Protein AF-A0A1E4T5T9-F1 (afdb_monomer_lite)

Secondary structure (DSSP, 8-state):
--TT-EEETT--S---B-HHHHHHH-B-TTS-BEEESSPPPPPTTHHHHHTT--HHHHHHHHHHHHS-TTTS-HHHHHHHHHHHHTT-SSTTSS-EEE-TTSTTEEEEE---STTSBTHHHHHHHHHHHHHHHHHHHHTT--TTSPPP-EEEEEE-SSHHHHHHHHHHTT-TTEEEEEEEETT-S-HHHHHHHHT---TTEEEEEESS-HHHHHHHHHHHHH-HHHHHHH-EE---TT-HHHHHHHHHHHHHHHHHHHHHH--SS-EEEEEEE-SSSHHHHHHHHHHHHT--EEEEEEEE-S--HHHHHHHHSEEE--PPPP-S-GGG--SS-TTHHHHHHHHHHHTTTTT-HHHHHHHHHHHHHHHHHTSEEE--HHHHHHHHHHEEEEE--HHHHHHHHHHHHHHSTT-PPPPHHHHHHHHHHHHHHHHTTT-TTEEEEEEE-B-GGGGHHHHHHHHTTSTT--IIIIIS-HHHHHHTTSPP--EEE-S--HHHHHHHHHHHHHHHHHHHHHHHHHHHHHHHHHHHHHHHHHHHHHHHHHHHHHHTT---S--------PPPP---TTSPPPPHHHHHH-HHHHHHHHHHHHHHHHHHHHHHHHHHHHHHHHHHHH-S-----GGG-EEEEEEEEEE-SS-TTS-TTSPPEEEEEEEEEETT--S-TT-TTSPPGGGGEEEEEEEEEETT--TTS---EEETTS---SSEEE----TTS-HHHHHHH--SEEEEEEES-S--GGGS-TT----GGGGEEEEEEEEEE--SS--EEE--HHHHHHHSSSEE-HHHHHHHHHHHHHHTT-EEEEE----PPP----------PPPPPEEEEEE--HHHHHHH--SEE-HHHHHHHIIIIIEEEPPPEEEEEEEETT----S-SEEEEEEE-HHHHT--SHHHHHHHHHHHHHH-SHHHHHHHHHHHHHHHHHHHHHHHHHHHHHHHHHHH-HHHHHHHHTT--HHHHHHHSTTS----TTS---HHHHTTSGGGS-HHHHHHHHHHHTTT--

pLDDT: mean 73.6, std 22.29, range [24.92, 98.88]

Sequence (1022 aa):
MSSKVYRSTRSSTEQSVSFEDAIITGLAKDGGLFIPSVIPKLPSNFLEEWKDFTFEELAFNILSLYIDSKEIPSDDLKDLIKRSYSTFRSKDVTPLVKIDSKDNLYLLELFHGPTYAFKDVALQFVGNLFEYFLTRKNANKSENDERDIITVVGATSGDTGSAAIYGLRNKKDVSVFILYPTGKVSPLQEDQMTTVLDDNIHTLSVKGYFDDCQDLVKQVFNDSKFNDKYHIGAINSINWARILAQITYYFHAYFQLLKTTKEDDFKVKFVVPSGNFGDILAGFYAKEMGLPIDELVIATNENNILNRFLNTGKYDKVAVKETYSPAMDICISSNFERFLWYMIKRTDGSNDDLKTGSILNNLMKELSSEGSFEVSKETLKLAQSIMDSSMITNEQTVETIKSTYKNTSNNYILDPHSAVGILTSLQKIEKDNNDSSIKYISLSTAHPAKFSEVVNQALGEFEGYSFESQVLPEELKKLSSLPKKIKLIETVDLKVLEDVIVEELEKEEKQRKLQRSAMSQSSQQLHAQNQHQQQAQQQQQQHQQQQQQQQQQQQQQQPLQPTSINLKPTDITISKSLEALFPEKIELFNKLKAKERELDLMINKKMIDLQDYQQVLNNGLIESNEKDDEILRIYIYNTSENQPWQENNGPPSWTLRIEGRLLNEQEPLTSIERKKFSSFLSSLSVELKPKDGNYEKELEILSINGGSNSKIIEWHDNFETNEIERHKQQFDGLDVKRGGSSILLSDLPKGEIVNSNEREISCDIVIQPKMYPIKLQILKEPLIELVGCNEITQPDCIHKIFNYIKINNLFEISNIQEKQQQGQTQGQQQQGQQQQQQIVLIKSDELLFRIFEIQSLTLSQIMEIVSTKLLKPIEPIKLNYSINTLKNTTLGDVIIDLKVNSKLIDLNYKPFEEKIKSINELLNDKSIVELNKLNDNLRLNLQLLNYSKLKYEFYNNFSENPIKFMSKILNKNEEFLKILSSDSVAFDKDGFIDEEIIRRSEFYSDEFLSEHIGTLFNSGRI

Radius of gyration: 38.4 Å; chains: 1; bounding box: 90×103×103 Å

Structure (mmCIF, N/CA/C/O backbone):
data_AF-A0A1E4T5T9-F1
#
_entry.id   AF-A0A1E4T5T9-F1
#
loop_
_atom_site.group_PDB
_atom_site.id
_atom_site.type_symbol
_atom_site.label_atom_id
_atom_site.label_alt_id
_atom_site.label_comp_id
_atom_site.label_asym_id
_atom_site.label_entity_id
_atom_site.label_seq_id
_atom_site.pdbx_PDB_ins_code
_atom_site.Cartn_x
_atom_site.Cartn_y
_atom_site.Cartn_z
_atom_site.occupancy
_atom_site.B_iso_or_equiv
_atom_site.auth_seq_id
_atom_site.auth_comp_id
_atom_site.auth_asym_id
_atom_site.auth_atom_id
_atom_site.pdbx_PDB_model_num
ATOM 1 N N . MET A 1 1 ? -9.991 27.319 -20.723 1.00 61.06 1 MET A N 1
ATOM 2 C CA . MET A 1 1 ? -9.017 26.225 -20.515 1.00 61.06 1 MET A CA 1
ATOM 3 C C . MET A 1 1 ? -9.788 24.932 -20.285 1.00 61.06 1 MET A C 1
ATOM 5 O O . MET A 1 1 ? -10.878 25.000 -19.732 1.00 61.06 1 MET A O 1
ATOM 9 N N . SER A 1 2 ? -9.280 23.796 -20.767 1.00 85.31 2 SER A N 1
ATOM 10 C CA . SER A 1 2 ? -9.926 22.480 -20.617 1.00 85.31 2 SER A CA 1
ATOM 11 C C . SER A 1 2 ? -9.569 21.846 -19.263 1.00 85.31 2 SER A C 1
ATOM 13 O O . SER A 1 2 ? -8.483 22.101 -18.744 1.00 85.31 2 SER A O 1
ATOM 15 N N . SER A 1 3 ? -10.447 21.008 -18.698 1.00 90.06 3 SER A N 1
ATOM 16 C CA . SER A 1 3 ? -10.138 20.161 -17.527 1.00 90.06 3 SER A CA 1
ATOM 17 C C . SER A 1 3 ? -9.227 18.976 -17.860 1.00 90.06 3 SER A C 1
ATOM 19 O O . SER A 1 3 ? -8.744 18.293 -16.962 1.00 90.06 3 SER A O 1
ATOM 21 N N . LYS A 1 4 ? -8.990 18.747 -19.155 1.00 93.88 4 LYS A N 1
ATOM 22 C CA . LYS A 1 4 ? -8.249 17.607 -19.709 1.00 93.88 4 LYS A CA 1
ATOM 23 C C . LYS A 1 4 ? -6.813 17.954 -20.112 1.00 93.88 4 LYS A C 1
ATOM 25 O O . LYS A 1 4 ? -6.158 17.179 -20.791 1.00 93.88 4 LYS A O 1
ATOM 30 N N . VAL A 1 5 ? -6.344 19.144 -19.730 1.00 94.88 5 VAL A N 1
ATOM 31 C CA . VAL A 1 5 ? -4.963 19.599 -19.937 1.00 94.88 5 VAL A CA 1
ATOM 32 C C . VAL A 1 5 ? -4.354 20.034 -18.614 1.00 94.88 5 VAL A C 1
ATOM 34 O O . VAL A 1 5 ? -5.021 20.644 -17.769 1.00 94.88 5 VAL A O 1
ATOM 37 N N . TYR A 1 6 ? -3.070 19.748 -18.448 1.00 95.88 6 TYR A N 1
ATOM 38 C CA . TYR A 1 6 ? -2.388 19.806 -17.162 1.00 95.88 6 TYR A CA 1
ATOM 39 C C . TYR A 1 6 ? -1.272 20.836 -17.166 1.00 95.88 6 TYR A C 1
ATOM 41 O O . TYR A 1 6 ? -0.606 21.032 -18.177 1.00 95.88 6 TYR A O 1
ATOM 49 N N . ARG A 1 7 ? -1.037 21.476 -16.022 1.00 94.81 7 ARG A N 1
ATOM 50 C CA . ARG A 1 7 ? 0.093 22.390 -15.821 1.00 94.81 7 ARG A CA 1
ATOM 51 C C . ARG A 1 7 ? 0.822 22.103 -14.521 1.00 94.81 7 ARG A C 1
ATOM 53 O O . ARG A 1 7 ? 0.243 21.527 -13.603 1.00 94.81 7 ARG A O 1
ATOM 60 N N . SER A 1 8 ? 2.077 22.532 -14.448 1.00 95.69 8 SER A N 1
ATOM 61 C CA . SER A 1 8 ? 2.843 22.525 -13.201 1.00 95.69 8 SER A CA 1
ATOM 62 C C . SER A 1 8 ? 2.331 23.598 -12.240 1.00 95.69 8 SER A C 1
ATOM 64 O O . SER A 1 8 ? 2.056 24.727 -12.654 1.00 95.69 8 SER A O 1
ATOM 66 N N . THR A 1 9 ? 2.275 23.269 -10.951 1.00 96.38 9 THR A N 1
ATOM 67 C CA . THR A 1 9 ? 2.020 24.204 -9.847 1.00 96.38 9 THR A CA 1
ATOM 68 C C . THR A 1 9 ? 3.069 25.312 -9.734 1.00 96.38 9 THR A C 1
ATOM 70 O O . THR A 1 9 ? 2.778 26.344 -9.142 1.00 96.38 9 THR A O 1
ATOM 73 N N . ARG A 1 10 ? 4.271 25.145 -10.301 1.00 95.00 10 ARG A N 1
ATOM 74 C CA . ARG A 1 10 ? 5.371 26.130 -10.219 1.00 95.00 10 ARG A CA 1
ATOM 75 C C . ARG A 1 10 ? 5.627 26.880 -11.526 1.00 95.00 10 ARG A C 1
ATOM 77 O O . ARG A 1 10 ? 6.472 27.776 -11.559 1.00 95.00 10 ARG A O 1
ATOM 84 N N . SER A 1 11 ? 4.887 26.549 -12.586 1.00 93.31 11 SER A N 1
ATOM 85 C CA . SER A 1 11 ? 5.095 27.150 -13.902 1.00 93.31 11 SER A CA 1
ATOM 86 C C . SER A 1 11 ? 4.563 28.576 -13.942 1.00 93.31 11 SER A C 1
ATOM 88 O O . SER A 1 11 ? 3.399 28.834 -13.641 1.00 93.31 11 SER A O 1
ATOM 90 N N . SER A 1 12 ? 5.404 29.493 -14.409 1.00 88.81 12 SER A N 1
ATOM 91 C CA . SER A 1 12 ? 5.028 30.854 -14.797 1.00 88.81 12 SER A CA 1
ATOM 92 C C . SER A 1 12 ? 4.797 30.993 -16.309 1.00 88.81 12 SER A C 1
ATOM 94 O O . SER A 1 12 ? 4.779 32.104 -16.837 1.00 88.81 12 SER A O 1
ATOM 96 N N . THR A 1 13 ? 4.623 29.874 -17.023 1.00 88.88 13 THR A N 1
ATOM 97 C CA . THR A 1 13 ? 4.379 29.841 -18.474 1.00 88.88 13 THR A CA 1
ATOM 98 C C . THR A 1 13 ? 3.032 29.198 -18.814 1.00 88.88 13 THR A C 1
ATOM 100 O O . THR A 1 13 ? 2.485 28.399 -18.049 1.00 88.88 13 THR A O 1
ATOM 103 N N . GLU A 1 14 ? 2.498 29.523 -19.993 1.00 84.56 14 GLU A N 1
ATOM 104 C CA . GLU A 1 14 ? 1.229 28.971 -20.495 1.00 84.56 14 GLU A CA 1
ATOM 105 C C . GLU A 1 14 ? 1.334 27.518 -20.987 1.00 84.56 14 GLU A C 1
ATOM 107 O O . GLU A 1 14 ? 0.343 26.953 -21.453 1.00 84.56 14 GLU A O 1
ATOM 112 N N . GLN A 1 15 ? 2.512 26.892 -20.892 1.00 83.31 15 GLN A N 1
ATOM 113 C CA . GLN A 1 15 ? 2.687 25.510 -21.322 1.00 83.31 15 GLN A CA 1
ATOM 114 C C . GLN A 1 15 ? 1.787 24.577 -20.509 1.00 83.31 15 GLN A C 1
ATOM 116 O O . GLN A 1 15 ? 1.776 24.595 -19.275 1.00 83.31 15 GLN A O 1
ATOM 121 N N . SER A 1 16 ? 1.039 23.751 -21.235 1.00 90.25 16 SER A N 1
ATOM 122 C CA . SER A 1 16 ? 0.245 22.661 -20.687 1.00 90.25 16 SER A CA 1
ATOM 123 C C . SER A 1 16 ? 0.615 21.363 -21.388 1.00 90.25 16 SER A C 1
ATOM 125 O O . SER A 1 16 ? 1.154 21.375 -22.496 1.00 90.25 16 SER A O 1
ATOM 127 N N . VAL A 1 17 ? 0.356 20.254 -20.712 1.00 94.06 17 VAL A N 1
ATOM 128 C CA . VAL A 1 17 ? 0.647 18.902 -21.183 1.00 94.06 17 VAL A CA 1
ATOM 129 C C . VAL A 1 17 ? -0.637 18.072 -21.216 1.00 94.06 17 VAL A C 1
ATOM 131 O O . VAL A 1 17 ? -1.629 18.421 -20.563 1.00 94.06 17 VAL A O 1
ATOM 134 N N . SER A 1 18 ? -0.624 17.001 -22.007 1.00 95.50 18 SER A N 1
ATOM 135 C CA . SER A 1 18 ? -1.719 16.026 -22.083 1.00 95.50 18 SER A CA 1
ATOM 136 C C . SER A 1 18 ? -1.862 15.223 -20.780 1.00 95.50 18 SER A C 1
ATOM 138 O O . SER A 1 18 ? -1.025 15.342 -19.876 1.00 95.50 18 SER A O 1
ATOM 140 N N . PHE A 1 19 ? -2.926 14.422 -20.648 1.00 95.62 19 PHE A N 1
ATOM 141 C CA . PHE A 1 19 ? -3.061 13.517 -19.503 1.00 95.62 19 PHE A CA 1
ATOM 142 C C . PHE A 1 19 ? -1.926 12.490 -19.489 1.00 95.62 19 PHE A C 1
ATOM 144 O O . PHE A 1 19 ? -1.237 12.359 -18.479 1.00 95.62 19 PHE A O 1
ATOM 151 N N . GLU A 1 20 ? -1.687 11.819 -20.612 1.00 93.69 20 GLU A N 1
ATOM 152 C CA . GLU A 1 20 ? -0.612 10.845 -20.796 1.00 93.69 20 GLU A CA 1
ATOM 153 C C . GLU A 1 20 ? 0.753 11.433 -20.428 1.00 93.69 20 GLU A C 1
ATOM 155 O O . GLU A 1 20 ? 1.468 10.848 -19.613 1.00 93.69 20 GLU A O 1
ATOM 160 N N . ASP A 1 21 ? 1.081 12.627 -20.931 1.00 90.19 21 ASP A N 1
ATOM 161 C CA . ASP A 1 21 ? 2.343 13.297 -20.607 1.00 90.19 21 ASP A CA 1
ATOM 162 C C . ASP A 1 21 ? 2.455 13.597 -19.108 1.00 90.19 21 ASP A C 1
ATOM 164 O O . ASP A 1 21 ? 3.511 13.372 -18.515 1.00 90.19 21 ASP A O 1
ATOM 168 N N . ALA A 1 22 ? 1.383 14.078 -18.466 1.00 90.81 22 ALA A N 1
ATOM 169 C CA . ALA A 1 22 ? 1.376 14.338 -17.026 1.00 90.81 22 ALA A CA 1
ATOM 170 C C . ALA A 1 22 ? 1.575 13.053 -16.204 1.00 90.81 22 ALA A C 1
ATOM 172 O O . ALA A 1 22 ? 2.262 13.079 -15.178 1.00 90.81 22 ALA A O 1
ATOM 173 N N . ILE A 1 23 ? 0.989 11.934 -16.645 1.00 89.50 23 ILE A N 1
ATOM 174 C CA . ILE A 1 23 ? 1.082 10.641 -15.959 1.00 89.50 23 ILE A CA 1
ATOM 175 C C . ILE A 1 23 ? 2.463 10.011 -16.135 1.00 89.50 23 ILE A C 1
ATOM 177 O O . ILE A 1 23 ? 3.034 9.573 -15.135 1.00 89.50 23 ILE A O 1
ATOM 181 N N . ILE A 1 24 ? 3.010 9.993 -17.353 1.00 83.19 24 ILE A N 1
ATOM 182 C CA . ILE A 1 24 ? 4.333 9.419 -17.646 1.00 83.19 24 ILE A CA 1
ATOM 183 C C . ILE A 1 24 ? 5.442 10.271 -17.020 1.00 83.19 24 ILE A C 1
ATOM 185 O O . ILE A 1 24 ? 6.358 9.731 -16.407 1.00 83.19 24 ILE A O 1
ATOM 189 N N . THR A 1 25 ? 5.347 11.600 -17.126 1.00 81.69 25 THR A N 1
ATOM 190 C CA . THR A 1 25 ? 6.371 12.509 -16.589 1.00 81.69 25 THR A CA 1
ATOM 191 C C . THR A 1 25 ? 6.360 12.526 -15.055 1.00 81.69 25 THR A C 1
ATOM 193 O O . THR A 1 25 ? 7.413 12.580 -14.424 1.00 81.69 25 THR A O 1
ATOM 196 N N . GLY A 1 26 ? 5.178 12.479 -14.429 1.00 80.00 26 GLY A N 1
ATOM 197 C CA . GLY A 1 26 ? 5.008 12.442 -12.973 1.00 80.00 26 GLY A CA 1
ATOM 198 C C . GLY A 1 26 ? 5.311 13.768 -12.259 1.00 80.00 26 GLY A C 1
ATOM 199 O O . GLY A 1 26 ? 4.404 14.366 -11.674 1.00 80.00 26 GLY A O 1
ATOM 200 N N . LEU A 1 27 ? 6.568 14.225 -12.294 1.00 81.50 27 LEU A N 1
ATOM 201 C CA . LEU A 1 27 ? 7.044 15.494 -11.728 1.00 81.50 27 LEU A CA 1
ATOM 202 C C . LEU A 1 27 ? 7.413 16.464 -12.856 1.00 81.50 27 LEU A C 1
ATOM 204 O O . LEU A 1 27 ? 8.156 16.104 -13.763 1.00 81.50 27 LEU A O 1
ATOM 208 N N . ALA A 1 28 ? 6.929 17.703 -12.808 1.00 85.62 28 ALA A N 1
ATOM 209 C CA . ALA A 1 28 ? 7.253 18.677 -13.842 1.00 85.62 28 ALA A CA 1
ATOM 210 C C . ALA A 1 28 ? 8.736 19.092 -13.798 1.00 85.62 28 ALA A C 1
ATOM 212 O O . ALA A 1 28 ? 9.392 19.036 -12.759 1.00 85.62 28 ALA A O 1
ATOM 213 N N . LYS A 1 29 ? 9.263 19.570 -14.934 1.00 82.50 29 LYS A N 1
ATOM 214 C CA . LYS A 1 29 ? 10.683 19.952 -15.090 1.00 82.50 29 LYS A CA 1
ATOM 215 C C . LYS A 1 29 ? 11.146 21.063 -14.139 1.00 82.50 29 LYS A C 1
ATOM 217 O O . LYS A 1 29 ? 12.332 21.164 -13.853 1.00 82.50 29 LYS A O 1
ATOM 222 N N . ASP A 1 30 ? 10.227 21.897 -13.660 1.00 83.88 30 ASP A N 1
ATOM 223 C CA . ASP A 1 30 ? 10.474 22.960 -12.675 1.00 83.88 30 ASP A CA 1
ATOM 224 C C . ASP A 1 30 ? 10.371 22.470 -11.214 1.00 83.88 30 ASP A C 1
ATOM 226 O O . ASP A 1 30 ? 10.393 23.268 -10.274 1.00 83.88 30 ASP A O 1
ATOM 230 N N . GLY A 1 31 ? 10.242 21.155 -11.011 1.00 82.38 31 GLY A N 1
ATOM 231 C CA . GLY A 1 31 ? 10.040 20.519 -9.712 1.00 82.38 31 GLY A CA 1
ATOM 232 C C . GLY A 1 31 ? 8.625 20.677 -9.153 1.00 82.38 31 GLY A C 1
ATOM 233 O O . GLY A 1 31 ? 8.393 20.285 -8.011 1.00 82.38 31 GLY A O 1
ATOM 234 N N . GLY A 1 32 ? 7.694 21.268 -9.909 1.00 89.06 32 GLY A N 1
ATOM 235 C CA . GLY A 1 32 ? 6.293 21.385 -9.520 1.00 89.06 32 GLY A CA 1
ATOM 236 C C . GLY A 1 32 ? 5.468 20.141 -9.842 1.00 89.06 32 GLY A C 1
ATOM 237 O O . GLY A 1 32 ? 5.913 19.192 -10.492 1.00 89.06 32 GLY A O 1
ATOM 238 N N . LEU A 1 33 ? 4.230 20.142 -9.364 1.00 92.75 33 LEU A N 1
ATOM 239 C CA . LEU A 1 33 ? 3.297 19.029 -9.470 1.00 92.75 33 LEU A CA 1
ATOM 240 C C . LEU A 1 33 ? 2.239 19.314 -10.537 1.00 92.75 33 LEU A C 1
ATOM 242 O O . LEU A 1 33 ? 1.727 20.427 -10.625 1.00 92.75 33 LEU A O 1
ATOM 246 N N . PHE A 1 34 ? 1.854 18.307 -11.323 1.00 94.69 34 PHE A N 1
ATOM 247 C CA . PHE A 1 34 ? 0.794 18.494 -12.317 1.00 94.69 34 PHE A CA 1
ATOM 248 C C . PHE A 1 34 ? -0.588 18.621 -11.669 1.00 94.69 34 PHE A C 1
ATOM 250 O O . PHE A 1 34 ? -0.959 17.813 -10.813 1.00 94.69 34 PHE A O 1
ATOM 257 N N . ILE A 1 35 ? -1.355 19.615 -12.104 1.00 96.75 35 ILE A N 1
ATOM 258 C CA . ILE A 1 35 ? -2.765 19.835 -11.764 1.00 96.75 35 ILE A CA 1
ATOM 259 C C . ILE A 1 35 ? -3.570 20.088 -13.045 1.00 96.75 35 ILE A C 1
ATOM 261 O O . ILE A 1 35 ? -3.009 20.601 -14.021 1.00 96.75 35 ILE A O 1
ATOM 265 N N . PRO A 1 36 ? -4.868 19.743 -13.078 1.00 96.12 36 PRO A N 1
ATOM 266 C CA . PRO A 1 36 ? -5.728 20.113 -14.190 1.00 96.12 36 PRO A CA 1
ATOM 267 C C . PRO A 1 36 ? -5.827 21.637 -14.256 1.00 96.12 36 PRO A C 1
ATOM 269 O O . PRO A 1 36 ? -5.944 22.316 -13.235 1.00 96.12 36 PRO A O 1
ATOM 272 N N . SER A 1 37 ? -5.803 22.194 -15.463 1.00 89.44 37 SER A N 1
ATOM 273 C CA . SER A 1 37 ? -5.867 23.652 -15.639 1.00 89.44 37 SER A CA 1
ATOM 274 C C . SER A 1 37 ? -7.187 24.239 -15.126 1.00 89.44 37 SER A C 1
ATOM 276 O O . SER A 1 37 ? -7.241 25.392 -14.698 1.00 89.44 37 SER A O 1
ATOM 278 N N . VAL A 1 38 ? -8.256 23.437 -15.157 1.00 93.00 38 VAL A N 1
ATOM 279 C CA . VAL A 1 38 ? -9.577 23.757 -14.609 1.00 93.00 38 VAL A CA 1
ATOM 280 C C . VAL A 1 38 ? -10.154 22.512 -13.941 1.00 93.00 38 VAL A C 1
ATOM 282 O O . VAL A 1 38 ? -10.108 21.427 -14.515 1.00 93.00 38 VAL A O 1
ATOM 285 N N . ILE A 1 39 ? -10.740 22.669 -12.754 1.00 97.06 39 ILE A N 1
ATOM 286 C CA . ILE A 1 39 ? -11.530 21.606 -12.121 1.00 97.06 39 ILE A CA 1
ATOM 287 C C . ILE A 1 39 ? -12.895 21.542 -12.833 1.00 97.06 39 ILE A C 1
ATOM 289 O O . ILE A 1 39 ? -13.584 22.566 -12.881 1.00 97.06 39 ILE A O 1
ATOM 293 N N . PRO A 1 40 ? -13.291 20.394 -13.415 1.00 95.94 40 PRO A N 1
ATOM 294 C CA . PRO A 1 40 ? -14.569 20.251 -14.100 1.00 95.94 40 PRO A CA 1
ATOM 295 C C . PRO A 1 40 ? -15.732 20.431 -13.120 1.00 95.94 40 PRO A C 1
ATOM 297 O O . PRO A 1 40 ? -15.653 20.020 -11.965 1.00 95.94 40 PRO A O 1
ATOM 300 N N . LYS A 1 41 ? -16.824 21.035 -13.592 1.00 92.88 41 LYS A N 1
ATOM 301 C CA . LYS A 1 41 ? -18.092 21.095 -12.857 1.00 92.88 41 LYS A CA 1
ATOM 302 C C . LYS A 1 41 ? -18.987 19.942 -13.284 1.00 92.88 41 LYS A C 1
ATOM 304 O O . LYS A 1 41 ? -19.005 19.581 -14.461 1.00 92.88 41 LYS A O 1
ATOM 309 N N . LEU A 1 42 ? -19.713 19.382 -12.327 1.00 92.88 42 LEU A N 1
ATOM 310 C CA . LEU A 1 42 ? -20.657 18.299 -12.578 1.00 92.88 42 LEU A CA 1
ATOM 311 C C . LEU A 1 42 ? -21.952 18.813 -13.231 1.00 92.88 42 LEU A C 1
ATOM 313 O O . LEU A 1 42 ? -22.318 19.975 -13.025 1.00 92.88 42 LEU A O 1
ATOM 317 N N . PRO A 1 43 ? -22.659 17.965 -14.003 1.00 87.19 43 PRO A N 1
ATOM 318 C CA . PRO A 1 43 ? -24.017 18.252 -14.466 1.00 87.19 43 PRO A CA 1
ATOM 319 C C . PRO A 1 43 ? -24.950 18.565 -13.294 1.00 87.19 43 PRO A C 1
ATOM 321 O O . PRO A 1 43 ? -24.797 17.994 -12.222 1.00 87.19 43 PRO A O 1
ATOM 324 N N . SER A 1 44 ? -25.949 19.430 -13.476 1.00 88.56 44 SER A N 1
ATOM 325 C CA . SER A 1 44 ? -26.837 19.849 -12.377 1.00 88.56 44 SER A CA 1
ATOM 326 C C . SER A 1 44 ? -27.654 18.711 -11.753 1.00 88.56 44 SER A C 1
ATOM 328 O O . SER A 1 44 ? -28.039 18.819 -10.597 1.00 88.56 44 SER A O 1
ATOM 330 N N . ASN A 1 45 ? -27.905 17.636 -12.501 1.00 91.62 45 ASN A N 1
ATOM 331 C CA . ASN A 1 45 ? -28.688 16.466 -12.097 1.00 91.62 45 ASN A CA 1
ATOM 332 C C . ASN A 1 45 ? -27.820 15.251 -11.709 1.00 91.62 45 ASN A C 1
ATOM 334 O O . ASN A 1 45 ? -28.327 14.135 -11.598 1.00 91.62 45 ASN A O 1
ATOM 338 N N . PHE A 1 46 ? -26.505 15.436 -11.512 1.00 94.06 46 PHE A N 1
ATOM 339 C CA . PHE A 1 46 ? -25.595 14.318 -11.229 1.00 94.06 46 PHE A CA 1
ATOM 340 C C . PHE A 1 46 ? -25.980 13.548 -9.957 1.00 94.06 46 PHE A C 1
ATOM 342 O O . PHE A 1 46 ? -25.777 12.341 -9.894 1.00 94.06 46 PHE A O 1
ATOM 349 N N . LEU A 1 47 ? -26.549 14.228 -8.952 1.00 92.19 47 LEU A N 1
ATOM 350 C CA . LEU A 1 47 ? -26.990 13.594 -7.708 1.00 92.19 47 LEU A CA 1
ATOM 351 C C . LEU A 1 47 ? -28.098 12.569 -7.957 1.00 92.19 47 LEU A C 1
ATOM 353 O O . LEU A 1 47 ? -28.093 11.511 -7.336 1.00 92.19 47 LEU A O 1
ATOM 357 N N . GLU A 1 48 ? -29.028 12.852 -8.871 1.00 90.75 48 GLU A N 1
ATOM 358 C CA . GLU A 1 48 ? -30.112 11.924 -9.195 1.00 90.75 48 GLU A CA 1
ATOM 359 C C . GLU A 1 48 ? -29.658 10.808 -10.133 1.00 90.75 48 GLU A C 1
ATOM 361 O O . GLU A 1 48 ? -30.116 9.676 -9.982 1.00 90.75 48 GLU A O 1
ATOM 366 N N . GLU A 1 49 ? -28.770 11.111 -11.082 1.00 93.94 49 GLU A N 1
ATOM 367 C CA . GLU A 1 49 ? -28.280 10.133 -12.056 1.00 93.94 49 GLU A CA 1
ATOM 368 C C . GLU A 1 49 ? -27.290 9.139 -11.442 1.00 93.94 49 GLU A C 1
ATOM 370 O O . GLU A 1 49 ? -27.366 7.947 -11.722 1.00 93.94 49 GLU A O 1
ATOM 375 N N . TRP A 1 50 ? -26.355 9.615 -10.615 1.00 95.56 50 TRP A N 1
ATOM 376 C CA . TRP A 1 50 ? -25.213 8.811 -10.165 1.00 95.56 50 TRP A CA 1
ATOM 377 C C . TRP A 1 50 ? -25.462 8.089 -8.841 1.00 95.56 50 TRP A C 1
ATOM 379 O O . TRP A 1 50 ? -24.645 7.260 -8.443 1.00 95.56 50 TRP A O 1
ATOM 389 N N . LYS A 1 51 ? -26.578 8.364 -8.151 1.00 92.31 51 LYS A N 1
ATOM 390 C CA . LYS A 1 51 ? -26.878 7.762 -6.840 1.00 92.31 51 LYS A CA 1
ATOM 391 C C . LYS A 1 51 ? -26.827 6.236 -6.848 1.00 92.31 51 LYS A C 1
ATOM 393 O O . LYS A 1 51 ? -26.417 5.637 -5.858 1.00 92.31 51 LYS A O 1
ATOM 398 N N . ASP A 1 52 ? -27.221 5.607 -7.952 1.00 93.19 52 ASP A N 1
ATOM 399 C CA . ASP A 1 52 ? -27.325 4.152 -8.076 1.00 93.19 52 ASP A CA 1
ATOM 400 C C . ASP A 1 52 ? -26.145 3.519 -8.819 1.00 93.19 52 ASP A C 1
ATOM 402 O O . ASP A 1 52 ? -26.122 2.302 -8.979 1.00 93.19 52 ASP A O 1
ATOM 406 N N . PHE A 1 53 ? -25.150 4.319 -9.214 1.00 97.12 53 PHE A N 1
ATOM 407 C CA . PHE A 1 53 ? -23.976 3.824 -9.922 1.00 97.12 53 PHE A CA 1
ATOM 408 C C . PHE A 1 53 ? -23.099 2.944 -9.035 1.00 97.12 53 PHE A C 1
ATOM 410 O O . PHE A 1 53 ? -22.935 3.198 -7.835 1.00 97.12 53 PHE A O 1
ATOM 417 N N . THR A 1 54 ? -22.496 1.927 -9.650 1.00 97.50 54 THR A N 1
ATOM 418 C CA . THR A 1 54 ? -21.424 1.152 -9.019 1.00 97.50 54 THR A CA 1
ATOM 419 C C . THR A 1 54 ? -20.153 1.990 -8.889 1.00 97.50 54 THR A C 1
ATOM 421 O O . THR A 1 54 ? -20.015 3.068 -9.479 1.00 97.50 54 THR A O 1
ATOM 424 N N . PHE A 1 55 ? -19.176 1.479 -8.138 1.00 98.44 55 PHE A N 1
ATOM 425 C CA . PHE A 1 55 ? -17.872 2.122 -8.013 1.00 98.44 55 PHE A CA 1
ATOM 426 C C . PHE A 1 55 ? -17.204 2.354 -9.379 1.00 98.44 55 PHE A C 1
ATOM 428 O O . PHE A 1 55 ? -16.666 3.429 -9.636 1.00 98.44 55 PHE A O 1
ATOM 435 N N . GLU A 1 56 ? -17.264 1.373 -10.281 1.00 98.31 56 GLU A N 1
ATOM 436 C CA . GLU A 1 56 ? -16.678 1.450 -11.621 1.00 98.31 56 GLU A CA 1
ATOM 437 C C . GLU A 1 56 ? -17.406 2.447 -12.524 1.00 98.31 56 GLU A C 1
ATOM 439 O O . GLU A 1 56 ? -16.766 3.162 -13.296 1.00 98.31 56 GLU A O 1
ATOM 444 N N . GLU A 1 57 ? -18.732 2.525 -12.426 1.00 98.19 57 GLU A N 1
ATOM 445 C CA . GLU A 1 57 ? -19.526 3.506 -13.168 1.00 98.19 57 GLU A CA 1
ATOM 446 C C . GLU A 1 57 ? -19.223 4.931 -12.692 1.00 98.19 57 GLU A C 1
ATOM 448 O O . GLU A 1 57 ? -19.012 5.825 -13.519 1.00 98.19 57 GLU A O 1
ATOM 453 N N . LEU A 1 58 ? -19.111 5.146 -11.375 1.00 98.31 58 LEU A N 1
ATOM 454 C CA . LEU A 1 58 ? -18.655 6.416 -10.804 1.00 98.31 58 LEU A CA 1
ATOM 455 C C . LEU A 1 58 ? -17.236 6.752 -11.270 1.00 98.31 58 LEU A C 1
ATOM 457 O O . LEU A 1 58 ? -17.002 7.863 -11.749 1.00 98.31 58 LEU A O 1
ATOM 461 N N . ALA A 1 59 ? -16.309 5.792 -11.195 1.00 98.44 59 ALA A N 1
ATOM 462 C CA . ALA A 1 59 ? -14.939 5.969 -11.664 1.00 98.44 59 ALA A CA 1
ATOM 463 C C . ALA A 1 59 ? -14.926 6.390 -13.137 1.00 98.44 59 ALA A C 1
ATOM 465 O O . ALA A 1 59 ? -14.285 7.375 -13.487 1.00 98.44 59 ALA A O 1
ATOM 466 N N . PHE A 1 60 ? -15.678 5.708 -14.005 1.00 98.44 60 PHE A N 1
ATOM 467 C CA . PHE A 1 60 ? -15.724 6.024 -15.433 1.00 98.44 60 PHE A CA 1
ATOM 468 C C . PHE A 1 60 ? -16.213 7.449 -15.685 1.00 98.44 60 PHE A C 1
ATOM 470 O O . PHE A 1 60 ? -15.580 8.190 -16.444 1.00 98.44 60 PHE A O 1
ATOM 477 N N . ASN A 1 61 ? -17.302 7.852 -15.030 1.00 97.19 61 ASN A N 1
ATOM 478 C CA . ASN A 1 61 ? -17.870 9.184 -15.199 1.00 97.19 61 ASN A CA 1
ATOM 479 C C . ASN A 1 61 ? -16.935 10.283 -14.675 1.00 97.19 61 ASN A C 1
ATOM 481 O O . ASN A 1 61 ? -16.744 11.291 -15.352 1.00 97.19 61 ASN A O 1
ATOM 485 N N . ILE A 1 62 ? -16.293 10.076 -13.522 1.00 97.81 62 ILE A N 1
ATOM 486 C CA . ILE A 1 62 ? -15.339 11.029 -12.935 1.00 97.81 62 ILE A CA 1
ATOM 487 C C . ILE A 1 62 ? -14.078 11.134 -13.799 1.00 97.81 62 ILE A C 1
ATOM 489 O O . ILE A 1 62 ? -13.694 12.230 -14.209 1.00 97.81 62 ILE A O 1
ATOM 493 N N . LEU A 1 63 ? -13.448 10.003 -14.122 1.00 97.56 63 LEU A N 1
ATOM 494 C CA . LEU A 1 63 ? -12.202 9.943 -14.890 1.00 97.56 63 LEU A CA 1
ATOM 495 C C . LEU A 1 63 ? -12.368 10.557 -16.289 1.00 97.56 63 LEU A C 1
ATOM 497 O O . LEU A 1 63 ? -11.506 11.313 -16.740 1.00 97.56 63 LEU A O 1
ATOM 501 N N . SER A 1 64 ? -13.512 10.334 -16.943 1.00 97.06 64 SER A N 1
ATOM 502 C CA . SER A 1 64 ? -13.821 10.887 -18.273 1.00 97.06 64 SER A CA 1
ATOM 503 C C . SER A 1 64 ? -13.873 12.424 -18.322 1.00 97.06 64 SER A C 1
ATOM 505 O O . SER A 1 64 ? -13.737 13.015 -19.400 1.00 97.06 64 SER A O 1
ATOM 507 N N . LEU A 1 65 ? -14.045 13.102 -17.180 1.00 96.81 65 LEU A N 1
ATOM 508 C CA . LEU A 1 65 ? -14.005 14.569 -17.098 1.00 96.81 65 LEU A CA 1
ATOM 509 C C . LEU A 1 65 ? -12.574 15.125 -17.152 1.00 96.81 65 LEU A C 1
ATOM 511 O O . LEU A 1 65 ? -12.376 16.278 -17.548 1.00 96.81 65 LEU A O 1
ATOM 515 N N . TYR A 1 66 ? -11.588 14.307 -16.793 1.00 97.50 66 TYR A N 1
ATOM 516 C CA . TYR A 1 66 ? -10.170 14.666 -16.717 1.00 97.50 66 TYR A CA 1
ATOM 517 C C . TYR A 1 66 ? -9.330 14.058 -17.846 1.00 97.50 66 TYR A C 1
ATOM 519 O O . TYR A 1 66 ? -8.211 14.509 -18.088 1.00 97.50 66 TYR A O 1
ATOM 527 N N . ILE A 1 67 ? -9.864 13.061 -18.552 1.00 96.88 67 ILE A N 1
ATOM 528 C CA . ILE A 1 67 ? -9.166 12.332 -19.613 1.00 96.88 67 ILE A CA 1
ATOM 529 C C . ILE A 1 67 ? -9.842 12.629 -20.956 1.00 96.88 67 ILE A C 1
ATOM 531 O O . ILE A 1 67 ? -11.069 12.562 -21.091 1.00 96.88 67 ILE A O 1
ATOM 535 N N . ASP A 1 68 ? -9.062 13.016 -21.965 1.00 95.06 68 ASP A N 1
ATOM 536 C CA . ASP A 1 68 ? -9.577 13.183 -23.326 1.00 95.06 68 ASP A CA 1
ATOM 537 C C . ASP A 1 68 ? -9.831 11.817 -23.970 1.00 95.06 68 ASP A C 1
ATOM 539 O O . ASP A 1 68 ? -8.992 10.922 -23.909 1.00 95.06 68 ASP A O 1
ATOM 543 N N . SER A 1 69 ? -10.989 11.658 -24.615 1.00 94.06 69 SER A N 1
ATOM 544 C CA . SER A 1 69 ? -11.358 10.420 -25.309 1.00 94.06 69 SER A CA 1
ATOM 545 C C . SER A 1 69 ? -10.429 10.098 -26.483 1.00 94.06 69 SER A C 1
ATOM 547 O O . SER A 1 69 ? -10.415 8.970 -26.963 1.00 94.06 69 SER A O 1
ATOM 549 N N . LYS A 1 70 ? -9.667 11.088 -26.971 1.00 94.62 70 LYS A N 1
ATOM 550 C CA . LYS A 1 70 ? -8.592 10.886 -27.950 1.00 94.62 70 LYS A CA 1
ATOM 551 C C . LYS A 1 70 ? -7.360 10.226 -27.333 1.00 94.62 70 LYS A C 1
ATOM 553 O O . LYS A 1 70 ? -6.636 9.534 -28.040 1.00 94.62 70 LYS A O 1
ATOM 558 N N . GLU A 1 71 ? -7.114 10.449 -26.043 1.00 94.94 71 GLU A N 1
ATOM 559 C CA . GLU A 1 71 ? -6.011 9.822 -25.315 1.00 94.94 71 GLU A CA 1
ATOM 560 C C . GLU A 1 71 ? -6.398 8.423 -24.832 1.00 94.94 71 GLU A C 1
ATOM 562 O O . GLU A 1 71 ? -5.628 7.482 -25.015 1.00 94.94 71 GLU A O 1
ATOM 567 N N . ILE A 1 72 ? -7.598 8.262 -24.269 1.00 96.88 72 ILE A N 1
ATOM 568 C CA . ILE A 1 72 ? -8.142 6.956 -23.879 1.00 96.88 72 ILE A CA 1
ATOM 569 C C . ILE A 1 72 ? -9.608 6.877 -24.329 1.00 96.88 72 ILE A C 1
ATOM 571 O O . ILE A 1 72 ? -10.457 7.553 -23.737 1.00 96.88 72 ILE A O 1
ATOM 575 N N . PRO A 1 73 ? -9.930 6.070 -25.358 1.00 97.19 73 PRO A N 1
ATOM 576 C CA . PRO A 1 73 ? -11.307 5.807 -25.762 1.00 97.19 73 PRO A CA 1
ATOM 577 C C . PRO A 1 73 ? -12.163 5.284 -24.605 1.00 97.19 73 PRO A C 1
ATOM 579 O O . PRO A 1 73 ? -11.674 4.621 -23.694 1.00 97.19 73 PRO A O 1
ATOM 582 N N . SER A 1 74 ? -13.469 5.557 -24.639 1.00 96.12 74 SER A N 1
ATOM 583 C CA . SER A 1 74 ? -14.368 5.215 -23.529 1.00 96.12 74 SER A CA 1
ATOM 584 C C . SER A 1 74 ? -14.406 3.721 -23.202 1.00 96.12 74 SER A C 1
ATOM 586 O O . SER A 1 74 ? -14.473 3.370 -22.026 1.00 96.12 74 SER A O 1
ATOM 588 N N . ASP A 1 75 ? -14.359 2.853 -24.211 1.00 97.19 75 ASP A N 1
ATOM 589 C CA . ASP A 1 75 ? -14.378 1.402 -23.999 1.00 97.19 75 ASP A CA 1
ATOM 590 C C . ASP A 1 75 ? -13.077 0.915 -23.349 1.00 97.19 75 ASP A C 1
ATOM 592 O O . ASP A 1 75 ? -13.122 0.132 -22.399 1.00 97.19 75 ASP A O 1
ATOM 596 N N . ASP A 1 76 ? -11.937 1.472 -23.764 1.00 97.62 76 ASP A N 1
ATOM 597 C CA . ASP A 1 76 ? -10.633 1.182 -23.163 1.00 97.62 76 ASP A CA 1
ATOM 598 C C . ASP A 1 76 ? -10.576 1.678 -21.712 1.00 97.62 76 ASP A C 1
ATOM 600 O O . ASP A 1 76 ? -10.105 0.967 -20.825 1.00 97.62 76 ASP A O 1
ATOM 604 N N . LEU A 1 77 ? -11.118 2.869 -21.427 1.00 98.31 77 LEU A N 1
ATOM 605 C CA . LEU A 1 77 ? -11.186 3.398 -20.063 1.00 98.31 77 LEU A CA 1
ATOM 606 C C . LEU A 1 77 ? -12.050 2.511 -19.153 1.00 98.31 77 LEU A C 1
ATOM 608 O O . LEU A 1 77 ? -11.658 2.238 -18.019 1.00 98.31 77 LEU A O 1
ATOM 612 N N . LYS A 1 78 ? -13.200 2.028 -19.642 1.00 98.31 78 LYS A N 1
ATOM 613 C CA . LYS A 1 78 ? -14.053 1.086 -18.896 1.00 98.31 78 LYS A CA 1
ATOM 614 C C . LYS A 1 78 ? -13.328 -0.224 -18.606 1.00 98.31 78 LYS A C 1
ATOM 616 O O . LYS A 1 78 ? -13.424 -0.725 -17.487 1.00 98.31 78 LYS A O 1
ATOM 621 N N . ASP A 1 79 ? -12.597 -0.766 -19.579 1.00 97.94 79 ASP A N 1
ATOM 622 C CA . ASP A 1 79 ? -11.793 -1.973 -19.383 1.00 97.94 79 ASP A CA 1
ATOM 623 C C . ASP A 1 79 ? -10.695 -1.764 -18.328 1.00 97.94 79 ASP A C 1
ATOM 625 O O . ASP A 1 79 ? -10.560 -2.570 -17.404 1.00 97.94 79 ASP A O 1
ATOM 629 N N . LEU A 1 80 ? -9.962 -0.648 -18.406 1.00 98.00 80 LEU A N 1
ATOM 630 C CA . LEU A 1 80 ? -8.930 -0.289 -17.430 1.00 98.00 80 LEU A CA 1
ATOM 631 C C . LEU A 1 80 ? -9.499 -0.217 -16.010 1.00 98.00 80 LEU A C 1
ATOM 633 O O . LEU A 1 80 ? -8.932 -0.805 -15.089 1.00 98.00 80 LEU A O 1
ATOM 637 N N . ILE A 1 81 ? -10.630 0.462 -15.830 1.00 98.38 81 ILE A N 1
ATOM 638 C CA . ILE A 1 81 ? -11.324 0.592 -14.541 1.00 98.38 81 ILE A CA 1
ATOM 639 C C . ILE A 1 81 ? -11.763 -0.779 -14.026 1.00 98.38 81 ILE A C 1
ATOM 641 O O . ILE A 1 81 ? -11.440 -1.144 -12.895 1.00 98.38 81 ILE A O 1
ATOM 645 N N . LYS A 1 82 ? -12.439 -1.566 -14.870 1.00 97.88 82 LYS A N 1
ATOM 646 C CA . LYS A 1 82 ? -12.932 -2.896 -14.509 1.00 97.88 82 LYS A CA 1
ATOM 647 C C . LYS A 1 82 ? -11.795 -3.809 -14.057 1.00 97.88 82 LYS A C 1
ATOM 649 O O . LYS A 1 82 ? -11.893 -4.426 -13.001 1.00 97.88 82 LYS A O 1
ATOM 654 N N . ARG A 1 83 ? -10.691 -3.872 -14.812 1.00 96.88 83 ARG A N 1
ATOM 655 C CA . ARG A 1 83 ? -9.512 -4.664 -14.423 1.00 96.88 83 ARG A CA 1
ATOM 656 C C . ARG A 1 83 ? -8.904 -4.168 -13.114 1.00 96.88 83 ARG A C 1
ATOM 658 O O . ARG A 1 83 ? -8.561 -4.989 -12.270 1.00 96.88 83 ARG A O 1
ATOM 665 N N . SER A 1 84 ? -8.814 -2.850 -12.927 1.00 97.00 84 SER A N 1
ATOM 666 C CA . SER A 1 84 ? -8.220 -2.238 -11.729 1.00 97.00 84 SER A CA 1
ATOM 667 C C . SER A 1 84 ? -8.971 -2.584 -10.450 1.00 97.00 84 SER A C 1
ATOM 669 O O . SER A 1 84 ? -8.340 -2.906 -9.449 1.00 97.00 84 SER A O 1
ATOM 671 N N . TYR A 1 85 ? -10.303 -2.524 -10.475 1.00 97.88 85 TYR A N 1
ATOM 672 C CA . TYR A 1 85 ? -11.115 -2.706 -9.271 1.00 97.88 85 TYR A CA 1
ATOM 673 C C . TYR A 1 85 ? -11.606 -4.146 -9.074 1.00 97.88 85 TYR A C 1
ATOM 675 O O . TYR A 1 85 ? -11.995 -4.505 -7.969 1.00 97.88 85 TYR A O 1
ATOM 683 N N . SER A 1 86 ? -11.458 -5.020 -10.079 1.00 96.62 86 SER A N 1
ATOM 684 C CA . SER A 1 86 ? -11.728 -6.464 -9.944 1.00 96.62 86 SER A CA 1
ATOM 685 C C . SER A 1 86 ? -10.827 -7.203 -8.943 1.00 96.62 86 SER A C 1
ATOM 687 O O . SER A 1 86 ? -11.142 -8.322 -8.547 1.00 96.62 86 SER A O 1
ATOM 689 N N . THR A 1 87 ? -9.708 -6.598 -8.532 1.00 94.94 87 THR A N 1
ATOM 690 C CA . THR A 1 87 ? -8.771 -7.161 -7.545 1.00 94.94 87 THR A CA 1
ATOM 691 C C . THR A 1 87 ? -9.171 -6.871 -6.095 1.00 94.94 87 THR A C 1
ATOM 693 O O . THR A 1 87 ? -8.479 -7.296 -5.169 1.00 94.94 87 THR A O 1
ATOM 696 N N . PHE A 1 88 ? -10.281 -6.158 -5.880 1.00 97.81 88 PHE A N 1
ATOM 697 C CA . PHE A 1 88 ? -10.829 -5.867 -4.561 1.00 97.81 88 PHE A CA 1
ATOM 698 C C . PHE A 1 88 ? -11.774 -6.980 -4.116 1.00 97.81 88 PHE A C 1
ATOM 700 O O . PHE A 1 88 ? -12.590 -7.482 -4.885 1.00 97.81 88 PHE A O 1
ATOM 707 N N . ARG A 1 89 ? -11.679 -7.359 -2.841 1.00 96.88 89 ARG A N 1
ATOM 708 C CA . ARG A 1 89 ? -12.477 -8.457 -2.266 1.00 96.88 89 ARG A CA 1
ATOM 709 C C . ARG A 1 89 ? -13.895 -8.047 -1.898 1.00 96.88 89 ARG A C 1
ATOM 711 O O . ARG A 1 89 ? -14.779 -8.897 -1.827 1.00 96.88 89 ARG A O 1
ATOM 718 N N . SER A 1 90 ? -14.110 -6.758 -1.657 1.00 97.19 90 SER A N 1
ATOM 719 C CA . SER A 1 90 ? -15.449 -6.210 -1.475 1.00 97.19 90 SER A CA 1
ATOM 720 C C . SER A 1 90 ? -16.079 -5.923 -2.833 1.00 97.19 90 SER A C 1
ATOM 722 O O . SER A 1 90 ? -15.448 -5.304 -3.687 1.00 97.19 90 SER A O 1
ATOM 724 N N . LYS A 1 91 ? -17.345 -6.320 -3.005 1.00 95.12 91 LYS A N 1
ATOM 725 C CA . LYS A 1 91 ? -18.131 -6.014 -4.213 1.00 95.12 91 LYS A CA 1
ATOM 726 C C . LYS A 1 91 ? -18.333 -4.516 -4.414 1.00 95.12 91 LYS A C 1
ATOM 728 O O . LYS A 1 91 ? -18.407 -4.064 -5.547 1.00 95.12 91 LYS A O 1
ATOM 733 N N . ASP A 1 92 ? -18.393 -3.769 -3.317 1.00 95.88 92 ASP A N 1
ATOM 734 C CA . ASP A 1 92 ? -18.558 -2.319 -3.339 1.00 95.88 92 ASP A CA 1
ATOM 735 C C . ASP A 1 92 ? -17.216 -1.592 -3.516 1.00 95.88 92 ASP A C 1
ATOM 737 O O . ASP A 1 92 ? -17.191 -0.366 -3.577 1.00 95.88 92 ASP A O 1
ATOM 741 N N . VAL A 1 93 ? -16.095 -2.330 -3.591 1.00 98.31 93 VAL A N 1
ATOM 742 C CA . VAL A 1 93 ? -14.702 -1.845 -3.632 1.00 98.31 93 VAL A CA 1
ATOM 743 C C . VAL A 1 93 ? -14.297 -1.103 -2.349 1.00 98.31 93 VAL A C 1
ATOM 745 O O . VAL A 1 93 ? -13.340 -1.500 -1.686 1.00 98.31 93 VAL A O 1
ATOM 748 N N . THR A 1 94 ? -15.054 -0.076 -1.957 1.00 98.31 94 THR A N 1
ATOM 749 C CA . THR A 1 94 ? -14.885 0.745 -0.752 1.00 98.31 94 THR A CA 1
ATOM 750 C C . THR A 1 94 ? -16.205 0.828 0.047 1.00 98.31 94 THR A C 1
ATOM 752 O O . THR A 1 94 ? -16.950 1.810 -0.093 1.00 98.31 94 THR A O 1
ATOM 755 N N . PRO A 1 95 ? -16.560 -0.199 0.838 1.00 98.12 95 PRO A N 1
ATOM 756 C CA . PRO A 1 95 ? -17.810 -0.215 1.594 1.00 98.12 95 PRO A CA 1
ATOM 757 C C . PRO A 1 95 ? -17.806 0.815 2.736 1.00 98.12 95 PRO A C 1
ATOM 759 O O . PRO A 1 95 ? -16.771 1.097 3.345 1.00 98.12 95 PRO A O 1
ATOM 762 N N . LEU A 1 96 ? -18.980 1.382 3.021 1.00 97.94 96 LEU A N 1
ATOM 763 C CA . LEU A 1 96 ? -19.211 2.303 4.134 1.00 97.94 96 LEU A CA 1
ATOM 764 C C . LEU A 1 96 ? -19.855 1.563 5.314 1.00 97.94 96 LEU A C 1
ATOM 766 O O . LEU A 1 96 ? -20.951 1.019 5.195 1.00 97.94 96 LEU A O 1
ATOM 770 N N . VAL A 1 97 ? -19.203 1.588 6.474 1.00 96.25 97 VAL A N 1
ATOM 771 C CA . VAL A 1 97 ? -19.657 0.923 7.703 1.00 96.25 97 VAL A CA 1
ATOM 772 C C . VAL A 1 97 ? -20.080 1.968 8.732 1.00 96.25 97 VAL A C 1
ATOM 774 O O . VAL A 1 97 ? -19.403 2.975 8.917 1.00 96.25 97 VAL A O 1
ATOM 777 N N . LYS A 1 98 ? -21.201 1.759 9.430 1.00 95.62 98 LYS A N 1
ATOM 778 C CA . LYS A 1 98 ? -21.602 2.626 10.551 1.00 95.62 98 LYS A CA 1
ATOM 779 C C . LYS A 1 98 ? -20.875 2.190 11.825 1.00 95.62 98 LYS A C 1
ATOM 781 O O . LYS A 1 98 ? -20.933 1.018 12.189 1.00 95.62 98 LYS A O 1
ATOM 786 N N . ILE A 1 99 ? -20.246 3.134 12.525 1.00 95.25 99 ILE A N 1
ATOM 787 C CA . ILE A 1 99 ? -19.685 2.903 13.861 1.00 95.25 99 ILE A CA 1
ATOM 788 C C . ILE A 1 99 ? -20.804 3.136 14.873 1.00 95.25 99 ILE A C 1
ATOM 790 O O . ILE A 1 99 ? -21.075 4.259 15.282 1.00 95.25 99 ILE A O 1
ATOM 794 N N . ASP A 1 100 ? -21.483 2.062 15.254 1.00 89.75 100 ASP A N 1
ATOM 795 C CA . ASP A 1 100 ? -22.719 2.082 16.046 1.00 89.75 100 ASP A CA 1
ATOM 796 C C . ASP A 1 100 ? -22.595 2.673 17.462 1.00 89.75 100 ASP A C 1
ATOM 798 O O . ASP A 1 100 ? -23.606 3.035 18.059 1.00 89.75 100 ASP A O 1
ATOM 802 N N . SER A 1 101 ? -21.376 2.865 17.973 1.00 85.50 101 SER A N 1
ATOM 803 C CA . SER A 1 101 ? -21.135 3.620 19.210 1.00 85.50 101 SER A CA 1
ATOM 804 C C . SER A 1 101 ? -21.516 5.111 19.107 1.00 85.50 101 SER A C 1
ATOM 806 O O . SER A 1 101 ? -21.654 5.781 20.136 1.00 85.50 101 SER A O 1
ATOM 808 N N . LYS A 1 102 ? -21.706 5.644 17.886 1.00 88.19 102 LYS A N 1
ATOM 809 C CA . LYS A 1 102 ? -22.185 7.008 17.607 1.00 88.19 102 LYS A CA 1
ATOM 810 C C . LYS A 1 102 ? -23.104 7.043 16.383 1.00 88.19 102 LYS A C 1
ATOM 812 O O . LYS A 1 102 ? -22.765 6.564 15.308 1.00 88.19 102 LYS A O 1
ATOM 817 N N . ASP A 1 103 ? -24.255 7.700 16.503 1.00 85.81 103 ASP A N 1
ATOM 818 C CA . ASP A 1 103 ? -25.282 7.650 15.454 1.00 85.81 103 ASP A CA 1
ATOM 819 C C . ASP A 1 103 ? -24.905 8.297 14.119 1.00 85.81 103 ASP A C 1
ATOM 821 O O . ASP A 1 103 ? -25.412 7.889 13.071 1.00 85.81 103 ASP A O 1
ATOM 825 N N . ASN A 1 104 ? -24.021 9.289 14.145 1.00 92.94 104 ASN A N 1
ATOM 826 C CA . ASN A 1 104 ? -23.616 10.071 12.985 1.00 92.94 104 ASN A CA 1
ATOM 827 C C . ASN A 1 104 ? -22.167 9.808 12.537 1.00 92.94 104 ASN A C 1
ATOM 829 O O . ASN A 1 104 ? -21.621 10.610 11.780 1.00 92.94 104 ASN A O 1
ATOM 833 N N . LEU A 1 105 ? -21.558 8.698 12.973 1.00 97.00 105 LEU A N 1
ATOM 834 C CA . LEU A 1 105 ? -20.189 8.321 12.621 1.00 97.00 105 LEU A CA 1
ATOM 835 C C . LEU A 1 105 ? -20.154 7.088 11.713 1.00 97.00 105 LEU A C 1
ATOM 837 O O . LEU A 1 105 ? -20.679 6.022 12.036 1.00 97.00 105 LEU A O 1
ATOM 841 N N . TYR A 1 106 ? -19.471 7.238 10.587 1.00 98.06 106 TYR A N 1
ATOM 842 C CA . TYR A 1 106 ? -19.280 6.212 9.575 1.00 98.06 106 TYR A CA 1
ATOM 843 C C . TYR A 1 106 ? -17.792 6.059 9.279 1.00 98.06 106 TYR A C 1
ATOM 845 O O . TYR A 1 106 ? -17.014 7.006 9.403 1.00 98.06 106 TYR A O 1
ATOM 853 N N . LEU A 1 107 ? -17.406 4.862 8.866 1.00 98.25 107 LEU A N 1
ATOM 854 C CA . LEU A 1 107 ? -16.053 4.487 8.512 1.00 98.25 107 LEU A CA 1
ATOM 855 C C . LEU A 1 107 ? -16.052 3.944 7.080 1.00 98.25 107 LEU A C 1
ATOM 857 O O . LEU A 1 107 ? -16.767 2.998 6.764 1.00 98.25 107 LEU A O 1
ATOM 861 N N . LEU A 1 108 ? -15.273 4.568 6.204 1.00 98.81 108 LEU A N 1
ATOM 862 C CA . LEU A 1 108 ? -15.090 4.139 4.822 1.00 98.81 108 LEU A CA 1
ATOM 863 C C . LEU A 1 108 ? -13.907 3.175 4.752 1.00 98.81 108 LEU A C 1
ATOM 865 O O . LEU A 1 108 ? -12.760 3.598 4.901 1.00 98.81 108 LEU A O 1
ATOM 869 N N . GLU A 1 109 ? -14.169 1.891 4.530 1.00 98.69 109 GLU A N 1
ATOM 870 C CA . GLU A 1 109 ? -13.125 0.870 4.454 1.00 98.69 109 GLU A CA 1
ATOM 871 C C . GLU A 1 109 ? -12.425 0.919 3.090 1.00 98.69 109 GLU A C 1
ATOM 873 O O . GLU A 1 109 ? -13.006 0.588 2.057 1.00 98.69 109 GLU A O 1
ATOM 878 N N . LEU A 1 110 ? -11.149 1.315 3.074 1.00 98.62 110 LEU A N 1
ATOM 879 C CA . LEU A 1 110 ? -10.345 1.425 1.848 1.00 98.62 110 LEU A CA 1
ATOM 880 C C . LEU A 1 110 ? -9.318 0.290 1.701 1.00 98.62 110 LEU A C 1
ATOM 882 O O . LEU A 1 110 ? -8.489 0.304 0.796 1.00 98.62 110 LEU A O 1
ATOM 886 N N . PHE A 1 111 ? -9.354 -0.710 2.580 1.00 97.62 111 PHE A N 1
ATOM 887 C CA . PHE A 1 111 ? -8.358 -1.783 2.669 1.00 97.62 111 PHE A CA 1
ATOM 888 C C . PHE A 1 111 ? -8.792 -3.103 2.004 1.00 97.62 111 PHE A C 1
ATOM 890 O O . PHE A 1 111 ? -8.203 -4.155 2.242 1.00 97.62 111 PHE A O 1
ATOM 897 N N . HIS A 1 112 ? -9.822 -3.096 1.157 1.00 98.00 112 HIS A N 1
ATOM 898 C CA . HIS A 1 112 ? -10.301 -4.322 0.496 1.00 98.00 112 HIS A CA 1
ATOM 899 C C . HIS A 1 112 ? -9.507 -4.721 -0.751 1.00 98.00 112 HIS A C 1
ATOM 901 O O . HIS A 1 112 ? -9.754 -5.795 -1.300 1.00 98.00 112 HIS A O 1
ATOM 907 N N . GLY A 1 113 ? -8.549 -3.890 -1.166 1.00 96.88 113 GLY A N 1
ATOM 908 C CA . GLY A 1 113 ? -7.625 -4.164 -2.264 1.00 96.88 113 GLY A CA 1
ATOM 909 C C . GLY A 1 113 ? -6.529 -5.178 -1.907 1.00 96.88 113 GLY A C 1
ATOM 910 O O . GLY A 1 113 ? -6.384 -5.565 -0.744 1.00 96.88 113 GLY A O 1
ATOM 911 N N . PRO A 1 114 ? -5.728 -5.613 -2.893 1.00 95.25 114 PRO A N 1
ATOM 912 C CA . PRO A 1 114 ? -4.803 -6.742 -2.761 1.00 95.25 114 PRO A CA 1
ATOM 913 C C . PRO A 1 114 ? -3.774 -6.615 -1.629 1.00 95.25 114 PRO A C 1
ATOM 915 O O . PRO A 1 114 ? -3.311 -7.628 -1.107 1.00 95.25 114 PRO A O 1
ATOM 918 N N . THR A 1 115 ? -3.416 -5.399 -1.213 1.00 94.81 115 THR A N 1
ATOM 919 C CA . THR A 1 115 ? -2.381 -5.162 -0.195 1.00 94.81 115 THR A CA 1
ATOM 920 C C . THR A 1 115 ? -2.933 -4.696 1.140 1.00 94.81 115 THR A C 1
ATOM 922 O O . THR A 1 115 ? -2.161 -4.402 2.060 1.00 94.81 115 THR A O 1
ATOM 925 N N . TYR A 1 116 ? -4.257 -4.700 1.289 1.00 96.50 116 TYR A N 1
ATOM 926 C CA . TYR A 1 116 ? -4.944 -4.319 2.516 1.00 96.50 116 TYR A CA 1
ATOM 927 C C . TYR A 1 116 ? -4.726 -2.854 2.930 1.00 96.50 116 TYR A C 1
ATOM 929 O O . TYR A 1 116 ? -4.695 -2.531 4.120 1.00 96.50 116 TYR A O 1
ATOM 937 N N . ALA A 1 117 ? -4.557 -1.954 1.958 1.00 94.81 117 ALA A N 1
ATOM 938 C CA . ALA A 1 117 ? -4.385 -0.525 2.206 1.00 94.81 117 ALA A CA 1
ATOM 939 C C . ALA A 1 117 ? -5.022 0.331 1.103 1.00 94.81 117 ALA A C 1
ATOM 941 O O . ALA A 1 117 ? -5.040 -0.045 -0.066 1.00 94.81 117 ALA A O 1
ATOM 942 N N . PHE A 1 118 ? -5.438 1.551 1.449 1.00 95.88 118 PHE A N 1
ATOM 943 C CA . PHE A 1 118 ? -6.122 2.479 0.533 1.00 95.88 118 PHE A CA 1
ATOM 944 C C . PHE A 1 118 ? -5.347 2.809 -0.747 1.00 95.88 118 PHE A C 1
ATOM 946 O O . PHE A 1 118 ? -5.927 3.173 -1.771 1.00 95.88 118 PHE A O 1
ATOM 953 N N . LYS A 1 119 ? -4.014 2.680 -0.701 1.00 93.38 119 LYS A N 1
ATOM 954 C CA . LYS A 1 119 ? -3.131 2.958 -1.839 1.00 93.38 119 LYS A CA 1
ATOM 955 C C . LYS A 1 119 ? -3.431 2.046 -3.031 1.00 93.38 119 LYS A C 1
ATOM 957 O O . LYS A 1 119 ? -3.134 2.443 -4.157 1.00 93.38 119 LYS A O 1
ATOM 962 N N . ASP A 1 120 ? -4.054 0.892 -2.795 1.00 96.31 120 ASP A N 1
ATOM 963 C CA . ASP A 1 120 ? -4.492 -0.032 -3.839 1.00 96.31 120 ASP A CA 1
ATOM 964 C C . ASP A 1 120 ? -5.451 0.632 -4.833 1.00 96.31 120 ASP A C 1
ATOM 966 O O . ASP A 1 120 ? -5.305 0.428 -6.037 1.00 96.31 120 ASP A O 1
ATOM 970 N N . VAL A 1 121 ? -6.368 1.494 -4.369 1.00 96.69 121 VAL A N 1
ATOM 971 C CA . VAL A 1 121 ? -7.375 2.139 -5.241 1.00 96.69 121 VAL A CA 1
ATOM 972 C C . VAL A 1 121 ? -6.701 2.949 -6.345 1.00 96.69 121 VAL A C 1
ATOM 974 O O . VAL A 1 121 ? -7.118 2.933 -7.501 1.00 96.69 121 VAL A O 1
ATOM 977 N N . ALA A 1 122 ? -5.625 3.643 -5.985 1.00 94.44 122 ALA A N 1
ATOM 978 C CA . ALA A 1 122 ? -4.832 4.420 -6.918 1.00 94.44 122 ALA A CA 1
ATOM 979 C C . ALA A 1 122 ? -3.896 3.536 -7.751 1.00 94.44 122 ALA A C 1
ATOM 981 O O . ALA A 1 122 ? -3.830 3.678 -8.970 1.00 94.44 122 ALA A O 1
ATOM 982 N N . LEU A 1 123 ? -3.133 2.651 -7.106 1.00 93.88 123 LEU A N 1
ATOM 983 C CA . LEU A 1 123 ? -2.003 1.985 -7.756 1.00 93.88 123 LEU A CA 1
ATOM 984 C C . LEU A 1 123 ? -2.410 0.850 -8.691 1.00 93.88 123 LEU A C 1
ATOM 986 O O . LEU A 1 123 ? -1.729 0.650 -9.696 1.00 93.88 123 LEU A O 1
ATOM 990 N N . GLN A 1 124 ? -3.545 0.191 -8.448 1.00 95.75 124 GLN A N 1
ATOM 991 C CA . GLN A 1 124 ? -4.119 -0.745 -9.419 1.00 95.75 124 GLN A CA 1
ATOM 992 C C . GLN A 1 124 ? -4.473 -0.032 -10.735 1.00 95.75 124 GLN A C 1
ATOM 994 O O . GLN A 1 124 ? -4.158 -0.524 -11.819 1.00 95.75 124 GLN A O 1
ATOM 999 N N . PHE A 1 125 ? -5.053 1.170 -10.651 1.00 95.94 125 PHE A N 1
ATOM 1000 C CA . PHE A 1 125 ? -5.401 1.967 -11.829 1.00 95.94 125 PHE A CA 1
ATOM 1001 C C . PHE A 1 125 ? -4.174 2.547 -12.539 1.00 95.94 125 PHE A C 1
ATOM 1003 O O . PHE A 1 125 ? -4.043 2.413 -13.755 1.00 95.94 125 PHE A O 1
ATOM 1010 N N . VAL A 1 126 ? -3.233 3.129 -11.788 1.00 93.19 126 VAL A N 1
ATOM 1011 C CA . VAL A 1 126 ? -1.986 3.683 -12.346 1.00 93.19 126 VAL A CA 1
ATOM 1012 C C . VAL A 1 126 ? -1.187 2.622 -13.096 1.00 93.19 126 VAL A C 1
ATOM 1014 O O . VAL A 1 126 ? -0.676 2.897 -14.179 1.00 93.19 126 VAL A O 1
ATOM 1017 N N . GLY A 1 127 ? -1.098 1.403 -12.562 1.00 92.88 127 GLY A N 1
ATOM 1018 C CA . GLY A 1 127 ? -0.348 0.353 -13.237 1.00 92.88 127 GLY A CA 1
ATOM 1019 C C . GLY A 1 127 ? -0.971 -0.119 -14.542 1.00 92.88 127 GLY A C 1
ATOM 1020 O O . GLY A 1 127 ? -0.259 -0.333 -15.523 1.00 92.88 127 GLY A O 1
ATOM 1021 N N . ASN A 1 128 ? -2.301 -0.201 -14.592 1.00 95.50 128 ASN A N 1
ATOM 1022 C CA . ASN A 1 128 ? -3.026 -0.456 -15.835 1.00 95.50 128 ASN A CA 1
ATOM 1023 C C . ASN A 1 128 ? -2.849 0.690 -16.854 1.00 95.50 128 ASN A C 1
ATOM 1025 O O . ASN A 1 128 ? -2.715 0.422 -18.048 1.00 95.50 128 ASN A O 1
ATOM 1029 N N . LEU A 1 129 ? -2.793 1.950 -16.402 1.00 94.31 129 LEU A N 1
ATOM 1030 C CA . LEU A 1 129 ? -2.537 3.104 -17.273 1.00 94.31 129 LEU A CA 1
ATOM 1031 C C . LEU A 1 129 ? -1.136 3.086 -17.893 1.00 94.31 129 LEU A C 1
ATOM 1033 O O . LEU A 1 129 ? -1.007 3.310 -19.096 1.00 94.31 129 LEU A O 1
ATOM 1037 N N . PHE A 1 130 ? -0.094 2.813 -17.101 1.00 92.00 130 PHE A N 1
ATOM 1038 C CA . PHE A 1 130 ? 1.273 2.722 -17.625 1.00 92.00 130 PHE A CA 1
ATOM 1039 C C . PHE A 1 130 ? 1.391 1.642 -18.698 1.00 92.00 130 PHE A C 1
ATOM 1041 O O . PHE A 1 130 ? 1.883 1.920 -19.790 1.00 92.00 130 PHE A O 1
ATOM 1048 N N . GLU A 1 131 ? 0.870 0.445 -18.429 1.00 93.50 131 GLU A N 1
ATOM 1049 C CA . GLU A 1 131 ? 0.852 -0.640 -19.410 1.00 93.50 131 GLU A CA 1
ATOM 1050 C C . GLU A 1 131 ? 0.105 -0.247 -20.693 1.00 93.50 131 GLU A C 1
ATOM 1052 O O . GLU A 1 131 ? 0.587 -0.533 -21.790 1.00 93.50 131 GLU A O 1
ATOM 1057 N N . TYR A 1 132 ? -1.044 0.425 -20.579 1.00 95.56 132 TYR A N 1
ATOM 1058 C CA . TYR A 1 132 ? -1.827 0.868 -21.734 1.00 95.56 132 TYR A CA 1
ATOM 1059 C C . TYR A 1 132 ? -1.049 1.854 -22.615 1.00 95.56 132 TYR A C 1
ATOM 1061 O O . TYR A 1 132 ? -0.918 1.633 -23.824 1.00 95.56 132 TYR A O 1
ATOM 1069 N N . PHE A 1 133 ? -0.485 2.909 -22.020 1.00 93.06 133 PHE A N 1
ATOM 1070 C CA . PHE A 1 133 ? 0.258 3.921 -22.771 1.00 93.06 133 PHE A CA 1
ATOM 1071 C C . PHE A 1 133 ? 1.522 3.349 -23.412 1.00 93.06 133 PHE A C 1
ATOM 1073 O O . PHE A 1 133 ? 1.765 3.576 -24.600 1.00 93.06 133 PHE A O 1
ATOM 1080 N N . LEU A 1 134 ? 2.282 2.534 -22.676 1.00 90.94 134 LEU A N 1
ATOM 1081 C CA . LEU A 1 134 ? 3.487 1.894 -23.204 1.00 90.94 134 LEU A CA 1
ATOM 1082 C C . LEU A 1 134 ? 3.165 0.889 -24.308 1.00 90.94 134 LEU A C 1
ATOM 1084 O O . LEU A 1 134 ? 3.812 0.903 -25.354 1.00 90.94 134 LEU A O 1
ATOM 1088 N N . THR A 1 135 ? 2.120 0.074 -24.137 1.00 92.62 135 THR A N 1
ATOM 1089 C CA . THR A 1 135 ? 1.679 -0.873 -25.170 1.00 92.62 135 THR A CA 1
ATOM 1090 C C . THR A 1 135 ? 1.311 -0.139 -26.454 1.00 92.62 135 THR A C 1
ATOM 1092 O O . THR A 1 135 ? 1.754 -0.538 -27.531 1.00 92.62 135 THR A O 1
ATOM 1095 N N . ARG A 1 136 ? 0.552 0.961 -26.356 1.00 92.56 136 ARG A N 1
ATOM 1096 C CA . ARG A 1 136 ? 0.178 1.774 -27.517 1.00 92.56 136 ARG A CA 1
ATOM 1097 C C . ARG A 1 136 ? 1.393 2.417 -28.182 1.00 92.56 136 ARG A C 1
ATOM 1099 O O . ARG A 1 136 ? 1.521 2.344 -29.403 1.00 92.56 136 ARG A O 1
ATOM 1106 N N . LYS A 1 137 ? 2.295 3.018 -27.400 1.00 89.19 137 LYS A N 1
ATOM 1107 C CA . LYS A 1 137 ? 3.511 3.670 -27.911 1.00 89.19 137 LYS A CA 1
ATOM 1108 C C . LYS A 1 137 ? 4.426 2.676 -28.630 1.00 89.19 137 LYS A C 1
ATOM 1110 O O . LYS A 1 137 ? 4.955 2.969 -29.699 1.00 89.19 137 LYS A O 1
ATOM 1115 N N . ASN A 1 138 ? 4.534 1.467 -28.088 1.00 90.38 138 ASN A N 1
ATOM 1116 C CA . ASN A 1 138 ? 5.368 0.404 -28.630 1.00 90.38 138 ASN A CA 1
ATOM 1117 C C . ASN A 1 138 ? 4.698 -0.446 -29.725 1.00 90.38 138 ASN A C 1
ATOM 1119 O O . ASN A 1 138 ? 5.354 -1.337 -30.265 1.00 90.38 138 ASN A O 1
ATOM 1123 N N . ALA A 1 139 ? 3.422 -0.221 -30.057 1.00 88.75 139 ALA A N 1
ATOM 1124 C CA . ALA A 1 139 ? 2.694 -1.033 -31.039 1.00 88.75 139 ALA A CA 1
ATOM 1125 C C . ALA A 1 139 ? 3.237 -0.879 -32.472 1.00 88.75 139 ALA A C 1
ATOM 1127 O O . ALA A 1 139 ? 3.191 -1.825 -33.252 1.00 88.75 139 ALA A O 1
ATOM 1128 N N . ASN A 1 140 ? 3.772 0.301 -32.801 1.00 84.25 140 ASN A N 1
ATOM 1129 C CA . ASN A 1 140 ? 4.304 0.622 -34.131 1.00 84.25 140 ASN A CA 1
ATOM 1130 C C . ASN A 1 140 ? 5.820 0.397 -34.254 1.00 84.25 140 ASN A C 1
ATOM 1132 O O . ASN A 1 140 ? 6.399 0.715 -35.291 1.00 84.25 140 ASN A O 1
ATOM 1136 N N . LYS A 1 141 ? 6.470 -0.099 -33.196 1.00 85.81 141 LYS A N 1
ATOM 1137 C CA . LYS A 1 141 ? 7.909 -0.366 -33.184 1.00 85.81 141 LYS A CA 1
ATOM 1138 C C . LYS A 1 141 ? 8.190 -1.763 -33.730 1.00 85.81 141 LYS A C 1
ATOM 1140 O O . LYS A 1 141 ? 7.522 -2.726 -33.351 1.00 85.81 141 LYS A O 1
ATOM 1145 N N . SER A 1 142 ? 9.175 -1.865 -34.617 1.00 75.31 142 SER A N 1
ATOM 1146 C CA . SER A 1 142 ? 9.638 -3.134 -35.183 1.00 75.31 142 SER A CA 1
ATOM 1147 C C . SER A 1 142 ? 10.339 -3.977 -34.114 1.00 75.31 142 SER A C 1
ATOM 1149 O O . SER A 1 142 ? 10.760 -3.464 -33.080 1.00 75.31 142 SER A O 1
ATOM 1151 N N . GLU A 1 143 ? 10.530 -5.276 -34.362 1.00 65.69 143 GLU A N 1
ATOM 1152 C CA . GLU A 1 143 ? 11.183 -6.176 -33.392 1.00 65.69 143 GLU A CA 1
ATOM 1153 C C . GLU A 1 143 ? 12.621 -5.769 -33.024 1.00 65.69 143 GLU A C 1
ATOM 1155 O O . GLU A 1 143 ? 13.074 -6.094 -31.928 1.00 65.69 143 GLU A O 1
ATOM 1160 N N . ASN A 1 144 ? 13.307 -5.047 -33.917 1.00 70.44 144 ASN A N 1
ATOM 1161 C CA . ASN A 1 144 ? 14.675 -4.560 -33.722 1.00 70.44 144 ASN A CA 1
ATOM 1162 C C . ASN A 1 144 ? 14.747 -3.142 -33.133 1.00 70.44 144 ASN A C 1
ATOM 1164 O O . ASN A 1 144 ? 15.848 -2.670 -32.857 1.00 70.44 144 ASN A O 1
ATOM 1168 N N . ASP A 1 145 ? 13.612 -2.460 -32.969 1.00 77.88 145 ASP A N 1
ATOM 1169 C CA . ASP A 1 145 ? 13.583 -1.105 -32.424 1.00 77.88 145 ASP A CA 1
ATOM 1170 C C . ASP A 1 145 ? 13.605 -1.155 -30.890 1.00 77.88 145 ASP A C 1
ATOM 1172 O O . ASP A 1 145 ? 12.943 -1.990 -30.262 1.00 77.88 145 ASP A O 1
ATOM 1176 N N . GLU A 1 146 ? 14.332 -0.224 -30.268 1.00 78.38 146 GLU A N 1
ATOM 1177 C CA . GLU A 1 146 ? 14.314 -0.061 -28.813 1.00 78.38 146 GLU A CA 1
ATOM 1178 C C . GLU A 1 146 ? 12.900 0.294 -28.342 1.00 78.38 146 GLU A C 1
ATOM 1180 O O . GLU A 1 146 ? 12.286 1.268 -28.795 1.00 78.38 146 GLU A O 1
ATOM 1185 N N . ARG A 1 147 ? 12.356 -0.513 -27.428 1.00 82.69 147 ARG A N 1
ATOM 1186 C CA . ARG A 1 147 ? 11.028 -0.287 -26.845 1.00 82.69 147 ARG A CA 1
ATOM 1187 C C . ARG A 1 147 ? 11.101 0.796 -25.782 1.00 82.69 147 ARG A C 1
ATOM 1189 O O . ARG A 1 147 ? 12.062 0.864 -25.029 1.00 82.69 147 ARG A O 1
ATOM 1196 N N . ASP A 1 148 ? 10.054 1.606 -25.699 1.00 85.38 148 ASP A N 1
ATOM 1197 C CA . ASP A 1 148 ? 9.862 2.481 -24.549 1.00 85.38 148 ASP A CA 1
ATOM 1198 C C . ASP A 1 148 ? 9.543 1.622 -23.329 1.00 85.38 148 ASP A C 1
ATOM 1200 O O . ASP A 1 148 ? 8.586 0.847 -23.354 1.00 85.38 148 ASP A O 1
ATOM 1204 N N . ILE A 1 149 ? 10.340 1.767 -22.279 1.00 86.81 149 ILE A N 1
ATOM 1205 C CA . ILE A 1 149 ? 10.144 1.103 -20.991 1.00 86.81 149 ILE A CA 1
ATOM 1206 C C . ILE A 1 149 ? 10.071 2.150 -19.884 1.00 86.81 149 ILE A C 1
ATOM 1208 O O . ILE A 1 149 ? 10.602 3.249 -20.037 1.00 86.81 149 ILE A O 1
ATOM 1212 N N . ILE A 1 150 ? 9.423 1.814 -18.772 1.00 88.25 150 ILE A N 1
ATOM 1213 C CA . ILE A 1 150 ? 9.482 2.611 -17.542 1.00 88.25 150 ILE A CA 1
ATOM 1214 C C . ILE A 1 150 ? 10.109 1.753 -16.451 1.00 88.25 150 ILE A C 1
ATOM 1216 O O . ILE A 1 150 ? 9.573 0.704 -16.095 1.00 88.25 150 ILE A O 1
ATOM 1220 N N . THR A 1 151 ? 11.216 2.230 -15.890 1.00 91.06 151 THR A N 1
ATOM 1221 C CA . THR A 1 151 ? 11.880 1.582 -14.759 1.00 91.06 151 THR A CA 1
ATOM 1222 C C . THR A 1 151 ? 11.499 2.319 -13.494 1.00 91.06 151 THR A C 1
ATOM 1224 O O . THR A 1 151 ? 12.035 3.382 -13.193 1.00 91.06 151 THR A O 1
ATOM 1227 N N . VAL A 1 152 ? 10.548 1.792 -12.737 1.00 90.31 152 VAL A N 1
ATOM 1228 C CA . VAL A 1 152 ? 10.175 2.408 -11.477 1.00 90.31 152 VAL A CA 1
ATOM 1229 C C . VAL A 1 152 ? 11.182 2.076 -10.392 1.00 90.31 152 VAL A C 1
ATOM 1231 O O . VAL A 1 152 ? 11.373 0.910 -10.077 1.00 90.31 152 VAL A O 1
ATOM 1234 N N . VAL A 1 153 ? 11.735 3.100 -9.747 1.00 90.50 153 VAL A N 1
ATOM 1235 C CA . VAL A 1 153 ? 12.542 2.957 -8.534 1.00 90.50 153 VAL A CA 1
ATOM 1236 C C . VAL A 1 153 ? 11.865 3.688 -7.371 1.00 90.50 153 VAL A C 1
ATOM 1238 O O . VAL A 1 153 ? 11.423 4.831 -7.506 1.00 90.50 153 VAL A O 1
ATOM 1241 N N . GLY A 1 154 ? 11.753 3.035 -6.214 1.00 89.44 154 GLY A N 1
ATOM 1242 C CA . GLY A 1 154 ? 11.136 3.618 -5.023 1.00 89.44 154 GLY A CA 1
ATOM 1243 C C . GLY A 1 154 ? 11.695 3.055 -3.722 1.00 89.44 154 GLY A C 1
ATOM 1244 O O . GLY A 1 154 ? 12.265 1.974 -3.706 1.00 89.44 154 GLY A O 1
ATOM 1245 N N . ALA A 1 155 ? 11.514 3.788 -2.622 1.00 87.50 155 ALA A N 1
ATOM 1246 C CA . ALA A 1 155 ? 11.878 3.350 -1.275 1.00 87.50 155 ALA A CA 1
ATOM 1247 C C . ALA A 1 155 ? 10.625 3.195 -0.407 1.00 87.50 155 ALA A C 1
ATOM 1249 O O . ALA A 1 155 ? 9.666 3.963 -0.546 1.00 87.50 155 ALA A O 1
ATOM 1250 N N . THR A 1 156 ? 10.625 2.234 0.517 1.00 86.62 156 THR A N 1
ATOM 1251 C CA . THR A 1 156 ? 9.504 2.038 1.438 1.00 86.62 156 THR A CA 1
ATOM 1252 C C . THR A 1 156 ? 9.919 1.629 2.848 1.00 86.62 156 THR A C 1
ATOM 1254 O O . THR A 1 156 ? 10.922 0.953 3.050 1.00 86.62 156 THR A O 1
ATOM 1257 N N . SER A 1 157 ? 9.086 2.012 3.814 1.00 74.06 157 SER A N 1
ATOM 1258 C CA . SER A 1 157 ? 9.054 1.476 5.175 1.00 74.06 157 SER A CA 1
ATOM 1259 C C . SER A 1 157 ? 8.035 0.332 5.340 1.00 74.06 157 SER A C 1
ATOM 1261 O O . SER A 1 157 ? 7.869 -0.179 6.440 1.00 74.06 157 SER A O 1
ATOM 1263 N N . GLY A 1 158 ? 7.340 -0.073 4.263 1.00 75.06 158 GLY A N 1
ATOM 1264 C CA . GLY A 1 158 ? 6.383 -1.186 4.256 1.00 75.06 158 GLY A CA 1
ATOM 1265 C C . GLY A 1 158 ? 5.255 -0.994 3.237 1.00 75.06 158 GLY A C 1
ATOM 1266 O O . GLY A 1 158 ? 5.379 -1.352 2.069 1.00 75.06 158 GLY A O 1
ATOM 1267 N N . ASP A 1 159 ? 4.138 -0.395 3.662 1.00 78.75 159 ASP A N 1
ATOM 1268 C CA . ASP A 1 159 ? 2.871 -0.389 2.902 1.00 78.75 159 ASP A CA 1
ATOM 1269 C C . ASP A 1 159 ? 2.933 0.177 1.485 1.00 78.75 159 ASP A C 1
ATOM 1271 O O . ASP A 1 159 ? 2.218 -0.280 0.592 1.00 78.75 159 ASP A O 1
ATOM 1275 N N . THR A 1 160 ? 3.721 1.235 1.284 1.00 81.62 160 THR A N 1
ATOM 1276 C CA . THR A 1 160 ? 3.764 1.916 -0.016 1.00 81.62 160 THR A CA 1
ATOM 1277 C C . THR A 1 160 ? 4.421 1.032 -1.073 1.00 81.62 160 THR A C 1
ATOM 1279 O O . THR A 1 160 ? 3.977 1.050 -2.220 1.00 81.62 160 THR A O 1
ATOM 1282 N N . GLY A 1 161 ? 5.428 0.241 -0.686 1.00 88.25 161 GLY A N 1
ATOM 1283 C CA . GLY A 1 161 ? 6.090 -0.704 -1.580 1.00 88.25 161 GLY A CA 1
ATOM 1284 C C . GLY A 1 161 ? 5.154 -1.820 -2.015 1.00 88.25 161 GLY A C 1
ATOM 1285 O O . GLY A 1 161 ? 5.032 -2.057 -3.213 1.00 88.25 161 GLY A O 1
ATOM 1286 N N . SER A 1 162 ? 4.407 -2.422 -1.082 1.00 91.75 162 SER A N 1
ATOM 1287 C CA . SER A 1 162 ? 3.434 -3.472 -1.410 1.00 91.75 162 SER A CA 1
ATOM 1288 C C . SER A 1 162 ? 2.421 -2.988 -2.448 1.00 91.75 162 SER A C 1
ATOM 1290 O O . SER A 1 162 ? 2.258 -3.617 -3.491 1.00 91.75 162 SER A O 1
ATOM 1292 N N . ALA A 1 163 ? 1.775 -1.842 -2.221 1.00 91.44 163 ALA A N 1
ATOM 1293 C CA . ALA A 1 163 ? 0.753 -1.339 -3.141 1.00 91.44 163 ALA A CA 1
ATOM 1294 C C . ALA A 1 163 ? 1.325 -0.992 -4.535 1.00 91.44 163 ALA A C 1
ATOM 1296 O O . ALA A 1 163 ? 0.663 -1.208 -5.550 1.00 91.44 163 ALA A O 1
ATOM 1297 N N . ALA A 1 164 ? 2.569 -0.501 -4.601 1.00 91.38 164 ALA A N 1
ATOM 1298 C CA . ALA A 1 164 ? 3.278 -0.258 -5.859 1.00 91.38 164 ALA A CA 1
ATOM 1299 C C . ALA A 1 164 ? 3.568 -1.561 -6.615 1.00 91.38 164 ALA A C 1
ATOM 1301 O O . ALA A 1 164 ? 3.266 -1.658 -7.804 1.00 91.38 164 ALA A O 1
ATOM 1302 N N . ILE A 1 165 ? 4.081 -2.571 -5.911 1.00 94.94 165 ILE A N 1
ATOM 1303 C CA . ILE A 1 165 ? 4.376 -3.894 -6.466 1.00 94.94 165 ILE A CA 1
ATOM 1304 C C . ILE A 1 165 ? 3.106 -4.538 -7.019 1.00 94.94 165 ILE A C 1
ATOM 1306 O O . ILE A 1 165 ? 3.081 -4.929 -8.178 1.00 94.94 165 ILE A O 1
ATOM 1310 N N . TYR A 1 166 ? 2.017 -4.597 -6.252 1.00 95.50 166 TYR A N 1
ATOM 1311 C CA . TYR A 1 166 ? 0.778 -5.218 -6.737 1.00 95.50 166 TYR A CA 1
ATOM 1312 C C . TYR A 1 166 ? 0.093 -4.418 -7.845 1.00 95.50 166 TYR A C 1
ATOM 1314 O O . TYR A 1 166 ? -0.631 -5.007 -8.645 1.00 95.50 166 TYR A O 1
ATOM 1322 N N . GLY A 1 167 ? 0.290 -3.098 -7.905 1.00 93.31 167 GLY A N 1
ATOM 1323 C CA . GLY A 1 167 ? -0.202 -2.275 -9.012 1.00 93.31 167 GLY A CA 1
ATOM 1324 C C . GLY A 1 167 ? 0.546 -2.533 -10.321 1.00 93.31 167 GLY A C 1
ATOM 1325 O O . GLY A 1 167 ? -0.055 -2.494 -11.393 1.00 93.31 167 GLY A O 1
ATOM 1326 N N . LEU A 1 168 ? 1.848 -2.821 -10.234 1.00 94.06 168 LEU A N 1
ATOM 1327 C CA . LEU A 1 168 ? 2.741 -2.920 -11.390 1.00 94.06 168 LEU A CA 1
ATOM 1328 C C . LEU A 1 168 ? 3.261 -4.317 -11.714 1.00 94.06 168 LEU A C 1
ATOM 1330 O O . LEU A 1 168 ? 3.944 -4.485 -12.726 1.00 94.06 168 LEU A O 1
ATOM 1334 N N . ARG A 1 169 ? 2.943 -5.325 -10.907 1.00 94.62 169 ARG A N 1
ATOM 1335 C CA . ARG A 1 169 ? 3.309 -6.709 -11.207 1.00 94.62 169 ARG A CA 1
ATOM 1336 C C . ARG A 1 169 ? 2.723 -7.134 -12.549 1.00 94.62 169 ARG A C 1
ATOM 1338 O O . ARG A 1 169 ? 1.568 -6.830 -12.859 1.00 94.62 169 ARG A O 1
ATOM 1345 N N . ASN A 1 170 ? 3.540 -7.828 -13.335 1.00 91.19 170 ASN A N 1
ATOM 1346 C CA . ASN A 1 170 ? 3.185 -8.349 -14.652 1.00 91.19 170 ASN A CA 1
ATOM 1347 C C . ASN A 1 170 ? 2.700 -7.281 -15.656 1.00 91.19 170 ASN A C 1
ATOM 1349 O O . ASN A 1 170 ? 1.904 -7.582 -16.546 1.00 91.19 170 ASN A O 1
ATOM 1353 N N . LYS A 1 171 ? 3.134 -6.021 -15.508 1.00 93.06 171 LYS A N 1
ATOM 1354 C CA . LYS A 1 171 ? 2.823 -4.948 -16.463 1.00 93.06 171 LYS A CA 1
ATOM 1355 C C . LYS A 1 171 ? 3.855 -4.912 -17.576 1.00 93.06 171 LYS A C 1
ATOM 1357 O O . LYS A 1 171 ? 5.054 -4.811 -17.324 1.00 93.06 171 LYS A O 1
ATOM 1362 N N . LYS A 1 172 ? 3.385 -4.989 -18.823 1.00 90.31 172 LYS A N 1
ATOM 1363 C CA . LYS A 1 172 ? 4.271 -4.967 -19.994 1.00 90.31 172 LYS A CA 1
ATOM 1364 C C . LYS A 1 172 ? 5.069 -3.671 -20.062 1.00 90.31 172 LYS A C 1
ATOM 1366 O O . LYS A 1 172 ? 4.527 -2.591 -19.851 1.00 90.31 172 LYS A O 1
ATOM 1371 N N . ASP A 1 173 ? 6.346 -3.811 -20.416 1.00 90.19 173 ASP A N 1
ATOM 1372 C CA . ASP A 1 173 ? 7.299 -2.709 -20.579 1.00 90.19 173 ASP A CA 1
ATOM 1373 C C . ASP A 1 173 ? 7.504 -1.849 -19.305 1.00 90.19 173 ASP A C 1
ATOM 1375 O O . ASP A 1 173 ? 8.065 -0.758 -19.380 1.00 90.19 173 ASP A O 1
ATOM 1379 N N . VAL A 1 174 ? 7.112 -2.349 -18.126 1.00 92.19 174 VAL A N 1
ATOM 1380 C CA . VAL A 1 174 ? 7.362 -1.707 -16.828 1.00 92.19 174 VAL A CA 1
ATOM 1381 C C . VAL A 1 174 ? 8.192 -2.635 -15.955 1.00 92.19 174 VAL A C 1
ATOM 1383 O O . VAL A 1 174 ? 7.798 -3.780 -15.764 1.00 92.19 174 VAL A O 1
ATOM 1386 N N . SER A 1 175 ? 9.275 -2.130 -15.374 1.00 93.81 175 SER A N 1
ATOM 1387 C CA . SER A 1 175 ? 10.098 -2.835 -14.379 1.00 93.81 175 SER A CA 1
ATOM 1388 C C . SER A 1 175 ? 10.079 -2.061 -13.064 1.00 93.81 175 SER A C 1
ATOM 1390 O O . SER A 1 175 ? 9.957 -0.839 -13.078 1.00 93.81 175 SER A O 1
ATOM 1392 N N . VAL A 1 176 ? 10.148 -2.737 -11.919 1.00 94.62 176 VAL A N 1
ATOM 1393 C CA . VAL A 1 176 ? 9.929 -2.122 -10.601 1.00 94.62 176 VAL A CA 1
ATOM 1394 C C . VAL A 1 176 ? 11.002 -2.556 -9.618 1.00 94.62 176 VAL A C 1
ATOM 1396 O O . VAL A 1 176 ? 11.165 -3.740 -9.359 1.00 94.62 176 VAL A O 1
ATOM 1399 N N . PHE A 1 177 ? 11.666 -1.583 -9.008 1.00 95.25 177 PHE A N 1
ATOM 1400 C CA . PHE A 1 177 ? 12.713 -1.739 -8.012 1.00 95.25 177 PHE A CA 1
ATOM 1401 C C . PHE A 1 177 ? 12.283 -1.043 -6.720 1.00 95.25 177 PHE A C 1
ATOM 1403 O O . PHE A 1 177 ? 12.229 0.188 -6.653 1.00 95.25 177 PHE A O 1
ATOM 1410 N N . ILE A 1 178 ? 11.954 -1.820 -5.689 1.00 95.00 178 ILE A N 1
ATOM 1411 C CA . ILE A 1 178 ? 11.554 -1.290 -4.379 1.00 95.00 178 ILE A CA 1
ATOM 1412 C C . ILE A 1 178 ? 12.646 -1.559 -3.352 1.00 95.00 178 ILE A C 1
ATOM 1414 O O . ILE A 1 178 ? 12.900 -2.707 -2.997 1.00 95.00 178 ILE A O 1
ATOM 1418 N N . LEU A 1 179 ? 13.253 -0.485 -2.854 1.00 94.62 179 LEU A N 1
ATOM 1419 C CA . LEU A 1 179 ? 14.231 -0.497 -1.777 1.00 94.62 179 LEU A CA 1
ATOM 1420 C C . LEU A 1 179 ? 13.520 -0.478 -0.426 1.00 94.62 179 LEU A C 1
ATOM 1422 O O . LEU A 1 179 ? 12.613 0.329 -0.202 1.00 94.62 179 LEU A O 1
ATOM 1426 N N . TYR A 1 180 ? 13.961 -1.323 0.495 1.00 93.06 180 TYR A N 1
ATOM 1427 C CA . TYR A 1 180 ? 13.489 -1.304 1.874 1.00 93.06 180 TYR A CA 1
ATOM 1428 C C . TYR A 1 180 ? 14.610 -1.689 2.849 1.00 93.06 180 TYR A C 1
ATOM 1430 O O . TYR A 1 180 ? 15.485 -2.478 2.489 1.00 93.06 180 TYR A O 1
ATOM 1438 N N . PRO A 1 181 ? 14.621 -1.147 4.079 1.00 88.50 181 PRO A N 1
ATOM 1439 C CA . PRO A 1 181 ? 15.672 -1.440 5.046 1.00 88.50 181 PRO A CA 1
ATOM 1440 C C . PRO A 1 181 ? 15.544 -2.862 5.618 1.00 88.50 181 PRO A C 1
ATOM 1442 O O . PRO A 1 181 ? 14.501 -3.249 6.156 1.00 88.50 181 PRO A O 1
ATOM 1445 N N . THR A 1 182 ? 16.627 -3.637 5.529 1.00 91.00 182 THR A N 1
ATOM 1446 C CA . THR A 1 182 ? 16.701 -5.037 5.972 1.00 91.00 182 THR A CA 1
ATOM 1447 C C . THR A 1 182 ? 16.322 -5.176 7.448 1.00 91.00 182 THR A C 1
ATOM 1449 O O . THR A 1 182 ? 16.947 -4.570 8.318 1.00 91.00 182 THR A O 1
ATOM 1452 N N . GLY A 1 183 ? 15.316 -6.006 7.745 1.00 83.62 183 GLY A N 1
ATOM 1453 C CA . GLY A 1 183 ? 14.870 -6.290 9.117 1.00 83.62 183 GLY A CA 1
ATOM 1454 C C . GLY A 1 183 ? 14.203 -5.112 9.840 1.00 83.62 183 GLY A C 1
ATOM 1455 O O . GLY A 1 183 ? 14.052 -5.156 11.059 1.00 83.62 183 GLY A O 1
ATOM 1456 N N . LYS A 1 184 ? 13.837 -4.047 9.114 1.00 78.75 184 LYS A N 1
ATOM 1457 C CA . LYS A 1 184 ? 13.185 -2.837 9.651 1.00 78.75 184 LYS A CA 1
ATOM 1458 C C . LYS A 1 184 ? 11.777 -2.608 9.087 1.00 78.75 184 LYS A C 1
ATOM 1460 O O . LYS A 1 184 ? 11.156 -1.596 9.386 1.00 78.75 184 LYS A O 1
ATOM 1465 N N . VAL A 1 185 ? 11.284 -3.539 8.275 1.00 83.06 185 VAL A N 1
ATOM 1466 C CA . VAL A 1 185 ? 9.896 -3.610 7.803 1.00 83.06 185 VAL A CA 1
ATOM 1467 C C . VAL A 1 185 ? 9.211 -4.756 8.543 1.00 83.06 185 VAL A C 1
ATOM 1469 O O . VAL A 1 185 ? 9.865 -5.758 8.841 1.00 83.06 185 VAL A O 1
ATOM 1472 N N . SER A 1 186 ? 7.917 -4.630 8.862 1.00 83.88 186 SER A N 1
ATOM 1473 C CA . SER A 1 186 ? 7.213 -5.726 9.539 1.00 83.88 186 SER A CA 1
ATOM 1474 C C . SER A 1 186 ? 7.240 -7.000 8.678 1.00 83.88 186 SER A C 1
ATOM 1476 O O . SER A 1 186 ? 7.166 -6.894 7.447 1.00 83.88 186 SER A O 1
ATOM 1478 N N . PRO A 1 187 ? 7.299 -8.203 9.284 1.00 87.56 187 PRO A N 1
ATOM 1479 C CA . PRO A 1 187 ? 7.355 -9.453 8.527 1.00 87.56 187 PRO A CA 1
ATOM 1480 C C . PRO A 1 187 ? 6.231 -9.566 7.498 1.00 87.56 187 PRO A C 1
ATOM 1482 O O . PRO A 1 187 ? 6.478 -9.884 6.345 1.00 87.56 187 PRO A O 1
ATOM 1485 N N . LEU A 1 188 ? 5.009 -9.186 7.877 1.00 89.31 188 LEU A N 1
ATOM 1486 C CA . LEU A 1 188 ? 3.854 -9.227 6.988 1.00 89.31 188 LEU A CA 1
ATOM 1487 C C . LEU A 1 188 ? 3.988 -8.279 5.782 1.00 89.31 188 LEU A C 1
ATOM 1489 O O . LEU A 1 188 ? 3.611 -8.637 4.667 1.00 89.31 188 LEU A O 1
ATOM 1493 N N . GLN A 1 189 ? 4.495 -7.061 5.984 1.00 87.38 189 GLN A N 1
ATOM 1494 C CA . GLN A 1 189 ? 4.698 -6.112 4.886 1.00 87.38 189 GLN A CA 1
ATOM 1495 C C . GLN A 1 189 ? 5.848 -6.555 3.973 1.00 87.38 189 GLN A C 1
ATOM 1497 O O . GLN A 1 189 ? 5.731 -6.427 2.756 1.00 87.38 189 GLN A O 1
ATOM 1502 N N . GLU A 1 190 ? 6.928 -7.113 4.529 1.00 92.56 190 GLU A N 1
ATOM 1503 C CA . GLU A 1 190 ? 7.996 -7.725 3.733 1.00 92.56 190 GLU A CA 1
ATOM 1504 C C . GLU A 1 190 ? 7.465 -8.917 2.928 1.00 92.56 190 GLU A C 1
ATOM 1506 O O . GLU A 1 190 ? 7.730 -9.009 1.730 1.00 92.56 190 GLU A O 1
ATOM 1511 N N . ASP A 1 191 ? 6.672 -9.795 3.544 1.00 94.12 191 ASP A N 1
ATOM 1512 C CA . ASP A 1 191 ? 6.057 -10.938 2.873 1.00 94.12 191 ASP A CA 1
ATOM 1513 C C . ASP A 1 191 ? 5.182 -10.466 1.705 1.00 94.12 191 ASP A C 1
ATOM 1515 O O . ASP A 1 191 ? 5.290 -10.994 0.601 1.00 94.12 191 ASP A O 1
ATOM 1519 N N . GLN A 1 192 ? 4.372 -9.416 1.889 1.00 93.19 192 GLN A N 1
ATOM 1520 C CA . GLN A 1 192 ? 3.587 -8.838 0.795 1.00 93.19 192 GLN A CA 1
ATOM 1521 C C . GLN A 1 192 ? 4.468 -8.402 -0.382 1.00 93.19 192 GLN A C 1
ATOM 1523 O O . GLN A 1 192 ? 4.115 -8.674 -1.523 1.00 93.19 192 GLN A O 1
ATOM 1528 N N . MET A 1 193 ? 5.601 -7.747 -0.137 1.00 94.31 193 MET A N 1
ATOM 1529 C CA . MET A 1 193 ? 6.473 -7.279 -1.218 1.00 94.31 193 MET A CA 1
ATOM 1530 C C . MET A 1 193 ? 7.234 -8.421 -1.894 1.00 94.31 193 MET A C 1
ATOM 1532 O O . MET A 1 193 ? 7.283 -8.505 -3.117 1.00 94.31 193 MET A O 1
ATOM 1536 N N . THR A 1 194 ? 7.838 -9.291 -1.092 1.00 95.44 194 THR A N 1
ATOM 1537 C CA . THR A 1 194 ? 8.878 -10.226 -1.536 1.00 95.44 194 THR A CA 1
ATOM 1538 C C . THR A 1 194 ? 8.315 -11.539 -2.071 1.00 95.44 194 THR A C 1
ATOM 1540 O O . THR A 1 194 ? 9.012 -12.249 -2.787 1.00 95.44 194 THR A O 1
ATOM 1543 N N . THR A 1 195 ? 7.053 -11.867 -1.783 1.00 95.06 195 THR A N 1
ATOM 1544 C CA . THR A 1 195 ? 6.396 -13.088 -2.294 1.00 95.06 195 THR A CA 1
ATOM 1545 C C . THR A 1 195 ? 5.799 -12.921 -3.695 1.00 95.06 195 THR A C 1
ATOM 1547 O O . THR A 1 195 ? 5.258 -13.865 -4.277 1.00 95.06 195 THR A O 1
ATOM 1550 N N . VAL A 1 196 ? 5.917 -11.723 -4.272 1.00 93.88 196 VAL A N 1
ATOM 1551 C CA . VAL A 1 196 ? 5.552 -11.432 -5.659 1.00 93.88 196 VAL A CA 1
ATOM 1552 C C . VAL A 1 196 ? 6.728 -11.795 -6.566 1.00 93.88 196 VAL A C 1
ATOM 1554 O O . VAL A 1 196 ? 7.703 -11.058 -6.662 1.00 93.88 196 VAL A O 1
ATOM 1557 N N . LEU A 1 197 ? 6.632 -12.956 -7.220 1.00 93.56 197 LEU A N 1
ATOM 1558 C CA . LEU A 1 197 ? 7.712 -13.517 -8.042 1.00 93.56 197 LEU A CA 1
ATOM 1559 C C . LEU A 1 197 ? 7.741 -13.018 -9.493 1.00 93.56 197 LEU A C 1
ATOM 1561 O O . LEU A 1 197 ? 8.604 -13.456 -10.246 1.00 93.56 197 LEU A O 1
ATOM 1565 N N . ASP A 1 198 ? 6.810 -12.150 -9.902 1.00 94.75 198 ASP A N 1
ATOM 1566 C CA . ASP A 1 198 ? 6.753 -11.644 -11.276 1.00 94.75 198 ASP A CA 1
ATOM 1567 C C . ASP A 1 198 ? 8.115 -11.073 -11.715 1.00 94.75 198 ASP A C 1
ATOM 1569 O O . ASP A 1 198 ? 8.784 -10.363 -10.957 1.00 94.75 198 ASP A O 1
ATOM 1573 N N . ASP A 1 199 ? 8.534 -11.392 -12.944 1.00 92.00 199 ASP A N 1
ATOM 1574 C CA . ASP A 1 199 ? 9.886 -11.094 -13.443 1.00 92.00 199 ASP A CA 1
ATOM 1575 C C . ASP A 1 199 ? 10.229 -9.606 -13.342 1.00 92.00 199 ASP A C 1
ATOM 1577 O O . ASP A 1 199 ? 11.353 -9.249 -13.000 1.00 92.00 199 ASP A O 1
ATOM 1581 N N . ASN A 1 200 ? 9.229 -8.750 -13.563 1.00 94.44 200 ASN A N 1
ATOM 1582 C CA . ASN A 1 200 ? 9.362 -7.302 -13.566 1.00 94.44 200 ASN A CA 1
ATOM 1583 C C . ASN A 1 200 ? 9.381 -6.655 -12.168 1.00 94.44 200 ASN A C 1
ATOM 1585 O O . ASN A 1 200 ? 9.434 -5.429 -12.067 1.00 94.44 200 ASN A O 1
ATOM 1589 N N . ILE A 1 201 ? 9.287 -7.450 -11.098 1.00 96.12 201 ILE A N 1
ATOM 1590 C CA . ILE A 1 201 ? 9.328 -6.991 -9.708 1.00 96.12 201 ILE A CA 1
ATOM 1591 C C . ILE A 1 201 ? 10.658 -7.379 -9.070 1.00 96.12 201 ILE A C 1
ATOM 1593 O O . ILE A 1 201 ? 11.009 -8.557 -8.983 1.00 96.12 201 ILE A O 1
ATOM 1597 N N . HIS A 1 202 ? 11.354 -6.380 -8.537 1.00 96.31 202 HIS A N 1
ATOM 1598 C CA . HIS A 1 202 ? 12.640 -6.517 -7.867 1.00 96.31 202 HIS A CA 1
ATOM 1599 C C . HIS A 1 202 ? 12.582 -5.826 -6.512 1.00 96.31 202 HIS A C 1
ATOM 1601 O O . HIS A 1 202 ? 12.496 -4.601 -6.414 1.00 96.31 202 HIS A O 1
ATOM 1607 N N . THR A 1 203 ? 12.628 -6.603 -5.435 1.00 96.12 203 THR A N 1
ATOM 1608 C CA . THR A 1 203 ? 12.697 -6.042 -4.083 1.00 96.12 203 THR A CA 1
ATOM 1609 C C . THR A 1 203 ? 14.135 -6.066 -3.583 1.00 96.12 203 THR A C 1
ATOM 1611 O O . THR A 1 203 ? 14.768 -7.126 -3.529 1.00 96.12 203 THR A O 1
ATOM 1614 N N . LEU A 1 204 ? 14.643 -4.887 -3.232 1.00 96.56 204 LEU A N 1
ATOM 1615 C CA . LEU A 1 204 ? 16.021 -4.641 -2.833 1.00 96.56 204 LEU A CA 1
ATOM 1616 C C . LEU A 1 204 ? 16.072 -4.404 -1.316 1.00 96.56 204 LEU A C 1
ATOM 1618 O O . LEU A 1 204 ? 15.682 -3.344 -0.827 1.00 96.56 204 LEU A O 1
ATOM 1622 N N . SER A 1 205 ? 16.550 -5.394 -0.567 1.00 96.06 205 SER A N 1
ATOM 1623 C CA . SER A 1 205 ? 16.730 -5.300 0.883 1.00 96.06 205 SER A CA 1
ATOM 1624 C C . SER A 1 205 ? 18.051 -4.592 1.177 1.00 96.06 205 SER A C 1
ATOM 1626 O O . SER A 1 205 ? 19.122 -5.154 0.961 1.00 96.06 205 SER A O 1
ATOM 1628 N N . VAL A 1 206 ? 18.001 -3.350 1.646 1.00 94.25 206 VAL A N 1
ATOM 1629 C CA . VAL A 1 206 ? 19.180 -2.509 1.889 1.00 94.25 206 VAL A CA 1
ATOM 1630 C C . VAL A 1 206 ? 19.632 -2.645 3.336 1.00 94.25 206 VAL A C 1
ATOM 1632 O O . VAL A 1 206 ? 18.860 -2.406 4.265 1.00 94.25 206 VAL A O 1
ATOM 1635 N N . LYS A 1 207 ? 20.903 -2.994 3.558 1.00 92.50 207 LYS A N 1
ATOM 1636 C CA . LYS A 1 207 ? 21.508 -3.039 4.895 1.00 92.50 207 LYS A CA 1
ATOM 1637 C C . LYS A 1 207 ? 21.787 -1.618 5.412 1.00 92.50 207 LYS A C 1
ATOM 1639 O O . LYS A 1 207 ? 22.923 -1.159 5.437 1.00 92.50 207 LYS A O 1
ATOM 1644 N N . GLY A 1 208 ? 20.725 -0.943 5.831 1.00 84.88 208 GLY A N 1
ATOM 1645 C CA . GLY A 1 208 ? 20.732 0.424 6.342 1.00 84.88 208 GLY A CA 1
ATOM 1646 C C . GLY A 1 208 ? 19.379 0.792 6.948 1.00 84.88 208 GLY A C 1
ATOM 1647 O O . GLY A 1 208 ? 18.607 -0.079 7.356 1.00 84.88 208 GLY A O 1
ATOM 1648 N N . TYR A 1 209 ? 19.094 2.085 7.004 1.00 79.94 209 TYR A N 1
ATOM 1649 C CA . TYR A 1 209 ? 17.837 2.658 7.469 1.00 79.94 209 TYR A CA 1
ATOM 1650 C C . TYR A 1 209 ? 16.943 3.073 6.296 1.00 79.94 209 TYR A C 1
ATOM 1652 O O . TYR A 1 209 ? 17.329 3.043 5.125 1.00 79.94 209 TYR A O 1
ATOM 1660 N N . PHE A 1 210 ? 15.701 3.447 6.604 1.00 79.38 210 PHE A N 1
ATOM 1661 C CA . PHE A 1 210 ? 14.774 3.938 5.586 1.00 79.38 210 PHE A CA 1
ATOM 1662 C C . PHE A 1 210 ? 15.301 5.206 4.894 1.00 79.38 210 PHE A C 1
ATOM 1664 O O . PHE A 1 210 ? 15.188 5.314 3.674 1.00 79.38 210 PHE A O 1
ATOM 1671 N N . ASP A 1 211 ? 15.940 6.107 5.644 1.00 73.12 211 ASP A N 1
ATOM 1672 C CA . ASP A 1 211 ? 16.541 7.331 5.102 1.00 73.12 211 ASP A CA 1
ATOM 1673 C C . ASP A 1 211 ? 17.633 7.023 4.067 1.00 73.12 211 ASP A C 1
ATOM 1675 O O . ASP A 1 211 ? 17.648 7.633 3.000 1.00 73.12 211 ASP A O 1
ATOM 1679 N N . ASP A 1 212 ? 18.459 5.999 4.307 1.00 82.44 212 ASP A N 1
ATOM 1680 C CA . ASP A 1 212 ? 19.464 5.532 3.343 1.00 82.44 212 ASP A CA 1
ATOM 1681 C C . ASP A 1 212 ? 18.806 5.077 2.031 1.00 82.44 212 ASP A C 1
ATOM 1683 O O . ASP A 1 212 ? 19.246 5.431 0.936 1.00 82.44 212 ASP A O 1
ATOM 1687 N N . CYS A 1 213 ? 17.700 4.330 2.129 1.00 85.88 213 CYS A N 1
ATOM 1688 C CA . CYS A 1 213 ? 16.928 3.905 0.961 1.00 85.88 213 CYS A CA 1
ATOM 1689 C C . CYS A 1 213 ? 16.371 5.118 0.203 1.00 85.88 213 CYS A C 1
ATOM 1691 O O . CYS A 1 213 ? 16.447 5.170 -1.024 1.00 85.88 213 CYS A O 1
ATOM 1693 N N . GLN A 1 214 ? 15.813 6.102 0.915 1.00 80.06 214 GLN A N 1
ATOM 1694 C CA . GLN A 1 214 ? 15.291 7.321 0.296 1.00 80.06 214 GLN A CA 1
ATOM 1695 C C . GLN A 1 214 ? 16.388 8.129 -0.396 1.00 80.06 214 GLN A C 1
ATOM 1697 O O . GLN A 1 214 ? 16.167 8.643 -1.494 1.00 80.06 214 GLN A O 1
ATOM 1702 N N . ASP A 1 215 ? 17.555 8.253 0.225 1.00 78.81 215 ASP A N 1
ATOM 1703 C CA . ASP A 1 215 ? 18.666 9.025 -0.315 1.00 78.81 215 ASP A CA 1
ATOM 1704 C C . ASP A 1 215 ? 19.297 8.352 -1.530 1.00 78.81 215 ASP A C 1
ATOM 1706 O O . ASP A 1 215 ? 19.611 9.045 -2.498 1.00 78.81 215 ASP A O 1
ATOM 1710 N N . LEU A 1 216 ? 19.400 7.021 -1.548 1.00 87.69 216 LEU A N 1
ATOM 1711 C CA . LEU A 1 216 ? 19.797 6.275 -2.743 1.00 87.69 216 LEU A CA 1
ATOM 1712 C C . LEU A 1 216 ? 18.825 6.509 -3.904 1.00 87.69 216 LEU A C 1
ATOM 1714 O O . LEU A 1 216 ? 19.247 6.823 -5.015 1.00 87.69 216 LEU A O 1
ATOM 1718 N N . VAL A 1 217 ? 17.517 6.434 -3.644 1.00 87.25 217 VAL A N 1
ATOM 1719 C CA . VAL A 1 217 ? 16.496 6.700 -4.666 1.00 87.25 217 VAL A CA 1
ATOM 1720 C C . VAL A 1 217 ? 16.625 8.125 -5.212 1.00 87.25 217 VAL A C 1
ATOM 1722 O O . VAL A 1 217 ? 16.640 8.313 -6.427 1.00 87.25 217 VAL A O 1
ATOM 1725 N N . LYS A 1 218 ? 16.781 9.137 -4.347 1.00 80.31 218 LYS A N 1
ATOM 1726 C CA . LYS A 1 218 ? 17.003 10.533 -4.778 1.00 80.31 218 LYS A CA 1
ATOM 1727 C C . LYS A 1 218 ? 18.258 10.678 -5.636 1.00 80.31 218 LYS A C 1
ATOM 1729 O O . LYS A 1 218 ? 18.239 11.429 -6.606 1.00 80.31 218 LYS A O 1
ATOM 1734 N N . GLN A 1 219 ? 19.341 9.996 -5.273 1.00 85.31 219 GLN A N 1
ATOM 1735 C CA . GLN A 1 219 ? 20.589 10.030 -6.028 1.00 85.31 219 GLN A CA 1
ATOM 1736 C C . GLN A 1 219 ? 20.413 9.439 -7.432 1.00 85.31 219 GLN A C 1
ATOM 1738 O O . GLN A 1 219 ? 20.786 10.107 -8.393 1.00 85.31 219 GLN A O 1
ATOM 1743 N N . VAL A 1 220 ? 19.746 8.284 -7.568 1.00 86.44 220 VAL A N 1
ATOM 1744 C CA . VAL A 1 220 ? 19.423 7.689 -8.882 1.00 86.44 220 VAL A CA 1
ATOM 1745 C C . VAL A 1 220 ? 18.557 8.631 -9.723 1.00 86.44 220 VAL A C 1
ATOM 1747 O O . VAL A 1 220 ? 18.812 8.804 -10.911 1.00 86.44 220 VAL A O 1
ATOM 1750 N N . PHE A 1 221 ? 17.562 9.295 -9.123 1.00 80.81 221 PHE A N 1
ATOM 1751 C CA . PHE A 1 221 ? 16.738 10.277 -9.843 1.00 80.81 221 PHE A CA 1
ATOM 1752 C C . PHE A 1 221 ? 17.524 11.503 -10.324 1.00 80.81 221 PHE A C 1
ATOM 1754 O O . PHE A 1 221 ? 17.174 12.084 -11.353 1.00 80.81 221 PHE A O 1
ATOM 1761 N N . ASN A 1 222 ? 18.559 11.908 -9.587 1.00 78.88 222 ASN A N 1
ATOM 1762 C CA . ASN A 1 222 ? 19.397 13.055 -9.929 1.00 78.88 222 ASN A CA 1
ATOM 1763 C C . ASN A 1 222 ? 20.501 12.712 -10.946 1.00 78.88 222 ASN A C 1
ATOM 1765 O O . ASN A 1 222 ? 21.097 13.633 -11.514 1.00 78.88 222 ASN A O 1
ATOM 1769 N N . ASP A 1 223 ? 20.765 11.429 -11.223 1.00 84.75 223 ASP A N 1
ATOM 1770 C CA . ASP A 1 223 ? 21.654 11.031 -12.313 1.00 84.75 223 ASP A CA 1
ATOM 1771 C C . ASP A 1 223 ? 20.926 11.116 -13.662 1.00 84.75 223 ASP A C 1
ATOM 1773 O O . ASP A 1 223 ? 20.288 10.178 -14.141 1.00 84.75 223 ASP A O 1
ATOM 1777 N N . SER A 1 224 ? 21.062 12.278 -14.306 1.00 81.31 224 SER A N 1
ATOM 1778 C CA . SER A 1 224 ? 20.510 12.528 -15.644 1.00 81.31 224 SER A CA 1
ATOM 1779 C C . SER A 1 224 ? 20.923 11.491 -16.695 1.00 81.31 224 SER A C 1
ATOM 1781 O O . SER A 1 224 ? 20.095 11.113 -17.514 1.00 81.31 224 SER A O 1
ATOM 1783 N N . LYS A 1 225 ? 22.166 10.986 -16.670 1.00 87.94 225 LYS A N 1
ATOM 1784 C CA . LYS A 1 225 ? 22.643 10.033 -17.685 1.00 87.94 225 LYS A CA 1
ATOM 1785 C C . LYS A 1 225 ? 22.019 8.662 -17.475 1.00 87.94 225 LYS A C 1
ATOM 1787 O O . LYS A 1 225 ? 21.655 8.003 -18.447 1.00 87.94 225 LYS A O 1
ATOM 1792 N N . PHE A 1 226 ? 21.914 8.236 -16.218 1.00 85.62 226 PHE A N 1
ATOM 1793 C CA . PHE A 1 226 ? 21.272 6.976 -15.864 1.00 85.62 226 PHE A CA 1
ATOM 1794 C C . PHE A 1 226 ? 19.769 7.025 -16.168 1.00 85.62 226 PHE A C 1
ATOM 1796 O O . PHE A 1 226 ? 19.228 6.100 -16.774 1.00 85.62 226 PHE A O 1
ATOM 1803 N N . ASN A 1 227 ? 19.111 8.139 -15.835 1.00 82.06 227 ASN A N 1
ATOM 1804 C CA . ASN A 1 227 ? 17.691 8.346 -16.097 1.00 82.06 227 ASN A CA 1
ATOM 1805 C C . ASN A 1 227 ? 17.366 8.414 -17.601 1.00 82.06 227 ASN A C 1
ATOM 1807 O O . ASN A 1 227 ? 16.447 7.735 -18.056 1.00 82.06 227 ASN A O 1
ATOM 1811 N N . ASP A 1 228 ? 18.153 9.149 -18.392 1.00 80.12 228 ASP A N 1
ATOM 1812 C CA . ASP A 1 228 ? 17.965 9.230 -19.847 1.00 80.12 228 ASP A CA 1
ATOM 1813 C C . ASP A 1 228 ? 18.087 7.852 -20.519 1.00 80.12 228 ASP A C 1
ATOM 1815 O O . ASP A 1 228 ? 17.386 7.580 -21.494 1.00 80.12 228 ASP A O 1
ATOM 1819 N N . LYS A 1 229 ? 18.951 6.974 -19.987 1.00 85.00 229 LYS A N 1
ATOM 1820 C CA . LYS A 1 229 ? 19.188 5.630 -20.529 1.00 85.00 229 LYS A CA 1
ATOM 1821 C C . LYS A 1 229 ? 18.138 4.600 -20.100 1.00 85.00 229 LYS A C 1
ATOM 1823 O O . LYS A 1 229 ? 17.732 3.789 -20.924 1.00 85.00 229 LYS A O 1
ATOM 1828 N N . TYR A 1 230 ? 17.742 4.587 -18.827 1.00 84.44 230 TYR A N 1
ATOM 1829 C CA . TYR A 1 230 ? 16.883 3.533 -18.260 1.00 84.44 230 TYR A CA 1
ATOM 1830 C C . TYR A 1 230 ? 15.460 3.994 -17.925 1.00 84.44 230 TYR A C 1
ATOM 1832 O O . TYR A 1 230 ? 14.675 3.207 -17.395 1.00 84.44 230 TYR A O 1
ATOM 1840 N N . HIS A 1 231 ? 15.119 5.245 -18.248 1.00 85.19 231 HIS A N 1
ATOM 1841 C CA . HIS A 1 231 ? 13.795 5.844 -18.062 1.00 85.19 231 HIS A CA 1
ATOM 1842 C C . HIS A 1 231 ? 13.274 5.649 -16.636 1.00 85.19 231 HIS A C 1
ATOM 1844 O O . HIS A 1 231 ? 12.230 5.029 -16.401 1.00 85.19 231 HIS A O 1
ATOM 1850 N N . ILE A 1 232 ? 14.052 6.151 -15.676 1.00 82.81 232 ILE A N 1
ATOM 1851 C CA . ILE A 1 232 ? 13.768 5.984 -14.257 1.00 82.81 232 ILE A CA 1
ATOM 1852 C C . ILE A 1 232 ? 12.527 6.803 -13.895 1.00 82.81 232 ILE A C 1
ATOM 1854 O O . ILE A 1 232 ? 12.529 8.034 -13.872 1.00 82.81 232 ILE A O 1
ATOM 1858 N N . GLY A 1 233 ? 11.446 6.088 -13.604 1.00 74.75 233 GLY A N 1
ATOM 1859 C CA . GLY A 1 233 ? 10.175 6.625 -13.151 1.00 74.75 233 GLY A CA 1
ATOM 1860 C C . GLY A 1 233 ? 9.999 6.460 -11.646 1.00 74.75 233 GLY A C 1
ATOM 1861 O O . GLY A 1 233 ? 10.589 5.588 -11.013 1.00 74.75 233 GLY A O 1
ATOM 1862 N N . ALA A 1 234 ? 9.138 7.281 -11.053 1.00 67.06 234 ALA A N 1
ATOM 1863 C CA . ALA A 1 234 ? 8.774 7.166 -9.645 1.00 67.06 234 ALA A CA 1
ATOM 1864 C C . ALA A 1 234 ? 7.281 6.848 -9.502 1.00 67.06 234 ALA A C 1
ATOM 1866 O O . ALA A 1 234 ? 6.444 7.582 -10.031 1.00 67.06 234 ALA A O 1
ATOM 1867 N N . ILE A 1 235 ? 6.906 5.849 -8.693 1.00 63.81 235 ILE A N 1
ATOM 1868 C CA . ILE A 1 235 ? 5.521 5.708 -8.187 1.00 63.81 235 ILE A CA 1
ATOM 1869 C C . ILE A 1 235 ? 5.368 6.599 -6.954 1.00 63.81 235 ILE A C 1
ATOM 1871 O O . ILE A 1 235 ? 5.059 6.175 -5.838 1.00 63.81 235 ILE A O 1
ATOM 1875 N N . ASN A 1 236 ? 5.627 7.888 -7.127 1.00 68.62 236 ASN A N 1
ATOM 1876 C CA . ASN A 1 236 ? 5.554 8.806 -6.005 1.00 68.62 236 ASN A CA 1
ATOM 1877 C C . ASN A 1 236 ? 4.095 9.133 -5.677 1.00 68.62 236 ASN A C 1
ATOM 1879 O O . ASN A 1 236 ? 3.189 9.021 -6.508 1.00 68.62 236 ASN A O 1
ATOM 1883 N N . SER A 1 237 ? 3.854 9.572 -4.442 1.00 67.50 237 SER A N 1
ATOM 1884 C CA . SER A 1 237 ? 2.555 10.096 -3.987 1.00 67.50 237 SER A CA 1
ATOM 1885 C C . SER A 1 237 ? 2.068 11.302 -4.793 1.00 67.50 237 SER A C 1
ATOM 1887 O O . SER A 1 237 ? 0.922 11.708 -4.639 1.00 67.50 237 SER A O 1
ATOM 1889 N N . ILE A 1 238 ? 2.922 11.857 -5.653 1.00 79.88 238 ILE A N 1
ATOM 1890 C CA . ILE A 1 238 ? 2.662 13.048 -6.451 1.00 79.88 238 ILE A CA 1
ATOM 1891 C C . ILE A 1 238 ? 2.105 12.759 -7.848 1.00 79.88 238 ILE A C 1
ATOM 1893 O O . ILE A 1 238 ? 1.716 13.713 -8.512 1.00 79.88 238 ILE A O 1
ATOM 1897 N N . ASN A 1 239 ? 2.063 11.512 -8.329 1.00 87.88 239 ASN A N 1
ATOM 1898 C CA . ASN A 1 239 ? 1.513 11.245 -9.661 1.00 87.88 239 ASN A CA 1
ATOM 1899 C C . ASN A 1 239 ? 0.020 11.640 -9.710 1.00 87.88 239 ASN A C 1
ATOM 1901 O O . ASN A 1 239 ? -0.745 11.267 -8.819 1.00 87.88 239 ASN A O 1
ATOM 1905 N N . TRP A 1 240 ? -0.395 12.399 -10.733 1.00 94.44 240 TRP A N 1
ATOM 1906 C CA . TRP A 1 240 ? -1.765 12.917 -10.830 1.00 94.44 240 TRP A CA 1
ATOM 1907 C C . TRP A 1 240 ? -2.826 11.806 -10.883 1.00 94.44 240 TRP A C 1
ATOM 1909 O O . TRP A 1 240 ? -3.864 11.933 -10.234 1.00 94.44 240 TRP A O 1
ATOM 1919 N N . ALA A 1 241 ? -2.551 10.689 -11.565 1.00 93.25 241 ALA A N 1
ATOM 1920 C CA . ALA A 1 241 ? -3.499 9.580 -11.679 1.00 93.25 241 ALA A CA 1
ATOM 1921 C C . ALA A 1 241 ? -3.839 8.957 -10.317 1.00 93.25 241 ALA A C 1
ATOM 1923 O O . ALA A 1 241 ? -4.942 8.440 -10.148 1.00 93.25 241 ALA A O 1
ATOM 1924 N N . ARG A 1 242 ? -2.944 9.063 -9.321 1.00 92.75 242 ARG A N 1
ATOM 1925 C CA . ARG A 1 242 ? -3.242 8.614 -7.956 1.00 92.75 242 ARG A CA 1
ATOM 1926 C C . ARG A 1 242 ? -4.348 9.451 -7.327 1.00 92.75 242 ARG A C 1
ATOM 1928 O O . ARG A 1 242 ? -5.339 8.890 -6.884 1.00 92.75 242 ARG A O 1
ATOM 1935 N N . ILE A 1 243 ? -4.192 10.775 -7.348 1.00 95.81 243 ILE A N 1
ATOM 1936 C CA . ILE A 1 243 ? -5.179 11.712 -6.792 1.00 95.81 243 ILE A CA 1
ATOM 1937 C C . ILE A 1 243 ? -6.512 11.550 -7.514 1.00 95.81 243 ILE A C 1
ATOM 1939 O O . ILE A 1 243 ? -7.557 11.461 -6.884 1.00 95.81 243 ILE A O 1
ATOM 1943 N N . LEU A 1 244 ? -6.456 11.461 -8.840 1.00 97.44 244 LEU A N 1
ATOM 1944 C CA . LEU A 1 244 ? -7.629 11.345 -9.687 1.00 97.44 244 LEU A CA 1
ATOM 1945 C C . LEU A 1 244 ? -8.443 10.068 -9.389 1.00 97.44 244 LEU A C 1
ATOM 1947 O O . LEU A 1 244 ? -9.654 10.157 -9.213 1.00 97.44 244 LEU A O 1
ATOM 1951 N N . ALA A 1 245 ? -7.799 8.902 -9.263 1.00 97.38 245 ALA A N 1
ATOM 1952 C CA . ALA A 1 245 ? -8.488 7.653 -8.917 1.00 97.38 245 ALA A CA 1
ATOM 1953 C C . ALA A 1 245 ? -9.161 7.716 -7.533 1.00 97.38 245 ALA A C 1
ATOM 1955 O O . ALA A 1 245 ? -10.262 7.195 -7.346 1.00 97.38 245 ALA A O 1
ATOM 1956 N N . GLN A 1 246 ? -8.514 8.392 -6.580 1.00 98.31 246 GLN A N 1
ATOM 1957 C CA . GLN A 1 246 ? -8.995 8.549 -5.208 1.00 98.31 246 GLN A CA 1
ATOM 1958 C C . GLN A 1 246 ? -10.261 9.415 -5.090 1.00 98.31 246 GLN A C 1
ATOM 1960 O O . GLN A 1 246 ? -11.013 9.260 -4.133 1.00 98.31 246 GLN A O 1
ATOM 1965 N N . ILE A 1 247 ? -10.558 10.280 -6.070 1.00 98.75 247 ILE A N 1
ATOM 1966 C CA . ILE A 1 247 ? -11.788 11.097 -6.069 1.00 98.75 247 ILE A CA 1
ATOM 1967 C C . ILE A 1 247 ? -13.031 10.194 -5.998 1.00 98.75 247 ILE A C 1
ATOM 1969 O O . ILE A 1 247 ? -14.004 10.525 -5.321 1.00 98.75 247 ILE A O 1
ATOM 1973 N N . THR A 1 248 ? -12.981 9.030 -6.649 1.00 98.69 248 THR A N 1
ATOM 1974 C CA . THR A 1 248 ? -14.106 8.097 -6.792 1.00 98.69 248 THR A CA 1
ATOM 1975 C C . THR A 1 248 ? -14.738 7.700 -5.461 1.00 98.69 248 THR A C 1
ATOM 1977 O O . THR A 1 248 ? -15.963 7.743 -5.332 1.00 98.69 248 THR A O 1
ATOM 1980 N N . TYR A 1 249 ? -13.940 7.354 -4.444 1.00 98.69 249 TYR A N 1
ATOM 1981 C CA . TYR A 1 249 ? -14.508 6.853 -3.190 1.00 98.69 249 TYR A CA 1
ATOM 1982 C C . TYR A 1 249 ? -15.174 7.937 -2.342 1.00 98.69 249 TYR A C 1
ATOM 1984 O O . TYR A 1 249 ? -16.013 7.602 -1.514 1.00 98.69 249 TYR A O 1
ATOM 1992 N N . TYR A 1 250 ? -14.888 9.224 -2.567 1.00 98.75 250 TYR A N 1
ATOM 1993 C CA . TYR A 1 250 ? -15.640 10.306 -1.921 1.00 98.75 250 TYR A CA 1
ATOM 1994 C C . TYR A 1 250 ? -17.079 10.369 -2.442 1.00 98.75 250 TYR A C 1
ATOM 1996 O O . TYR A 1 250 ? -18.017 10.449 -1.650 1.00 98.75 250 TYR A O 1
ATOM 2004 N N . PHE A 1 251 ? -17.262 10.265 -3.764 1.00 98.56 251 PHE A N 1
ATOM 2005 C CA . PHE A 1 251 ? -18.591 10.169 -4.376 1.00 98.56 251 PHE A CA 1
ATOM 2006 C C . PHE A 1 251 ? -19.303 8.894 -3.937 1.00 98.56 251 PHE A C 1
ATOM 2008 O O . PHE A 1 251 ? -20.445 8.942 -3.488 1.00 98.56 251 PHE A O 1
ATOM 2015 N N . HIS A 1 252 ? -18.608 7.760 -4.014 1.00 98.31 252 HIS A N 1
ATOM 2016 C CA . HIS A 1 252 ? -19.181 6.472 -3.653 1.00 98.31 252 HIS A CA 1
ATOM 2017 C C . HIS A 1 252 ? -19.617 6.424 -2.179 1.00 98.31 252 HIS A C 1
ATOM 2019 O O . HIS A 1 252 ? -20.725 5.981 -1.883 1.00 98.31 252 HIS A O 1
ATOM 2025 N N . ALA A 1 253 ? -18.801 6.939 -1.255 1.00 98.25 253 ALA A N 1
ATOM 2026 C CA . ALA A 1 253 ? -19.150 7.023 0.161 1.00 98.25 253 ALA A CA 1
ATOM 2027 C C . ALA A 1 253 ? -20.342 7.958 0.415 1.00 98.25 253 ALA A C 1
ATOM 2029 O O . ALA A 1 253 ? -21.228 7.619 1.195 1.00 98.25 253 ALA A O 1
ATOM 2030 N N . TYR A 1 254 ? -20.403 9.105 -0.269 1.00 97.56 254 TYR A N 1
ATOM 2031 C CA . TYR A 1 254 ? -21.535 10.028 -0.164 1.00 97.56 254 TYR A CA 1
ATOM 2032 C C . TYR A 1 254 ? -22.852 9.374 -0.616 1.00 97.56 254 TYR A C 1
ATOM 2034 O O . TYR A 1 254 ? -23.859 9.452 0.089 1.00 97.56 254 TYR A O 1
ATOM 2042 N N . PHE A 1 255 ? -22.849 8.661 -1.746 1.00 96.50 255 PHE A N 1
ATOM 2043 C CA . PHE A 1 255 ? -24.046 7.971 -2.236 1.00 96.50 255 PHE A CA 1
ATOM 2044 C C . PHE A 1 255 ? -24.430 6.751 -1.386 1.00 96.50 255 PHE A C 1
ATOM 2046 O O . PHE A 1 255 ? -25.618 6.512 -1.164 1.00 96.50 255 PHE A O 1
ATOM 2053 N N . GLN A 1 256 ? -23.460 6.004 -0.848 1.00 96.38 256 GLN A N 1
ATOM 2054 C CA . GLN A 1 256 ? -23.739 4.958 0.145 1.00 96.38 256 GLN A CA 1
ATOM 2055 C C . GLN A 1 256 ? -24.376 5.537 1.412 1.00 96.38 256 GLN A C 1
ATOM 2057 O O . GLN A 1 256 ? -25.327 4.957 1.941 1.00 96.38 256 GLN A O 1
ATOM 2062 N N . LEU A 1 257 ? -23.898 6.694 1.877 1.00 95.25 257 LEU A N 1
ATOM 2063 C CA . LEU A 1 257 ? -24.471 7.380 3.029 1.00 95.25 257 LEU A CA 1
ATOM 2064 C C . LEU A 1 257 ? -25.925 7.785 2.758 1.00 95.25 257 LEU A C 1
ATOM 2066 O O . LEU A 1 257 ? -26.781 7.443 3.567 1.00 95.25 257 LEU A O 1
ATOM 2070 N N . LEU A 1 258 ? -26.219 8.404 1.605 1.00 92.69 258 LEU A N 1
ATOM 2071 C CA . LEU A 1 258 ? -27.590 8.746 1.187 1.00 92.69 258 LEU A CA 1
ATOM 2072 C C . LEU A 1 258 ? -28.526 7.525 1.221 1.00 92.69 258 LEU A C 1
ATOM 2074 O O . LEU A 1 258 ? -29.623 7.585 1.776 1.00 92.69 258 LEU A O 1
ATOM 2078 N N . LYS A 1 259 ? -28.079 6.384 0.679 1.00 90.81 259 LYS A N 1
ATOM 2079 C CA . LYS A 1 259 ? -28.855 5.129 0.694 1.00 90.81 259 LYS A CA 1
ATOM 2080 C C . LYS A 1 259 ? -29.081 4.597 2.110 1.00 90.81 259 LYS A C 1
ATOM 2082 O O . LYS A 1 259 ? -30.142 4.040 2.396 1.00 90.81 259 LYS A O 1
ATOM 2087 N N . THR A 1 260 ? -28.083 4.749 2.977 1.00 87.56 260 THR A N 1
ATOM 2088 C CA . THR A 1 260 ? -28.097 4.216 4.344 1.00 87.56 260 THR A CA 1
ATOM 2089 C C . THR A 1 260 ? -28.975 5.053 5.269 1.00 87.56 260 THR A C 1
ATOM 2091 O O . THR A 1 260 ? -29.756 4.492 6.037 1.00 87.56 260 THR A O 1
ATOM 2094 N N . THR A 1 261 ? -28.881 6.382 5.195 1.00 86.38 261 THR A N 1
ATOM 2095 C CA . THR A 1 261 ? -29.654 7.291 6.054 1.00 86.38 261 THR A CA 1
ATOM 2096 C C . THR A 1 261 ? -31.082 7.479 5.556 1.00 86.38 261 THR A C 1
ATOM 2098 O O . THR A 1 261 ? -31.976 7.662 6.377 1.00 86.38 261 THR A O 1
ATOM 2101 N N . LYS A 1 262 ? -31.314 7.407 4.234 1.00 80.94 262 LYS A N 1
ATOM 2102 C CA . LYS A 1 262 ? -32.585 7.793 3.585 1.00 80.94 262 LYS A CA 1
ATOM 2103 C C . LYS A 1 262 ? -33.011 9.231 3.919 1.00 80.94 262 LYS A C 1
ATOM 2105 O O . LYS A 1 262 ? -34.195 9.557 3.874 1.00 80.94 262 LYS A O 1
ATOM 2110 N N . GLU A 1 263 ? -32.043 10.061 4.291 1.00 80.94 263 GLU A N 1
ATOM 2111 C CA . GLU A 1 263 ? -32.191 11.487 4.561 1.00 80.94 263 GLU A CA 1
ATOM 2112 C C . GLU A 1 263 ? -31.567 12.242 3.386 1.00 80.94 263 GLU A C 1
ATOM 2114 O O . GLU A 1 263 ? -30.443 11.929 3.008 1.00 80.94 263 GLU A O 1
ATOM 2119 N N . ASP A 1 264 ? -32.258 13.236 2.832 1.00 74.75 264 ASP A N 1
ATOM 2120 C CA . ASP A 1 264 ? -31.721 14.051 1.729 1.00 74.75 264 ASP A CA 1
ATOM 2121 C C . ASP A 1 264 ? -31.090 15.370 2.222 1.00 74.75 264 ASP A C 1
ATOM 2123 O O . ASP A 1 264 ? -30.379 16.040 1.477 1.00 74.75 264 ASP A O 1
ATOM 2127 N N . ASP A 1 265 ? -31.335 15.743 3.484 1.00 84.44 265 ASP A N 1
ATOM 2128 C CA . ASP A 1 265 ? -30.877 16.997 4.095 1.00 84.44 265 ASP A CA 1
ATOM 2129 C C . ASP A 1 265 ? -29.899 16.714 5.242 1.00 84.44 265 ASP A C 1
ATOM 2131 O O . ASP A 1 265 ? -30.259 16.694 6.421 1.00 84.44 265 ASP A O 1
ATOM 2135 N N . PHE A 1 266 ? -28.646 16.434 4.883 1.00 90.12 266 PHE A N 1
ATOM 2136 C CA . PHE A 1 266 ? -27.547 16.319 5.834 1.00 90.12 266 PHE A CA 1
ATOM 2137 C C . PHE A 1 266 ? -26.287 17.009 5.323 1.00 90.12 266 PHE A C 1
ATOM 2139 O O . PHE A 1 266 ? -26.028 17.120 4.123 1.00 90.12 266 PHE A O 1
ATOM 2146 N N . LYS A 1 267 ? -25.445 17.417 6.268 1.00 93.81 267 LYS A N 1
ATOM 2147 C CA . LYS A 1 267 ? -24.080 17.862 5.992 1.00 93.81 267 LYS A CA 1
ATOM 2148 C C . LYS A 1 267 ? -23.126 16.689 6.130 1.00 93.81 267 LYS A C 1
ATOM 2150 O O . LYS A 1 267 ? -23.256 15.901 7.063 1.00 93.81 267 LYS A O 1
ATOM 2155 N N . VAL A 1 268 ? -22.142 16.589 5.240 1.00 96.50 268 VAL A N 1
ATOM 2156 C CA . VAL A 1 268 ? -21.088 15.568 5.340 1.00 96.50 268 VAL A CA 1
ATOM 2157 C C . VAL A 1 268 ? -19.750 16.213 5.619 1.00 96.50 268 VAL A C 1
ATOM 2159 O O . VAL A 1 268 ? -19.311 17.084 4.866 1.00 96.50 268 VAL A O 1
ATOM 2162 N N . LYS A 1 269 ? -19.075 15.721 6.655 1.00 98.38 269 LYS A N 1
ATOM 2163 C CA . LYS A 1 269 ? -17.665 15.997 6.910 1.00 98.38 269 LYS A CA 1
ATOM 2164 C C . LYS A 1 269 ? -16.853 14.728 6.687 1.00 98.38 269 LYS A C 1
ATOM 2166 O O . LYS A 1 269 ? -17.162 13.682 7.256 1.00 98.38 269 LYS A O 1
ATOM 2171 N N . PHE A 1 270 ? -15.809 14.816 5.872 1.00 98.81 270 PHE A N 1
ATOM 2172 C CA . PHE A 1 270 ? -14.862 13.711 5.711 1.00 98.81 270 PHE A CA 1
ATOM 2173 C C . PHE A 1 270 ? -13.660 13.930 6.620 1.00 98.81 270 PHE A C 1
ATOM 2175 O O . PHE A 1 270 ? -13.054 14.999 6.586 1.00 98.81 270 PHE A O 1
ATOM 2182 N N . VAL A 1 271 ? -13.296 12.915 7.400 1.00 98.88 271 VAL A N 1
ATOM 2183 C CA . VAL A 1 271 ? -12.149 12.950 8.310 1.00 98.88 271 VAL A CA 1
ATOM 2184 C C . VAL A 1 271 ? -11.084 11.990 7.802 1.00 98.88 271 VAL A C 1
ATOM 2186 O O . VAL A 1 271 ? -11.318 10.788 7.694 1.00 98.88 271 VAL A O 1
ATOM 2189 N N . VAL A 1 272 ? -9.911 12.521 7.465 1.00 98.75 272 VAL A N 1
ATOM 2190 C CA . VAL A 1 272 ? -8.906 11.793 6.684 1.00 98.75 272 VAL A CA 1
ATOM 2191 C C . VAL A 1 272 ? -7.586 11.706 7.454 1.00 98.75 272 VAL A C 1
ATOM 2193 O O . VAL A 1 272 ? -6.917 12.737 7.611 1.00 98.75 272 VAL A O 1
ATOM 2196 N N . PRO A 1 273 ? -7.163 10.503 7.894 1.00 97.94 273 PRO A N 1
ATOM 2197 C CA . PRO A 1 273 ? -5.808 10.260 8.386 1.00 97.94 273 PRO A CA 1
ATOM 2198 C C . PRO A 1 273 ? -4.784 10.629 7.307 1.00 97.94 273 PRO A C 1
ATOM 2200 O O . PRO A 1 273 ? -4.706 10.001 6.251 1.00 97.94 273 PRO A O 1
ATOM 2203 N N . SER A 1 274 ? -4.035 11.706 7.531 1.00 94.31 274 SER A N 1
ATOM 2204 C CA . SER A 1 274 ? -3.301 12.399 6.474 1.00 94.31 274 SER A CA 1
ATOM 2205 C C . SER A 1 274 ? -1.805 12.467 6.751 1.00 94.31 274 SER A C 1
ATOM 2207 O O . SER A 1 274 ? -1.368 13.100 7.706 1.00 94.31 274 SER A O 1
ATOM 2209 N N . GLY A 1 275 ? -1.024 11.880 5.839 1.00 88.50 275 GLY A N 1
ATOM 2210 C CA . GLY A 1 275 ? 0.413 12.129 5.693 1.00 88.50 275 GLY A CA 1
ATOM 2211 C C . GLY A 1 275 ? 0.681 13.088 4.529 1.00 88.50 275 GLY A C 1
ATOM 2212 O O . GLY A 1 275 ? 0.566 14.303 4.652 1.00 88.50 275 GLY A O 1
ATOM 2213 N N . ASN A 1 276 ? 0.963 12.537 3.343 1.00 88.38 276 ASN A N 1
ATOM 2214 C CA . ASN A 1 276 ? 1.337 13.267 2.114 1.00 88.38 276 ASN A CA 1
ATOM 2215 C C . ASN A 1 276 ? 0.208 14.049 1.396 1.00 88.38 276 ASN A C 1
ATOM 2217 O O . ASN A 1 276 ? 0.350 14.358 0.213 1.00 88.38 276 ASN A O 1
ATOM 2221 N N . PHE A 1 277 ? -0.918 14.328 2.059 1.00 95.25 277 PHE A N 1
ATOM 2222 C CA . PHE A 1 277 ? -2.077 15.097 1.562 1.00 95.25 277 PHE A CA 1
ATOM 2223 C C . PHE A 1 277 ? -2.858 14.542 0.361 1.00 95.25 277 PHE A C 1
ATOM 2225 O O . PHE A 1 277 ? -3.893 15.099 0.020 1.00 95.25 277 PHE A O 1
ATOM 2232 N N . GLY A 1 278 ? -2.392 13.486 -0.310 1.00 94.25 278 GLY A N 1
ATOM 2233 C CA . GLY A 1 278 ? -2.999 13.048 -1.574 1.00 94.25 278 GLY A CA 1
ATOM 2234 C C . GLY A 1 278 ? -4.456 12.589 -1.445 1.00 94.25 278 GLY A C 1
ATOM 2235 O O . GLY A 1 278 ? -5.277 12.920 -2.292 1.00 94.25 278 GLY A O 1
ATOM 2236 N N . ASP A 1 279 ? -4.770 11.893 -0.351 1.00 96.62 279 ASP A N 1
ATOM 2237 C CA . ASP A 1 279 ? -6.111 11.383 -0.049 1.00 96.62 279 ASP A CA 1
ATOM 2238 C C . ASP A 1 279 ? -7.118 12.528 0.160 1.00 96.62 279 ASP A C 1
ATOM 2240 O O . ASP A 1 279 ? -8.005 12.741 -0.664 1.00 96.62 279 ASP A O 1
ATOM 2244 N N . ILE A 1 280 ? -6.887 13.380 1.165 1.00 98.38 280 ILE A N 1
ATOM 2245 C CA . ILE A 1 280 ? -7.762 14.530 1.440 1.00 98.38 280 ILE A CA 1
ATOM 2246 C C . ILE A 1 280 ? -7.809 15.546 0.289 1.00 98.38 280 ILE A C 1
ATOM 2248 O O . ILE A 1 280 ? -8.827 16.212 0.091 1.00 98.38 280 ILE A O 1
ATOM 2252 N N . LEU A 1 281 ? -6.746 15.642 -0.518 1.00 98.50 281 LEU A N 1
ATOM 2253 C CA . LEU A 1 281 ? -6.753 16.446 -1.736 1.00 98.50 281 LEU A CA 1
ATOM 2254 C C . LEU A 1 281 ? -7.756 15.910 -2.765 1.00 98.50 281 LEU A C 1
ATOM 2256 O O . LEU A 1 281 ? -8.408 16.709 -3.434 1.00 98.50 281 LEU A O 1
ATOM 2260 N N . ALA A 1 282 ? -7.917 14.593 -2.897 1.00 98.56 282 ALA A N 1
ATOM 2261 C CA . ALA A 1 282 ? -8.953 14.024 -3.753 1.00 98.56 282 ALA A CA 1
ATOM 2262 C C . ALA A 1 282 ? -10.361 14.403 -3.253 1.00 98.56 282 ALA A C 1
ATOM 2264 O O . ALA A 1 282 ? -11.219 14.768 -4.057 1.00 98.56 282 ALA A O 1
ATOM 2265 N N . GLY A 1 283 ? -10.562 14.454 -1.932 1.00 98.56 283 GLY A N 1
ATOM 2266 C CA . GLY A 1 283 ? -11.780 14.998 -1.321 1.00 98.56 283 GLY A CA 1
ATOM 2267 C C . GLY A 1 283 ? -12.001 16.480 -1.640 1.00 98.56 283 GLY A C 1
ATOM 2268 O O . GLY A 1 283 ? -13.123 16.896 -1.928 1.00 98.56 283 GLY A O 1
ATOM 2269 N N . PHE A 1 284 ? -10.927 17.276 -1.675 1.00 98.56 284 PHE A N 1
ATOM 2270 C CA . PHE A 1 284 ? -10.980 18.671 -2.127 1.00 98.56 284 PHE A CA 1
ATOM 2271 C C . PHE A 1 284 ? -11.416 18.778 -3.590 1.00 98.56 284 PHE A C 1
ATOM 2273 O O . PHE A 1 284 ? -12.305 19.570 -3.894 1.00 98.56 284 PHE A O 1
ATOM 2280 N N . TYR A 1 285 ? -10.870 17.952 -4.487 1.00 98.62 285 TYR A N 1
ATOM 2281 C CA . TYR A 1 285 ? -11.337 17.915 -5.873 1.00 98.62 285 TYR A CA 1
ATOM 2282 C C . TYR A 1 285 ? -12.811 17.508 -5.970 1.00 98.62 285 TYR A C 1
ATOM 2284 O O . TYR A 1 285 ? -13.557 18.180 -6.675 1.00 98.62 285 TYR A O 1
ATOM 2292 N N . ALA A 1 286 ? -13.260 16.493 -5.224 1.00 98.44 286 ALA A N 1
ATOM 2293 C CA . ALA A 1 286 ? -14.668 16.091 -5.199 1.00 98.44 286 ALA A CA 1
ATOM 2294 C C . ALA A 1 286 ? -15.593 17.247 -4.770 1.00 98.44 286 ALA A C 1
ATOM 2296 O O . ALA A 1 286 ? -16.588 17.535 -5.443 1.00 98.44 286 ALA A O 1
ATOM 2297 N N . LYS A 1 287 ? -15.224 17.970 -3.703 1.00 97.88 287 LYS A N 1
ATOM 2298 C CA . LYS A 1 287 ? -15.941 19.166 -3.233 1.00 97.88 287 LYS A CA 1
ATOM 2299 C C . LYS A 1 287 ? -15.978 20.262 -4.302 1.00 97.88 287 LYS A C 1
ATOM 2301 O O . LYS A 1 287 ? -17.034 20.810 -4.601 1.00 97.88 287 LYS A O 1
ATOM 2306 N N . GLU A 1 288 ? -14.840 20.562 -4.923 1.00 97.44 288 GLU A N 1
ATOM 2307 C CA . GLU A 1 288 ? -14.727 21.595 -5.961 1.00 97.44 288 GLU A CA 1
ATOM 2308 C C . GLU A 1 288 ? -15.469 21.240 -7.258 1.00 97.44 288 GLU A C 1
ATOM 2310 O O . GLU A 1 288 ? -15.955 22.138 -7.956 1.00 97.44 288 GLU A O 1
ATOM 2315 N N . MET A 1 289 ? -15.605 19.948 -7.570 1.00 97.44 289 MET A N 1
ATOM 2316 C CA . MET A 1 289 ? -16.417 19.452 -8.685 1.00 97.44 289 MET A CA 1
ATOM 2317 C C . MET A 1 289 ? -17.919 19.679 -8.459 1.00 97.44 289 MET A C 1
ATOM 2319 O O . MET A 1 289 ? -18.652 19.898 -9.426 1.00 97.44 289 MET A O 1
ATOM 2323 N N . GLY A 1 290 ? -18.362 19.700 -7.197 1.00 95.75 290 GLY A N 1
ATOM 2324 C CA . GLY A 1 290 ? -19.747 19.971 -6.802 1.00 95.75 290 GLY A CA 1
ATOM 2325 C C . GLY A 1 290 ? -20.353 18.958 -5.829 1.00 95.75 290 GLY A C 1
ATOM 2326 O O . GLY A 1 290 ? -21.541 19.069 -5.537 1.00 95.75 290 GLY A O 1
ATOM 2327 N N . LEU A 1 291 ? -19.584 17.982 -5.328 1.00 96.25 291 LEU A N 1
ATOM 2328 C CA . LEU A 1 291 ? -20.082 17.053 -4.312 1.00 96.25 291 LEU A CA 1
ATOM 2329 C C . LEU A 1 291 ? -20.422 17.825 -3.015 1.00 96.25 291 LEU A C 1
ATOM 2331 O O . LEU A 1 291 ? -19.564 18.593 -2.564 1.00 96.25 291 LEU A O 1
ATOM 2335 N N . PRO A 1 292 ? -21.612 17.642 -2.398 1.00 94.56 292 PRO A N 1
ATOM 2336 C CA . PRO A 1 292 ? -22.045 18.383 -1.204 1.00 94.56 292 PRO A CA 1
ATOM 2337 C C . PRO A 1 292 ? -21.272 18.024 0.081 1.00 94.56 292 PRO A C 1
ATOM 2339 O O . PRO A 1 292 ? -21.797 17.419 1.013 1.00 94.56 292 PRO A O 1
ATOM 2342 N N . ILE A 1 293 ? -19.997 18.409 0.136 1.00 96.06 293 ILE A N 1
ATOM 2343 C CA . ILE A 1 293 ? -19.119 18.248 1.299 1.00 96.06 293 ILE A CA 1
ATOM 2344 C C . ILE A 1 293 ? -19.088 19.561 2.086 1.00 96.06 293 ILE A C 1
ATOM 2346 O O . ILE A 1 293 ? -18.659 20.595 1.565 1.00 96.06 293 ILE A O 1
ATOM 2350 N N . ASP A 1 294 ? -19.473 19.505 3.360 1.00 95.12 294 ASP A N 1
ATOM 2351 C CA . ASP A 1 294 ? -19.452 20.650 4.275 1.00 95.12 294 ASP A CA 1
ATOM 2352 C C . ASP A 1 294 ? -18.010 21.031 4.626 1.00 95.12 294 ASP A C 1
ATOM 2354 O O . ASP A 1 294 ? -17.554 22.118 4.275 1.00 95.12 294 ASP A O 1
ATOM 2358 N N . GLU A 1 295 ? -17.231 20.102 5.182 1.00 94.44 295 GLU A N 1
ATOM 2359 C CA . GLU A 1 295 ? -15.840 20.335 5.594 1.00 94.44 295 GLU A CA 1
ATOM 2360 C C . GLU A 1 295 ? -14.961 19.097 5.358 1.00 94.44 295 GLU A C 1
ATOM 2362 O O . GLU A 1 295 ? -15.420 17.955 5.435 1.00 94.44 295 GLU A O 1
ATOM 2367 N N . LEU A 1 296 ? -13.680 19.327 5.064 1.00 98.56 296 LEU A N 1
ATOM 2368 C CA . LEU A 1 296 ? -12.652 18.288 5.001 1.00 98.56 296 LEU A CA 1
ATOM 2369 C C . LEU A 1 296 ? -11.752 18.414 6.231 1.00 98.56 296 LEU A C 1
ATOM 2371 O O . LEU A 1 296 ? -11.168 19.468 6.463 1.00 98.56 296 LEU A O 1
ATOM 2375 N N . VAL A 1 297 ? -11.612 17.351 7.013 1.00 98.75 297 VAL A N 1
ATOM 2376 C CA . VAL A 1 297 ? -10.877 17.386 8.280 1.00 98.75 297 VAL A CA 1
ATOM 2377 C C . VAL A 1 297 ? -9.608 16.551 8.177 1.00 98.75 297 VAL A C 1
ATOM 2379 O O . VAL A 1 297 ? -9.652 15.341 7.960 1.00 98.75 297 VAL A O 1
ATOM 2382 N N . ILE A 1 298 ? -8.462 17.197 8.366 1.00 98.69 298 ILE A N 1
ATOM 2383 C CA . ILE A 1 298 ? -7.144 16.562 8.380 1.00 98.69 298 ILE A CA 1
ATOM 2384 C C . ILE A 1 298 ? -6.893 15.981 9.775 1.00 98.69 298 ILE A C 1
ATOM 2386 O O . ILE A 1 298 ? -6.753 16.722 10.748 1.00 98.69 298 ILE A O 1
ATOM 2390 N N . ALA A 1 299 ? -6.767 14.661 9.870 1.00 98.56 299 ALA A N 1
ATOM 2391 C CA . ALA A 1 299 ? -6.318 13.995 11.085 1.00 98.56 299 ALA A CA 1
ATOM 2392 C C . ALA A 1 299 ? -4.823 13.670 10.952 1.00 98.56 299 ALA A C 1
ATOM 2394 O O . ALA A 1 299 ? -4.438 12.891 10.080 1.00 98.56 299 ALA A O 1
ATOM 2395 N N . THR A 1 300 ? -3.970 14.279 11.776 1.00 97.81 300 THR A N 1
ATOM 2396 C CA . THR A 1 300 ? -2.531 13.966 11.819 1.00 97.81 300 THR A CA 1
ATOM 2397 C C . THR A 1 300 ? -2.181 13.225 13.102 1.00 97.81 300 THR A C 1
ATOM 2399 O O . THR A 1 300 ? -2.830 13.403 14.132 1.00 97.81 300 THR A O 1
ATOM 2402 N N . ASN A 1 301 ? -1.101 12.451 13.068 1.00 96.25 301 ASN A N 1
ATOM 2403 C CA . ASN A 1 301 ? -0.418 12.032 14.288 1.00 96.25 301 ASN A CA 1
ATOM 2404 C C . ASN A 1 301 ? 0.490 13.177 14.789 1.00 96.25 301 ASN A C 1
ATOM 2406 O O . ASN A 1 301 ? 0.335 14.329 14.363 1.00 96.25 301 ASN A O 1
ATOM 2410 N N . GLU A 1 302 ? 1.452 12.886 15.665 1.00 95.94 302 GLU A N 1
ATOM 2411 C CA . GLU A 1 302 ? 2.391 13.883 16.195 1.00 95.94 302 GLU A CA 1
ATOM 2412 C C . GLU A 1 302 ? 3.228 14.609 15.121 1.00 95.94 302 GLU A C 1
ATOM 2414 O O . GLU A 1 302 ? 3.686 15.731 15.360 1.00 95.94 302 GLU A O 1
ATOM 2419 N N . ASN A 1 303 ? 3.379 14.036 13.922 1.00 92.12 303 ASN A N 1
ATOM 2420 C CA . ASN A 1 303 ? 3.966 14.687 12.748 1.00 92.12 303 ASN A CA 1
ATOM 2421 C C . ASN A 1 303 ? 2.951 15.635 12.100 1.00 92.12 303 ASN A C 1
ATOM 2423 O O . ASN A 1 303 ? 2.329 15.371 11.072 1.00 92.12 303 ASN A O 1
ATOM 2427 N N . ASN A 1 304 ? 2.762 16.781 12.744 1.00 95.06 304 ASN A N 1
ATOM 2428 C CA . ASN A 1 304 ? 1.569 17.602 12.579 1.00 95.06 304 ASN A CA 1
ATOM 2429 C C . ASN A 1 304 ? 1.787 18.900 11.780 1.00 95.06 304 ASN A C 1
ATOM 2431 O O . ASN A 1 304 ? 1.136 19.907 12.062 1.00 95.06 304 ASN A O 1
ATOM 2435 N N . ILE A 1 305 ? 2.677 18.900 10.777 1.00 95.50 305 ILE A N 1
ATOM 2436 C CA . ILE A 1 305 ? 2.981 20.093 9.956 1.00 95.50 305 ILE A CA 1
ATOM 2437 C C . ILE A 1 305 ? 1.722 20.733 9.348 1.00 95.50 305 ILE A C 1
ATOM 2439 O O . ILE A 1 305 ? 1.574 21.952 9.368 1.00 95.50 305 ILE A O 1
ATOM 2443 N N . LEU A 1 306 ? 0.767 19.915 8.893 1.00 96.94 306 LEU A N 1
ATOM 2444 C CA . LEU A 1 306 ? -0.509 20.378 8.338 1.00 96.94 306 LEU A CA 1
ATOM 2445 C C . LEU A 1 306 ? -1.382 21.070 9.392 1.00 96.94 306 LEU A C 1
ATOM 2447 O O . LEU A 1 306 ? -1.950 22.129 9.133 1.00 96.94 306 LEU A O 1
ATOM 2451 N N . ASN A 1 307 ? -1.447 20.502 10.600 1.00 97.38 307 ASN A N 1
ATOM 2452 C CA . ASN A 1 307 ? -2.188 21.091 11.709 1.00 97.38 307 ASN A CA 1
ATOM 2453 C C . ASN A 1 307 ? -1.536 22.395 12.193 1.00 97.38 307 ASN A C 1
ATOM 2455 O O . ASN A 1 307 ? -2.235 23.362 12.485 1.00 97.38 307 ASN A O 1
ATOM 2459 N N . ARG A 1 308 ? -0.200 22.470 12.255 1.00 97.12 308 ARG A N 1
ATOM 2460 C CA . ARG A 1 308 ? 0.494 23.727 12.585 1.00 97.12 308 ARG A CA 1
ATOM 2461 C C . ARG A 1 308 ? 0.252 24.796 11.523 1.00 97.12 308 ARG A C 1
ATOM 2463 O O . ARG A 1 308 ? -0.050 25.933 11.890 1.00 97.12 308 ARG A O 1
ATOM 2470 N N . PHE A 1 309 ? 0.294 24.429 10.241 1.00 98.19 309 PHE A N 1
ATOM 2471 C CA . PHE A 1 309 ? -0.027 25.341 9.147 1.00 98.19 309 PHE A CA 1
ATOM 2472 C C . PHE A 1 309 ? -1.444 25.901 9.272 1.00 98.19 309 PHE A C 1
ATOM 2474 O O . PHE A 1 309 ? -1.606 27.117 9.275 1.00 98.19 309 PHE A O 1
ATOM 2481 N N . LEU A 1 310 ? -2.465 25.054 9.442 1.00 97.56 310 LEU A N 1
ATOM 2482 C CA . LEU A 1 310 ? -3.845 25.538 9.555 1.00 97.56 310 LEU A CA 1
ATOM 2483 C C . LEU A 1 310 ? -4.086 26.398 10.798 1.00 97.56 310 LEU A C 1
ATOM 2485 O O . LEU A 1 310 ? -4.980 27.235 10.779 1.00 97.56 310 LEU A O 1
ATOM 2489 N N . ASN A 1 311 ? -3.284 26.250 11.853 1.00 97.12 311 ASN A N 1
ATOM 2490 C CA . ASN A 1 311 ? -3.394 27.086 13.048 1.00 97.12 311 ASN A CA 1
ATOM 2491 C C . ASN A 1 311 ? -2.628 28.415 12.947 1.00 97.12 311 ASN A C 1
ATOM 2493 O O . ASN A 1 311 ? -3.021 29.390 13.585 1.00 97.12 311 ASN A O 1
ATOM 2497 N N . THR A 1 312 ? -1.536 28.472 12.178 1.00 97.06 312 THR A N 1
ATOM 2498 C CA . THR A 1 312 ? -0.583 29.601 12.230 1.00 97.06 312 THR A CA 1
ATOM 2499 C C . THR A 1 312 ? -0.338 30.300 10.892 1.00 97.06 312 THR A C 1
ATOM 2501 O O . THR A 1 312 ? 0.107 31.442 10.885 1.00 97.06 312 THR A O 1
ATOM 2504 N N . GLY A 1 313 ? -0.612 29.645 9.761 1.00 96.81 313 GLY A N 1
ATOM 2505 C CA . GLY A 1 313 ? -0.202 30.081 8.419 1.00 96.81 313 GLY A CA 1
ATOM 2506 C C . GLY A 1 313 ? 1.256 29.780 8.076 1.00 96.81 313 GLY A C 1
ATOM 2507 O O . GLY A 1 313 ? 1.674 30.024 6.943 1.00 96.81 313 GLY A O 1
ATOM 2508 N N . LYS A 1 314 ? 2.023 29.227 9.020 1.00 97.25 314 LYS A N 1
ATOM 2509 C CA . LYS A 1 314 ? 3.418 28.848 8.823 1.00 97.25 314 LYS A CA 1
ATOM 2510 C C . LYS A 1 314 ? 3.537 27.374 8.463 1.00 97.25 314 LYS A C 1
ATOM 2512 O O . LYS A 1 314 ? 3.021 26.511 9.168 1.00 97.25 314 LYS A O 1
ATOM 2517 N N . TYR A 1 315 ? 4.241 27.091 7.375 1.00 97.12 315 TYR A N 1
ATOM 2518 C CA . TYR A 1 315 ? 4.579 25.740 6.949 1.00 97.12 315 TYR A CA 1
ATOM 2519 C C . TYR A 1 315 ? 6.061 25.487 7.236 1.00 97.12 315 TYR A C 1
ATOM 2521 O O . TYR A 1 315 ? 6.926 25.899 6.464 1.00 97.12 315 TYR A O 1
ATOM 2529 N N . ASP A 1 316 ? 6.363 24.866 8.375 1.00 93.69 316 ASP A N 1
ATOM 2530 C CA . ASP A 1 316 ? 7.721 24.698 8.895 1.00 93.69 316 ASP A CA 1
ATOM 2531 C C . ASP A 1 316 ? 8.128 23.228 9.040 1.00 93.69 316 ASP A C 1
ATOM 2533 O O . ASP A 1 316 ? 7.394 22.407 9.588 1.00 93.69 316 ASP A O 1
ATOM 2537 N N . LYS A 1 317 ? 9.323 22.875 8.560 1.00 89.88 317 LYS A N 1
ATOM 2538 C CA . LYS A 1 317 ? 9.865 21.524 8.731 1.00 89.88 317 LYS A CA 1
ATOM 2539 C C . LYS A 1 317 ? 10.273 21.308 10.182 1.00 89.88 317 LYS A C 1
ATOM 2541 O O . LYS A 1 317 ? 11.003 22.109 10.760 1.00 89.88 317 LYS A O 1
ATOM 2546 N N . VAL A 1 318 ? 9.860 20.176 10.736 1.00 87.12 318 VAL A N 1
ATOM 2547 C CA . VAL A 1 318 ? 10.337 19.670 12.027 1.00 87.12 318 VAL A CA 1
ATOM 2548 C C . VAL A 1 318 ? 10.863 18.253 11.844 1.00 87.12 318 VAL A C 1
ATOM 2550 O O . VAL A 1 318 ? 10.518 17.586 10.864 1.00 87.12 318 VAL A O 1
ATOM 2553 N N . ALA A 1 319 ? 11.712 17.807 12.769 1.00 83.25 319 ALA A N 1
ATOM 2554 C CA . ALA A 1 319 ? 12.180 16.427 12.786 1.00 83.25 319 ALA A CA 1
ATOM 2555 C C . ALA A 1 319 ? 10.988 15.465 12.891 1.00 83.25 319 ALA A C 1
ATOM 2557 O O . ALA A 1 319 ? 10.050 15.719 13.651 1.00 83.25 319 ALA A O 1
ATOM 2558 N N . VAL A 1 320 ? 11.038 14.383 12.114 1.00 84.62 320 VAL A N 1
ATOM 2559 C CA . VAL A 1 320 ? 10.007 13.343 12.133 1.00 84.62 320 VAL A CA 1
ATOM 2560 C C . VAL A 1 320 ? 10.096 12.592 13.457 1.00 84.62 320 VAL A C 1
ATOM 2562 O O . VAL A 1 320 ? 11.181 12.196 13.880 1.00 84.62 320 VAL A O 1
ATOM 2565 N N . LYS A 1 321 ? 8.954 12.418 14.114 1.00 87.06 321 LYS A N 1
ATOM 2566 C CA . LYS A 1 321 ? 8.794 11.518 15.253 1.00 87.06 321 LYS A CA 1
ATOM 2567 C C . LYS A 1 321 ? 8.281 10.177 14.757 1.00 87.06 321 LYS A C 1
ATOM 2569 O O . LYS A 1 321 ? 7.380 10.150 13.927 1.00 87.06 321 LYS A O 1
ATOM 2574 N N . GLU A 1 322 ? 8.811 9.091 15.291 1.00 87.38 322 GLU A N 1
ATOM 2575 C CA . GLU A 1 322 ? 8.253 7.761 15.059 1.00 87.38 322 GLU A CA 1
ATOM 2576 C C . GLU A 1 322 ? 6.946 7.607 15.847 1.00 87.38 322 GLU A C 1
ATOM 2578 O O . GLU A 1 322 ? 6.887 7.914 17.042 1.00 87.38 322 GLU A O 1
ATOM 2583 N N . THR A 1 323 ? 5.885 7.172 15.174 1.00 90.94 323 THR A N 1
ATOM 2584 C CA . THR A 1 323 ? 4.567 6.970 15.780 1.00 90.94 323 THR A CA 1
ATOM 2585 C C . THR A 1 323 ? 4.003 5.590 15.454 1.00 90.94 323 THR A C 1
ATOM 2587 O O . THR A 1 323 ? 4.503 4.865 14.597 1.00 90.94 323 THR A O 1
ATOM 2590 N N . TYR A 1 324 ? 2.892 5.235 16.097 1.00 92.38 324 TYR A N 1
ATOM 2591 C CA . TYR A 1 324 ? 2.142 4.016 15.788 1.00 92.38 324 TYR A CA 1
ATOM 2592 C C . TYR A 1 324 ? 1.428 4.050 14.432 1.00 92.38 324 TYR A C 1
ATOM 2594 O O . TYR A 1 324 ? 0.901 3.033 13.992 1.00 92.38 324 TYR A O 1
ATOM 2602 N N . SER A 1 325 ? 1.421 5.197 13.749 1.00 90.19 325 SER A N 1
ATOM 2603 C CA . SER A 1 325 ? 0.839 5.372 12.414 1.00 90.19 325 SER A CA 1
ATOM 2604 C C . SER A 1 325 ? 1.920 5.776 11.396 1.00 90.19 325 SER A C 1
ATOM 2606 O O . SER A 1 325 ? 1.863 6.866 10.819 1.00 90.19 325 SER A O 1
ATOM 2608 N N . PRO A 1 326 ? 2.921 4.908 11.139 1.00 85.62 326 PRO A N 1
ATOM 2609 C CA . PRO A 1 326 ? 4.150 5.272 10.430 1.00 85.62 326 PRO A CA 1
ATOM 2610 C C . PRO A 1 326 ? 3.932 5.718 8.978 1.00 85.62 326 PRO A C 1
ATOM 2612 O O . PRO A 1 326 ? 4.757 6.432 8.413 1.00 85.62 326 PRO A O 1
ATOM 2615 N N . ALA A 1 327 ? 2.807 5.365 8.342 1.00 84.62 327 ALA A N 1
ATOM 2616 C CA . ALA A 1 327 ? 2.502 5.844 6.991 1.00 84.62 327 ALA A CA 1
ATOM 2617 C C . ALA A 1 327 ? 2.126 7.342 6.947 1.00 84.62 327 ALA A C 1
ATOM 2619 O O . ALA A 1 327 ? 2.023 7.919 5.856 1.00 84.62 327 ALA A O 1
ATOM 2620 N N . MET A 1 328 ? 1.907 7.961 8.111 1.00 89.38 328 MET A N 1
ATOM 2621 C CA . MET A 1 328 ? 1.635 9.387 8.297 1.00 89.38 328 MET A CA 1
ATOM 2622 C C . MET A 1 328 ? 2.850 10.160 8.834 1.00 89.38 328 MET A C 1
ATOM 2624 O O . MET A 1 328 ? 2.800 11.389 8.873 1.00 89.38 328 MET A O 1
ATOM 2628 N N . ASP A 1 329 ? 3.949 9.477 9.171 1.00 87.38 329 ASP A N 1
ATOM 2629 C CA . ASP A 1 329 ? 5.171 10.080 9.712 1.00 87.38 329 ASP A CA 1
ATOM 2630 C C . ASP A 1 329 ? 5.950 10.821 8.621 1.00 87.38 329 ASP A C 1
ATOM 2632 O O . ASP A 1 329 ? 6.847 10.293 7.964 1.00 87.38 329 ASP A O 1
ATOM 2636 N N . ILE A 1 330 ? 5.558 12.073 8.383 1.00 81.06 330 ILE A N 1
ATOM 2637 C CA . ILE A 1 330 ? 6.095 12.912 7.312 1.00 81.06 330 ILE A CA 1
ATOM 2638 C C . ILE A 1 330 ? 6.705 14.211 7.843 1.00 81.06 330 ILE A C 1
ATOM 2640 O O . ILE A 1 330 ? 6.138 14.897 8.688 1.00 81.06 330 ILE A O 1
ATOM 2644 N N . CYS A 1 331 ? 7.839 14.609 7.263 1.00 82.81 331 CYS A N 1
ATOM 2645 C CA . CYS A 1 331 ? 8.421 15.935 7.498 1.00 82.81 331 CYS A CA 1
ATOM 2646 C C . CYS A 1 331 ? 7.724 17.016 6.654 1.00 82.81 331 CYS A C 1
ATOM 2648 O O . CYS A 1 331 ? 7.471 18.126 7.116 1.00 82.81 331 CYS A O 1
ATOM 2650 N N . ILE A 1 332 ? 7.414 16.685 5.397 1.00 85.38 332 ILE A N 1
ATOM 2651 C CA . ILE A 1 332 ? 6.772 17.564 4.415 1.00 85.38 332 ILE A CA 1
ATOM 2652 C C . ILE A 1 332 ? 5.655 16.769 3.753 1.00 85.38 332 ILE A C 1
ATOM 2654 O O . ILE A 1 332 ? 5.858 15.637 3.323 1.00 85.38 332 ILE A O 1
ATOM 2658 N N . SER A 1 333 ? 4.490 17.387 3.620 1.00 88.00 333 SER A N 1
ATOM 2659 C CA . SER A 1 333 ? 3.356 16.820 2.911 1.00 88.00 333 SER A CA 1
ATOM 2660 C C . SER A 1 333 ? 3.401 17.172 1.423 1.00 88.00 333 SER A C 1
ATOM 2662 O O . SER A 1 333 ? 3.135 18.308 1.034 1.00 88.00 333 SER A O 1
ATOM 2664 N N . SER A 1 334 ? 3.765 16.209 0.572 1.00 85.81 334 SER A N 1
ATOM 2665 C CA . SER A 1 334 ? 4.080 16.479 -0.840 1.00 85.81 334 SER A CA 1
ATOM 2666 C C . SER A 1 334 ? 2.922 17.088 -1.642 1.00 85.81 334 SER A C 1
ATOM 2668 O O . SER A 1 334 ? 3.122 18.054 -2.372 1.00 85.81 334 SER A O 1
ATOM 2670 N N . ASN A 1 335 ? 1.693 16.580 -1.496 1.00 93.31 335 ASN A N 1
ATOM 2671 C CA . ASN A 1 335 ? 0.546 17.079 -2.265 1.00 93.31 335 ASN A CA 1
ATOM 2672 C C . ASN A 1 335 ? -0.074 18.360 -1.695 1.00 93.31 335 ASN A C 1
ATOM 2674 O O . ASN A 1 335 ? -0.970 18.924 -2.326 1.00 93.31 335 ASN A O 1
ATOM 2678 N N . PHE A 1 336 ? 0.403 18.845 -0.545 1.00 96.75 336 PHE A N 1
ATOM 2679 C CA . PHE A 1 336 ? -0.075 20.099 0.031 1.00 96.75 336 PHE A CA 1
ATOM 2680 C C . PHE A 1 336 ? 0.181 21.289 -0.907 1.00 96.75 336 PHE A C 1
ATOM 2682 O O . PHE A 1 336 ? -0.644 22.196 -1.002 1.00 96.75 336 PHE A O 1
ATOM 2689 N N . GLU A 1 337 ? 1.258 21.228 -1.697 1.00 96.19 337 GLU A N 1
ATOM 2690 C CA . GLU A 1 337 ? 1.564 22.204 -2.747 1.00 96.19 337 GLU A CA 1
ATOM 2691 C C . GLU A 1 337 ? 0.399 22.395 -3.738 1.00 96.19 337 GLU A C 1
ATOM 2693 O O . GLU A 1 337 ? 0.084 23.525 -4.107 1.00 96.19 337 GLU A O 1
ATOM 2698 N N . ARG A 1 338 ? -0.292 21.314 -4.134 1.00 97.69 338 ARG A N 1
ATOM 2699 C CA . ARG A 1 338 ? -1.429 21.397 -5.070 1.00 97.69 338 ARG A CA 1
ATOM 2700 C C . ARG A 1 338 ? -2.606 22.150 -4.468 1.00 97.69 338 ARG A C 1
ATOM 2702 O O . ARG A 1 338 ? -3.216 22.965 -5.150 1.00 97.69 338 ARG A O 1
ATOM 2709 N N . PHE A 1 339 ? -2.929 21.878 -3.206 1.00 97.88 339 PHE A N 1
ATOM 2710 C CA . PHE A 1 339 ? -3.985 22.599 -2.498 1.00 97.88 339 PHE A CA 1
ATOM 2711 C C . PHE A 1 339 ? -3.627 24.075 -2.343 1.00 97.88 339 PHE A C 1
ATOM 2713 O O . PHE A 1 339 ? -4.428 24.947 -2.683 1.00 97.88 339 PHE A O 1
ATOM 2720 N N . LEU A 1 340 ? -2.394 24.350 -1.914 1.00 97.88 340 LEU A N 1
ATOM 2721 C CA . LEU A 1 340 ? -1.901 25.705 -1.729 1.00 97.88 340 LEU A CA 1
ATOM 2722 C C . LEU A 1 340 ? -1.944 26.513 -3.034 1.00 97.88 340 LEU A C 1
ATOM 2724 O O . LEU A 1 340 ? -2.309 27.685 -2.997 1.00 97.88 340 LEU A O 1
ATOM 2728 N N . TRP A 1 341 ? -1.679 25.889 -4.186 1.00 98.25 341 TRP A N 1
ATOM 2729 C CA . TRP A 1 341 ? -1.839 26.534 -5.491 1.00 98.25 341 TRP A CA 1
ATOM 2730 C C . TRP A 1 341 ? -3.253 27.095 -5.698 1.00 98.25 341 TRP A C 1
ATOM 2732 O O . TRP A 1 341 ? -3.397 28.254 -6.074 1.00 98.25 341 TRP A O 1
ATOM 2742 N N . TYR A 1 342 ? -4.308 26.328 -5.398 1.00 97.88 342 TYR A N 1
ATOM 2743 C CA . TYR A 1 342 ? -5.687 26.818 -5.537 1.00 97.88 342 TYR A CA 1
ATOM 2744 C C . TYR A 1 342 ? -6.040 27.898 -4.515 1.00 97.88 342 TYR A C 1
ATOM 2746 O O . TYR A 1 342 ? -6.826 28.793 -4.833 1.00 97.88 342 TYR A O 1
ATOM 2754 N N . MET A 1 343 ? -5.475 27.825 -3.305 1.00 97.81 343 MET A N 1
ATOM 2755 C CA . MET A 1 343 ? -5.683 28.857 -2.288 1.00 97.81 343 MET A CA 1
ATOM 2756 C C . MET A 1 343 ? -5.054 30.172 -2.742 1.00 97.81 343 MET A C 1
ATOM 2758 O O . MET A 1 343 ? -5.766 31.163 -2.873 1.00 97.81 343 MET A O 1
ATOM 2762 N N . ILE A 1 344 ? -3.765 30.140 -3.099 1.00 98.00 344 ILE A N 1
ATOM 2763 C CA . ILE A 1 344 ? -3.016 31.291 -3.618 1.00 98.00 344 ILE A CA 1
ATOM 2764 C C . ILE A 1 344 ? -3.695 31.842 -4.865 1.00 98.00 344 ILE A C 1
ATOM 2766 O O . ILE A 1 344 ? -3.871 33.052 -4.967 1.00 98.00 344 ILE A O 1
ATOM 2770 N N . LYS A 1 345 ? -4.139 30.988 -5.795 1.00 97.12 345 LYS A N 1
ATOM 2771 C CA . LYS A 1 345 ? -4.844 31.437 -7.000 1.00 97.12 345 LYS A CA 1
ATOM 2772 C C . LYS A 1 345 ? -6.028 32.332 -6.662 1.00 97.12 345 LYS A C 1
ATOM 2774 O O . LYS A 1 345 ? -6.222 33.337 -7.329 1.00 97.12 345 LYS A O 1
ATOM 2779 N N . ARG A 1 346 ? -6.808 32.006 -5.634 1.00 97.06 346 ARG A N 1
ATOM 2780 C CA . ARG A 1 346 ? -8.006 32.771 -5.248 1.00 97.06 346 ARG A CA 1
ATOM 2781 C C . ARG A 1 346 ? -7.690 34.025 -4.429 1.00 97.06 346 ARG A C 1
ATOM 2783 O O . ARG A 1 346 ? -8.548 34.897 -4.336 1.00 97.06 346 ARG A O 1
ATOM 2790 N N . THR A 1 347 ? -6.490 34.116 -3.865 1.00 97.31 347 THR A N 1
ATOM 2791 C CA . THR A 1 347 ? -6.034 35.215 -3.005 1.00 97.31 347 THR A CA 1
ATOM 2792 C C . THR A 1 347 ? -4.901 35.995 -3.685 1.00 97.31 347 THR A C 1
ATOM 2794 O O . THR A 1 347 ? -5.146 36.816 -4.575 1.00 97.31 347 THR A O 1
ATOM 2797 N N . ASP A 1 348 ? -3.648 35.707 -3.331 1.00 95.50 348 ASP A N 1
ATOM 2798 C CA . ASP A 1 348 ? -2.447 36.457 -3.709 1.00 95.50 348 ASP A CA 1
ATOM 2799 C C . ASP A 1 348 ? -2.174 36.394 -5.230 1.00 95.50 348 ASP A C 1
ATOM 2801 O O . ASP A 1 348 ? -1.658 37.338 -5.841 1.00 95.50 348 ASP A O 1
ATOM 2805 N N . GLY A 1 349 ? -2.567 35.289 -5.862 1.00 93.81 349 GLY A N 1
ATOM 2806 C CA . GLY A 1 349 ? -2.509 35.031 -7.299 1.00 93.81 349 GLY A CA 1
ATOM 2807 C C . GLY A 1 349 ? -3.597 35.743 -8.107 1.00 93.81 349 GLY A C 1
ATOM 2808 O O . GLY A 1 349 ? -3.457 35.858 -9.319 1.00 93.81 349 GLY A O 1
ATOM 2809 N N . SER A 1 350 ? -4.642 36.282 -7.468 1.00 94.69 350 SER A N 1
ATOM 2810 C CA . SER A 1 350 ? -5.682 37.111 -8.111 1.00 94.69 350 SER A CA 1
ATOM 2811 C C . SER A 1 350 ? -6.347 36.468 -9.346 1.00 94.69 350 SER A C 1
ATOM 2813 O O . SER A 1 350 ? -6.652 37.140 -10.327 1.00 94.69 350 SER A O 1
ATOM 2815 N N . ASN A 1 351 ? -6.581 35.158 -9.283 1.00 94.56 351 ASN A N 1
ATOM 2816 C CA . ASN A 1 351 ? -7.083 34.262 -10.331 1.00 94.56 351 ASN A CA 1
ATOM 2817 C C . ASN A 1 351 ? -6.185 34.113 -11.574 1.00 94.56 351 ASN A C 1
ATOM 2819 O O . ASN A 1 351 ? -6.630 33.554 -12.576 1.00 94.56 351 ASN A O 1
ATOM 2823 N N . ASP A 1 352 ? -4.925 34.546 -11.501 1.00 95.75 352 ASP A N 1
ATOM 2824 C CA . ASP A 1 352 ? -3.928 34.392 -12.561 1.00 95.75 352 ASP A CA 1
ATOM 2825 C C . ASP A 1 352 ? -3.055 33.152 -12.312 1.00 95.75 352 ASP A C 1
ATOM 2827 O O . ASP A 1 352 ? -2.346 33.050 -11.306 1.00 95.75 352 ASP A O 1
ATOM 2831 N N . ASP A 1 353 ? -3.095 32.201 -13.245 1.00 95.00 353 ASP A N 1
ATOM 2832 C CA . ASP A 1 353 ? -2.368 30.934 -13.137 1.00 95.00 353 ASP A CA 1
ATOM 2833 C C . ASP A 1 353 ? -0.841 31.114 -13.133 1.00 95.00 353 ASP A C 1
ATOM 2835 O O . ASP A 1 353 ? -0.144 30.417 -12.393 1.00 95.00 353 ASP A O 1
ATOM 2839 N N . LEU A 1 354 ? -0.315 32.043 -13.937 1.00 95.62 354 LEU A N 1
ATOM 2840 C CA . LEU A 1 354 ? 1.124 32.265 -14.102 1.00 95.62 354 LEU A CA 1
ATOM 2841 C C . LEU A 1 354 ? 1.700 32.970 -12.875 1.00 95.62 354 LEU A C 1
ATOM 2843 O O . LEU A 1 354 ? 2.757 32.591 -12.362 1.00 95.62 354 LEU A O 1
ATOM 2847 N N . LYS A 1 355 ? 0.968 33.969 -12.367 1.00 96.50 355 LYS A N 1
ATOM 2848 C CA . LYS A 1 355 ? 1.303 34.661 -11.119 1.00 96.50 355 LYS A CA 1
ATOM 2849 C C . LYS A 1 355 ? 1.285 33.686 -9.945 1.00 96.50 355 LYS A C 1
ATOM 2851 O O . LYS A 1 355 ? 2.221 33.677 -9.149 1.00 96.50 355 LYS A O 1
ATOM 2856 N N . THR A 1 356 ? 0.262 32.834 -9.871 1.00 97.06 356 THR A N 1
ATOM 2857 C CA . THR A 1 356 ? 0.149 31.791 -8.841 1.00 97.06 356 THR A CA 1
ATOM 2858 C C . THR A 1 356 ? 1.349 30.849 -8.880 1.00 97.06 356 THR A C 1
ATOM 2860 O O . THR A 1 356 ? 1.969 30.613 -7.843 1.00 97.06 356 THR A O 1
ATOM 2863 N N . GLY A 1 357 ? 1.723 30.368 -10.071 1.00 96.62 357 GLY A N 1
ATOM 2864 C CA . GLY A 1 357 ? 2.888 29.502 -10.235 1.00 96.62 357 GLY A CA 1
ATOM 2865 C C . GLY A 1 357 ? 4.192 30.164 -9.794 1.00 96.62 357 GLY A C 1
ATOM 2866 O O . GLY A 1 357 ? 4.984 29.553 -9.078 1.00 96.62 357 GLY A O 1
ATOM 2867 N N . SER A 1 358 ? 4.381 31.448 -10.118 1.00 96.94 358 SER A N 1
ATOM 2868 C CA . SER A 1 358 ? 5.547 32.212 -9.662 1.00 96.94 358 SER A CA 1
ATOM 2869 C C . SER A 1 358 ? 5.605 32.371 -8.139 1.00 96.94 358 SER A C 1
ATOM 2871 O O . SER A 1 358 ? 6.687 32.250 -7.567 1.00 96.94 358 SER A O 1
ATOM 2873 N N . ILE A 1 359 ? 4.476 32.660 -7.481 1.00 97.56 359 ILE A N 1
ATOM 2874 C CA . ILE A 1 359 ? 4.414 32.803 -6.017 1.00 97.56 359 ILE A CA 1
ATOM 2875 C C . ILE A 1 359 ? 4.759 31.469 -5.359 1.00 97.56 359 ILE A C 1
ATOM 2877 O O . ILE A 1 359 ? 5.637 31.407 -4.501 1.00 97.56 359 ILE A O 1
ATOM 2881 N N . LEU A 1 360 ? 4.111 30.389 -5.795 1.00 96.69 360 LEU A N 1
ATOM 2882 C CA . LEU A 1 360 ? 4.309 29.076 -5.198 1.00 96.69 360 LEU A CA 1
ATOM 2883 C C . LEU A 1 360 ? 5.734 28.554 -5.411 1.00 96.69 360 LEU A C 1
ATOM 2885 O O . LEU A 1 360 ? 6.313 27.976 -4.497 1.00 96.69 360 LEU A O 1
ATOM 2889 N N . ASN A 1 361 ? 6.341 28.823 -6.571 1.00 96.69 361 ASN A N 1
ATOM 2890 C CA . ASN A 1 361 ? 7.746 28.504 -6.812 1.00 96.69 361 ASN A CA 1
ATOM 2891 C C . ASN A 1 361 ? 8.681 29.211 -5.812 1.00 96.69 361 ASN A C 1
ATOM 2893 O O . ASN A 1 361 ? 9.640 28.608 -5.337 1.00 96.69 361 ASN A O 1
ATOM 2897 N N . ASN A 1 362 ? 8.398 30.467 -5.452 1.00 97.25 362 ASN A N 1
ATOM 2898 C CA . ASN A 1 362 ? 9.185 31.188 -4.449 1.00 97.25 362 ASN A CA 1
ATOM 2899 C C . ASN A 1 362 ? 9.008 30.591 -3.045 1.00 97.25 362 ASN A C 1
ATOM 2901 O O . ASN A 1 362 ? 10.011 30.320 -2.393 1.00 97.25 362 ASN A O 1
ATOM 2905 N N . LEU A 1 363 ? 7.778 30.265 -2.633 1.00 97.31 363 LEU A N 1
ATOM 2906 C CA . LEU A 1 363 ? 7.529 29.588 -1.349 1.00 97.31 363 LEU A CA 1
ATOM 2907 C C . LEU A 1 363 ? 8.252 28.233 -1.262 1.00 97.31 363 LEU A C 1
ATOM 2909 O O . LEU A 1 363 ? 8.802 27.872 -0.224 1.00 97.31 363 LEU A O 1
ATOM 2913 N N . MET A 1 364 ? 8.305 27.478 -2.364 1.00 94.50 364 MET A N 1
ATOM 2914 C CA . MET A 1 364 ? 9.027 26.201 -2.414 1.00 94.50 364 MET A CA 1
ATOM 2915 C C . MET A 1 364 ? 10.553 26.376 -2.388 1.00 94.50 364 MET A C 1
ATOM 2917 O O . MET A 1 364 ? 11.260 25.504 -1.871 1.00 94.50 364 MET A O 1
ATOM 2921 N N . LYS A 1 365 ? 11.072 27.508 -2.883 1.00 94.94 365 LYS A N 1
ATOM 2922 C CA . LYS A 1 365 ? 12.484 27.888 -2.715 1.00 94.94 365 LYS A CA 1
ATOM 2923 C C . LYS A 1 365 ? 12.784 28.247 -1.264 1.00 94.94 365 LYS A C 1
ATOM 2925 O O . LYS A 1 365 ? 13.733 27.688 -0.727 1.00 94.94 365 LYS A O 1
ATOM 2930 N N . GLU A 1 366 ? 11.949 29.064 -0.620 1.00 96.19 366 GLU A N 1
ATOM 2931 C CA . GLU A 1 366 ? 12.053 29.391 0.813 1.00 96.19 366 GLU A CA 1
ATOM 2932 C C . GLU A 1 366 ? 12.014 28.124 1.678 1.00 96.19 366 GLU A C 1
ATOM 2934 O O . GLU A 1 366 ? 12.890 27.905 2.513 1.00 96.19 366 GLU A O 1
ATOM 2939 N N . LEU A 1 367 ? 11.090 27.196 1.395 1.00 93.50 367 LEU A N 1
ATOM 2940 C CA . LEU A 1 367 ? 11.037 25.898 2.072 1.00 93.50 367 LEU A CA 1
ATOM 2941 C C . LEU A 1 367 ? 12.349 25.112 1.942 1.00 93.50 367 LEU A C 1
ATOM 2943 O O . LEU A 1 367 ? 12.741 24.379 2.854 1.00 93.50 367 LEU A O 1
ATOM 2947 N N . SER A 1 368 ? 12.994 25.197 0.780 1.00 88.75 368 SER A N 1
ATOM 2948 C CA . SER A 1 368 ? 14.241 24.489 0.491 1.00 88.75 368 SER A CA 1
ATOM 2949 C C . SER A 1 368 ? 15.446 25.145 1.163 1.00 88.75 368 SER A C 1
ATOM 2951 O O . SER A 1 368 ? 16.296 24.419 1.671 1.00 88.75 368 SER A O 1
ATOM 2953 N N . SER A 1 369 ? 15.516 26.480 1.202 1.00 92.81 369 SER A N 1
ATOM 2954 C CA . SER A 1 369 ? 16.656 27.225 1.754 1.00 92.81 369 SER A CA 1
ATOM 2955 C C . SER A 1 369 ? 16.563 27.485 3.256 1.00 92.81 369 SER A C 1
ATOM 2957 O O . SER A 1 369 ? 17.565 27.380 3.955 1.00 92.81 369 SER A O 1
ATOM 2959 N N . GLU A 1 370 ? 15.378 27.826 3.757 1.00 94.38 370 GLU A N 1
ATOM 2960 C CA . GLU A 1 370 ? 15.147 28.261 5.143 1.00 94.38 370 GLU A CA 1
ATOM 2961 C C . GLU A 1 370 ? 14.433 27.193 5.982 1.00 94.38 370 GLU A C 1
ATOM 2963 O O . GLU A 1 370 ? 14.365 27.296 7.204 1.00 94.38 370 GLU A O 1
ATOM 2968 N N . GLY A 1 371 ? 13.890 26.152 5.342 1.00 92.00 371 GLY A N 1
ATOM 2969 C CA . GLY A 1 371 ? 13.155 25.085 6.023 1.00 92.00 371 GLY A CA 1
ATOM 2970 C C . GLY A 1 371 ? 11.715 25.450 6.394 1.00 92.00 371 GLY A C 1
ATOM 2971 O O . GLY A 1 371 ? 11.006 24.606 6.941 1.00 92.00 371 GLY A O 1
ATOM 2972 N N . SER A 1 372 ? 11.250 26.660 6.073 1.00 96.44 372 SER A N 1
ATOM 2973 C CA . SER A 1 372 ? 9.869 27.087 6.301 1.00 96.44 372 SER A CA 1
ATOM 2974 C C . SER A 1 372 ? 9.443 28.206 5.352 1.00 96.44 372 SER A C 1
ATOM 2976 O O . SER A 1 372 ? 10.301 28.878 4.793 1.00 96.44 372 SER A O 1
ATOM 2978 N N . PHE A 1 373 ? 8.136 28.423 5.216 1.00 97.56 373 PHE A N 1
ATOM 2979 C CA . PHE A 1 373 ? 7.557 29.641 4.640 1.00 97.56 373 PHE A CA 1
ATOM 2980 C C . PHE A 1 373 ? 6.265 30.014 5.375 1.00 97.56 373 PHE A C 1
ATOM 2982 O O . PHE A 1 373 ? 5.680 29.193 6.090 1.00 97.56 373 PHE A O 1
ATOM 2989 N N . GLU A 1 374 ? 5.791 31.239 5.173 1.00 97.56 374 GLU A N 1
ATOM 2990 C CA . GLU A 1 374 ? 4.502 31.718 5.677 1.00 97.56 374 GLU A CA 1
ATOM 2991 C C . GLU A 1 374 ? 3.620 32.183 4.519 1.00 97.56 374 GLU A C 1
ATOM 2993 O O . GLU A 1 374 ? 4.099 32.750 3.539 1.00 97.56 374 GLU A O 1
ATOM 2998 N N . VAL A 1 375 ? 2.315 31.932 4.620 1.00 97.75 375 VAL A N 1
ATOM 2999 C CA . VAL A 1 375 ? 1.335 32.409 3.632 1.00 97.75 375 VAL A CA 1
ATOM 3000 C C . VAL A 1 375 ? 0.631 33.670 4.125 1.00 97.75 375 VAL A C 1
ATOM 3002 O O . VAL A 1 375 ? 0.619 33.977 5.319 1.00 97.75 375 VAL A O 1
ATOM 3005 N N . SER A 1 376 ? -0.012 34.403 3.213 1.00 97.69 376 SER A N 1
ATOM 3006 C CA . SER A 1 376 ? -0.810 35.566 3.598 1.00 97.69 376 SER A CA 1
ATOM 3007 C C . SER A 1 376 ? -1.987 35.171 4.502 1.00 97.69 376 SER A C 1
ATOM 3009 O O . SER A 1 376 ? -2.518 34.056 4.449 1.00 97.69 376 SER A O 1
ATOM 3011 N N . LYS A 1 377 ? -2.452 36.115 5.330 1.00 97.50 377 LYS A N 1
ATOM 3012 C CA . LYS A 1 377 ? -3.624 35.902 6.200 1.00 97.50 377 LYS A CA 1
ATOM 3013 C C . LYS A 1 377 ? -4.887 35.566 5.406 1.00 97.50 377 LYS A C 1
ATOM 3015 O O . LYS A 1 377 ? -5.762 34.883 5.928 1.00 97.50 377 LYS A O 1
ATOM 3020 N N . GLU A 1 378 ? -4.998 36.067 4.180 1.00 97.75 378 GLU A N 1
ATOM 3021 C CA . GLU A 1 378 ? -6.119 35.771 3.286 1.00 97.75 378 GLU A CA 1
ATOM 3022 C C . GLU A 1 378 ? -6.060 34.319 2.813 1.00 97.75 378 GLU A C 1
ATOM 3024 O O . GLU A 1 378 ? -7.053 33.602 2.933 1.00 97.75 378 GLU A O 1
ATOM 3029 N N . THR A 1 379 ? -4.882 33.861 2.380 1.00 97.88 379 THR A N 1
ATOM 3030 C CA . THR A 1 379 ? -4.633 32.465 1.994 1.00 97.88 379 THR A CA 1
ATOM 3031 C C . THR A 1 379 ? -4.916 31.502 3.149 1.00 97.88 379 THR A C 1
ATOM 3033 O O . THR A 1 379 ? -5.607 30.502 2.952 1.00 97.88 379 THR A O 1
ATOM 3036 N N . LEU A 1 380 ? -4.469 31.825 4.371 1.00 98.19 380 LEU A N 1
ATOM 3037 C CA . LEU A 1 380 ? -4.763 31.021 5.563 1.00 98.19 380 LEU A CA 1
ATOM 3038 C C . LEU A 1 380 ? -6.267 30.959 5.869 1.00 98.19 380 LEU A C 1
ATOM 3040 O O . LEU A 1 380 ? -6.803 29.872 6.065 1.00 98.19 380 LEU A O 1
ATOM 3044 N N . LYS A 1 381 ? -6.961 32.104 5.890 1.00 98.06 381 LYS A N 1
ATOM 3045 C CA . LYS A 1 381 ? -8.408 32.148 6.166 1.00 98.06 381 LYS A CA 1
ATOM 3046 C C . LYS A 1 381 ? -9.210 31.354 5.141 1.00 98.06 381 LYS A C 1
ATOM 3048 O O . LYS A 1 381 ? -10.158 30.666 5.510 1.00 98.06 381 LYS A O 1
ATOM 3053 N N . LEU A 1 382 ? -8.835 31.439 3.864 1.00 97.50 382 LEU A N 1
ATOM 3054 C CA . LEU A 1 382 ? -9.477 30.652 2.818 1.00 97.50 382 LEU A CA 1
ATOM 3055 C C . LEU A 1 382 ? -9.247 29.153 3.045 1.00 97.50 382 LEU A C 1
ATOM 3057 O O . LEU A 1 382 ? -10.208 28.388 2.998 1.00 97.50 382 LEU A O 1
ATOM 3061 N N . ALA A 1 383 ? -8.017 28.743 3.368 1.00 97.31 383 ALA A N 1
ATOM 3062 C CA . ALA A 1 383 ? -7.720 27.351 3.696 1.00 97.31 383 ALA A CA 1
ATOM 3063 C C . ALA A 1 383 ? -8.555 26.846 4.889 1.00 97.31 383 ALA A C 1
ATOM 3065 O O . ALA A 1 383 ? -9.175 25.790 4.786 1.00 97.31 383 ALA A O 1
ATOM 3066 N N . GLN A 1 384 ? -8.656 27.634 5.966 1.00 97.44 384 GLN A N 1
ATOM 3067 C CA . GLN A 1 384 ? -9.463 27.326 7.158 1.00 97.44 384 GLN A CA 1
ATOM 3068 C C . GLN A 1 384 ? -10.973 27.255 6.883 1.00 97.44 384 GLN A C 1
ATOM 3070 O O . GLN A 1 384 ? -11.696 26.576 7.600 1.00 97.44 384 GLN A O 1
ATOM 3075 N N . SER A 1 385 ? -11.473 27.948 5.854 1.00 95.81 385 SER A N 1
ATOM 3076 C CA . SER A 1 385 ? -12.888 27.857 5.457 1.00 95.81 385 SER A CA 1
ATOM 3077 C C . SER A 1 385 ? -13.232 26.564 4.708 1.00 95.81 385 SER A C 1
ATOM 3079 O O . SER A 1 385 ? -14.404 26.245 4.517 1.00 95.81 385 SER A O 1
ATOM 3081 N N . ILE A 1 386 ? -12.212 25.838 4.241 1.00 95.69 386 ILE A N 1
ATOM 3082 C CA . ILE A 1 386 ? -12.359 24.607 3.459 1.00 95.69 386 ILE A CA 1
ATOM 3083 C C . ILE A 1 386 ? -11.968 23.390 4.296 1.00 95.69 386 ILE A C 1
ATOM 3085 O O . ILE A 1 386 ? -12.575 22.327 4.129 1.00 95.69 386 ILE A O 1
ATOM 3089 N N . MET A 1 387 ? -10.959 23.546 5.159 1.00 96.38 387 MET A N 1
ATOM 3090 C CA . MET A 1 387 ? -10.380 22.471 5.949 1.00 96.38 387 MET A CA 1
ATOM 3091 C C . MET A 1 387 ? -10.218 22.832 7.424 1.00 96.38 387 MET A C 1
ATOM 3093 O O . MET A 1 387 ? -9.765 23.925 7.760 1.00 96.38 387 MET A O 1
ATOM 3097 N N . ASP A 1 388 ? -10.484 21.853 8.285 1.00 97.25 388 ASP A N 1
ATOM 3098 C CA . ASP A 1 388 ? -10.112 21.857 9.704 1.00 97.25 388 ASP A CA 1
ATOM 3099 C C . ASP A 1 388 ? -9.059 20.757 9.945 1.00 97.25 388 ASP A C 1
ATOM 3101 O O . ASP A 1 388 ? -8.807 19.906 9.087 1.00 97.25 388 ASP A O 1
ATOM 3105 N N . SER A 1 389 ? -8.415 20.751 11.107 1.00 97.94 389 SER A N 1
ATOM 3106 C CA . SER A 1 389 ? -7.446 19.719 11.471 1.00 97.94 389 SER A CA 1
ATOM 3107 C C . SER A 1 389 ? -7.454 19.368 12.949 1.00 97.94 389 SER A C 1
ATOM 3109 O O . SER A 1 389 ? -8.005 20.083 13.791 1.00 97.94 389 SER A O 1
ATOM 3111 N N . SER A 1 390 ? -6.850 18.231 13.285 1.00 97.75 390 SER A N 1
ATOM 3112 C CA . SER A 1 390 ? -6.510 17.843 14.657 1.00 97.75 390 SER A CA 1
ATOM 3113 C C . SER A 1 390 ? -5.270 16.952 14.667 1.00 97.75 390 SER A C 1
ATOM 3115 O O . SER A 1 390 ? -4.955 16.302 13.670 1.00 97.75 390 SER A O 1
ATOM 3117 N N . MET A 1 391 ? -4.560 16.960 15.795 1.00 97.44 391 MET A N 1
ATOM 3118 C CA . MET A 1 391 ? -3.391 16.120 16.044 1.00 97.44 391 MET A CA 1
ATOM 3119 C C . MET A 1 391 ? -3.701 15.133 17.165 1.00 97.44 391 MET A C 1
ATOM 3121 O O . MET A 1 391 ? -4.228 15.549 18.197 1.00 97.44 391 MET A O 1
ATOM 3125 N N . ILE A 1 392 ? -3.346 13.867 16.955 1.00 98.12 392 ILE A N 1
ATOM 3126 C CA . ILE A 1 392 ? -3.577 12.757 17.881 1.00 98.12 392 ILE A CA 1
ATOM 3127 C C . ILE A 1 392 ? -2.240 12.111 18.281 1.00 98.12 392 ILE A C 1
ATOM 3129 O O . ILE A 1 392 ? -1.377 11.902 17.428 1.00 98.12 392 ILE A O 1
ATOM 3133 N N . THR A 1 393 ? -2.064 11.790 19.567 1.00 98.19 393 THR A N 1
ATOM 3134 C CA . THR A 1 393 ? -0.845 11.130 20.083 1.00 98.19 393 THR A CA 1
ATOM 3135 C C . THR A 1 393 ? -0.929 9.601 20.027 1.00 98.19 393 THR A C 1
ATOM 3137 O O . THR A 1 393 ? -1.999 9.024 19.809 1.00 98.19 393 THR A O 1
ATOM 3140 N N . ASN A 1 394 ? 0.193 8.915 20.259 1.00 97.56 394 ASN A N 1
ATOM 3141 C CA . ASN A 1 394 ? 0.245 7.451 20.334 1.00 97.56 394 ASN A CA 1
ATOM 3142 C C . ASN A 1 394 ? -0.651 6.879 21.445 1.00 97.56 394 ASN A C 1
ATOM 3144 O O . ASN A 1 394 ? -1.387 5.921 21.213 1.00 97.56 394 ASN A O 1
ATOM 3148 N N . GLU A 1 395 ? -0.650 7.492 22.630 1.00 97.62 395 GLU A N 1
ATOM 3149 C CA . GLU A 1 395 ? -1.464 7.052 23.771 1.00 97.62 395 GLU A CA 1
ATOM 3150 C C . GLU A 1 395 ? -2.954 7.164 23.445 1.00 97.62 395 GLU A C 1
ATOM 3152 O O . GLU A 1 395 ? -3.732 6.239 23.680 1.00 97.62 395 GLU A O 1
ATOM 3157 N N . GLN A 1 396 ? -3.342 8.285 22.834 1.00 98.44 396 GLN A N 1
ATOM 3158 C CA . GLN A 1 396 ? -4.704 8.510 22.365 1.00 98.44 396 GLN A CA 1
ATOM 3159 C C . GLN A 1 396 ? -5.101 7.526 21.258 1.00 98.44 396 GLN A C 1
ATOM 3161 O O . GLN A 1 396 ? -6.247 7.079 21.214 1.00 98.44 396 GLN A O 1
ATOM 3166 N N . THR A 1 397 ? -4.162 7.161 20.383 1.00 98.44 397 THR A N 1
ATOM 3167 C CA . THR A 1 397 ? -4.377 6.176 19.315 1.00 98.44 397 THR A CA 1
ATOM 3168 C C . THR A 1 397 ? -4.701 4.801 19.902 1.00 98.44 397 THR A C 1
ATOM 3170 O O . THR A 1 397 ? -5.728 4.220 19.553 1.00 98.44 397 THR A O 1
ATOM 3173 N N . VAL A 1 398 ? -3.891 4.311 20.847 1.00 98.12 398 VAL A N 1
ATOM 3174 C CA . VAL A 1 398 ? -4.111 3.019 21.528 1.00 98.12 398 VAL A CA 1
ATOM 3175 C C . VAL A 1 398 ? -5.443 3.007 22.280 1.00 98.12 398 VAL A C 1
ATOM 3177 O O . VAL A 1 398 ? -6.230 2.072 22.124 1.00 98.12 398 VAL A O 1
ATOM 3180 N N . GLU A 1 399 ? -5.746 4.067 23.035 1.00 98.25 399 GLU A N 1
ATOM 3181 C CA . GLU A 1 399 ? -7.016 4.172 23.765 1.00 98.25 399 GLU A CA 1
ATOM 3182 C C . GLU A 1 399 ? -8.226 4.227 22.816 1.00 98.25 399 GLU A C 1
ATOM 3184 O O . GLU A 1 399 ? -9.300 3.707 23.122 1.00 98.25 399 GLU A O 1
ATOM 3189 N N . THR A 1 400 ? -8.066 4.798 21.622 1.00 98.31 400 THR A N 1
ATOM 3190 C CA . THR A 1 400 ? -9.135 4.832 20.613 1.00 98.31 400 THR A CA 1
ATOM 3191 C C . THR A 1 400 ? -9.403 3.454 20.014 1.00 98.31 400 THR A C 1
ATOM 3193 O O . THR A 1 400 ? -10.567 3.084 19.849 1.00 98.31 400 THR A O 1
ATOM 3196 N N . ILE A 1 401 ? -8.358 2.663 19.737 1.00 98.44 401 ILE A N 1
ATOM 3197 C CA . ILE A 1 401 ? -8.513 1.262 19.305 1.00 98.44 401 ILE A CA 1
ATOM 3198 C C . ILE A 1 401 ? -9.271 0.481 20.389 1.00 98.44 401 ILE A C 1
ATOM 3200 O O . ILE A 1 401 ? -10.286 -0.158 20.107 1.00 98.44 401 ILE A O 1
ATOM 3204 N N . LYS A 1 402 ? -8.826 0.610 21.645 1.00 97.75 402 LYS A N 1
ATOM 3205 C CA . LYS A 1 402 ? -9.412 -0.052 22.816 1.00 97.75 402 LYS A CA 1
ATOM 3206 C C . LYS A 1 402 ? -10.883 0.307 23.030 1.00 97.75 402 LYS A C 1
ATOM 3208 O O . LYS A 1 402 ? -11.736 -0.569 23.181 1.00 97.75 402 LYS A O 1
ATOM 3213 N N . SER A 1 403 ? -11.194 1.599 23.042 1.00 96.94 403 SER A N 1
ATOM 3214 C CA . SER A 1 403 ? -12.553 2.091 23.274 1.00 96.94 403 SER A CA 1
ATOM 3215 C C . SER A 1 403 ? -13.496 1.769 22.114 1.00 96.94 403 SER A C 1
ATOM 3217 O O . SER A 1 403 ? -14.647 1.421 22.370 1.00 96.94 403 SER A O 1
ATOM 3219 N N . THR A 1 404 ? -13.030 1.796 20.861 1.00 97.06 404 THR A N 1
ATOM 3220 C CA . THR A 1 404 ? -13.854 1.397 19.707 1.00 97.06 404 THR A CA 1
ATOM 3221 C C . THR A 1 404 ? -14.218 -0.084 19.778 1.00 97.06 404 THR A C 1
ATOM 3223 O O . THR A 1 404 ? -15.398 -0.420 19.679 1.00 97.06 404 THR A O 1
ATOM 3226 N N . TYR A 1 405 ? -13.243 -0.956 20.051 1.00 96.88 405 TYR A N 1
ATOM 3227 C CA . TYR A 1 405 ? -13.476 -2.394 20.214 1.00 96.88 405 TYR A CA 1
ATOM 3228 C C . TYR A 1 405 ? -14.475 -2.703 21.337 1.00 96.88 405 TYR A C 1
ATOM 3230 O O . TYR A 1 405 ? -15.324 -3.582 21.210 1.00 96.88 405 TYR A O 1
ATOM 3238 N N . LYS A 1 406 ? -14.405 -1.958 22.446 1.00 95.50 406 LYS A N 1
ATOM 3239 C CA . LYS A 1 406 ? -15.299 -2.141 23.595 1.00 95.50 406 LYS A CA 1
ATOM 3240 C C . LYS A 1 406 ? -16.715 -1.608 23.360 1.00 95.50 406 LYS A C 1
ATOM 3242 O O . LYS A 1 406 ? -17.671 -2.195 23.857 1.00 95.50 406 LYS A O 1
ATOM 3247 N N . ASN A 1 407 ? -16.841 -0.465 22.688 1.00 94.62 407 ASN A N 1
ATOM 3248 C CA . ASN A 1 407 ? -18.095 0.290 22.634 1.00 94.62 407 ASN A CA 1
ATOM 3249 C C . ASN A 1 407 ? -18.943 -0.011 21.392 1.00 94.62 407 ASN A C 1
ATOM 3251 O O . ASN A 1 407 ? -20.077 0.457 21.323 1.00 94.62 407 ASN A O 1
ATOM 3255 N N . THR A 1 408 ? -18.407 -0.747 20.419 1.00 94.25 408 THR A N 1
ATOM 3256 C CA . THR A 1 408 ? -19.151 -1.180 19.230 1.00 94.25 408 THR A CA 1
ATOM 3257 C C . THR A 1 408 ? -19.774 -2.554 19.451 1.00 94.25 408 THR A C 1
ATOM 3259 O O . THR A 1 408 ? -19.164 -3.419 20.083 1.00 94.25 408 THR A O 1
ATOM 3262 N N . SER A 1 409 ? -20.991 -2.787 18.948 1.00 92.25 409 SER A N 1
ATOM 3263 C CA . SER A 1 409 ? -21.704 -4.050 19.217 1.00 92.25 409 SER A CA 1
ATOM 3264 C C . SER A 1 409 ? -21.066 -5.273 18.554 1.00 92.25 409 SER A C 1
ATOM 3266 O O . SER A 1 409 ? -21.282 -6.397 19.002 1.00 92.25 409 SER A O 1
ATOM 3268 N N . ASN A 1 410 ? -20.272 -5.060 17.505 1.00 91.62 410 ASN A N 1
ATOM 3269 C CA . ASN A 1 410 ? -19.560 -6.092 16.752 1.00 91.62 410 ASN A CA 1
ATOM 3270 C C . ASN A 1 410 ? -18.064 -6.171 17.089 1.00 91.62 410 ASN A C 1
ATOM 3272 O O . ASN A 1 410 ? -17.331 -6.843 16.367 1.00 91.62 410 ASN A O 1
ATOM 3276 N N . ASN A 1 411 ? -17.611 -5.472 18.136 1.00 95.00 411 ASN A N 1
ATOM 3277 C CA . ASN A 1 411 ? -16.206 -5.405 18.521 1.00 95.00 411 ASN A CA 1
ATOM 3278 C C . ASN A 1 411 ? -15.284 -4.986 17.362 1.00 95.00 411 ASN A C 1
ATOM 3280 O O . ASN A 1 411 ? -14.289 -5.642 17.064 1.00 95.00 411 ASN A O 1
ATOM 3284 N N . TYR A 1 412 ? -15.628 -3.890 16.683 1.00 96.88 412 TYR A N 1
ATOM 3285 C CA . TYR A 1 412 ? -14.886 -3.407 15.523 1.00 96.88 412 TYR A CA 1
ATOM 3286 C C . TYR A 1 412 ? -13.431 -3.068 15.885 1.00 96.88 412 TYR A C 1
ATOM 3288 O O . TYR A 1 412 ? -13.163 -2.291 16.806 1.00 96.88 412 TYR A O 1
ATOM 3296 N N . ILE A 1 413 ? -12.483 -3.627 15.130 1.00 98.06 413 ILE A N 1
ATOM 3297 C CA . ILE A 1 413 ? -11.043 -3.463 15.352 1.00 98.06 413 ILE A CA 1
ATOM 3298 C C . ILE A 1 413 ? -10.500 -2.426 14.372 1.00 98.06 413 ILE A C 1
ATOM 3300 O O . ILE A 1 413 ? -10.653 -2.557 13.159 1.00 98.06 413 ILE A O 1
ATOM 3304 N N . LEU A 1 414 ? -9.830 -1.403 14.900 1.00 98.25 414 LEU A N 1
ATOM 3305 C CA . LEU A 1 414 ? -9.179 -0.363 14.106 1.00 98.25 414 LEU A CA 1
ATOM 3306 C C . LEU A 1 414 ? -7.681 -0.627 13.976 1.00 98.25 414 LEU A C 1
ATOM 3308 O O . LEU A 1 414 ? -7.025 -1.058 14.922 1.00 98.25 414 LEU A O 1
ATOM 3312 N N . ASP A 1 415 ? -7.133 -0.284 12.815 1.00 98.06 415 ASP A N 1
ATOM 3313 C CA . ASP A 1 415 ? -5.704 -0.030 12.677 1.00 98.06 415 ASP A CA 1
ATOM 3314 C C . ASP A 1 415 ? -5.356 1.354 13.285 1.00 98.06 415 ASP A C 1
ATOM 3316 O O . ASP A 1 415 ? -6.240 2.214 13.411 1.00 98.06 415 ASP A O 1
ATOM 3320 N N . PRO A 1 416 ? -4.087 1.619 13.645 1.00 97.81 416 PRO A N 1
ATOM 3321 C CA . PRO A 1 416 ? -3.694 2.884 14.266 1.00 97.81 416 PRO A CA 1
ATO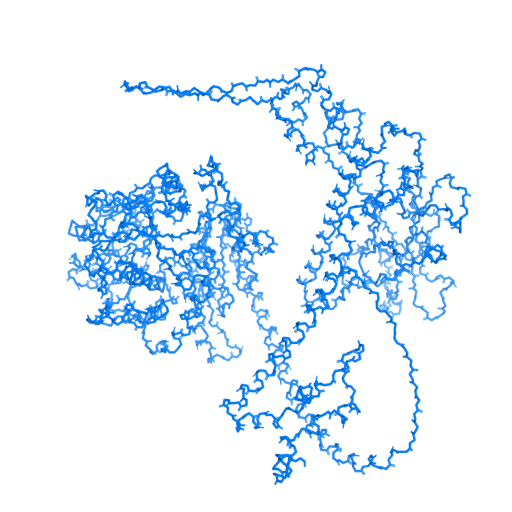M 3322 C C . PRO A 1 416 ? -3.975 4.130 13.409 1.00 97.81 416 PRO A C 1
ATOM 3324 O O . PRO A 1 416 ? -4.315 5.176 13.958 1.00 97.81 416 PRO A O 1
ATOM 3327 N N . HIS A 1 417 ? -3.907 4.050 12.077 1.00 97.62 417 HIS A N 1
ATOM 3328 C CA . HIS A 1 417 ? -4.212 5.186 11.198 1.00 97.62 417 HIS A CA 1
ATOM 3329 C C . HIS A 1 417 ? -5.707 5.514 11.240 1.00 97.62 417 HIS A C 1
ATOM 3331 O O . HIS A 1 417 ? -6.091 6.675 11.400 1.00 97.62 417 HIS A O 1
ATOM 3337 N N . SER A 1 418 ? -6.562 4.491 11.149 1.00 98.44 418 SER A N 1
ATOM 3338 C CA . SER A 1 418 ? -8.014 4.657 11.281 1.00 98.44 418 SER A CA 1
ATOM 3339 C C . SER A 1 418 ? -8.404 5.183 12.662 1.00 98.44 418 SER A C 1
ATOM 3341 O O . SER A 1 418 ? -9.301 6.015 12.763 1.00 98.44 418 SER A O 1
ATOM 3343 N N . ALA A 1 419 ? -7.711 4.765 13.724 1.00 98.69 419 ALA A N 1
ATOM 3344 C CA . ALA A 1 419 ? -7.940 5.268 15.077 1.00 98.69 419 ALA A CA 1
ATOM 3345 C C . ALA A 1 419 ? -7.669 6.779 15.205 1.00 98.69 419 ALA A C 1
ATOM 3347 O O . ALA A 1 419 ? -8.474 7.491 15.806 1.00 98.69 419 ALA A O 1
ATOM 3348 N N . VAL A 1 420 ? -6.620 7.303 14.560 1.00 98.69 420 VAL A N 1
ATOM 3349 C CA . VAL A 1 420 ? -6.371 8.757 14.474 1.00 98.69 420 VAL A CA 1
ATOM 3350 C C . VAL A 1 420 ? -7.547 9.489 13.803 1.00 98.69 420 VAL A C 1
ATOM 3352 O O . VAL A 1 420 ? -7.988 10.543 14.276 1.00 98.69 420 VAL A O 1
ATOM 3355 N N . GLY A 1 421 ? -8.103 8.912 12.732 1.00 98.50 421 GLY A N 1
ATOM 3356 C CA . GLY A 1 421 ? -9.290 9.435 12.049 1.00 98.50 421 GLY A CA 1
ATOM 3357 C C . GLY A 1 421 ? -10.555 9.391 12.910 1.00 98.50 421 GLY A C 1
ATOM 3358 O O . GLY A 1 421 ? -11.299 10.374 12.964 1.00 98.50 421 GLY A O 1
ATOM 3359 N N . ILE A 1 422 ? -10.792 8.284 13.613 1.00 98.44 422 ILE A N 1
ATOM 3360 C CA . ILE A 1 422 ? -11.957 8.100 14.485 1.00 98.44 422 ILE A CA 1
ATOM 3361 C C . ILE A 1 422 ? -11.918 9.080 15.652 1.00 98.44 422 ILE A C 1
ATOM 3363 O O . ILE A 1 422 ? -12.903 9.783 15.873 1.00 98.44 422 ILE A O 1
ATOM 3367 N N . LEU A 1 423 ? -10.788 9.213 16.351 1.00 98.56 423 LEU A N 1
ATOM 3368 C CA . LEU A 1 423 ? -10.707 10.145 17.474 1.00 98.56 423 LEU A CA 1
ATOM 3369 C C . LEU A 1 423 ? -10.877 11.596 17.025 1.00 98.56 423 LEU A C 1
ATOM 3371 O O . LEU A 1 423 ? -11.595 12.359 17.669 1.00 98.56 423 LEU A O 1
ATOM 3375 N N . THR A 1 424 ? -10.287 11.964 15.886 1.00 98.62 424 THR A N 1
ATOM 3376 C CA . THR A 1 424 ? -10.520 13.284 15.289 1.00 98.62 424 THR A CA 1
ATOM 3377 C C . THR A 1 424 ? -12.006 13.485 14.984 1.00 98.62 424 THR A C 1
ATOM 3379 O O . THR A 1 424 ? -12.557 14.536 15.297 1.00 98.62 424 THR A O 1
ATOM 3382 N N . SER A 1 425 ? -12.689 12.470 14.445 1.00 98.44 425 SER A N 1
ATOM 3383 C CA . SER A 1 425 ? -14.132 12.535 14.175 1.00 98.44 425 SER A CA 1
ATOM 3384 C C . SER A 1 425 ? -14.933 12.758 15.457 1.00 98.44 425 SER A C 1
ATOM 3386 O O . SER A 1 425 ? -15.794 13.630 15.488 1.00 98.44 425 SER A O 1
ATOM 3388 N N . LEU A 1 426 ? -14.607 12.042 16.538 1.00 97.75 426 LEU A N 1
ATOM 3389 C CA . LEU A 1 426 ? -15.248 12.211 17.845 1.00 97.75 426 LEU A CA 1
ATOM 3390 C C . LEU A 1 426 ? -15.041 13.625 18.413 1.00 97.75 426 LEU A C 1
ATOM 3392 O O . LEU A 1 426 ? -16.001 14.236 18.878 1.00 97.75 426 LEU A O 1
ATOM 3396 N N . GLN A 1 427 ? -13.829 14.177 18.308 1.00 97.50 427 GLN A N 1
ATOM 3397 C CA . GLN A 1 427 ? -13.535 15.556 18.720 1.00 97.50 427 GLN A CA 1
ATOM 3398 C C . GLN A 1 427 ? -14.327 16.587 17.902 1.00 97.50 427 GLN A C 1
ATOM 3400 O O . GLN A 1 427 ? -14.787 17.590 18.449 1.00 97.50 427 GLN A O 1
ATOM 3405 N N . LYS A 1 428 ? -14.507 16.362 16.592 1.00 97.25 428 LYS A N 1
ATOM 3406 C CA . LYS A 1 428 ? -15.312 17.259 15.748 1.00 97.25 428 LYS A CA 1
ATOM 3407 C C . LYS A 1 428 ? -16.808 17.128 16.020 1.00 97.25 428 LYS A C 1
ATOM 3409 O O . LYS A 1 428 ? -17.469 18.154 16.108 1.00 97.25 428 LYS A O 1
ATOM 3414 N N . ILE A 1 429 ? -17.313 15.915 16.245 1.00 96.62 429 ILE A N 1
ATOM 3415 C CA . ILE A 1 429 ? -18.696 15.686 16.694 1.00 96.62 429 ILE A CA 1
ATOM 3416 C C . ILE A 1 429 ? -18.973 16.478 17.977 1.00 96.62 429 ILE A C 1
ATOM 3418 O O . ILE A 1 429 ? -19.997 17.150 18.078 1.00 96.62 429 ILE A O 1
ATOM 3422 N N . GLU A 1 430 ? -18.056 16.444 18.946 1.00 96.25 430 GLU A N 1
ATOM 3423 C CA . GLU A 1 430 ? -18.185 17.216 20.184 1.00 96.25 430 GLU A CA 1
ATOM 3424 C C . GLU A 1 430 ? -18.149 18.731 19.927 1.00 96.25 430 GLU A C 1
ATOM 3426 O O . GLU A 1 430 ? -19.014 19.458 20.417 1.00 96.25 430 GLU A O 1
ATOM 3431 N N . LYS A 1 431 ? -17.200 19.205 19.106 1.00 95.62 431 LYS A N 1
ATOM 3432 C CA . LYS A 1 431 ? -17.076 20.620 18.708 1.00 95.62 431 LYS A CA 1
ATOM 3433 C C . LYS A 1 431 ? -18.333 21.146 18.006 1.00 95.62 431 LYS A C 1
ATOM 3435 O O . LYS A 1 431 ? -18.708 22.299 18.208 1.00 95.62 431 LYS A O 1
ATOM 3440 N N . ASP A 1 432 ? -18.991 20.301 17.222 1.00 96.00 432 ASP A N 1
ATOM 3441 C CA . ASP A 1 432 ? -20.239 20.602 16.521 1.00 96.00 432 ASP A CA 1
ATOM 3442 C C . ASP A 1 432 ? -21.486 20.323 17.394 1.00 96.00 432 ASP A C 1
ATOM 3444 O O . ASP A 1 432 ? -22.599 20.193 16.891 1.00 96.00 432 ASP A O 1
ATOM 3448 N N . ASN A 1 433 ? -21.322 20.247 18.722 1.00 95.69 433 ASN A N 1
ATOM 3449 C CA . ASN A 1 433 ? -22.385 20.050 19.716 1.00 95.69 433 ASN A CA 1
ATOM 3450 C C . ASN A 1 433 ? -23.228 18.780 19.511 1.00 95.69 433 ASN A C 1
ATOM 3452 O O . ASN A 1 433 ? -24.392 18.739 19.907 1.00 95.69 433 ASN A O 1
ATOM 3456 N N . ASN A 1 434 ? -22.638 17.726 18.941 1.00 92.31 434 ASN A N 1
ATOM 3457 C CA . ASN A 1 434 ? -23.315 16.474 18.597 1.00 92.31 434 ASN A CA 1
ATOM 3458 C C . ASN A 1 434 ? -24.530 16.682 17.666 1.00 92.31 434 ASN A C 1
ATOM 3460 O O . ASN A 1 434 ? -25.538 15.984 17.794 1.00 92.31 434 ASN A O 1
ATOM 3464 N N . ASP A 1 435 ? -24.451 17.636 16.733 1.00 93.06 435 ASP A N 1
ATOM 3465 C CA . ASP A 1 435 ? -25.502 17.862 15.741 1.00 93.06 435 ASP A CA 1
ATOM 3466 C C . ASP A 1 435 ? -25.686 16.632 14.831 1.00 93.06 435 ASP A C 1
ATOM 3468 O O . ASP A 1 435 ? -24.851 16.306 13.984 1.00 93.06 435 ASP A O 1
ATOM 3472 N N . SER A 1 436 ? -26.818 15.945 14.999 1.00 90.06 436 SER A N 1
ATOM 3473 C CA . SER A 1 436 ? -27.170 14.737 14.244 1.00 90.06 436 SER A CA 1
ATOM 3474 C C . SER A 1 436 ? -27.403 14.965 12.743 1.00 90.06 436 SER A C 1
ATOM 3476 O O . SER A 1 436 ? -27.398 13.993 11.979 1.00 90.06 436 SER A O 1
ATOM 3478 N N . SER A 1 437 ? -27.593 16.221 12.312 1.00 92.25 437 SER A N 1
ATOM 3479 C CA . SER A 1 437 ? -27.700 16.591 10.892 1.00 92.25 437 SER A CA 1
ATOM 3480 C C . SER A 1 437 ? -26.346 16.572 10.174 1.00 92.25 437 SER A C 1
ATOM 3482 O O . SER A 1 437 ? -26.293 16.543 8.944 1.00 92.25 437 SER A O 1
ATOM 3484 N N . ILE A 1 438 ? -25.241 16.537 10.928 1.00 96.00 438 ILE A N 1
ATOM 3485 C CA . ILE A 1 438 ? -23.886 16.405 10.398 1.00 96.00 438 ILE A CA 1
ATOM 3486 C C . ILE A 1 438 ? -23.462 14.943 10.509 1.00 96.00 438 ILE A C 1
ATOM 3488 O O . ILE A 1 438 ? -23.406 14.382 11.604 1.00 96.00 438 ILE A O 1
ATOM 3492 N N . LYS A 1 439 ? -23.144 14.323 9.373 1.00 96.94 439 LYS A N 1
ATOM 3493 C CA . LYS A 1 439 ? -22.592 12.970 9.292 1.00 96.94 439 LYS A CA 1
ATOM 3494 C C . LYS A 1 439 ? -21.084 13.042 9.063 1.00 96.94 439 LYS A C 1
ATOM 3496 O O . LYS A 1 439 ? -20.608 13.804 8.219 1.00 96.94 439 LYS A O 1
ATOM 3501 N N . TYR A 1 440 ? -20.341 12.218 9.788 1.00 98.19 440 TYR A N 1
ATOM 3502 C CA . TYR A 1 440 ? -18.887 12.140 9.706 1.00 98.19 440 TYR A CA 1
ATOM 3503 C C . TYR A 1 440 ? -18.504 10.836 9.031 1.00 98.19 440 TYR A C 1
ATOM 3505 O O . TYR A 1 440 ? -18.879 9.765 9.503 1.00 98.19 440 TYR A O 1
ATOM 3513 N N . ILE A 1 441 ? -17.748 10.927 7.943 1.00 98.69 441 ILE A N 1
ATOM 3514 C CA . ILE A 1 441 ? -17.155 9.769 7.279 1.00 98.69 441 ILE A CA 1
ATOM 3515 C C . ILE A 1 441 ? -15.656 9.804 7.553 1.00 98.69 441 ILE A C 1
ATOM 3517 O O . ILE A 1 441 ? -14.924 10.605 6.971 1.00 98.69 441 ILE A O 1
ATOM 3521 N N . SER A 1 442 ? -15.203 8.946 8.460 1.00 98.69 442 SER A N 1
ATOM 3522 C CA . SER A 1 442 ? -13.783 8.720 8.701 1.00 98.69 442 SER A CA 1
ATOM 3523 C C . SER A 1 442 ? -13.235 7.727 7.678 1.00 98.69 442 SER A C 1
ATOM 3525 O O . SER A 1 442 ? -13.915 6.765 7.327 1.00 98.69 442 SER A O 1
ATOM 3527 N N . LEU A 1 443 ? -12.026 7.942 7.166 1.00 98.81 443 LEU A N 1
ATOM 3528 C CA . LEU A 1 443 ? -11.404 7.022 6.209 1.00 98.81 443 LEU A CA 1
ATOM 3529 C C . LEU A 1 443 ? -10.581 5.964 6.943 1.00 98.81 443 LEU A C 1
ATOM 3531 O O . LEU A 1 443 ? -9.648 6.301 7.673 1.00 98.81 443 LEU A O 1
ATOM 3535 N N . SER A 1 444 ? -10.884 4.689 6.694 1.00 98.38 444 SER A N 1
ATOM 3536 C CA . SER A 1 444 ? -10.086 3.571 7.187 1.00 98.38 444 SER A CA 1
ATOM 3537 C C . SER A 1 444 ? -9.055 3.149 6.153 1.00 98.38 444 SER A C 1
ATOM 3539 O O . SER A 1 444 ? -9.365 2.524 5.136 1.00 98.38 444 SER A O 1
ATOM 3541 N N . THR A 1 445 ? -7.812 3.560 6.391 1.00 96.69 445 THR A N 1
ATOM 3542 C CA . THR A 1 445 ? -6.767 3.568 5.362 1.00 96.69 445 THR A CA 1
ATOM 3543 C C . THR A 1 445 ? -5.959 2.272 5.292 1.00 96.69 445 THR A C 1
ATOM 3545 O O . THR A 1 445 ? -5.298 2.028 4.277 1.00 96.69 445 THR A O 1
ATOM 3548 N N . ALA A 1 446 ? -6.028 1.415 6.309 1.00 96.25 446 ALA A N 1
ATOM 3549 C CA . ALA A 1 446 ? -5.368 0.117 6.325 1.00 96.25 446 ALA A CA 1
ATOM 3550 C C . ALA A 1 446 ? -6.156 -0.913 7.139 1.00 96.25 446 ALA A C 1
ATOM 3552 O O . ALA A 1 446 ? -6.919 -0.573 8.037 1.00 96.25 446 ALA A O 1
ATOM 3553 N N . HIS A 1 447 ? -5.948 -2.189 6.828 1.00 97.38 447 HIS A N 1
ATOM 3554 C CA . HIS A 1 447 ? -6.493 -3.277 7.633 1.00 97.38 447 HIS A CA 1
ATOM 3555 C C . HIS A 1 447 ? -5.697 -3.424 8.948 1.00 97.38 447 HIS A C 1
ATOM 3557 O O . HIS A 1 447 ? -4.463 -3.362 8.900 1.00 97.38 447 HIS A O 1
ATOM 3563 N N . PRO A 1 448 ? -6.332 -3.719 10.103 1.00 96.88 448 PRO A N 1
ATOM 3564 C CA . PRO A 1 448 ? -5.630 -3.836 11.390 1.00 96.88 448 PRO A CA 1
ATOM 3565 C C . PRO A 1 448 ? -4.502 -4.877 11.397 1.00 96.88 448 PRO A C 1
ATOM 3567 O O . PRO A 1 448 ? -3.474 -4.688 12.043 1.00 96.88 448 PRO A O 1
ATOM 3570 N N . ALA A 1 449 ? -4.645 -5.943 10.602 1.00 94.88 449 ALA A N 1
ATOM 3571 C CA . ALA A 1 449 ? -3.622 -6.981 10.440 1.00 94.88 449 ALA A CA 1
ATOM 3572 C C . ALA A 1 449 ? -2.240 -6.450 10.031 1.00 94.88 449 ALA A C 1
ATOM 3574 O O . ALA A 1 449 ? -1.234 -7.083 10.335 1.00 94.88 449 ALA A O 1
ATOM 3575 N N . LYS A 1 450 ? -2.174 -5.289 9.368 1.00 91.06 450 LYS A N 1
ATOM 3576 C CA . LYS A 1 450 ? -0.907 -4.679 8.947 1.00 91.06 450 LYS A CA 1
ATOM 3577 C C . LYS A 1 450 ? -0.087 -4.104 10.107 1.00 91.06 450 LYS A C 1
ATOM 3579 O O . LYS A 1 450 ? 1.098 -3.853 9.925 1.00 91.06 450 LYS A O 1
ATOM 3584 N N . PHE A 1 451 ? -0.698 -3.919 11.279 1.00 92.44 451 PHE A N 1
ATOM 3585 C CA . PHE A 1 451 ? -0.100 -3.260 12.444 1.00 92.44 451 PHE A CA 1
ATOM 3586 C C . PHE A 1 451 ? -0.294 -4.095 13.713 1.00 92.44 451 PHE A C 1
ATOM 3588 O O . PHE A 1 451 ? -0.791 -3.611 14.730 1.00 92.44 451 PHE A O 1
ATOM 3595 N N . SER A 1 452 ? 0.095 -5.371 13.641 1.00 92.62 452 SER A N 1
ATOM 3596 C CA . SER A 1 452 ? -0.144 -6.366 14.693 1.00 92.62 452 SER A CA 1
ATOM 3597 C C . SER A 1 452 ? 0.345 -5.940 16.073 1.00 92.62 452 SER A C 1
ATOM 3599 O O . SER A 1 452 ? -0.349 -6.170 17.054 1.00 92.62 452 SER A O 1
ATOM 3601 N N . GLU A 1 453 ? 1.517 -5.308 16.156 1.00 91.56 453 GLU A N 1
ATOM 3602 C CA . GLU A 1 453 ? 2.117 -4.878 17.421 1.00 91.56 453 GLU A CA 1
ATOM 3603 C C . GLU A 1 453 ? 1.206 -3.907 18.181 1.00 91.56 453 GLU A C 1
ATOM 3605 O O . GLU A 1 453 ? 0.843 -4.170 19.324 1.00 91.56 453 GLU A O 1
ATOM 3610 N N . VAL A 1 454 ? 0.754 -2.841 17.516 1.00 94.38 454 VAL A N 1
ATOM 3611 C CA . VAL A 1 454 ? -0.087 -1.805 18.133 1.00 94.38 454 VAL A CA 1
ATOM 3612 C C . VAL A 1 454 ? -1.484 -2.342 18.447 1.00 94.38 454 VAL A C 1
ATOM 3614 O O . VAL A 1 454 ? -2.039 -2.053 19.507 1.00 94.38 454 VAL A O 1
ATOM 3617 N N . VAL A 1 455 ? -2.056 -3.155 17.552 1.00 96.88 455 VAL A N 1
ATOM 3618 C CA . VAL A 1 455 ? -3.380 -3.758 17.775 1.00 96.88 455 VAL A CA 1
ATOM 3619 C C . VAL A 1 455 ? -3.333 -4.732 18.961 1.00 96.88 455 VAL A C 1
ATOM 3621 O O . VAL A 1 455 ? -4.209 -4.685 19.823 1.00 96.88 455 VAL A O 1
ATOM 3624 N N . ASN A 1 456 ? -2.281 -5.548 19.077 1.00 95.94 456 ASN A N 1
ATOM 3625 C CA . ASN A 1 456 ? -2.084 -6.447 20.219 1.00 95.94 456 ASN A CA 1
ATOM 3626 C C . ASN A 1 456 ? -1.777 -5.699 21.513 1.00 95.94 456 ASN A C 1
ATOM 3628 O O . ASN A 1 456 ? -2.272 -6.095 22.562 1.00 95.94 456 ASN A O 1
ATOM 3632 N N . GLN A 1 457 ? -1.023 -4.603 21.453 1.00 95.69 457 GLN A N 1
ATOM 3633 C CA . GLN A 1 457 ? -0.817 -3.730 22.606 1.00 95.69 457 GLN A CA 1
ATOM 3634 C C . GLN A 1 457 ? -2.146 -3.149 23.113 1.00 95.69 457 GLN A C 1
ATOM 3636 O O . GLN A 1 457 ? -2.352 -3.050 24.320 1.00 95.69 457 GLN A O 1
ATOM 3641 N N . ALA A 1 458 ? -3.058 -2.775 22.211 1.00 96.62 458 ALA A N 1
ATOM 3642 C CA . ALA A 1 458 ? -4.349 -2.203 22.584 1.00 96.62 458 ALA A CA 1
ATOM 3643 C C . ALA A 1 458 ? -5.353 -3.248 23.103 1.00 96.62 458 ALA A C 1
ATOM 3645 O O . ALA A 1 458 ? -6.118 -2.956 24.027 1.00 96.62 458 ALA A O 1
ATOM 3646 N N . LEU A 1 459 ? -5.379 -4.440 22.493 1.00 97.12 459 LEU A N 1
ATOM 3647 C CA . LEU A 1 459 ? -6.461 -5.416 22.666 1.00 97.12 459 LEU A CA 1
ATOM 3648 C C . LEU A 1 459 ? -6.044 -6.730 23.343 1.00 97.12 459 LEU A C 1
ATOM 3650 O O . LEU A 1 459 ? -6.914 -7.497 23.740 1.00 97.12 459 LEU A O 1
ATOM 3654 N N . GLY A 1 460 ? -4.747 -6.991 23.528 1.00 92.56 460 GLY A N 1
ATOM 3655 C CA . GLY A 1 460 ? -4.225 -8.273 24.024 1.00 92.56 460 GLY A CA 1
ATOM 3656 C C . GLY A 1 460 ? -4.704 -8.682 25.421 1.00 92.56 460 GLY A C 1
ATOM 3657 O O . GLY A 1 460 ? -4.687 -9.864 25.748 1.00 92.56 460 GLY A O 1
ATOM 3658 N N . GLU A 1 461 ? -5.162 -7.728 26.234 1.00 90.38 461 GLU A N 1
ATOM 3659 C CA . GLU A 1 461 ? -5.715 -7.977 27.573 1.00 90.38 461 GLU A CA 1
ATOM 3660 C C . GLU A 1 461 ? -7.222 -8.299 27.571 1.00 90.38 461 GLU A C 1
ATOM 3662 O O . GLU A 1 461 ? -7.778 -8.639 28.616 1.00 90.38 461 GLU A O 1
ATOM 3667 N N . PHE A 1 462 ? -7.915 -8.171 26.433 1.00 91.69 462 PHE A N 1
ATOM 3668 C CA . PHE A 1 462 ? -9.350 -8.447 26.356 1.00 91.69 462 PHE A CA 1
ATOM 3669 C C . PHE A 1 462 ? -9.612 -9.946 26.240 1.00 91.69 462 PHE A C 1
ATOM 3671 O O . PHE A 1 462 ? -9.167 -10.609 25.303 1.00 91.69 462 PHE A O 1
ATOM 3678 N N . GLU A 1 463 ? -10.406 -10.477 27.170 1.00 89.00 463 GLU A N 1
ATOM 3679 C CA . GLU A 1 463 ? -10.858 -11.863 27.111 1.00 89.00 463 GLU A CA 1
ATOM 3680 C C . GLU A 1 463 ? -11.630 -12.115 25.805 1.00 89.00 463 GLU A C 1
ATOM 3682 O O . GLU A 1 463 ? -12.546 -11.373 25.447 1.00 89.00 463 GLU A O 1
ATOM 3687 N N . GLY A 1 464 ? -11.230 -13.156 25.073 1.00 86.44 464 GLY A N 1
ATOM 3688 C CA . GLY A 1 464 ? -11.825 -13.517 23.788 1.00 86.44 464 GLY A CA 1
ATOM 3689 C C . GLY A 1 464 ? -11.238 -12.801 22.568 1.00 86.44 464 GLY A C 1
ATOM 3690 O O . GLY A 1 464 ? -11.590 -13.189 21.458 1.00 86.44 464 GLY A O 1
ATOM 3691 N N . TYR A 1 465 ? -10.339 -11.823 22.724 1.00 94.88 465 TYR A N 1
ATOM 3692 C CA . TYR A 1 465 ? -9.577 -11.275 21.597 1.00 94.88 465 TYR A CA 1
ATOM 3693 C C . TYR A 1 465 ? -8.466 -12.247 21.166 1.00 94.88 465 TYR A C 1
ATOM 3695 O O . TYR A 1 465 ? -7.753 -12.816 21.992 1.00 94.88 465 TYR A O 1
ATOM 3703 N N . SER A 1 466 ? -8.293 -12.425 19.856 1.00 94.25 466 SER A N 1
ATOM 3704 C CA . SER A 1 466 ? -7.148 -13.138 19.280 1.00 94.25 466 SER A CA 1
ATOM 3705 C C . SER A 1 466 ? -6.817 -12.558 17.915 1.00 94.25 466 SER A C 1
ATOM 3707 O O . SER A 1 466 ? -7.646 -12.559 17.003 1.00 94.25 466 SER A O 1
ATOM 3709 N N . PHE A 1 467 ? -5.571 -12.116 17.755 1.00 93.50 467 PHE A N 1
ATOM 3710 C CA . PHE A 1 467 ? -5.099 -11.559 16.495 1.00 93.50 467 PHE A CA 1
ATOM 3711 C C . PHE A 1 467 ? -5.185 -12.579 15.360 1.00 93.50 467 PHE A C 1
ATOM 3713 O O . PHE A 1 467 ? -5.677 -12.270 14.281 1.00 93.50 467 PHE A O 1
ATOM 3720 N N . GLU A 1 468 ? -4.762 -13.817 15.605 1.00 90.25 468 GLU A N 1
ATOM 3721 C CA . GLU A 1 468 ? -4.687 -14.865 14.589 1.00 90.25 468 GLU A CA 1
ATOM 3722 C C . GLU A 1 468 ? -6.057 -15.292 14.063 1.00 90.25 468 GLU A C 1
ATOM 3724 O O . GLU A 1 468 ? -6.152 -15.702 12.910 1.00 90.25 468 GLU A O 1
ATOM 3729 N N . SER A 1 469 ? -7.098 -15.243 14.900 1.00 88.81 469 SER A N 1
ATOM 3730 C CA . SER A 1 469 ? -8.436 -15.728 14.539 1.00 88.81 469 SER A CA 1
ATOM 3731 C C . SER A 1 469 ? -9.413 -14.621 14.144 1.00 88.81 469 SER A C 1
ATOM 3733 O O . SER A 1 469 ? -10.302 -14.876 13.336 1.00 88.81 469 SER A O 1
ATOM 3735 N N . GLN A 1 470 ? -9.260 -13.406 14.683 1.00 90.19 470 GLN A N 1
ATOM 3736 C CA . GLN A 1 470 ? -10.187 -12.293 14.438 1.00 90.19 470 GLN A CA 1
ATOM 3737 C C . GLN A 1 470 ? -9.611 -11.212 13.525 1.00 90.19 470 GLN A C 1
ATOM 3739 O O . GLN A 1 470 ? -10.377 -10.497 12.885 1.00 90.19 470 GLN A O 1
ATOM 3744 N N . VAL A 1 471 ? -8.281 -11.074 13.462 1.00 94.19 471 VAL A N 1
ATOM 3745 C CA . VAL A 1 471 ? -7.631 -9.981 12.730 1.00 94.19 471 VAL A CA 1
ATOM 3746 C C . VAL A 1 471 ? -6.890 -10.477 11.499 1.00 94.19 471 VAL A C 1
ATOM 3748 O O . VAL A 1 471 ? -7.060 -9.898 10.437 1.00 94.19 471 VAL A O 1
ATOM 3751 N N . LEU A 1 472 ? -6.048 -11.505 11.602 1.00 93.31 472 LEU A N 1
ATOM 3752 C CA . LEU A 1 472 ? -5.173 -11.929 10.510 1.00 93.31 472 LEU A CA 1
ATOM 3753 C C . LEU A 1 472 ? -5.960 -12.699 9.430 1.00 93.31 472 LEU A C 1
ATOM 3755 O O . LEU A 1 472 ? -6.357 -13.839 9.662 1.00 93.31 472 LEU A O 1
ATOM 3759 N N . PRO A 1 473 ? -6.147 -12.142 8.220 1.00 92.88 473 PRO A N 1
ATOM 3760 C CA . PRO A 1 473 ? -6.852 -12.825 7.145 1.00 92.88 473 PRO A CA 1
ATOM 3761 C C . PRO A 1 473 ? -6.070 -14.043 6.645 1.00 92.88 473 PRO A C 1
ATOM 3763 O O . PRO A 1 473 ? -4.844 -13.997 6.515 1.00 92.88 473 PRO A O 1
ATOM 3766 N N . GLU A 1 474 ? -6.780 -15.103 6.257 1.00 89.12 474 GLU A N 1
ATOM 3767 C CA . GLU A 1 474 ? -6.172 -16.343 5.747 1.00 89.12 474 GLU A CA 1
ATOM 3768 C C . GLU A 1 474 ? -5.277 -16.120 4.511 1.00 89.12 474 GLU A C 1
ATOM 3770 O O . GLU A 1 474 ? -4.277 -16.812 4.335 1.00 89.12 474 GLU A O 1
ATOM 3775 N N . GLU A 1 475 ? -5.583 -15.132 3.663 1.00 89.44 475 GLU A N 1
ATOM 3776 C CA . GLU A 1 475 ? -4.725 -14.755 2.527 1.00 89.44 475 GLU A CA 1
ATOM 3777 C C . GLU A 1 475 ? -3.375 -14.187 2.979 1.00 89.44 475 GLU A C 1
ATOM 3779 O O . GLU A 1 475 ? -2.341 -14.564 2.431 1.00 89.44 475 GLU A O 1
ATOM 3784 N N . LEU A 1 476 ? -3.371 -13.330 4.006 1.00 90.12 476 LEU A N 1
ATOM 3785 C CA . LEU A 1 476 ? -2.147 -12.755 4.571 1.00 90.12 476 LEU A CA 1
ATOM 3786 C C . LEU A 1 476 ? -1.333 -13.794 5.339 1.00 90.12 476 LEU A C 1
ATOM 3788 O O . LEU A 1 476 ? -0.110 -13.813 5.241 1.00 90.12 476 LEU A O 1
ATOM 3792 N N . LYS A 1 477 ? -2.007 -14.706 6.045 1.00 88.19 477 LYS A N 1
ATOM 3793 C CA . LYS A 1 477 ? -1.371 -15.808 6.775 1.00 88.19 477 LYS A CA 1
ATOM 3794 C C . LYS A 1 477 ? -0.546 -16.711 5.856 1.00 88.19 477 LYS A C 1
ATOM 3796 O O . LYS A 1 477 ? 0.562 -17.111 6.216 1.00 88.19 477 LYS A O 1
ATOM 3801 N N . LYS A 1 478 ? -1.051 -16.979 4.645 1.00 89.44 478 LYS A N 1
ATOM 3802 C CA . LYS A 1 478 ? -0.360 -17.786 3.626 1.00 89.44 478 LYS A CA 1
ATOM 3803 C C . LYS A 1 478 ? 0.943 -17.152 3.140 1.00 89.44 478 LYS A C 1
ATOM 3805 O O . LYS A 1 478 ? 1.852 -17.906 2.796 1.00 89.44 478 LYS A O 1
ATOM 3810 N N . LEU A 1 479 ? 1.062 -15.818 3.138 1.00 87.50 479 LEU A N 1
ATOM 3811 C CA . LEU A 1 479 ? 2.242 -15.121 2.607 1.00 87.50 479 LEU A CA 1
ATOM 3812 C C . LEU A 1 479 ? 3.538 -15.550 3.307 1.00 87.50 479 LEU A C 1
ATOM 3814 O O . LEU A 1 479 ? 4.535 -15.776 2.633 1.00 87.50 479 LEU A O 1
ATOM 3818 N N . SER A 1 480 ? 3.490 -15.783 4.621 1.00 80.62 480 SER A N 1
ATOM 3819 C CA . SER A 1 480 ? 4.643 -16.242 5.416 1.00 80.62 480 SER A CA 1
ATOM 3820 C C . SER A 1 480 ? 5.248 -17.578 4.954 1.00 80.62 480 SER A C 1
ATOM 3822 O O . SER A 1 480 ? 6.404 -17.878 5.248 1.00 80.62 480 SER A O 1
ATOM 3824 N N . SER A 1 481 ? 4.471 -18.385 4.221 1.00 83.94 481 SER A N 1
ATOM 3825 C CA . SER A 1 481 ? 4.886 -19.686 3.681 1.00 83.94 481 SER A CA 1
ATOM 3826 C C . SER A 1 481 ? 5.301 -19.644 2.206 1.00 83.94 481 SER A C 1
ATOM 3828 O O . SER A 1 481 ? 5.789 -20.646 1.681 1.00 83.94 481 SER A O 1
ATOM 3830 N N . LEU A 1 482 ? 5.097 -18.510 1.526 1.00 87.44 482 LEU A N 1
ATOM 3831 C CA . LEU A 1 482 ? 5.435 -18.353 0.116 1.00 87.44 482 LEU A CA 1
ATOM 3832 C C . LEU A 1 482 ? 6.936 -18.067 -0.062 1.00 87.44 482 LEU A C 1
ATOM 3834 O O . LEU A 1 482 ? 7.565 -17.448 0.798 1.00 87.44 482 LEU A O 1
ATOM 3838 N N . PRO A 1 483 ? 7.537 -18.504 -1.182 1.00 91.31 483 PRO A N 1
ATOM 3839 C CA . PRO A 1 483 ? 8.916 -18.159 -1.506 1.00 91.31 483 PRO A CA 1
ATOM 3840 C C . PRO A 1 483 ? 9.085 -16.641 -1.631 1.00 91.31 483 PRO A C 1
ATOM 3842 O O . PRO A 1 483 ? 8.250 -15.966 -2.229 1.00 91.31 483 PRO A O 1
ATOM 3845 N N . LYS A 1 484 ? 10.197 -16.126 -1.102 1.00 91.31 484 LYS A N 1
ATOM 3846 C CA . LYS A 1 484 ? 10.577 -14.714 -1.195 1.00 91.31 484 LYS A CA 1
ATOM 3847 C C . LYS A 1 484 ? 11.634 -14.507 -2.285 1.00 91.31 484 LYS A C 1
ATOM 3849 O O . LYS A 1 484 ? 12.626 -15.234 -2.318 1.00 91.31 484 LYS A O 1
ATOM 3854 N N . LYS A 1 485 ? 11.461 -13.494 -3.133 1.00 93.25 485 LYS A N 1
ATOM 3855 C CA . LYS A 1 485 ? 12.448 -12.983 -4.095 1.00 93.25 485 LYS A CA 1
ATOM 3856 C C . LYS A 1 485 ? 13.098 -11.738 -3.494 1.00 93.25 485 LYS A C 1
ATOM 3858 O O . LYS A 1 485 ? 12.532 -10.663 -3.588 1.00 93.25 485 LYS A O 1
ATOM 3863 N N . ILE A 1 486 ? 14.262 -11.877 -2.857 1.00 92.62 486 ILE A N 1
ATOM 3864 C CA . ILE A 1 486 ? 14.971 -10.765 -2.195 1.00 92.62 486 ILE A CA 1
ATOM 3865 C C . ILE A 1 486 ? 16.370 -10.619 -2.787 1.00 92.62 486 ILE A C 1
ATOM 3867 O O . ILE A 1 486 ? 17.134 -11.584 -2.812 1.00 92.62 486 ILE A O 1
ATOM 3871 N N . LYS A 1 487 ? 16.737 -9.400 -3.193 1.00 95.38 487 LYS A N 1
ATOM 3872 C CA . LYS A 1 487 ? 18.120 -9.037 -3.524 1.00 95.38 487 LYS A CA 1
ATOM 3873 C C . LYS A 1 487 ? 18.691 -8.185 -2.392 1.00 95.38 487 LYS A C 1
ATOM 3875 O O . LYS A 1 487 ? 18.162 -7.117 -2.097 1.00 95.38 487 LYS A O 1
ATOM 3880 N N . LEU A 1 488 ? 19.750 -8.657 -1.740 1.00 95.38 488 LEU A N 1
ATOM 3881 C CA . LEU A 1 488 ? 20.407 -7.921 -0.658 1.00 95.38 488 LEU A CA 1
ATOM 3882 C C . LEU A 1 488 ? 21.379 -6.875 -1.229 1.00 95.38 488 LEU A C 1
ATOM 3884 O O . LEU A 1 488 ? 22.209 -7.198 -2.075 1.00 95.38 488 LEU A O 1
ATOM 3888 N N . ILE A 1 489 ? 21.304 -5.645 -0.722 1.00 94.06 489 ILE A N 1
ATOM 3889 C CA . ILE A 1 489 ? 22.256 -4.558 -0.964 1.00 94.06 489 ILE A CA 1
ATOM 3890 C C . ILE A 1 489 ? 23.042 -4.344 0.332 1.00 94.06 489 ILE A C 1
ATOM 3892 O O . ILE A 1 489 ? 22.541 -3.756 1.293 1.00 94.06 489 ILE A O 1
ATOM 3896 N N . GLU A 1 490 ? 24.262 -4.882 0.392 1.00 90.44 490 GLU A N 1
ATOM 3897 C CA . GLU A 1 490 ? 25.070 -4.881 1.622 1.00 90.44 490 GLU A CA 1
ATOM 3898 C C . GLU A 1 490 ? 25.669 -3.516 1.971 1.00 90.44 490 GLU A C 1
ATOM 3900 O O . GLU A 1 490 ? 25.914 -3.243 3.146 1.00 90.44 490 GLU A O 1
ATOM 3905 N N . THR A 1 491 ? 25.917 -2.680 0.961 1.00 89.75 491 THR A N 1
ATOM 3906 C CA . THR A 1 491 ? 26.540 -1.360 1.113 1.00 89.75 491 THR A CA 1
ATOM 3907 C C . THR A 1 491 ? 25.602 -0.292 0.570 1.00 89.75 491 THR A C 1
ATOM 3909 O O . THR A 1 491 ? 25.119 -0.412 -0.554 1.00 89.75 491 THR A O 1
ATOM 3912 N N . VAL A 1 492 ? 25.356 0.755 1.362 1.00 90.75 492 VAL A N 1
ATOM 3913 C CA . VAL A 1 492 ? 24.597 1.940 0.938 1.00 90.75 492 VAL A CA 1
ATOM 3914 C C . VAL A 1 492 ? 25.474 2.755 -0.014 1.00 90.75 492 VAL A C 1
ATOM 3916 O O . VAL A 1 492 ? 26.222 3.633 0.408 1.00 90.75 492 VAL A O 1
ATOM 3919 N N . ASP A 1 493 ? 25.422 2.412 -1.297 1.00 93.12 493 ASP A N 1
ATOM 3920 C CA . ASP A 1 493 ? 26.211 3.044 -2.349 1.00 93.12 493 ASP A CA 1
ATOM 3921 C C . ASP A 1 493 ? 25.407 3.129 -3.655 1.00 93.12 493 ASP A C 1
ATOM 3923 O O . ASP A 1 493 ? 24.732 2.176 -4.056 1.00 93.12 493 ASP A O 1
ATOM 3927 N N . LEU A 1 494 ? 25.468 4.292 -4.311 1.00 91.88 494 LEU A N 1
ATOM 3928 C CA . LEU A 1 494 ? 24.728 4.562 -5.544 1.00 91.88 494 LEU A CA 1
ATOM 3929 C C . LEU A 1 494 ? 25.169 3.642 -6.686 1.00 91.88 494 LEU A C 1
ATOM 3931 O O . LEU A 1 494 ? 24.321 3.124 -7.408 1.00 91.88 494 LEU A O 1
ATOM 3935 N N . LYS A 1 495 ? 26.477 3.411 -6.839 1.00 93.44 495 LYS A N 1
ATOM 3936 C CA . LYS A 1 495 ? 27.012 2.591 -7.927 1.00 93.44 495 LYS A CA 1
ATOM 3937 C C . LYS A 1 495 ? 26.562 1.143 -7.777 1.00 93.44 495 LYS A C 1
ATOM 3939 O O . LYS A 1 495 ? 26.151 0.535 -8.759 1.00 93.44 495 LYS A O 1
ATOM 3944 N N . VAL A 1 496 ? 26.564 0.625 -6.547 1.00 94.06 496 VAL A N 1
ATOM 3945 C CA . VAL A 1 496 ? 26.041 -0.717 -6.243 1.00 94.06 496 VAL A CA 1
ATOM 3946 C C . VAL A 1 496 ? 24.565 -0.834 -6.634 1.00 94.06 496 VAL A C 1
ATOM 3948 O O . VAL A 1 496 ? 24.174 -1.824 -7.250 1.00 94.06 496 VAL A O 1
ATOM 3951 N N . LEU A 1 497 ? 23.742 0.169 -6.311 1.00 93.50 497 LEU A N 1
ATOM 3952 C CA . LEU A 1 497 ? 22.329 0.180 -6.695 1.00 93.50 497 LEU A CA 1
ATOM 3953 C C . LEU A 1 497 ? 22.144 0.211 -8.218 1.00 93.50 497 LEU A C 1
ATOM 3955 O O . LEU A 1 497 ? 21.352 -0.564 -8.752 1.00 93.50 497 LEU A O 1
ATOM 3959 N N . GLU A 1 498 ? 22.869 1.084 -8.916 1.00 94.19 498 GLU A N 1
ATOM 3960 C CA . GLU A 1 498 ? 22.836 1.161 -10.379 1.00 94.19 498 GLU A CA 1
ATOM 3961 C C . GLU A 1 498 ? 23.225 -0.166 -11.026 1.00 94.19 498 GLU A C 1
ATOM 3963 O O . GLU A 1 498 ? 22.528 -0.630 -11.923 1.00 94.19 498 GLU A O 1
ATOM 3968 N N . ASP A 1 499 ? 24.311 -0.786 -10.563 1.00 94.81 499 ASP A N 1
ATOM 3969 C CA . ASP A 1 499 ? 24.813 -2.040 -11.121 1.00 94.81 499 ASP A CA 1
ATOM 3970 C C . ASP A 1 499 ? 23.778 -3.162 -10.960 1.00 94.81 499 ASP A C 1
ATOM 3972 O O . ASP A 1 499 ? 23.542 -3.915 -11.904 1.00 94.81 499 ASP A O 1
ATOM 3976 N N . VAL A 1 500 ? 23.083 -3.220 -9.816 1.00 95.25 500 VAL A N 1
ATOM 3977 C CA . VAL A 1 500 ? 21.977 -4.168 -9.606 1.00 95.25 500 VAL A CA 1
ATOM 3978 C C . VAL A 1 500 ? 20.790 -3.872 -10.523 1.00 95.25 500 VAL A C 1
ATOM 3980 O O . VAL A 1 500 ? 20.243 -4.802 -11.111 1.00 95.25 500 VAL A O 1
ATOM 3983 N N . ILE A 1 501 ? 20.385 -2.607 -10.676 1.00 94.25 501 ILE A N 1
ATOM 3984 C CA . ILE A 1 501 ? 19.286 -2.243 -11.587 1.00 94.25 501 ILE A CA 1
ATOM 3985 C C . ILE A 1 501 ? 19.619 -2.680 -13.019 1.00 94.25 501 ILE A C 1
ATOM 3987 O O . ILE A 1 501 ? 18.785 -3.288 -13.687 1.00 94.25 501 ILE A O 1
ATOM 3991 N N . VAL A 1 502 ? 20.842 -2.412 -13.484 1.00 94.88 502 VAL A N 1
ATOM 3992 C CA . VAL A 1 502 ? 21.292 -2.793 -14.829 1.00 94.88 502 VAL A CA 1
ATOM 3993 C C . VAL A 1 502 ? 21.318 -4.310 -14.997 1.00 94.88 502 VAL A C 1
ATOM 3995 O O . VAL A 1 502 ? 20.778 -4.813 -15.979 1.00 94.88 502 VAL A O 1
ATOM 3998 N N . GLU A 1 503 ? 21.882 -5.038 -14.030 1.00 94.81 503 GLU A N 1
ATOM 3999 C CA . GLU A 1 503 ? 21.955 -6.503 -14.052 1.00 94.81 503 GLU A CA 1
ATOM 4000 C C . GLU A 1 503 ? 20.564 -7.136 -14.222 1.00 94.81 503 GLU A C 1
ATOM 4002 O O . GLU A 1 503 ? 20.375 -8.037 -15.042 1.00 94.81 503 GLU A O 1
ATOM 4007 N N . GLU A 1 504 ? 19.574 -6.668 -13.460 1.00 94.12 504 GLU A N 1
ATOM 4008 C CA . GLU A 1 504 ? 18.223 -7.230 -13.510 1.00 94.12 504 GLU A CA 1
ATOM 4009 C C . GLU A 1 504 ? 17.461 -6.819 -14.783 1.00 94.12 504 GLU A C 1
ATOM 4011 O O . GLU A 1 504 ? 16.774 -7.653 -15.379 1.00 94.12 504 GLU A O 1
ATOM 4016 N N . LEU A 1 505 ? 17.636 -5.587 -15.279 1.00 92.00 505 LEU A N 1
ATOM 4017 C CA . LEU A 1 505 ? 17.051 -5.162 -16.560 1.00 92.00 505 LEU A CA 1
ATOM 4018 C C . LEU A 1 505 ? 17.603 -5.972 -17.747 1.00 92.00 505 LEU A C 1
ATOM 4020 O O . LEU A 1 505 ? 16.842 -6.371 -18.632 1.00 92.00 505 LEU A O 1
ATOM 4024 N N . GLU A 1 506 ? 18.905 -6.270 -17.762 1.00 91.19 506 GLU A N 1
ATOM 4025 C CA . GLU A 1 506 ? 19.523 -7.108 -18.799 1.00 91.19 506 GLU A CA 1
ATOM 4026 C C . GLU A 1 506 ? 18.997 -8.554 -18.760 1.00 91.19 506 GLU A C 1
ATOM 4028 O O . GLU A 1 506 ? 18.764 -9.169 -19.812 1.00 91.19 506 GLU A O 1
ATOM 4033 N N . LYS A 1 507 ? 18.754 -9.104 -17.560 1.00 89.88 507 LYS A N 1
ATOM 4034 C CA . LYS A 1 507 ? 18.117 -10.423 -17.395 1.00 89.88 507 LYS A CA 1
ATOM 4035 C C . LYS A 1 507 ? 16.699 -10.433 -17.954 1.00 89.88 507 LYS A C 1
ATOM 4037 O O . LYS A 1 507 ? 16.369 -11.340 -18.725 1.00 89.88 507 LYS A O 1
ATOM 4042 N N . GLU A 1 508 ? 15.893 -9.424 -17.624 1.00 88.25 508 GLU A N 1
ATOM 4043 C CA . GLU A 1 508 ? 14.540 -9.278 -18.166 1.00 88.25 508 GLU A CA 1
ATOM 4044 C C . GLU A 1 508 ? 14.557 -9.201 -19.700 1.00 88.25 508 GLU A C 1
ATOM 4046 O O . GLU A 1 508 ? 13.789 -9.889 -20.376 1.00 88.25 508 GLU A O 1
ATOM 4051 N N . GLU A 1 509 ? 15.452 -8.399 -20.284 1.00 83.88 509 GLU A N 1
ATOM 4052 C CA . GLU A 1 509 ? 15.548 -8.256 -21.737 1.00 83.88 509 GLU A CA 1
ATOM 4053 C C . GLU A 1 509 ? 15.926 -9.582 -22.416 1.00 83.88 509 GLU A C 1
ATOM 4055 O O . GLU A 1 509 ? 15.327 -9.970 -23.428 1.00 83.88 509 GLU A O 1
ATOM 4060 N N . LYS A 1 510 ? 16.881 -10.323 -21.840 1.00 84.56 510 LYS A N 1
ATOM 4061 C CA . LYS A 1 510 ? 17.297 -11.635 -22.347 1.00 84.56 510 LYS A CA 1
ATOM 4062 C C . LYS A 1 510 ? 16.146 -12.642 -22.311 1.00 84.56 510 LYS A C 1
ATOM 4064 O O . LYS A 1 510 ? 15.924 -13.342 -23.302 1.00 84.56 510 LYS A O 1
ATOM 4069 N N . GLN A 1 511 ? 15.384 -12.687 -21.217 1.00 80.38 511 GLN A N 1
ATOM 4070 C CA . GLN A 1 511 ? 14.195 -13.537 -21.098 1.00 80.38 511 GLN A CA 1
ATOM 4071 C C . GLN A 1 511 ? 13.123 -13.161 -22.128 1.00 80.38 511 GLN A C 1
ATOM 4073 O O . GLN A 1 511 ? 12.603 -14.039 -22.822 1.00 80.38 511 GLN A O 1
ATOM 4078 N N . ARG A 1 512 ? 12.851 -11.862 -22.319 1.00 76.62 512 ARG A N 1
ATOM 4079 C CA . ARG A 1 512 ? 11.901 -11.378 -23.336 1.00 76.62 512 ARG A CA 1
ATOM 4080 C C . ARG A 1 512 ? 12.330 -11.789 -24.753 1.00 76.62 512 ARG A C 1
ATOM 4082 O O . ARG A 1 512 ? 11.488 -12.225 -25.541 1.00 76.62 512 ARG A O 1
ATOM 4089 N N . LYS A 1 513 ? 13.625 -11.706 -25.089 1.00 77.75 513 LYS A N 1
ATOM 4090 C CA . LYS A 1 513 ? 14.165 -12.149 -26.395 1.00 77.75 513 LYS A CA 1
ATOM 4091 C C . LYS A 1 513 ? 14.037 -13.664 -26.602 1.00 77.75 513 LYS A C 1
ATOM 4093 O O . LYS A 1 513 ? 13.669 -14.100 -27.697 1.00 77.75 513 LYS A O 1
ATOM 4098 N N . LEU A 1 514 ? 14.286 -14.461 -25.561 1.00 75.75 514 LEU A N 1
ATOM 4099 C CA . LEU A 1 514 ? 14.117 -15.920 -25.586 1.00 75.75 514 LEU A CA 1
ATOM 4100 C C . LEU A 1 514 ? 12.652 -16.321 -25.812 1.00 75.75 514 LEU A C 1
ATOM 4102 O O . LEU A 1 514 ? 12.370 -17.115 -26.710 1.00 75.75 514 LEU A O 1
ATOM 4106 N N . GLN A 1 515 ? 11.716 -15.721 -25.069 1.00 69.50 515 GLN A N 1
ATOM 4107 C CA . GLN A 1 515 ? 10.279 -15.985 -25.222 1.00 69.50 515 GLN A CA 1
ATOM 4108 C C . GLN A 1 515 ? 9.776 -15.638 -26.633 1.00 69.50 515 GLN A C 1
ATOM 4110 O O . GLN A 1 515 ? 9.037 -16.416 -27.237 1.00 69.50 515 GLN A O 1
ATOM 4115 N N . ARG A 1 516 ? 10.229 -14.515 -27.212 1.00 69.12 516 ARG A N 1
ATOM 4116 C CA . ARG A 1 516 ? 9.883 -14.127 -28.593 1.00 69.12 516 ARG A CA 1
ATOM 4117 C C . ARG A 1 516 ? 10.431 -15.099 -29.634 1.00 69.12 516 ARG A C 1
ATOM 4119 O O . ARG A 1 516 ? 9.706 -15.479 -30.550 1.00 69.12 516 ARG A O 1
ATOM 4126 N N . SER A 1 517 ? 11.677 -15.540 -29.468 1.00 67.75 517 SER A N 1
ATOM 4127 C CA . SER A 1 517 ? 12.311 -16.505 -30.377 1.00 67.75 517 SER A CA 1
ATOM 4128 C C . SER A 1 517 ? 11.592 -17.861 -30.360 1.00 67.75 517 SER A C 1
ATOM 4130 O O . SER A 1 517 ? 11.396 -18.473 -31.407 1.00 67.75 517 SER A O 1
ATOM 4132 N N . ALA A 1 518 ? 11.123 -18.308 -29.191 1.00 66.31 518 ALA A N 1
ATOM 4133 C CA . ALA A 1 518 ? 10.333 -19.534 -29.069 1.00 66.31 518 ALA A CA 1
ATOM 4134 C C . ALA A 1 518 ? 8.949 -19.417 -29.744 1.00 66.31 518 ALA A C 1
ATOM 4136 O O . ALA A 1 518 ? 8.490 -20.358 -30.400 1.00 66.31 518 ALA A O 1
ATOM 4137 N N . MET A 1 519 ? 8.291 -18.253 -29.641 1.00 60.91 519 MET A N 1
ATOM 4138 C CA . MET A 1 519 ? 7.006 -17.997 -30.308 1.00 60.91 519 MET A CA 1
ATOM 4139 C C . MET A 1 519 ? 7.139 -17.880 -31.834 1.00 60.91 519 MET A C 1
ATOM 4141 O O . MET A 1 519 ? 6.273 -18.380 -32.561 1.00 60.91 519 MET A O 1
ATOM 4145 N N . SER A 1 520 ? 8.217 -17.271 -32.342 1.00 61.28 520 SER A N 1
ATOM 4146 C CA . SER A 1 520 ? 8.460 -17.164 -33.788 1.00 61.28 520 SER A CA 1
ATOM 4147 C C . SER A 1 520 ? 8.798 -18.523 -34.411 1.00 61.28 520 SER A C 1
ATOM 4149 O O . SER A 1 520 ? 8.234 -18.868 -35.451 1.00 61.28 520 SER A O 1
ATOM 4151 N N . GLN A 1 521 ? 9.607 -19.351 -33.739 1.00 57.84 521 GLN A N 1
ATOM 4152 C CA . GLN A 1 521 ? 9.904 -20.724 -34.169 1.00 57.84 521 GLN A CA 1
ATOM 4153 C C . GLN A 1 521 ? 8.664 -21.625 -34.154 1.00 57.84 521 GLN A C 1
ATOM 4155 O O . GLN A 1 521 ? 8.441 -22.365 -35.111 1.00 57.84 521 GLN A O 1
ATOM 4160 N N . SER A 1 522 ? 7.814 -21.514 -33.127 1.00 58.16 522 SER A N 1
ATOM 4161 C CA . SER A 1 522 ? 6.544 -22.254 -33.065 1.00 58.16 522 SER A CA 1
ATOM 4162 C C . SER A 1 522 ? 5.596 -21.846 -34.199 1.00 58.16 522 SER A C 1
ATOM 4164 O O . SER A 1 522 ? 4.960 -22.695 -34.819 1.00 58.16 522 SER A O 1
ATOM 4166 N N . SER A 1 523 ? 5.552 -20.553 -34.538 1.00 56.25 523 SER A N 1
ATOM 4167 C CA . SER A 1 523 ? 4.740 -20.037 -35.651 1.00 56.25 523 SER A CA 1
ATOM 4168 C C . SER A 1 523 ? 5.265 -20.499 -37.018 1.00 56.25 523 SER A C 1
ATOM 4170 O O . SER A 1 523 ? 4.477 -20.850 -37.897 1.00 56.25 523 SER A O 1
ATOM 4172 N N . GLN A 1 524 ? 6.589 -20.566 -37.193 1.00 54.16 524 GLN A N 1
ATOM 4173 C CA . GLN A 1 524 ? 7.227 -21.099 -38.402 1.00 54.16 524 GLN A CA 1
ATOM 4174 C C . GLN A 1 524 ? 7.043 -22.617 -38.538 1.00 54.16 524 GLN A C 1
ATOM 4176 O O . GLN A 1 524 ? 6.761 -23.092 -39.638 1.00 54.16 524 GLN A O 1
ATOM 4181 N N . GLN A 1 525 ? 7.122 -23.377 -37.439 1.00 54.66 525 GLN A N 1
ATOM 4182 C CA . GLN A 1 525 ? 6.816 -24.811 -37.430 1.00 54.66 525 GLN A CA 1
ATOM 4183 C C . GLN A 1 525 ? 5.349 -25.085 -37.766 1.00 54.66 525 GLN A C 1
ATOM 4185 O O . GLN A 1 525 ? 5.079 -25.998 -38.543 1.00 54.66 525 GLN A O 1
ATOM 4190 N N . LEU A 1 526 ? 4.411 -24.267 -37.275 1.00 53.56 526 LEU A N 1
ATOM 4191 C CA . LEU A 1 526 ? 2.994 -24.379 -37.632 1.00 53.56 526 LEU A CA 1
ATOM 4192 C C . LEU A 1 526 ? 2.762 -24.101 -39.130 1.00 53.56 526 LEU A C 1
ATOM 4194 O O . LEU A 1 526 ? 1.950 -24.760 -39.778 1.00 53.56 526 LEU A O 1
ATOM 4198 N N . HIS A 1 527 ? 3.508 -23.156 -39.713 1.00 56.31 527 HIS A N 1
ATOM 4199 C CA . HIS A 1 527 ? 3.453 -22.865 -41.150 1.00 56.31 527 HIS A CA 1
ATOM 4200 C C . HIS A 1 527 ? 4.061 -23.990 -42.004 1.00 56.31 527 HIS A C 1
ATOM 4202 O O . HIS A 1 527 ? 3.479 -24.375 -43.019 1.00 56.31 527 HIS A O 1
ATOM 4208 N N . ALA A 1 528 ? 5.182 -24.570 -41.567 1.00 54.47 528 ALA A N 1
ATOM 4209 C CA . ALA A 1 528 ? 5.818 -25.710 -42.224 1.00 54.47 528 ALA A CA 1
ATOM 4210 C C . ALA A 1 528 ? 4.971 -26.993 -42.119 1.00 54.47 528 ALA A C 1
ATOM 4212 O O . ALA A 1 528 ? 4.850 -27.728 -43.098 1.00 54.47 528 ALA A O 1
ATOM 4213 N N . GLN A 1 529 ? 4.326 -27.240 -40.972 1.00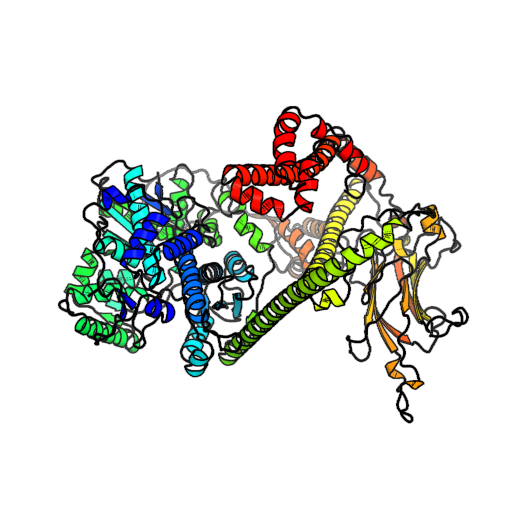 53.62 529 GLN A N 1
ATOM 4214 C CA . GLN A 1 529 ? 3.397 -28.360 -40.787 1.00 53.62 529 GLN A CA 1
ATOM 4215 C C . GLN A 1 529 ? 2.155 -28.224 -41.673 1.00 53.62 529 GLN A C 1
ATOM 4217 O O . GLN A 1 529 ? 1.750 -29.210 -42.285 1.00 53.62 529 GLN A O 1
ATOM 4222 N N . ASN A 1 530 ? 1.607 -27.015 -41.833 1.00 59.00 530 ASN A N 1
ATOM 4223 C CA . ASN A 1 530 ? 0.479 -26.777 -42.738 1.00 59.00 530 ASN A CA 1
ATOM 4224 C C . ASN A 1 530 ? 0.852 -26.978 -44.221 1.00 59.00 530 ASN A C 1
ATOM 4226 O O . ASN A 1 530 ? 0.051 -27.516 -44.988 1.00 59.00 530 ASN A O 1
ATOM 4230 N N . GLN A 1 531 ? 2.073 -26.617 -44.636 1.00 57.81 531 GLN A N 1
ATOM 4231 C CA . GLN A 1 531 ? 2.564 -26.902 -45.994 1.00 57.81 531 GLN A CA 1
ATOM 4232 C C . GLN A 1 531 ? 2.829 -28.399 -46.217 1.00 57.81 531 GLN A C 1
ATOM 4234 O O . GLN A 1 531 ? 2.471 -28.940 -47.266 1.00 57.81 531 GLN A O 1
ATOM 4239 N N . HIS A 1 532 ? 3.388 -29.093 -45.220 1.00 59.25 532 HIS A N 1
ATOM 4240 C CA . HIS A 1 532 ? 3.586 -30.541 -45.278 1.00 59.25 532 HIS A CA 1
ATOM 4241 C C . HIS A 1 532 ? 2.264 -31.320 -45.269 1.00 59.25 532 HIS A C 1
ATOM 4243 O O . HIS A 1 532 ? 2.151 -32.301 -46.001 1.00 59.25 532 HIS A O 1
ATOM 4249 N N . GLN A 1 533 ? 1.240 -30.877 -44.528 1.00 53.75 533 GLN A N 1
ATOM 4250 C CA . GLN A 1 533 ? -0.095 -31.488 -44.560 1.00 53.75 533 GLN A CA 1
ATOM 4251 C C . GLN A 1 533 ? -0.780 -31.334 -45.924 1.00 53.75 533 GLN A C 1
ATOM 4253 O O . GLN A 1 533 ? -1.403 -32.285 -46.392 1.00 53.75 533 GLN A O 1
ATOM 4258 N N . GLN A 1 534 ? -0.622 -30.195 -46.609 1.00 56.16 534 GLN A N 1
ATOM 4259 C CA . GLN A 1 534 ? -1.164 -30.018 -47.964 1.00 56.16 534 GLN A CA 1
ATOM 4260 C C . GLN A 1 534 ? -0.477 -30.921 -49.000 1.00 56.16 534 GLN A C 1
ATOM 4262 O O . GLN A 1 534 ? -1.146 -31.486 -49.866 1.00 56.16 534 GLN A O 1
ATOM 4267 N N . GLN A 1 535 ? 0.841 -31.116 -48.894 1.00 61.69 535 GLN A N 1
ATOM 4268 C CA . GLN A 1 535 ? 1.566 -32.055 -49.759 1.00 61.69 535 GLN A CA 1
ATOM 4269 C C . GLN A 1 535 ? 1.243 -33.521 -49.426 1.00 61.69 535 GLN A C 1
ATOM 4271 O O . GLN A 1 535 ? 1.071 -34.335 -50.335 1.00 61.69 535 GLN A O 1
ATOM 4276 N N . ALA A 1 536 ? 1.085 -33.854 -48.141 1.00 54.62 536 ALA A N 1
ATOM 4277 C CA . ALA A 1 536 ? 0.705 -35.190 -47.693 1.00 54.62 536 ALA A CA 1
ATOM 4278 C C . ALA A 1 536 ? -0.730 -35.560 -48.109 1.00 54.62 536 ALA A C 1
ATOM 4280 O O . ALA A 1 536 ? -0.960 -36.700 -48.503 1.00 54.62 536 ALA A O 1
ATOM 4281 N N . GLN A 1 537 ? -1.676 -34.613 -48.119 1.00 55.50 537 GLN A N 1
ATOM 4282 C CA . GLN A 1 537 ? -3.042 -34.843 -48.614 1.00 55.50 537 GLN A CA 1
ATOM 4283 C C . GLN A 1 537 ? -3.088 -35.109 -50.128 1.00 55.50 537 GLN A C 1
ATOM 4285 O O . GLN A 1 537 ? -3.850 -35.969 -50.574 1.00 55.50 537 GLN A O 1
ATOM 4290 N N . GLN A 1 538 ? -2.237 -34.449 -50.925 1.00 57.06 538 GLN A N 1
ATOM 4291 C CA . GLN A 1 538 ? -2.112 -34.746 -52.360 1.00 57.06 538 GLN A CA 1
ATOM 4292 C C . GLN A 1 538 ? -1.493 -36.126 -52.625 1.00 57.06 538 GLN A C 1
ATOM 4294 O O . GLN A 1 538 ? -1.908 -36.820 -53.553 1.00 57.06 538 GLN A O 1
ATOM 4299 N N . GLN A 1 539 ? -0.540 -36.560 -51.794 1.00 57.56 539 GLN A N 1
ATOM 4300 C CA . GLN A 1 539 ? 0.062 -37.893 -51.904 1.00 57.56 539 GLN A CA 1
ATOM 4301 C C . GLN A 1 539 ? -0.856 -39.003 -51.358 1.00 57.56 539 GLN A C 1
ATOM 4303 O O . GLN A 1 539 ? -0.924 -40.081 -51.948 1.00 57.56 539 GLN A O 1
ATOM 4308 N N . GLN A 1 540 ? -1.637 -38.743 -50.302 1.00 52.53 540 GLN A N 1
ATOM 4309 C CA . GLN A 1 540 ? -2.616 -39.691 -49.752 1.00 52.53 540 GLN A CA 1
ATOM 4310 C C . GLN A 1 540 ? -3.772 -39.984 -50.717 1.00 52.53 540 GLN A C 1
ATOM 4312 O O . GLN A 1 540 ? -4.211 -41.130 -50.782 1.00 52.53 540 GLN A O 1
ATOM 4317 N N . GLN A 1 541 ? -4.209 -39.019 -51.535 1.00 53.56 541 GLN A N 1
ATOM 4318 C CA . GLN A 1 541 ? -5.196 -39.283 -52.595 1.00 53.56 541 GLN A CA 1
ATOM 4319 C C . GLN A 1 541 ? -4.660 -40.215 -53.696 1.00 53.56 541 GLN A C 1
ATOM 4321 O O . GLN A 1 541 ? -5.423 -40.995 -54.264 1.00 53.56 541 GLN A O 1
ATOM 4326 N N . GLN A 1 542 ? -3.350 -40.195 -53.968 1.00 52.78 542 GLN A N 1
ATOM 4327 C CA . GLN A 1 542 ? -2.718 -41.131 -54.907 1.00 52.78 542 GLN A CA 1
ATOM 4328 C C . GLN A 1 542 ? -2.465 -42.510 -54.276 1.00 52.78 542 GLN A C 1
ATOM 4330 O O . GLN A 1 542 ? -2.595 -43.531 -54.951 1.00 52.78 542 GLN A O 1
ATOM 4335 N N . HIS A 1 543 ? -2.157 -42.567 -52.977 1.00 53.09 543 HIS A N 1
ATOM 4336 C CA . HIS A 1 543 ? -1.932 -43.826 -52.259 1.00 53.09 543 HIS A CA 1
ATOM 4337 C C . HIS A 1 543 ? -3.223 -44.573 -51.878 1.00 53.09 543 HIS A C 1
ATOM 4339 O O . HIS A 1 543 ? -3.225 -45.804 -51.884 1.00 53.09 543 HIS A O 1
ATOM 4345 N N . GLN A 1 544 ? -4.346 -43.881 -51.647 1.00 47.47 544 GLN A N 1
ATOM 4346 C CA . GLN A 1 544 ? -5.646 -44.519 -51.376 1.00 47.47 544 GLN A CA 1
ATOM 4347 C C . GLN A 1 544 ? -6.198 -45.325 -52.568 1.00 47.47 544 GLN A C 1
ATOM 4349 O O . GLN A 1 544 ? -6.927 -46.292 -52.356 1.00 47.47 544 GLN A O 1
ATOM 4354 N N . GLN A 1 545 ? -5.796 -45.017 -53.809 1.00 47.84 545 GLN A N 1
ATOM 4355 C CA . GLN A 1 545 ? -6.112 -45.852 -54.980 1.00 47.84 545 GLN A CA 1
ATOM 4356 C C . GLN A 1 545 ? -5.252 -47.122 -55.076 1.00 47.84 545 GLN A C 1
ATOM 4358 O O . GLN A 1 545 ? -5.673 -48.096 -55.696 1.00 47.84 545 GLN A O 1
ATOM 4363 N N . GLN A 1 546 ? -4.068 -47.145 -54.457 1.00 45.91 546 GLN A N 1
ATOM 4364 C CA . GLN A 1 546 ? -3.165 -48.303 -54.484 1.00 45.91 546 GLN A CA 1
ATOM 4365 C C . GLN A 1 546 ? -3.340 -49.223 -53.265 1.00 45.91 546 GLN A C 1
ATOM 4367 O O . GLN A 1 546 ? -3.137 -50.431 -53.376 1.00 45.91 546 GLN A O 1
ATOM 4372 N N . GLN A 1 547 ? -3.789 -48.698 -52.121 1.00 43.81 547 GLN A N 1
ATOM 4373 C CA . GLN A 1 547 ? -3.941 -49.476 -50.884 1.00 43.81 547 GLN A CA 1
ATOM 4374 C C . GLN A 1 547 ? -5.217 -50.337 -50.806 1.00 43.81 547 GLN A C 1
ATOM 4376 O O . GLN A 1 547 ? -5.265 -51.255 -49.989 1.00 43.81 547 GLN A O 1
ATOM 4381 N N . GLN A 1 548 ? -6.201 -50.162 -51.701 1.00 42.28 548 GLN A N 1
ATOM 4382 C CA . GLN A 1 548 ? -7.345 -51.089 -51.816 1.00 42.28 548 GLN A CA 1
ATOM 4383 C C . GLN A 1 548 ? -6.974 -52.479 -52.377 1.00 42.28 548 GLN A C 1
ATOM 4385 O O . GLN A 1 548 ? -7.796 -53.391 -52.328 1.00 42.28 548 GLN A O 1
ATOM 4390 N N . GLN A 1 549 ? -5.744 -52.683 -52.869 1.00 40.56 549 GLN A N 1
ATOM 4391 C CA . GLN A 1 549 ? -5.279 -53.980 -53.390 1.00 40.56 549 GLN A CA 1
ATOM 4392 C C . GLN A 1 549 ? -4.371 -54.775 -52.440 1.00 40.56 549 G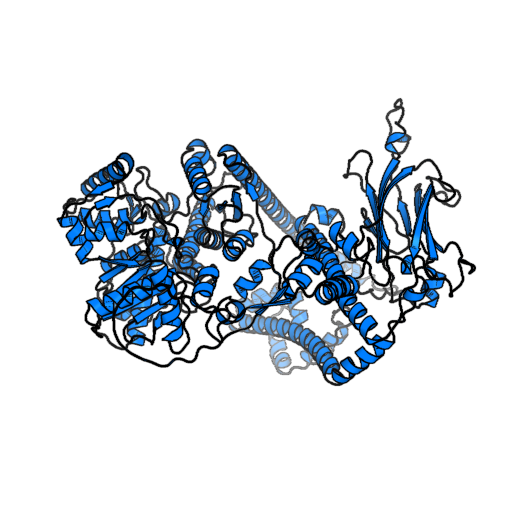LN A C 1
ATOM 4394 O O . GLN A 1 549 ? -4.003 -55.899 -52.770 1.00 40.56 549 GLN A O 1
ATOM 4399 N N . GLN A 1 550 ? -4.016 -54.251 -51.263 1.00 36.31 550 GLN A N 1
ATOM 4400 C CA . GLN A 1 550 ? -3.045 -54.907 -50.371 1.00 36.31 550 GLN A CA 1
ATOM 4401 C C . GLN A 1 550 ? -3.518 -55.037 -48.917 1.00 36.31 550 GLN A C 1
ATOM 4403 O O . GLN A 1 550 ? -2.713 -55.088 -47.996 1.00 36.31 550 GLN A O 1
ATOM 4408 N N . GLN A 1 551 ? -4.828 -55.184 -48.700 1.00 36.06 551 GLN A N 1
ATOM 4409 C CA . GLN A 1 551 ? -5.364 -55.763 -47.461 1.00 36.06 551 GLN A CA 1
ATOM 4410 C C . GLN A 1 551 ? -5.775 -57.227 -47.679 1.00 36.06 551 GLN A C 1
ATOM 4412 O O . GLN A 1 551 ? -6.926 -57.618 -47.530 1.00 36.06 551 GLN A O 1
ATOM 4417 N N . GLN A 1 552 ? -4.793 -58.055 -48.031 1.00 33.53 552 GLN A N 1
ATOM 4418 C CA . GLN A 1 552 ? -4.789 -59.486 -47.735 1.00 33.53 552 GLN A CA 1
ATOM 4419 C C . GLN A 1 552 ? -3.351 -59.879 -47.399 1.00 33.53 552 GLN A C 1
ATOM 4421 O O . GLN A 1 552 ? -2.610 -60.260 -48.298 1.00 33.53 552 GLN A O 1
ATOM 4426 N N . GLN A 1 553 ? -2.961 -59.768 -46.124 1.00 29.95 553 GLN A N 1
ATOM 4427 C CA . GLN A 1 553 ? -2.172 -60.781 -45.404 1.00 29.95 553 GLN A CA 1
ATOM 4428 C C . GLN A 1 553 ? -1.757 -60.301 -44.000 1.00 29.95 553 GLN A C 1
ATOM 4430 O O . GLN A 1 553 ? -0.881 -59.467 -43.837 1.00 29.95 553 GLN A O 1
ATOM 4435 N N . GLN A 1 554 ? -2.375 -60.963 -43.017 1.00 29.75 554 GLN A N 1
ATOM 4436 C CA . GLN A 1 554 ? -1.784 -61.487 -41.778 1.00 29.75 554 GLN A CA 1
ATOM 4437 C C . GLN A 1 554 ? -1.555 -60.570 -40.557 1.00 29.75 554 GLN A C 1
ATOM 4439 O O . GLN A 1 554 ? -0.770 -59.632 -40.541 1.00 29.75 554 GLN A O 1
ATOM 4444 N N . GLN A 1 555 ? -2.261 -60.984 -39.498 1.00 29.02 555 GLN A N 1
ATOM 4445 C CA . GLN A 1 555 ? -2.145 -60.659 -38.074 1.00 29.02 555 GLN A CA 1
ATOM 4446 C C . GLN A 1 555 ? -0.885 -61.268 -37.430 1.00 29.02 555 GLN A C 1
ATOM 4448 O O . GLN A 1 555 ? -0.433 -62.305 -37.914 1.00 29.02 555 GLN A O 1
ATOM 4453 N N . GLN A 1 556 ? -0.469 -60.700 -36.278 1.00 27.81 556 GLN A N 1
ATOM 4454 C CA . GLN A 1 556 ? 0.221 -61.267 -35.079 1.00 27.81 556 GLN A CA 1
ATOM 4455 C C . GLN A 1 556 ? 1.224 -60.216 -34.535 1.00 27.81 556 GLN A C 1
ATOM 4457 O O . GLN A 1 556 ? 1.894 -59.596 -35.346 1.00 27.81 556 GLN A O 1
ATOM 4462 N N . GLN A 1 557 ? 1.423 -59.876 -33.251 1.00 26.97 557 GLN A N 1
ATOM 4463 C CA . GLN A 1 557 ? 1.182 -60.426 -31.901 1.00 26.97 557 GLN A CA 1
ATOM 4464 C C . GLN A 1 557 ? 1.304 -59.258 -30.869 1.00 26.97 557 GLN A C 1
ATOM 4466 O O . GLN A 1 557 ? 1.966 -58.265 -31.160 1.00 26.97 557 GLN A O 1
ATOM 4471 N N . GLN A 1 558 ? 0.726 -59.384 -29.662 1.00 32.62 558 GLN A N 1
ATOM 4472 C CA . GLN A 1 558 ? 0.981 -58.516 -28.482 1.00 32.62 558 GLN A CA 1
ATOM 4473 C C . GLN A 1 558 ? 2.200 -59.007 -27.667 1.00 32.62 558 GLN A C 1
ATOM 4475 O O . GLN A 1 558 ? 2.496 -60.204 -27.714 1.00 32.62 558 GLN A O 1
ATOM 4480 N N . PRO A 1 559 ? 2.857 -58.142 -26.858 1.00 27.31 559 PRO A N 1
ATOM 4481 C CA . PRO A 1 559 ? 2.806 -58.384 -25.404 1.00 27.31 559 PRO A CA 1
ATOM 4482 C C . PRO A 1 559 ? 2.807 -57.143 -24.469 1.00 27.31 559 PRO A C 1
ATOM 4484 O O . PRO A 1 559 ? 3.244 -56.051 -24.813 1.00 27.31 559 PRO A O 1
ATOM 4487 N N . LEU A 1 560 ? 2.315 -57.432 -23.256 1.00 25.23 560 LEU A N 1
ATOM 4488 C CA . LEU A 1 560 ? 2.234 -56.734 -21.957 1.00 25.23 560 LEU A CA 1
ATOM 4489 C C . LEU A 1 560 ? 3.252 -55.622 -21.610 1.00 25.23 560 LEU A C 1
ATOM 4491 O O . LEU A 1 560 ? 4.457 -55.795 -21.781 1.00 25.23 560 LEU A O 1
ATOM 4495 N N . GLN A 1 561 ? 2.755 -54.565 -20.941 1.00 24.92 561 GLN A N 1
ATOM 4496 C CA . GLN A 1 561 ? 3.549 -53.601 -20.162 1.00 24.92 561 GLN A CA 1
ATOM 4497 C C . GLN A 1 561 ? 3.382 -53.782 -18.632 1.00 24.92 561 GLN A C 1
ATOM 4499 O O . GLN A 1 561 ? 2.331 -54.251 -18.187 1.00 24.92 561 GLN A O 1
ATOM 4504 N N . PRO A 1 562 ? 4.402 -53.428 -17.820 1.00 25.22 562 PRO A N 1
ATOM 4505 C CA . PRO A 1 562 ? 4.449 -53.647 -16.372 1.00 25.22 562 PRO A CA 1
ATOM 4506 C C . PRO A 1 562 ? 3.643 -52.619 -15.566 1.00 25.22 562 PRO A C 1
ATOM 4508 O O . PRO A 1 562 ? 3.560 -51.446 -15.916 1.00 25.22 562 PRO A O 1
ATOM 4511 N N . THR A 1 563 ? 3.132 -53.066 -14.421 1.00 28.47 563 THR A N 1
ATOM 4512 C CA . THR A 1 563 ? 2.575 -52.254 -13.331 1.00 28.47 563 THR A CA 1
ATOM 4513 C C . THR A 1 563 ? 3.572 -51.209 -12.826 1.00 28.47 563 THR A C 1
ATOM 4515 O O . THR A 1 563 ? 4.656 -51.555 -12.355 1.00 28.47 563 THR A O 1
ATOM 4518 N N . SER A 1 564 ? 3.180 -49.936 -12.891 1.00 28.00 564 SER A N 1
ATOM 4519 C CA . SER A 1 564 ? 3.916 -48.795 -12.347 1.00 28.00 564 SER A CA 1
ATOM 4520 C C . SER A 1 564 ? 3.904 -48.800 -10.816 1.00 28.00 564 SER A C 1
ATOM 4522 O O . SER A 1 564 ? 2.842 -48.766 -10.194 1.00 28.00 564 SER A O 1
ATOM 4524 N N . ILE A 1 565 ? 5.098 -48.809 -10.230 1.00 31.84 565 ILE A N 1
ATOM 4525 C CA . ILE A 1 565 ? 5.368 -48.543 -8.814 1.00 31.84 565 ILE A CA 1
ATOM 4526 C C . ILE A 1 565 ? 4.995 -47.081 -8.532 1.00 31.84 565 ILE A C 1
ATOM 4528 O O . ILE A 1 565 ? 5.468 -46.181 -9.230 1.00 31.84 565 ILE A O 1
ATOM 4532 N N . ASN A 1 566 ? 4.146 -46.837 -7.531 1.00 33.66 566 ASN A N 1
ATOM 4533 C CA . ASN A 1 566 ? 3.843 -45.480 -7.076 1.00 33.66 566 ASN A CA 1
ATOM 4534 C C . ASN A 1 566 ? 4.989 -44.985 -6.194 1.00 33.66 566 ASN A C 1
ATOM 4536 O O . ASN A 1 566 ? 4.987 -45.142 -4.978 1.00 33.66 566 ASN A O 1
ATOM 4540 N N . LEU A 1 567 ? 5.972 -44.383 -6.850 1.00 31.17 567 LEU A N 1
ATOM 4541 C CA . LEU A 1 567 ? 7.023 -43.604 -6.218 1.00 31.17 567 LEU A CA 1
ATOM 4542 C C . LEU A 1 567 ? 6.418 -42.457 -5.404 1.00 31.17 567 LEU A C 1
ATOM 4544 O O . LEU A 1 567 ? 5.448 -41.820 -5.837 1.00 31.17 567 LEU A O 1
ATOM 4548 N N . LYS A 1 568 ? 7.018 -42.142 -4.251 1.00 39.94 568 LYS A N 1
ATOM 4549 C CA . LYS A 1 568 ? 6.720 -40.860 -3.611 1.00 39.94 568 LYS A CA 1
ATOM 4550 C C . LYS A 1 568 ? 7.154 -39.747 -4.576 1.00 39.94 568 LYS A C 1
ATOM 4552 O O . LYS A 1 568 ? 8.099 -39.947 -5.344 1.00 39.94 568 LYS A O 1
ATOM 4557 N N . PRO A 1 569 ? 6.508 -38.566 -4.563 1.00 39.00 569 PRO A N 1
ATOM 4558 C CA . PRO A 1 569 ? 6.800 -37.488 -5.516 1.00 39.00 569 PRO A CA 1
ATOM 4559 C C . PRO A 1 569 ? 8.286 -37.092 -5.609 1.00 39.00 569 PRO A C 1
ATOM 4561 O O . PRO A 1 569 ? 8.698 -36.484 -6.593 1.00 39.00 569 PRO A O 1
ATOM 4564 N N . THR A 1 570 ? 9.083 -37.437 -4.598 1.00 41.62 570 THR A N 1
ATOM 4565 C CA . THR A 1 570 ? 10.492 -37.082 -4.413 1.00 41.62 570 THR A CA 1
ATOM 4566 C C . THR A 1 570 ? 11.502 -38.171 -4.789 1.00 41.62 570 THR A C 1
ATOM 4568 O O . THR A 1 570 ? 12.697 -37.873 -4.880 1.00 41.62 570 THR A O 1
ATOM 4571 N N . ASP A 1 571 ? 11.042 -39.382 -5.127 1.00 38.38 571 ASP A N 1
ATOM 4572 C CA . ASP A 1 571 ? 11.884 -40.449 -5.697 1.00 38.38 571 ASP A CA 1
ATOM 4573 C C . ASP A 1 571 ? 12.121 -40.258 -7.212 1.00 38.38 571 ASP A C 1
ATOM 4575 O O . ASP A 1 571 ? 12.895 -40.979 -7.846 1.00 38.38 571 ASP A O 1
ATOM 4579 N N . ILE A 1 572 ? 11.465 -39.264 -7.816 1.00 42.31 572 ILE A 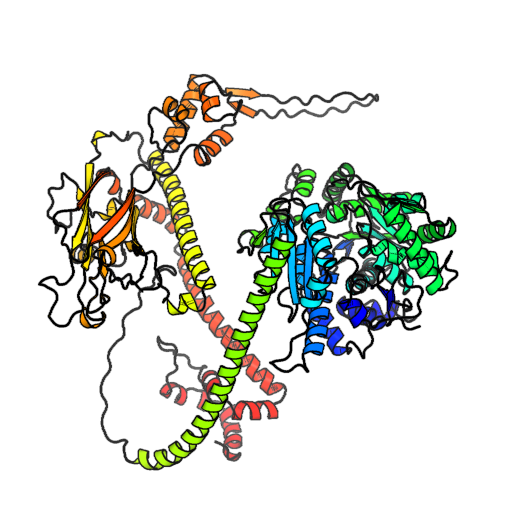N 1
ATOM 4580 C CA . ILE A 1 572 ? 11.590 -38.941 -9.236 1.00 42.31 572 ILE A CA 1
ATOM 4581 C C . ILE A 1 572 ? 12.854 -38.108 -9.454 1.00 42.31 572 ILE A C 1
ATOM 4583 O O . ILE A 1 572 ? 12.991 -36.990 -8.967 1.00 42.31 572 ILE A O 1
ATOM 4587 N N . THR A 1 573 ? 13.788 -38.641 -10.231 1.00 43.84 573 THR A N 1
ATOM 4588 C CA . THR A 1 573 ? 14.981 -37.904 -10.643 1.00 43.84 573 THR A CA 1
ATOM 4589 C C . THR A 1 573 ? 14.708 -37.098 -11.908 1.00 43.84 573 THR A C 1
ATOM 4591 O O . THR A 1 573 ? 14.244 -37.649 -12.905 1.00 43.84 573 THR A O 1
ATOM 4594 N N . ILE A 1 574 ? 15.050 -35.810 -11.901 1.00 43.94 574 ILE A N 1
ATOM 4595 C CA . ILE A 1 574 ? 14.888 -34.947 -13.071 1.00 43.94 574 ILE A CA 1
ATOM 4596 C C . ILE A 1 574 ? 16.148 -35.003 -13.955 1.00 43.94 574 ILE A C 1
ATOM 4598 O O . ILE A 1 574 ? 17.268 -34.912 -13.463 1.00 43.94 574 ILE A O 1
ATOM 4602 N N . SER A 1 575 ? 15.965 -35.165 -15.271 1.00 36.41 575 SER A N 1
ATOM 4603 C CA . SER A 1 575 ? 17.052 -35.167 -16.265 1.00 36.41 575 SER A CA 1
ATOM 4604 C C . SER A 1 575 ? 17.765 -33.806 -16.344 1.00 36.41 575 SER A C 1
ATOM 4606 O O . SER A 1 575 ? 17.116 -32.759 -16.305 1.00 36.41 575 SER A O 1
ATOM 4608 N N . LYS A 1 576 ? 19.090 -33.809 -16.552 1.00 42.41 576 LYS A N 1
ATOM 4609 C CA . LYS A 1 576 ? 19.940 -32.602 -16.630 1.00 42.41 576 LYS A CA 1
ATOM 4610 C C . LYS A 1 576 ? 19.525 -31.597 -17.710 1.00 42.41 576 LYS A C 1
ATOM 4612 O O . LYS A 1 576 ? 19.768 -30.400 -17.578 1.00 42.41 576 LYS A O 1
ATOM 4617 N N . SER A 1 577 ? 18.829 -32.045 -18.755 1.00 36.69 577 SER A N 1
ATOM 4618 C CA . SER A 1 577 ? 18.286 -31.154 -19.789 1.00 36.69 577 SER A CA 1
ATOM 4619 C C . SER A 1 577 ? 17.094 -30.321 -19.284 1.00 36.69 577 SER A C 1
ATOM 4621 O O . SER A 1 577 ? 16.905 -29.190 -19.725 1.00 36.69 577 SER A O 1
ATOM 4623 N N . LEU A 1 578 ? 16.312 -30.846 -18.330 1.00 38.50 578 LEU A N 1
ATOM 4624 C CA . LEU A 1 578 ? 15.237 -30.123 -17.635 1.00 38.50 578 LEU A CA 1
ATOM 4625 C C . LEU A 1 578 ? 15.785 -29.227 -16.501 1.00 38.50 578 LEU A C 1
ATOM 4627 O O . LEU A 1 578 ? 15.203 -28.170 -16.263 1.00 38.50 578 LEU A O 1
ATOM 4631 N N . GLU A 1 579 ? 16.929 -29.577 -15.886 1.00 40.75 579 GLU A N 1
ATOM 4632 C CA . GLU A 1 579 ? 17.728 -28.692 -14.993 1.00 40.75 579 GLU A CA 1
ATOM 4633 C C . GLU A 1 579 ? 18.223 -27.433 -15.682 1.00 40.75 579 GLU A C 1
ATOM 4635 O O . GLU A 1 579 ? 18.212 -26.363 -15.076 1.00 40.75 579 GLU A O 1
ATOM 4640 N N . ALA A 1 580 ? 18.572 -27.528 -16.960 1.00 42.44 580 ALA A N 1
ATOM 4641 C CA . ALA A 1 580 ? 19.003 -26.374 -17.735 1.00 42.44 580 ALA A CA 1
ATOM 4642 C C . ALA A 1 580 ? 17.837 -25.484 -18.217 1.00 42.44 580 ALA A C 1
ATOM 4644 O O . ALA A 1 580 ? 18.019 -24.278 -18.378 1.00 42.44 580 ALA A O 1
ATOM 4645 N N . LEU A 1 581 ? 16.650 -26.059 -18.461 1.00 34.78 581 LEU A N 1
ATOM 4646 C CA . LEU A 1 581 ? 15.490 -25.357 -19.040 1.00 34.78 581 LEU A CA 1
ATOM 4647 C C . LEU A 1 581 ? 14.535 -24.759 -18.000 1.00 34.78 581 LEU A C 1
ATOM 4649 O O . LEU A 1 581 ? 13.915 -23.732 -18.267 1.00 34.78 581 LEU A O 1
ATOM 4653 N N . PHE A 1 582 ? 14.419 -25.377 -16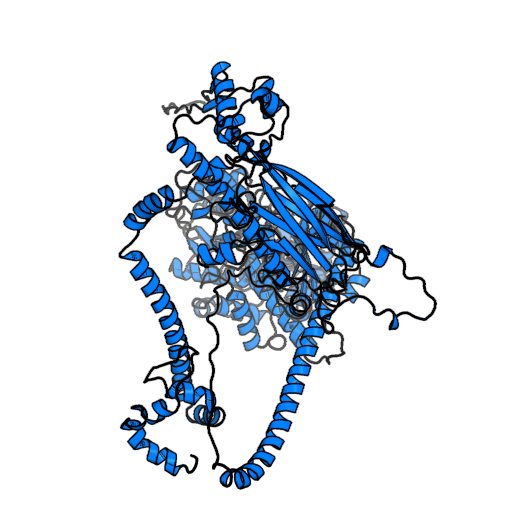.821 1.00 41.53 582 PHE A N 1
ATOM 4654 C CA . PHE A 1 582 ? 13.587 -24.882 -15.719 1.00 41.53 582 PHE A CA 1
ATOM 4655 C C . PHE A 1 582 ? 14.355 -24.930 -14.388 1.00 41.53 582 PHE A C 1
ATOM 4657 O O . PHE A 1 582 ? 13.947 -25.654 -13.473 1.00 41.53 582 PHE A O 1
ATOM 4664 N N . PRO A 1 583 ? 15.448 -24.151 -14.255 1.00 46.19 583 PRO A N 1
ATOM 4665 C CA . PRO A 1 583 ? 16.341 -24.201 -13.094 1.00 46.19 583 PRO A CA 1
ATOM 4666 C C . PRO A 1 583 ? 15.590 -23.951 -11.782 1.00 46.19 583 PRO A C 1
ATOM 4668 O O . PRO A 1 583 ? 15.813 -24.635 -10.787 1.00 46.19 583 PRO A O 1
ATOM 4671 N N . GLU A 1 584 ? 14.608 -23.047 -11.813 1.00 42.78 584 GLU A N 1
ATOM 4672 C CA . GLU A 1 584 ? 13.786 -22.693 -10.655 1.00 42.78 584 GLU A CA 1
ATOM 4673 C C . GLU A 1 584 ? 12.845 -23.813 -10.213 1.00 42.78 584 GLU A C 1
ATOM 4675 O O . GLU A 1 584 ? 12.611 -23.974 -9.019 1.00 42.78 584 GLU A O 1
ATOM 4680 N N . LYS A 1 585 ? 12.327 -24.638 -11.136 1.00 44.25 585 LYS A N 1
ATOM 4681 C CA . LYS A 1 585 ? 11.468 -25.776 -10.764 1.00 44.25 585 LYS A CA 1
ATOM 4682 C C . LYS A 1 585 ? 12.266 -26.895 -10.112 1.00 44.25 585 LYS A C 1
ATOM 4684 O O . LYS A 1 585 ? 11.705 -27.657 -9.330 1.00 44.25 585 LYS A O 1
ATOM 4689 N N . ILE A 1 586 ? 13.562 -26.966 -10.396 1.00 45.28 586 ILE A N 1
ATOM 4690 C CA . ILE A 1 586 ? 14.455 -27.966 -9.813 1.00 45.28 586 ILE A CA 1
ATOM 4691 C C . ILE A 1 586 ? 15.089 -27.465 -8.530 1.00 45.28 586 ILE A C 1
ATOM 4693 O O . ILE A 1 586 ? 15.251 -28.239 -7.596 1.00 45.28 586 ILE A O 1
ATOM 4697 N N . GLU A 1 587 ? 15.316 -26.162 -8.405 1.00 48.66 587 GLU A N 1
ATOM 4698 C CA . GLU A 1 587 ? 15.548 -25.543 -7.107 1.00 48.66 587 GLU A CA 1
ATOM 4699 C C . GLU A 1 587 ? 14.327 -25.707 -6.192 1.00 48.66 587 GLU A C 1
ATOM 4701 O O . GLU A 1 587 ? 14.495 -26.031 -5.021 1.00 48.66 587 GLU A O 1
ATOM 4706 N N . LEU A 1 588 ? 13.100 -25.586 -6.720 1.00 47.91 588 LEU A N 1
ATOM 4707 C CA . LEU A 1 588 ? 11.873 -25.900 -5.985 1.00 47.91 588 LEU A CA 1
ATOM 4708 C C . LEU A 1 588 ? 11.785 -27.382 -5.633 1.00 47.91 588 LEU A C 1
ATOM 4710 O O . LEU A 1 588 ? 11.435 -27.692 -4.507 1.00 47.91 588 LEU A O 1
ATOM 4714 N N . PHE A 1 589 ? 12.126 -28.291 -6.549 1.00 44.59 589 PHE A N 1
ATOM 4715 C CA . PHE A 1 589 ? 12.171 -29.729 -6.279 1.00 44.59 589 PHE A CA 1
ATOM 4716 C C . PHE A 1 589 ? 13.225 -30.077 -5.217 1.00 44.59 589 PHE A C 1
ATOM 4718 O O . PHE A 1 589 ? 12.937 -30.831 -4.296 1.00 44.59 589 PHE A O 1
ATOM 4725 N N . ASN A 1 590 ? 14.411 -29.467 -5.270 1.00 48.94 590 ASN A N 1
ATOM 4726 C CA . ASN A 1 590 ? 15.478 -29.636 -4.282 1.00 48.94 590 ASN A CA 1
ATOM 4727 C C . ASN A 1 590 ? 15.132 -28.976 -2.941 1.00 48.94 590 ASN A C 1
ATOM 4729 O O . ASN A 1 590 ? 15.456 -29.532 -1.897 1.00 48.94 590 ASN A O 1
ATOM 4733 N N . LYS A 1 591 ? 14.422 -27.841 -2.941 1.00 50.41 591 LYS A N 1
ATOM 4734 C CA . LYS A 1 591 ? 13.846 -27.218 -1.740 1.00 50.41 591 LYS A CA 1
ATOM 4735 C C . LYS A 1 591 ? 12.700 -28.045 -1.176 1.00 50.41 591 LYS A C 1
ATOM 4737 O O . LYS A 1 591 ? 12.595 -28.125 0.038 1.00 50.41 591 LYS A O 1
ATOM 4742 N N . LEU A 1 592 ? 11.892 -28.693 -2.014 1.00 46.12 592 LEU A N 1
ATOM 4743 C CA . LEU A 1 592 ? 10.846 -29.628 -1.604 1.00 46.12 592 LEU A CA 1
ATOM 4744 C C . LEU A 1 592 ? 11.473 -30.892 -1.011 1.00 46.12 592 LEU A C 1
ATOM 4746 O O . LEU A 1 592 ? 11.031 -31.325 0.038 1.00 46.12 592 LEU A O 1
ATOM 4750 N N . LYS A 1 593 ? 12.562 -31.405 -1.597 1.00 46.06 593 LYS A N 1
ATOM 4751 C CA . LYS A 1 593 ? 13.366 -32.521 -1.075 1.00 46.06 593 LYS A CA 1
ATOM 4752 C C . LYS A 1 593 ? 14.098 -32.148 0.220 1.00 46.06 593 LYS A C 1
ATOM 4754 O O . LYS A 1 593 ? 14.195 -32.959 1.131 1.00 46.06 593 LYS A O 1
ATOM 4759 N N . ALA A 1 594 ? 14.568 -30.906 0.353 1.00 48.03 594 ALA A N 1
ATOM 4760 C CA . ALA A 1 594 ? 15.156 -30.379 1.587 1.00 48.03 594 ALA A CA 1
ATOM 4761 C C . ALA A 1 594 ? 14.099 -30.125 2.674 1.00 48.03 594 ALA A C 1
ATOM 4763 O O . ALA A 1 594 ? 14.354 -30.423 3.836 1.00 48.03 594 ALA A O 1
ATOM 4764 N N . LYS A 1 595 ? 12.907 -29.635 2.306 1.00 46.72 595 LYS A N 1
ATOM 4765 C CA . LYS A 1 595 ? 11.744 -29.481 3.192 1.00 46.72 595 LYS A CA 1
ATOM 4766 C C . LYS A 1 595 ? 11.154 -30.821 3.592 1.00 46.72 595 LYS A C 1
ATOM 4768 O O . LYS A 1 595 ? 10.720 -30.940 4.722 1.00 46.72 595 LYS A O 1
ATOM 4773 N N . GLU A 1 596 ? 11.156 -31.814 2.713 1.00 43.22 596 GLU A N 1
ATOM 4774 C CA . GLU A 1 596 ? 10.775 -33.187 3.031 1.00 43.22 596 GLU A CA 1
ATOM 4775 C C . GLU A 1 596 ? 11.812 -33.815 3.963 1.00 43.22 596 GLU A C 1
ATOM 4777 O O . GLU A 1 596 ? 11.414 -34.382 4.962 1.00 43.22 596 GLU A O 1
ATOM 4782 N N . ARG A 1 597 ? 13.122 -33.594 3.763 1.00 45.69 597 ARG A N 1
ATOM 4783 C CA . ARG A 1 597 ? 14.159 -33.972 4.747 1.00 45.69 597 ARG A CA 1
ATOM 4784 C C . ARG A 1 597 ? 14.001 -33.247 6.084 1.00 45.69 597 ARG A C 1
ATOM 4786 O O . ARG A 1 597 ? 14.213 -33.850 7.127 1.00 45.69 597 ARG A O 1
ATOM 4793 N N . GLU A 1 598 ? 13.635 -31.967 6.082 1.00 45.84 598 GLU A N 1
ATOM 4794 C CA . GLU A 1 598 ? 13.356 -31.185 7.296 1.00 45.84 598 GLU A CA 1
ATOM 4795 C C . GLU A 1 598 ? 12.068 -31.661 7.986 1.00 45.84 598 GLU A C 1
ATOM 4797 O O . GLU A 1 598 ? 12.018 -31.755 9.211 1.00 45.84 598 GLU A O 1
ATOM 4802 N N . LEU A 1 599 ? 11.047 -32.024 7.207 1.00 43.16 599 LEU A N 1
ATOM 4803 C CA . LEU A 1 599 ? 9.796 -32.605 7.675 1.00 43.16 599 LEU A CA 1
ATOM 4804 C C . LEU A 1 599 ? 10.028 -34.018 8.204 1.00 43.16 599 LEU A C 1
ATOM 4806 O O . LEU A 1 599 ? 9.507 -34.329 9.257 1.00 43.16 599 LEU A O 1
ATOM 4810 N N . ASP A 1 600 ? 10.856 -34.834 7.562 1.00 41.53 600 ASP A N 1
ATOM 4811 C CA . ASP A 1 600 ? 11.294 -36.142 8.041 1.00 41.53 600 ASP A CA 1
ATOM 4812 C C . ASP A 1 600 ? 12.147 -35.990 9.298 1.00 41.53 600 ASP A C 1
ATOM 4814 O O . ASP A 1 600 ? 12.017 -36.789 10.213 1.00 41.53 600 ASP A O 1
ATOM 4818 N N . LEU A 1 601 ? 12.971 -34.944 9.416 1.00 43.56 601 LEU A N 1
ATOM 4819 C CA . LEU A 1 601 ? 13.687 -34.608 10.651 1.00 43.56 601 LEU A CA 1
ATOM 4820 C C . LEU A 1 601 ? 12.732 -34.146 11.757 1.00 43.56 601 LEU A C 1
ATOM 4822 O O . LEU A 1 601 ? 12.947 -34.503 12.910 1.00 43.56 601 LEU A O 1
ATOM 4826 N N . MET A 1 602 ? 11.672 -33.398 11.440 1.00 43.16 602 MET A N 1
ATOM 4827 C CA . MET A 1 602 ? 10.641 -32.970 12.394 1.00 43.16 602 MET A CA 1
ATOM 4828 C C . MET A 1 602 ? 9.682 -34.097 12.779 1.00 43.16 602 MET A C 1
ATOM 4830 O O . MET A 1 602 ? 9.296 -34.180 13.940 1.00 43.16 602 MET A O 1
ATOM 4834 N N . ILE A 1 603 ? 9.300 -34.956 11.835 1.00 43.06 603 ILE A N 1
ATOM 4835 C CA . ILE A 1 603 ? 8.494 -36.161 12.033 1.00 43.06 603 ILE A CA 1
ATOM 4836 C C . ILE A 1 603 ? 9.321 -37.156 12.820 1.00 43.06 603 ILE A C 1
ATOM 4838 O O . ILE A 1 603 ? 8.799 -37.682 13.786 1.00 43.06 603 ILE A O 1
ATOM 4842 N N . ASN A 1 604 ? 10.605 -37.343 12.499 1.00 42.22 604 ASN A N 1
ATOM 4843 C CA . ASN A 1 604 ? 11.521 -38.091 13.348 1.00 42.22 604 ASN A CA 1
ATOM 4844 C C . ASN A 1 604 ? 11.587 -37.429 14.722 1.00 42.22 604 ASN A C 1
ATOM 4846 O O . ASN A 1 604 ? 11.256 -38.090 15.680 1.00 42.22 604 ASN A O 1
ATOM 4850 N N . LYS A 1 605 ? 11.846 -36.126 14.868 1.00 45.75 605 LYS A N 1
ATOM 4851 C CA . LYS A 1 605 ? 11.872 -35.438 16.178 1.00 45.75 605 LYS A CA 1
ATOM 4852 C C . LYS A 1 605 ? 10.576 -35.616 16.990 1.00 45.75 605 LYS A C 1
ATOM 4854 O O . LYS A 1 605 ? 10.642 -35.927 18.169 1.00 45.75 605 LYS A O 1
ATOM 4859 N N . LYS A 1 606 ? 9.405 -35.523 16.356 1.00 45.00 606 LYS A N 1
ATOM 4860 C CA . LYS A 1 606 ? 8.084 -35.774 16.963 1.00 45.00 606 LYS A CA 1
ATOM 4861 C C . LYS A 1 606 ? 7.829 -37.254 17.252 1.00 45.00 606 LYS A C 1
ATOM 4863 O O . LYS A 1 606 ? 7.186 -37.572 18.242 1.00 45.00 606 LYS A O 1
ATOM 4868 N N . MET A 1 607 ? 8.302 -38.154 16.396 1.00 40.84 607 MET A N 1
ATOM 4869 C CA . MET A 1 607 ? 8.261 -39.603 16.594 1.00 40.84 607 MET A CA 1
ATOM 4870 C C . MET A 1 607 ? 9.194 -40.016 17.723 1.00 40.84 607 MET A C 1
ATOM 4872 O O . MET A 1 607 ? 8.848 -40.928 18.451 1.00 40.84 607 MET A O 1
ATOM 4876 N N . ILE A 1 608 ? 10.317 -39.325 17.900 1.00 45.72 608 ILE A N 1
ATOM 4877 C CA . ILE A 1 608 ? 11.269 -39.474 18.999 1.00 45.72 608 ILE A CA 1
ATOM 4878 C C . ILE A 1 608 ? 10.624 -38.973 20.285 1.00 45.72 608 ILE A C 1
ATOM 4880 O O . ILE A 1 608 ? 10.586 -39.721 21.248 1.00 45.72 608 ILE A O 1
ATOM 4884 N N . ASP A 1 609 ? 9.996 -37.791 20.275 1.00 45.56 609 ASP A N 1
ATOM 4885 C CA . ASP A 1 609 ? 9.209 -37.295 21.411 1.00 45.56 609 ASP A CA 1
ATOM 4886 C C . ASP A 1 609 ? 8.097 -38.289 21.795 1.00 45.56 609 ASP A C 1
ATOM 4888 O O . ASP A 1 609 ? 7.866 -38.546 22.974 1.00 45.56 609 ASP A O 1
ATOM 4892 N N . LEU A 1 610 ? 7.417 -38.885 20.806 1.00 43.16 610 LEU A N 1
ATOM 4893 C CA . LEU A 1 610 ? 6.369 -39.888 21.014 1.00 43.16 610 LEU A CA 1
ATOM 4894 C C . LEU A 1 610 ? 6.925 -41.245 21.468 1.00 43.16 610 LEU A C 1
ATOM 4896 O O . LEU A 1 610 ? 6.301 -41.867 22.321 1.00 43.16 610 LEU A O 1
ATOM 4900 N N . GLN A 1 611 ? 8.071 -41.693 20.944 1.00 42.97 611 GLN A N 1
ATOM 4901 C CA . GLN A 1 611 ? 8.780 -42.924 21.320 1.00 42.97 611 GLN A CA 1
ATOM 4902 C C . GLN A 1 611 ? 9.369 -42.824 22.730 1.00 42.97 611 GLN A C 1
ATOM 4904 O O . GLN A 1 611 ? 9.256 -43.780 23.491 1.00 42.97 611 GLN A O 1
ATOM 4909 N N . ASP A 1 612 ? 9.935 -41.673 23.099 1.00 45.75 612 ASP A N 1
ATOM 4910 C CA . ASP A 1 612 ? 10.448 -41.369 24.437 1.00 45.75 612 ASP A CA 1
ATOM 4911 C C . ASP A 1 612 ? 9.290 -41.309 25.441 1.00 45.75 612 ASP A C 1
ATOM 4913 O O . ASP A 1 612 ? 9.354 -41.916 26.512 1.00 45.75 612 ASP A O 1
ATOM 4917 N N . TYR A 1 613 ? 8.166 -40.684 25.066 1.00 44.09 613 TYR A N 1
ATOM 4918 C CA . TYR A 1 613 ? 6.931 -40.731 25.856 1.00 44.09 613 TYR A CA 1
ATOM 4919 C C . TYR A 1 613 ? 6.402 -42.170 25.990 1.00 44.09 613 TYR A C 1
ATOM 4921 O O . TYR A 1 613 ? 5.935 -42.570 27.057 1.00 44.09 613 TYR A O 1
ATOM 4929 N N . GLN A 1 614 ? 6.527 -42.987 24.937 1.00 40.53 614 GLN A N 1
ATOM 4930 C CA . GLN A 1 614 ? 6.169 -44.406 24.949 1.00 40.53 614 GLN A CA 1
ATOM 4931 C C . GLN A 1 614 ? 7.123 -45.258 25.798 1.00 40.53 614 GLN A C 1
ATOM 4933 O O . GLN A 1 614 ? 6.650 -46.191 26.434 1.00 40.53 614 GLN A O 1
ATOM 4938 N N . GLN A 1 615 ? 8.428 -44.963 25.847 1.00 47.22 615 GLN A N 1
ATOM 4939 C CA . GLN A 1 615 ? 9.403 -45.655 26.702 1.00 47.22 615 GLN A CA 1
ATOM 4940 C C . GLN A 1 615 ? 9.140 -45.373 28.181 1.00 47.22 615 GLN A C 1
ATOM 4942 O O . GLN A 1 615 ? 9.090 -46.312 28.977 1.00 47.22 615 GLN A O 1
ATOM 4947 N N . VAL A 1 616 ? 8.886 -44.105 28.525 1.00 46.34 616 VAL A N 1
ATOM 4948 C CA . VAL A 1 616 ? 8.494 -43.684 29.880 1.00 46.34 616 VAL A CA 1
ATOM 4949 C C . VAL A 1 616 ? 7.180 -44.352 30.308 1.00 46.34 616 VAL A C 1
ATOM 4951 O O . VAL A 1 616 ? 7.026 -44.717 31.472 1.00 46.34 616 VAL A O 1
ATOM 4954 N N . LEU A 1 617 ? 6.244 -44.554 29.372 1.00 41.22 617 LEU A N 1
ATOM 4955 C CA . LEU A 1 617 ? 4.955 -45.203 29.632 1.00 41.22 617 LEU A CA 1
ATOM 4956 C C . LEU A 1 617 ? 5.001 -46.741 29.627 1.00 41.22 617 LEU A C 1
ATOM 4958 O O . LEU A 1 617 ? 4.219 -47.357 30.350 1.00 41.22 617 LEU A O 1
ATOM 4962 N N . ASN A 1 618 ? 5.857 -47.370 28.815 1.00 41.88 618 ASN A N 1
ATOM 4963 C CA . ASN A 1 618 ? 5.854 -48.825 28.627 1.00 41.88 618 ASN A CA 1
ATOM 4964 C C . ASN A 1 618 ? 6.782 -49.574 29.590 1.00 41.88 618 ASN A C 1
ATOM 4966 O O . ASN A 1 618 ? 6.477 -50.721 29.898 1.00 41.88 618 ASN A O 1
ATOM 4970 N N . ASN A 1 619 ? 7.868 -48.972 30.091 1.00 39.88 619 ASN A N 1
ATOM 4971 C CA . ASN A 1 619 ? 8.828 -49.668 30.951 1.00 39.88 619 ASN A CA 1
ATOM 4972 C C . ASN A 1 619 ? 9.225 -48.810 32.155 1.00 39.88 619 ASN A C 1
ATOM 4974 O O . ASN A 1 619 ? 10.196 -48.057 32.118 1.00 39.88 619 ASN A O 1
ATOM 4978 N N . GLY A 1 620 ? 8.529 -48.996 33.277 1.00 44.44 620 GLY A N 1
ATOM 4979 C CA . GLY A 1 620 ? 9.149 -48.700 34.563 1.00 44.44 620 GLY A CA 1
ATOM 4980 C C . GLY A 1 620 ? 10.472 -49.471 34.665 1.00 44.44 620 GLY A C 1
ATOM 4981 O O . GLY A 1 620 ? 10.458 -50.697 34.642 1.00 44.44 620 GLY A O 1
ATOM 4982 N N . LEU A 1 621 ? 11.587 -48.742 34.775 1.00 40.50 621 LEU A N 1
ATOM 4983 C CA . LEU A 1 621 ? 12.949 -49.241 35.015 1.00 40.50 621 LEU A CA 1
ATOM 4984 C C . LEU A 1 621 ? 13.544 -50.132 33.905 1.00 40.50 621 LEU A C 1
ATOM 4986 O O . LEU A 1 621 ? 13.668 -51.344 34.066 1.00 40.50 621 LEU A O 1
ATOM 4990 N N . ILE A 1 622 ? 14.058 -49.520 32.836 1.00 40.44 622 ILE A N 1
ATOM 4991 C CA . ILE A 1 622 ? 15.250 -50.058 32.163 1.00 40.44 622 ILE A CA 1
ATOM 4992 C C . ILE A 1 622 ? 16.281 -48.934 32.104 1.00 40.44 622 ILE A C 1
ATOM 4994 O O . ILE A 1 622 ? 16.249 -48.086 31.218 1.00 40.44 622 ILE A O 1
ATOM 4998 N N . GLU A 1 623 ? 17.192 -48.912 33.077 1.00 43.75 623 GLU A N 1
ATOM 4999 C CA . GLU A 1 623 ? 18.454 -48.193 32.921 1.00 43.75 623 GLU A CA 1
ATOM 5000 C C . GLU A 1 623 ? 19.188 -48.824 31.731 1.00 43.75 623 GLU A C 1
ATOM 5002 O O . GLU A 1 623 ? 19.499 -50.018 31.748 1.00 43.75 623 GLU A O 1
ATOM 5007 N N . SER A 1 624 ? 19.440 -48.049 30.673 1.00 41.28 624 SER A N 1
ATOM 5008 C CA . SER A 1 624 ? 20.319 -48.477 29.588 1.00 41.28 624 SER A CA 1
ATOM 5009 C C . SER A 1 624 ? 21.721 -48.694 30.162 1.00 41.28 624 SER A C 1
ATOM 5011 O O . SER A 1 624 ? 22.475 -47.741 30.365 1.00 41.28 624 SER A O 1
ATOM 5013 N N . ASN A 1 625 ? 22.075 -49.938 30.471 1.00 47.69 625 ASN A N 1
ATOM 5014 C CA . ASN A 1 625 ? 23.428 -50.271 30.885 1.00 47.69 625 ASN A CA 1
ATOM 5015 C C . ASN A 1 625 ? 24.340 -50.259 29.652 1.00 47.69 625 ASN A C 1
ATOM 5017 O O . ASN A 1 625 ? 24.118 -51.012 28.709 1.00 47.69 625 ASN A O 1
ATOM 5021 N N . GLU A 1 626 ? 25.427 -49.481 29.690 1.00 49.84 626 GLU A N 1
ATOM 5022 C CA . GLU A 1 626 ? 26.454 -49.402 28.626 1.00 49.84 626 GLU A CA 1
ATOM 5023 C C . GLU A 1 626 ? 27.112 -50.755 28.266 1.00 49.84 626 GLU A C 1
ATOM 5025 O O . GLU A 1 626 ? 27.913 -50.828 27.332 1.00 49.84 626 GLU A O 1
ATOM 5030 N N . LYS A 1 627 ? 26.802 -51.822 29.018 1.00 50.09 627 LYS A N 1
ATOM 5031 C CA . LYS A 1 627 ? 27.270 -53.200 28.812 1.00 50.09 627 LYS A CA 1
ATOM 5032 C C . LYS A 1 627 ? 26.605 -53.926 27.639 1.00 50.09 627 LYS A C 1
ATOM 5034 O O . LYS A 1 627 ? 27.134 -54.954 27.231 1.00 50.09 627 LYS A O 1
ATOM 5039 N N . ASP A 1 628 ? 25.478 -53.433 27.127 1.00 57.38 628 ASP A N 1
ATOM 5040 C CA . ASP A 1 628 ? 24.749 -54.053 26.007 1.00 57.38 628 ASP A CA 1
ATOM 5041 C C . ASP A 1 628 ? 25.108 -53.462 24.632 1.00 57.38 628 ASP A C 1
ATOM 5043 O O . ASP A 1 628 ? 24.534 -53.849 23.615 1.00 57.38 628 ASP A O 1
ATOM 5047 N N . ASP A 1 629 ? 26.059 -52.532 24.597 1.00 66.19 629 ASP A N 1
ATOM 5048 C CA . ASP A 1 629 ? 26.523 -51.908 23.368 1.00 66.19 629 ASP A CA 1
ATOM 5049 C C . ASP A 1 629 ? 27.534 -52.804 22.627 1.00 66.19 629 ASP A C 1
ATOM 5051 O O . ASP A 1 629 ? 28.546 -53.234 23.184 1.00 66.19 629 ASP A O 1
ATOM 5055 N N . GLU A 1 630 ? 27.291 -53.032 21.341 1.00 74.69 630 GLU A N 1
ATOM 5056 C CA . GLU A 1 630 ? 28.161 -53.746 20.407 1.00 74.69 630 GLU A CA 1
ATOM 5057 C C . GLU A 1 630 ? 28.870 -52.772 19.456 1.00 74.69 630 GLU A C 1
ATOM 5059 O O . GLU A 1 630 ? 28.510 -51.600 19.356 1.00 74.69 630 GLU A O 1
ATOM 5064 N N . ILE A 1 631 ? 29.899 -53.246 18.746 1.00 79.62 631 ILE A N 1
ATOM 5065 C CA . ILE A 1 631 ? 30.628 -52.431 17.765 1.00 79.62 631 ILE A CA 1
ATOM 5066 C C . ILE A 1 631 ? 30.249 -52.867 16.350 1.00 79.62 631 ILE A C 1
ATOM 5068 O O . ILE A 1 631 ? 30.544 -53.992 15.938 1.00 79.62 631 ILE A O 1
ATOM 5072 N N . LEU A 1 632 ? 29.635 -51.954 15.603 1.00 81.69 632 LEU A N 1
ATOM 5073 C CA . LEU A 1 632 ? 29.427 -52.046 14.165 1.00 81.69 632 LEU A CA 1
ATOM 5074 C C . LEU A 1 632 ? 30.649 -51.482 13.444 1.00 81.69 632 LEU A C 1
ATOM 5076 O O . LEU A 1 632 ? 30.926 -50.287 13.525 1.00 81.69 632 LEU A O 1
ATOM 5080 N N . ARG A 1 633 ? 31.357 -52.337 12.712 1.00 83.06 633 ARG A N 1
ATOM 5081 C CA . ARG A 1 633 ? 32.509 -51.965 11.896 1.00 83.06 633 ARG A CA 1
ATOM 5082 C C . ARG A 1 633 ? 32.094 -51.771 10.442 1.00 83.06 633 ARG A C 1
ATOM 5084 O O . ARG A 1 633 ? 31.593 -52.703 9.818 1.00 83.06 633 ARG A O 1
ATOM 5091 N N . ILE A 1 634 ? 32.334 -50.584 9.900 1.00 83.69 634 ILE A N 1
ATOM 5092 C CA . ILE A 1 634 ? 32.039 -50.190 8.517 1.00 83.69 634 ILE A CA 1
ATOM 5093 C C . ILE A 1 634 ? 33.337 -50.188 7.709 1.00 83.69 634 ILE A C 1
ATOM 5095 O O . ILE A 1 634 ? 34.332 -49.624 8.155 1.00 83.69 634 ILE A O 1
ATOM 5099 N N . TYR A 1 635 ? 33.313 -50.786 6.522 1.00 81.00 635 TYR A N 1
ATOM 5100 C CA . TYR A 1 635 ? 34.409 -50.870 5.563 1.00 81.00 635 TYR A CA 1
ATOM 5101 C C . TYR A 1 635 ? 34.068 -50.079 4.299 1.00 81.00 635 TYR A C 1
ATOM 5103 O O . TYR A 1 635 ? 32.988 -50.248 3.734 1.00 81.00 635 TYR A O 1
ATOM 5111 N N . ILE A 1 636 ? 35.012 -49.264 3.829 1.00 83.38 636 ILE A N 1
ATOM 5112 C CA . ILE A 1 636 ? 34.904 -48.492 2.583 1.00 83.38 636 ILE A CA 1
ATOM 5113 C C . ILE A 1 636 ? 36.109 -48.823 1.698 1.00 83.38 636 ILE A C 1
ATOM 5115 O O . ILE A 1 636 ? 37.246 -48.752 2.165 1.00 83.38 636 ILE A O 1
ATOM 5119 N N . TYR A 1 637 ? 35.881 -49.200 0.440 1.00 80.38 637 TYR A N 1
ATOM 5120 C CA . TYR A 1 637 ? 36.942 -49.521 -0.527 1.00 80.38 637 TYR A CA 1
ATOM 5121 C C . TYR A 1 637 ? 36.477 -49.355 -1.978 1.00 80.38 637 TYR A C 1
ATOM 5123 O O . TYR A 1 637 ? 35.281 -49.283 -2.248 1.00 80.38 637 TYR A O 1
ATOM 5131 N N . ASN A 1 638 ? 37.408 -49.318 -2.934 1.00 80.38 638 ASN A N 1
ATOM 5132 C CA . ASN A 1 638 ? 37.126 -49.127 -4.354 1.00 80.38 638 ASN A CA 1
ATOM 5133 C C . ASN A 1 638 ? 37.892 -50.103 -5.273 1.00 80.38 638 ASN A C 1
ATOM 5135 O O . ASN A 1 638 ? 38.978 -50.586 -4.961 1.00 80.38 638 ASN A O 1
ATOM 5139 N N . THR A 1 639 ? 37.343 -50.363 -6.460 1.00 71.69 639 THR A N 1
ATOM 5140 C CA . THR A 1 639 ? 37.963 -51.172 -7.522 1.00 71.69 639 THR A CA 1
ATOM 5141 C C . THR A 1 639 ? 38.385 -50.300 -8.709 1.00 71.69 639 THR A C 1
ATOM 5143 O O . THR A 1 639 ? 37.773 -49.266 -8.959 1.00 71.69 639 THR A O 1
ATOM 5146 N N . SER A 1 640 ? 39.395 -50.719 -9.471 1.00 66.50 640 SER A N 1
ATOM 5147 C CA . SER A 1 640 ? 39.895 -50.064 -10.686 1.00 66.50 640 SER A CA 1
ATOM 5148 C C . SER A 1 640 ? 39.069 -50.407 -11.930 1.00 66.50 640 SER A C 1
ATOM 5150 O O . SER A 1 640 ? 38.268 -51.343 -11.919 1.00 66.50 640 SER A O 1
ATOM 5152 N N . GLU A 1 641 ? 39.310 -49.684 -13.022 1.00 64.06 641 GLU A N 1
ATOM 5153 C CA . GLU A 1 641 ? 38.785 -49.989 -14.360 1.00 64.06 641 GLU A CA 1
ATOM 5154 C C . GLU A 1 641 ? 39.334 -51.329 -14.908 1.00 64.06 641 GLU A C 1
ATOM 5156 O O . GLU A 1 641 ? 40.453 -51.722 -14.571 1.00 64.06 641 GLU A O 1
ATOM 5161 N N . ASN A 1 642 ? 38.577 -52.000 -15.792 1.00 56.22 642 ASN A N 1
ATOM 5162 C CA . ASN A 1 642 ? 38.955 -53.235 -16.514 1.00 56.22 642 ASN A CA 1
ATOM 5163 C C . ASN A 1 642 ? 39.077 -54.498 -15.651 1.00 56.22 642 ASN A C 1
ATOM 5165 O O . ASN A 1 642 ? 40.065 -55.232 -15.713 1.00 56.22 642 ASN A O 1
ATOM 5169 N N . GLN A 1 643 ? 38.066 -54.766 -14.832 1.00 60.78 643 GLN A N 1
ATOM 5170 C CA . GLN A 1 643 ? 38.054 -55.972 -14.011 1.00 60.78 643 GLN A CA 1
ATOM 5171 C C . GLN A 1 643 ? 37.800 -57.232 -14.860 1.00 60.78 643 GLN A C 1
ATOM 5173 O O . GLN A 1 643 ? 37.037 -57.160 -15.821 1.00 60.78 643 GLN A O 1
ATOM 5178 N N . PRO A 1 644 ? 38.354 -58.408 -14.499 1.00 52.59 644 PRO A N 1
ATOM 5179 C CA . PRO A 1 644 ? 38.293 -59.623 -15.327 1.00 52.59 644 PRO A CA 1
ATOM 5180 C C . PRO A 1 644 ? 36.881 -60.121 -15.671 1.00 52.59 644 PRO A C 1
ATOM 5182 O O . PRO A 1 644 ? 36.717 -60.908 -16.597 1.00 52.59 644 PRO A O 1
ATOM 5185 N N . TRP A 1 645 ? 35.869 -59.699 -14.910 1.00 56.16 645 TRP A N 1
ATOM 5186 C CA . TRP A 1 645 ? 34.461 -60.040 -15.124 1.00 56.16 645 TRP A CA 1
ATOM 5187 C C . TRP A 1 645 ? 33.723 -59.073 -16.068 1.00 56.16 645 TRP A C 1
ATOM 5189 O O . TRP A 1 645 ? 32.531 -59.255 -16.306 1.00 56.16 645 TRP A O 1
ATOM 5199 N N . GLN A 1 646 ? 34.382 -58.026 -16.576 1.00 56.69 646 GLN A N 1
ATOM 5200 C CA . GLN A 1 646 ? 33.827 -57.143 -17.605 1.00 56.69 646 GLN A CA 1
ATOM 5201 C C . GLN A 1 646 ? 33.985 -57.825 -18.974 1.00 56.69 646 GLN A C 1
ATOM 5203 O O . GLN A 1 646 ? 35.096 -57.980 -19.473 1.00 56.69 646 GLN A O 1
ATOM 5208 N N . GLU A 1 647 ? 32.878 -58.286 -19.566 1.00 52.78 647 GLU A N 1
ATOM 5209 C CA . GLU A 1 647 ? 32.879 -58.928 -20.888 1.00 52.78 647 GLU A CA 1
ATOM 5210 C C . GLU A 1 647 ? 33.313 -57.947 -21.996 1.00 52.78 647 GLU A C 1
ATOM 5212 O O . GLU A 1 647 ? 32.984 -56.762 -21.946 1.00 52.78 647 GLU A O 1
ATOM 5217 N N . ASN A 1 648 ? 34.016 -58.461 -23.017 1.00 48.66 648 ASN A N 1
ATOM 5218 C CA . ASN A 1 648 ? 34.799 -57.740 -24.045 1.00 48.66 648 ASN A CA 1
ATOM 5219 C C . ASN A 1 648 ? 34.098 -56.626 -24.868 1.00 48.66 648 ASN A C 1
ATOM 5221 O O . ASN A 1 648 ? 34.736 -56.062 -25.751 1.00 48.66 648 ASN A O 1
ATOM 5225 N N . ASN A 1 649 ? 32.834 -56.286 -24.606 1.00 48.25 649 ASN A N 1
ATOM 5226 C CA . ASN A 1 649 ? 32.088 -55.234 -25.310 1.00 48.25 649 ASN A CA 1
ATOM 5227 C C . ASN A 1 649 ? 31.480 -54.159 -24.381 1.00 48.25 649 ASN A C 1
ATOM 5229 O O . ASN A 1 649 ? 30.770 -53.279 -24.865 1.00 48.25 649 ASN A O 1
ATOM 5233 N N . GLY A 1 650 ? 31.724 -54.212 -23.065 1.00 49.81 650 GLY A N 1
ATOM 5234 C CA . GLY A 1 650 ? 31.269 -53.185 -22.120 1.00 49.81 650 GLY A CA 1
ATOM 5235 C C . GLY A 1 650 ? 32.311 -52.078 -21.900 1.00 49.81 650 GLY A C 1
ATOM 5236 O O . GLY A 1 650 ? 33.509 -52.363 -21.923 1.00 49.81 650 GLY A O 1
ATOM 5237 N N . PRO A 1 651 ? 31.907 -50.815 -21.662 1.00 49.72 651 PRO A N 1
ATOM 5238 C CA . PRO A 1 651 ? 32.854 -49.754 -21.333 1.00 49.72 651 PRO A CA 1
ATOM 5239 C C . PRO A 1 651 ? 33.566 -50.037 -19.992 1.00 49.72 651 PRO A C 1
ATOM 5241 O O . PRO A 1 651 ? 32.934 -50.562 -19.066 1.00 49.72 651 PRO A O 1
ATOM 5244 N N . PRO A 1 652 ? 34.854 -49.667 -19.844 1.00 52.81 652 PRO A N 1
ATOM 5245 C CA . PRO A 1 652 ? 35.574 -49.800 -18.578 1.00 52.81 652 PRO A CA 1
ATOM 5246 C C . PRO A 1 652 ? 34.827 -49.089 -17.438 1.00 52.81 652 PRO A C 1
ATOM 5248 O O . PRO A 1 652 ? 34.417 -47.937 -17.588 1.00 52.81 652 PRO A O 1
ATOM 5251 N N . SER A 1 653 ? 34.645 -49.774 -16.301 1.00 59.84 653 SER A N 1
ATOM 5252 C CA . SER A 1 653 ? 33.999 -49.219 -15.097 1.00 59.84 653 SER A CA 1
ATOM 5253 C C . SER A 1 653 ? 34.762 -49.540 -13.807 1.00 59.84 653 SER A C 1
ATOM 5255 O O . SER A 1 653 ? 35.372 -50.603 -13.686 1.00 59.84 653 SER A O 1
ATOM 5257 N N . TRP A 1 654 ? 34.710 -48.618 -12.844 1.00 70.56 654 TRP A N 1
ATOM 5258 C CA . TRP A 1 654 ? 35.202 -48.760 -11.466 1.00 70.56 654 TRP A CA 1
ATOM 5259 C C . TRP A 1 654 ? 34.016 -48.803 -10.479 1.00 70.56 654 TRP A C 1
ATOM 5261 O O . TRP A 1 654 ? 32.908 -48.397 -10.838 1.00 70.56 654 TRP A O 1
ATOM 5271 N N . THR A 1 655 ? 34.217 -49.312 -9.252 1.00 70.19 655 THR A N 1
ATOM 5272 C CA . THR A 1 655 ? 33.173 -49.409 -8.201 1.00 70.19 655 THR A CA 1
ATOM 5273 C C . THR A 1 655 ? 33.697 -48.915 -6.848 1.00 70.19 655 THR A C 1
ATOM 5275 O O . THR A 1 655 ? 34.761 -49.355 -6.436 1.00 70.19 655 THR A O 1
ATOM 5278 N N . LEU A 1 656 ? 32.966 -48.053 -6.137 1.00 76.25 656 LEU A N 1
ATOM 5279 C CA . LEU A 1 656 ? 33.156 -47.761 -4.705 1.00 76.25 656 LEU A CA 1
ATOM 5280 C C . LEU A 1 656 ? 32.135 -48.577 -3.901 1.00 76.25 656 LEU A C 1
ATOM 5282 O O . LEU A 1 656 ? 30.958 -48.581 -4.250 1.00 76.25 656 LEU A O 1
ATOM 5286 N N . ARG A 1 657 ? 32.577 -49.245 -2.838 1.00 75.31 657 ARG A N 1
ATOM 5287 C CA . ARG A 1 657 ? 31.775 -50.137 -2.000 1.00 75.31 657 ARG A CA 1
ATOM 5288 C C . ARG A 1 657 ? 31.861 -49.737 -0.528 1.00 75.31 657 ARG A C 1
ATOM 5290 O O . ARG A 1 657 ? 32.957 -49.525 -0.010 1.00 75.31 657 ARG A O 1
ATOM 5297 N N . ILE A 1 658 ? 30.706 -49.671 0.137 1.00 79.56 658 ILE A N 1
ATOM 5298 C CA . ILE A 1 658 ? 30.554 -49.408 1.576 1.00 79.56 658 ILE A CA 1
ATOM 5299 C C . ILE A 1 658 ? 29.737 -50.541 2.196 1.00 79.56 658 ILE A C 1
ATOM 5301 O O . ILE A 1 658 ? 28.585 -50.732 1.825 1.00 79.56 658 ILE A O 1
ATOM 5305 N N . GLU A 1 659 ? 30.289 -51.281 3.151 1.00 77.19 659 GLU A N 1
ATOM 5306 C CA . GLU A 1 659 ? 29.584 -52.370 3.846 1.00 77.19 659 GLU A CA 1
ATOM 5307 C C . GLU A 1 659 ? 29.858 -52.325 5.353 1.00 77.19 659 GLU A C 1
ATOM 5309 O O . GLU A 1 659 ? 30.891 -51.810 5.768 1.00 77.19 659 GLU A O 1
ATOM 5314 N N . GLY A 1 660 ? 28.976 -52.872 6.192 1.00 76.38 660 GLY A N 1
ATOM 5315 C CA . GLY A 1 660 ? 29.187 -52.908 7.643 1.00 76.38 660 GLY A CA 1
ATOM 5316 C C . GLY A 1 660 ? 28.834 -54.246 8.281 1.00 76.38 660 GLY A C 1
ATOM 5317 O O . GLY A 1 660 ? 27.989 -54.990 7.782 1.00 76.38 660 GLY A O 1
ATOM 5318 N N . ARG A 1 661 ? 29.534 -54.590 9.367 1.00 76.81 661 ARG A N 1
ATOM 5319 C CA . ARG A 1 661 ? 29.381 -55.858 10.100 1.00 76.81 661 ARG A CA 1
ATOM 5320 C C . ARG A 1 661 ? 29.578 -55.644 11.594 1.00 76.81 661 ARG A C 1
ATOM 5322 O O . ARG A 1 661 ? 30.463 -54.887 11.991 1.00 76.81 661 ARG A O 1
ATOM 5329 N N . LEU A 1 662 ? 28.790 -56.319 12.428 1.00 77.44 662 LEU A N 1
ATOM 5330 C CA . LEU A 1 662 ? 29.054 -56.331 13.868 1.00 77.44 662 LEU A CA 1
ATOM 5331 C C . LEU A 1 662 ? 30.330 -57.143 14.129 1.00 77.44 662 LEU A C 1
ATOM 5333 O O . LEU A 1 662 ? 30.517 -58.221 13.569 1.00 77.44 662 LEU A O 1
ATOM 5337 N N . LEU A 1 663 ? 31.233 -56.636 14.970 1.00 75.88 663 LEU A N 1
ATOM 5338 C CA . LEU A 1 663 ? 32.539 -57.274 15.187 1.00 75.88 663 LEU A CA 1
ATOM 5339 C C . LEU A 1 663 ? 32.451 -58.689 15.772 1.00 75.88 663 LEU A C 1
ATOM 5341 O O . LEU A 1 663 ? 33.326 -59.511 15.512 1.00 75.88 663 LEU A O 1
ATOM 5345 N N . ASN A 1 664 ? 31.395 -58.966 16.537 1.00 70.19 664 ASN A N 1
ATOM 5346 C CA . ASN A 1 664 ? 31.160 -60.251 17.195 1.00 70.19 664 ASN A CA 1
ATOM 5347 C C . ASN A 1 664 ? 30.096 -61.104 16.476 1.00 70.19 664 ASN A C 1
ATOM 5349 O O . ASN A 1 664 ? 29.601 -62.075 17.047 1.00 70.19 664 ASN A O 1
ATOM 5353 N N . GLU A 1 665 ? 29.726 -60.746 15.243 1.00 68.75 665 GLU A N 1
ATOM 5354 C CA . GLU A 1 665 ? 28.701 -61.437 14.458 1.00 68.75 665 GLU A CA 1
ATOM 5355 C C . GLU A 1 665 ? 29.158 -62.852 14.068 1.00 68.75 665 GLU A C 1
ATOM 5357 O O . GLU A 1 665 ? 30.140 -63.015 13.343 1.00 68.75 665 GLU A O 1
ATOM 5362 N N . GLN A 1 666 ? 28.460 -63.885 14.556 1.00 59.19 666 GLN A N 1
ATOM 5363 C CA . GLN A 1 666 ? 28.769 -65.292 14.242 1.00 59.19 666 GLN A CA 1
ATOM 5364 C C . GLN A 1 666 ? 27.924 -65.865 13.092 1.00 59.19 666 GLN A C 1
ATOM 5366 O O . GLN A 1 666 ? 28.251 -66.926 12.561 1.00 59.19 666 GLN A O 1
ATOM 5371 N N . GLU A 1 667 ? 26.866 -65.159 12.685 1.00 63.69 667 GLU A N 1
ATOM 5372 C CA . GLU A 1 667 ? 25.939 -65.589 11.637 1.00 63.69 667 GLU A CA 1
ATOM 5373 C C . GLU A 1 667 ? 26.539 -65.412 10.226 1.00 63.69 667 GLU A C 1
ATOM 5375 O O . GLU A 1 667 ? 27.130 -64.368 9.926 1.00 63.69 667 GLU A O 1
ATOM 5380 N N . PRO A 1 668 ? 26.397 -66.396 9.316 1.00 58.91 668 PRO A N 1
ATOM 5381 C CA . PRO A 1 668 ? 26.906 -66.276 7.953 1.00 58.91 668 PRO A CA 1
ATOM 5382 C C . PRO A 1 668 ? 26.185 -65.162 7.175 1.00 58.91 668 PRO A C 1
ATOM 5384 O O . PRO A 1 668 ? 25.003 -64.909 7.386 1.00 58.91 668 PRO A O 1
ATOM 5387 N N . LEU A 1 669 ? 26.876 -64.540 6.206 1.00 55.19 669 LEU A N 1
ATOM 5388 C CA . LEU A 1 669 ? 26.363 -63.419 5.386 1.00 55.19 669 LEU A CA 1
ATOM 5389 C C . LEU A 1 669 ? 25.007 -63.694 4.708 1.00 55.19 669 LEU A C 1
ATOM 5391 O O . LEU A 1 669 ? 24.293 -62.757 4.370 1.00 55.19 669 LEU A O 1
ATOM 5395 N N . THR A 1 670 ? 24.667 -64.966 4.493 1.00 50.78 670 THR A N 1
ATOM 5396 C CA . THR A 1 670 ? 23.427 -65.427 3.855 1.00 50.78 670 THR A CA 1
ATOM 5397 C C . THR A 1 670 ? 22.318 -65.789 4.853 1.00 50.78 670 THR A C 1
ATOM 5399 O O . THR A 1 670 ? 21.266 -66.266 4.429 1.00 50.78 670 THR A O 1
ATOM 5402 N N . SER A 1 671 ? 22.557 -65.652 6.163 1.00 54.34 671 SER A N 1
ATOM 5403 C CA . SER A 1 671 ? 21.589 -65.981 7.216 1.00 54.34 671 SER A CA 1
ATOM 5404 C C . SER A 1 671 ? 20.452 -64.961 7.236 1.00 54.34 671 SER A C 1
ATOM 5406 O O . SER A 1 671 ? 20.681 -63.753 7.198 1.00 54.34 671 SER A O 1
ATOM 5408 N N . ILE A 1 672 ? 19.214 -65.455 7.309 1.00 52.88 672 ILE A N 1
ATOM 5409 C CA . ILE A 1 672 ? 18.005 -64.624 7.435 1.00 52.88 672 ILE A CA 1
ATOM 5410 C C . ILE A 1 672 ? 17.954 -63.965 8.825 1.00 52.88 672 ILE A C 1
ATOM 5412 O O . ILE A 1 672 ? 17.375 -62.896 8.973 1.00 52.88 672 ILE A O 1
ATOM 5416 N N . GLU A 1 673 ? 18.608 -64.568 9.823 1.00 54.81 673 GLU A N 1
ATOM 5417 C CA . GLU A 1 673 ? 18.665 -64.075 11.208 1.00 54.81 673 GLU A CA 1
ATOM 5418 C C . GLU A 1 673 ? 19.710 -62.962 11.409 1.00 54.81 673 GLU A C 1
ATOM 5420 O O . GLU A 1 673 ? 19.777 -62.343 12.471 1.00 54.81 673 GLU A O 1
ATOM 5425 N N . ARG A 1 674 ? 20.523 -62.675 10.383 1.00 64.88 674 ARG A N 1
ATOM 5426 C CA . ARG A 1 674 ? 21.556 -61.640 10.420 1.00 64.88 674 ARG A CA 1
ATOM 5427 C C . ARG A 1 674 ? 20.936 -60.238 10.383 1.00 64.88 674 ARG A C 1
ATOM 5429 O O . ARG A 1 674 ? 20.149 -59.924 9.487 1.00 64.88 674 ARG A O 1
ATOM 5436 N N . LYS A 1 675 ? 21.347 -59.358 11.303 1.00 66.19 675 LYS A N 1
ATOM 5437 C CA . LYS A 1 675 ? 20.913 -57.951 11.302 1.00 66.19 675 LYS A CA 1
ATOM 5438 C C . LYS A 1 675 ? 21.581 -57.198 10.160 1.00 66.19 675 LYS A C 1
ATOM 5440 O O . LYS A 1 675 ? 22.804 -57.139 10.077 1.00 66.19 675 LYS A O 1
ATOM 5445 N N . LYS A 1 676 ? 20.766 -56.599 9.290 1.00 65.25 676 LYS A N 1
ATOM 5446 C CA . LYS A 1 676 ? 21.260 -55.842 8.136 1.00 65.25 676 LYS A CA 1
ATOM 5447 C C . LYS A 1 676 ? 22.016 -54.592 8.584 1.00 65.25 676 LYS A C 1
ATOM 5449 O O . LYS A 1 676 ? 21.552 -53.888 9.481 1.00 65.25 676 LYS A O 1
ATOM 5454 N N . PHE A 1 677 ? 23.125 -54.271 7.931 1.00 69.62 677 PHE A N 1
ATOM 5455 C CA . PHE A 1 677 ? 23.930 -53.066 8.130 1.00 69.62 677 PHE A CA 1
ATOM 5456 C C . PHE A 1 677 ? 23.075 -51.793 8.105 1.00 69.62 677 PHE A C 1
ATOM 5458 O O . PHE A 1 677 ? 23.244 -50.901 8.937 1.00 69.62 677 PHE A O 1
ATOM 5465 N N . SER A 1 678 ? 22.094 -51.744 7.210 1.00 62.56 678 SER A N 1
ATOM 5466 C CA . SER A 1 678 ? 21.158 -50.631 7.112 1.00 62.56 678 SER A CA 1
ATOM 5467 C C . SER A 1 678 ? 20.304 -50.388 8.357 1.00 62.56 678 SER A C 1
ATOM 5469 O O . SER A 1 678 ? 19.945 -49.245 8.629 1.00 62.56 678 SER A O 1
ATOM 5471 N N . SER A 1 679 ? 19.995 -51.423 9.143 1.00 64.31 679 SER A N 1
ATOM 5472 C CA . SER A 1 679 ? 19.154 -51.286 10.342 1.00 64.31 679 SER A CA 1
ATOM 5473 C C . SER A 1 679 ? 19.790 -50.406 11.427 1.00 64.31 679 SER A C 1
ATOM 5475 O O . SER A 1 679 ? 19.084 -49.850 12.271 1.00 64.31 679 SER A O 1
ATOM 5477 N N . PHE A 1 680 ? 21.112 -50.231 11.361 1.00 69.75 680 PHE A N 1
ATOM 5478 C CA . PHE A 1 680 ? 21.909 -49.439 12.292 1.00 69.75 680 PHE A CA 1
ATOM 5479 C C . PHE A 1 680 ? 22.098 -47.975 11.853 1.00 69.75 680 PHE A C 1
ATOM 5481 O O . PHE A 1 680 ? 22.676 -47.184 12.601 1.00 69.75 680 PHE A O 1
ATOM 5488 N N . LEU A 1 681 ? 21.632 -47.592 10.659 1.00 66.25 681 LEU A N 1
ATOM 5489 C CA . LEU A 1 681 ? 21.811 -46.255 10.085 1.00 66.25 681 LEU A CA 1
ATOM 5490 C C . LEU A 1 681 ? 20.456 -45.577 9.852 1.00 66.25 681 LEU A C 1
ATOM 5492 O O . LEU A 1 681 ? 19.479 -46.222 9.482 1.00 66.25 681 LEU A O 1
ATOM 5496 N N . SER A 1 682 ? 20.380 -44.265 10.078 1.00 63.62 682 SER A N 1
ATOM 5497 C CA . SER A 1 682 ? 19.204 -43.466 9.706 1.00 63.62 682 SER A CA 1
ATOM 5498 C C . SER A 1 682 ? 19.333 -42.914 8.288 1.00 63.62 682 SER A C 1
ATOM 5500 O O . SER A 1 682 ? 18.332 -42.810 7.586 1.00 63.62 682 SER A O 1
ATOM 5502 N N . SER A 1 683 ? 20.559 -42.623 7.842 1.00 64.00 683 SER A N 1
ATOM 5503 C CA . SER A 1 683 ? 20.870 -42.296 6.448 1.00 64.00 683 SER A CA 1
ATOM 5504 C C . SER A 1 683 ? 22.337 -42.583 6.109 1.00 64.00 683 SER A C 1
ATOM 5506 O O . SER A 1 683 ? 23.223 -42.368 6.939 1.00 64.00 683 SER A O 1
ATOM 5508 N N . LEU A 1 684 ? 22.598 -42.990 4.864 1.00 66.75 684 LEU A N 1
ATOM 5509 C CA . LEU A 1 684 ? 23.929 -43.096 4.258 1.00 66.75 684 LEU A CA 1
ATOM 5510 C C . LEU A 1 684 ? 23.886 -42.415 2.886 1.00 66.75 684 LEU A C 1
ATOM 5512 O O . LEU A 1 684 ? 23.094 -42.822 2.035 1.00 66.75 684 LEU A O 1
ATOM 5516 N N . SER A 1 685 ? 24.732 -41.407 2.672 1.00 67.69 685 SER A N 1
ATOM 5517 C CA . SER A 1 685 ? 24.816 -40.690 1.395 1.00 67.69 685 SER A CA 1
ATOM 5518 C C . SER A 1 685 ? 26.255 -40.567 0.911 1.00 67.69 685 SER A C 1
ATOM 5520 O O . SER A 1 685 ? 27.153 -40.273 1.702 1.00 67.69 685 SER A O 1
ATOM 5522 N N . VAL A 1 686 ? 26.462 -40.736 -0.394 1.00 65.12 686 VAL A N 1
ATOM 5523 C CA . VAL A 1 686 ? 27.760 -40.536 -1.055 1.00 65.12 686 VAL A CA 1
ATOM 5524 C C . VAL A 1 686 ? 27.612 -39.491 -2.153 1.00 65.12 686 VAL A C 1
ATOM 5526 O O . VAL A 1 686 ? 26.808 -39.671 -3.070 1.00 65.12 686 VAL A O 1
ATOM 5529 N N . GLU A 1 687 ? 28.399 -38.422 -2.071 1.00 68.62 687 GLU A N 1
ATOM 5530 C CA . GLU A 1 687 ? 28.471 -37.352 -3.066 1.00 68.62 687 GLU A CA 1
ATOM 5531 C C . GLU A 1 687 ? 29.816 -37.412 -3.797 1.00 68.62 687 GLU A C 1
ATOM 5533 O O . GLU A 1 687 ? 30.870 -37.327 -3.172 1.00 68.62 687 GLU A O 1
ATOM 5538 N N . LEU A 1 688 ? 29.808 -37.550 -5.126 1.00 66.19 688 LEU A N 1
ATOM 5539 C CA . LEU A 1 688 ? 31.037 -37.554 -5.929 1.00 66.19 688 LEU A CA 1
ATOM 5540 C C . LEU A 1 688 ? 31.410 -36.126 -6.364 1.00 66.19 688 LEU A C 1
ATOM 5542 O O . LEU A 1 688 ? 30.583 -35.402 -6.914 1.00 66.19 688 LEU A O 1
ATOM 5546 N N . LYS A 1 689 ? 32.679 -35.746 -6.189 1.00 64.06 689 LYS A N 1
ATOM 5547 C CA . LYS A 1 689 ? 33.254 -34.437 -6.527 1.00 64.06 689 LYS A CA 1
ATOM 5548 C C . LYS A 1 689 ? 34.424 -34.569 -7.520 1.00 64.06 689 LYS A C 1
ATOM 5550 O O . LYS A 1 689 ? 35.386 -35.297 -7.252 1.00 64.06 689 LYS A O 1
ATOM 5555 N N . PRO A 1 690 ? 34.404 -33.849 -8.658 1.00 57.56 690 PRO A N 1
ATOM 5556 C CA . PRO A 1 690 ? 35.569 -33.742 -9.538 1.00 57.56 690 PRO A CA 1
ATOM 5557 C C . PRO A 1 690 ? 36.716 -33.031 -8.805 1.00 57.56 690 PRO A C 1
ATOM 5559 O O . PRO A 1 690 ? 36.509 -31.963 -8.226 1.00 57.56 690 PRO A O 1
ATOM 5562 N N . LYS A 1 691 ? 37.928 -33.599 -8.805 1.00 48.50 691 LYS A N 1
ATOM 5563 C CA . LYS A 1 691 ? 39.079 -33.042 -8.061 1.00 48.50 691 LYS A CA 1
ATOM 5564 C C . LYS A 1 691 ? 39.598 -31.720 -8.657 1.00 48.50 691 LYS A C 1
ATOM 5566 O O . LYS A 1 691 ? 40.227 -30.927 -7.967 1.00 48.50 691 LYS A O 1
ATOM 5571 N N . ASP A 1 692 ? 39.301 -31.487 -9.928 1.00 48.50 692 ASP A N 1
ATOM 5572 C CA . ASP A 1 692 ? 39.576 -30.299 -10.738 1.00 48.50 692 ASP A CA 1
ATOM 5573 C C . ASP A 1 692 ? 38.476 -29.221 -10.646 1.00 48.50 692 ASP A C 1
ATOM 5575 O O . ASP A 1 692 ? 38.617 -28.148 -11.230 1.00 48.50 692 ASP A O 1
ATOM 5579 N N . GLY A 1 693 ? 37.387 -29.473 -9.902 1.00 49.28 693 GLY A N 1
ATOM 5580 C CA . GLY A 1 693 ? 36.302 -28.507 -9.686 1.00 49.28 693 GLY A CA 1
ATOM 5581 C C . GLY A 1 693 ? 35.440 -28.224 -10.922 1.00 49.28 693 GLY A C 1
ATOM 5582 O O . GLY A 1 693 ? 34.607 -27.319 -10.889 1.00 49.28 693 GLY A O 1
ATOM 5583 N N . ASN A 1 694 ? 35.619 -28.984 -12.006 1.00 46.12 694 ASN A N 1
ATOM 5584 C CA . ASN A 1 694 ? 34.889 -28.791 -13.252 1.00 46.12 694 ASN A CA 1
ATOM 5585 C C . ASN A 1 694 ? 33.628 -29.674 -13.297 1.00 46.12 694 ASN A C 1
ATOM 5587 O O . ASN A 1 694 ? 33.676 -30.859 -13.627 1.00 46.12 694 ASN A O 1
ATOM 5591 N N . TYR A 1 695 ? 32.486 -29.086 -12.935 1.00 48.16 695 TYR A N 1
ATOM 5592 C CA . TYR A 1 695 ? 31.195 -29.773 -12.797 1.00 48.16 695 TYR A CA 1
ATOM 5593 C C . TYR A 1 695 ? 30.460 -30.035 -14.128 1.00 48.16 695 TYR A C 1
ATOM 5595 O O . TYR A 1 695 ? 29.368 -30.607 -14.105 1.00 48.16 695 TYR A O 1
ATOM 5603 N N . GLU A 1 696 ? 31.027 -29.635 -15.273 1.00 40.62 696 GLU A N 1
ATOM 5604 C CA . GLU A 1 696 ? 30.392 -29.761 -16.597 1.00 40.62 696 GLU A CA 1
ATOM 5605 C C . GLU A 1 696 ? 30.538 -31.155 -17.237 1.00 40.62 696 GLU A C 1
ATOM 5607 O O . GLU A 1 696 ? 29.783 -31.498 -18.145 1.00 40.62 696 GLU A O 1
ATOM 5612 N N . LYS A 1 697 ? 31.460 -32.006 -16.761 1.00 43.28 697 LYS A N 1
ATOM 5613 C CA . LYS A 1 697 ? 31.551 -33.405 -17.220 1.00 43.28 697 LYS A CA 1
ATOM 5614 C C . LYS A 1 697 ? 30.564 -34.277 -16.445 1.00 43.28 697 LYS A C 1
ATOM 5616 O O . LYS A 1 697 ? 30.738 -34.518 -15.252 1.00 43.28 697 LYS A O 1
ATOM 5621 N N . GLU A 1 698 ? 29.536 -34.782 -17.122 1.00 42.66 698 GLU A N 1
ATOM 5622 C CA . GLU A 1 698 ? 28.526 -35.636 -16.497 1.00 42.66 698 GLU A CA 1
ATOM 5623 C C . GLU A 1 698 ? 29.131 -36.949 -15.945 1.00 42.66 698 GLU A C 1
ATOM 5625 O O . GLU A 1 698 ? 29.816 -37.707 -16.635 1.00 42.66 698 GLU A O 1
ATOM 5630 N N . LEU A 1 699 ? 28.893 -37.209 -14.655 1.00 48.50 699 LEU A N 1
ATOM 5631 C CA . LEU A 1 699 ? 29.199 -38.467 -13.971 1.00 48.50 699 LEU A CA 1
ATOM 5632 C C . LEU A 1 699 ? 27.972 -39.390 -14.076 1.00 48.50 699 LEU A C 1
ATOM 5634 O O . LEU A 1 699 ? 27.044 -39.245 -13.291 1.00 48.50 699 LEU A O 1
ATOM 5638 N N . GLU A 1 700 ? 27.911 -40.320 -15.028 1.00 46.06 700 GLU A N 1
ATOM 5639 C CA . GLU A 1 700 ? 26.837 -41.329 -15.032 1.00 46.06 700 GLU A CA 1
ATOM 5640 C C . GLU A 1 700 ? 27.114 -42.422 -13.997 1.00 46.06 700 GLU A C 1
ATOM 5642 O O . GLU A 1 700 ? 28.111 -43.141 -14.095 1.00 46.06 700 GLU A O 1
ATOM 5647 N N . ILE A 1 701 ? 26.230 -42.549 -13.003 1.00 46.84 701 ILE A N 1
ATOM 5648 C CA . ILE A 1 701 ? 26.364 -43.516 -11.914 1.00 46.84 701 ILE A CA 1
ATOM 5649 C C . ILE A 1 701 ? 25.263 -44.576 -12.004 1.00 46.84 701 ILE A C 1
ATOM 5651 O O . ILE A 1 701 ? 24.077 -44.252 -12.010 1.00 46.84 701 ILE A O 1
ATOM 5655 N N . LEU A 1 702 ? 25.658 -45.848 -12.020 1.00 45.44 702 LEU A N 1
ATOM 5656 C CA . LEU A 1 702 ? 24.762 -47.000 -11.959 1.00 45.44 702 LEU A CA 1
ATOM 5657 C C . LEU A 1 702 ? 24.748 -47.542 -10.520 1.00 45.44 702 LEU A C 1
ATOM 5659 O O . LEU A 1 702 ? 25.691 -48.218 -10.102 1.00 45.44 702 LEU A O 1
ATOM 5663 N N . SER A 1 703 ? 23.699 -47.243 -9.747 1.00 45.47 703 SER A N 1
ATOM 5664 C CA . SER A 1 703 ? 23.454 -47.922 -8.465 1.00 45.47 703 SER A CA 1
ATOM 5665 C C . SER A 1 703 ? 22.774 -49.277 -8.705 1.00 45.47 703 SER A C 1
ATOM 5667 O O . SER A 1 703 ? 21.968 -49.425 -9.623 1.00 45.47 703 SER A O 1
ATOM 5669 N N . ILE A 1 704 ? 23.091 -50.290 -7.891 1.00 41.47 704 ILE A N 1
ATOM 5670 C CA . ILE A 1 704 ? 22.548 -51.656 -8.057 1.00 41.47 704 ILE A CA 1
ATOM 5671 C C . ILE A 1 704 ? 21.048 -51.738 -7.680 1.00 41.47 704 ILE A C 1
ATOM 5673 O O . ILE A 1 704 ? 20.367 -52.655 -8.122 1.00 41.47 704 ILE A O 1
ATOM 5677 N N . ASN A 1 705 ? 20.501 -50.745 -6.962 1.00 42.50 705 ASN A N 1
ATOM 5678 C CA . ASN A 1 705 ? 19.109 -50.739 -6.478 1.00 42.50 705 ASN A CA 1
ATOM 5679 C C . ASN A 1 705 ? 18.193 -49.711 -7.177 1.00 42.50 705 ASN A C 1
ATOM 5681 O O . ASN A 1 705 ? 17.174 -49.316 -6.621 1.00 42.50 705 ASN A O 1
ATOM 5685 N N . GLY A 1 706 ? 18.526 -49.286 -8.401 1.00 42.38 706 GLY A N 1
ATOM 5686 C CA . GLY A 1 706 ? 17.580 -48.570 -9.273 1.00 42.38 706 GLY A CA 1
ATOM 5687 C C . GLY A 1 706 ? 17.461 -47.054 -9.072 1.00 42.38 706 GLY A C 1
ATOM 5688 O O . GLY A 1 706 ? 16.610 -46.433 -9.699 1.00 42.38 706 GLY A O 1
ATOM 5689 N N . GLY A 1 707 ? 18.325 -46.426 -8.273 1.00 44.06 707 GLY A N 1
ATOM 5690 C CA . GLY A 1 707 ? 18.436 -44.966 -8.231 1.00 44.06 707 GLY A CA 1
ATOM 5691 C C . GLY A 1 707 ? 19.391 -44.474 -9.316 1.00 44.06 707 GLY A C 1
ATOM 5692 O O . GLY A 1 707 ? 20.608 -44.560 -9.138 1.00 44.06 707 GLY A O 1
ATOM 5693 N N . SER A 1 708 ? 18.870 -43.987 -10.442 1.00 40.28 708 SER A N 1
ATOM 5694 C CA . SER A 1 708 ? 19.663 -43.297 -11.464 1.00 40.28 708 SER A CA 1
ATOM 5695 C C . SER A 1 708 ? 19.662 -41.798 -11.171 1.00 40.28 708 SER A C 1
ATOM 5697 O O . SER A 1 708 ? 18.781 -41.088 -11.646 1.00 40.28 708 SER A O 1
ATOM 5699 N N . ASN A 1 709 ? 20.619 -41.304 -10.379 1.00 44.75 709 ASN A N 1
ATOM 5700 C CA . ASN A 1 709 ? 20.838 -39.865 -10.246 1.00 44.75 709 ASN A CA 1
ATOM 5701 C C . ASN A 1 709 ? 22.324 -39.534 -10.039 1.00 44.75 709 ASN A C 1
ATOM 5703 O O . ASN A 1 709 ? 23.026 -40.187 -9.275 1.00 44.75 709 ASN A O 1
ATOM 5707 N N . SER A 1 710 ? 22.826 -38.537 -10.766 1.00 47.53 710 SER A N 1
ATOM 5708 C CA . SER A 1 710 ? 24.254 -38.407 -11.118 1.00 47.53 710 SER A CA 1
ATOM 5709 C C . SER A 1 710 ? 25.114 -37.569 -10.159 1.00 47.53 710 SER A C 1
ATOM 5711 O O . SER A 1 710 ? 26.219 -37.170 -10.531 1.00 47.53 710 SER A O 1
ATOM 5713 N N . LYS A 1 711 ? 24.647 -37.282 -8.934 1.00 50.00 711 LYS A N 1
ATOM 5714 C CA . LYS A 1 711 ? 25.444 -36.512 -7.950 1.00 50.00 711 LYS A CA 1
ATOM 5715 C C . LYS A 1 711 ? 25.391 -37.019 -6.505 1.00 50.00 711 LYS A C 1
ATOM 5717 O O . LYS A 1 711 ? 26.407 -36.918 -5.828 1.00 50.00 711 LYS A O 1
ATOM 5722 N N . ILE A 1 712 ? 24.279 -37.597 -6.040 1.00 47.12 712 ILE A N 1
ATOM 5723 C CA . ILE A 1 712 ? 24.146 -38.128 -4.670 1.00 47.12 712 ILE A CA 1
ATOM 5724 C C . ILE A 1 712 ? 23.408 -39.462 -4.723 1.00 47.12 712 ILE A C 1
ATOM 5726 O O . ILE A 1 712 ? 22.320 -39.540 -5.293 1.00 47.12 712 ILE A O 1
ATOM 5730 N N . ILE A 1 713 ? 23.992 -40.497 -4.123 1.00 54.62 713 ILE A N 1
ATOM 5731 C CA . ILE A 1 713 ? 23.354 -41.811 -3.997 1.00 54.62 713 ILE A CA 1
ATOM 5732 C C . ILE A 1 713 ? 22.928 -41.982 -2.549 1.00 54.62 713 ILE A C 1
ATOM 5734 O O . ILE A 1 713 ? 23.764 -41.949 -1.644 1.00 54.62 713 ILE A O 1
ATOM 5738 N N . GLU A 1 714 ? 21.625 -42.161 -2.360 1.00 45.50 714 GLU A N 1
ATOM 5739 C CA . GLU A 1 714 ? 20.982 -42.418 -1.076 1.00 45.50 714 GLU A CA 1
ATOM 5740 C C . GLU A 1 714 ? 20.326 -43.794 -1.111 1.00 45.50 714 GLU A C 1
ATOM 5742 O O . GLU A 1 714 ? 19.761 -44.214 -2.123 1.00 45.50 714 GLU A O 1
ATOM 5747 N N . TRP A 1 715 ? 20.455 -44.524 -0.008 1.00 50.59 715 TRP A N 1
ATOM 5748 C CA . TRP A 1 715 ? 19.862 -45.844 0.146 1.00 50.59 715 TRP A CA 1
ATOM 5749 C C . TRP A 1 715 ? 18.512 -45.738 0.864 1.00 50.59 715 TRP A C 1
ATOM 5751 O O . TRP A 1 715 ? 18.419 -45.101 1.914 1.00 50.59 715 TRP A O 1
ATOM 5761 N N . HIS A 1 716 ? 17.491 -46.404 0.322 1.00 44.22 716 HIS A N 1
ATOM 5762 C CA . HIS A 1 716 ? 16.164 -46.523 0.926 1.00 44.22 716 HIS A CA 1
ATOM 5763 C C . HIS A 1 716 ? 15.770 -48.002 1.011 1.00 44.22 716 HIS A C 1
ATOM 5765 O O . HIS A 1 716 ? 15.897 -48.739 0.031 1.00 44.22 716 HIS A O 1
ATOM 5771 N N . ASP A 1 717 ? 15.287 -48.444 2.174 1.00 41.00 717 ASP A N 1
ATOM 5772 C CA . ASP A 1 717 ? 14.737 -49.792 2.329 1.00 41.00 717 ASP A CA 1
ATOM 5773 C C . ASP A 1 717 ? 13.355 -49.845 1.659 1.00 41.00 717 ASP A C 1
ATOM 5775 O O . ASP A 1 717 ? 12.438 -49.118 2.050 1.00 41.00 717 ASP A O 1
ATOM 5779 N N . ASN A 1 718 ? 13.195 -50.661 0.614 1.00 41.72 718 ASN A N 1
ATOM 5780 C CA . ASN A 1 718 ? 11.917 -50.783 -0.082 1.00 41.72 718 ASN A CA 1
ATOM 5781 C C . ASN A 1 718 ? 11.034 -51.817 0.628 1.00 41.72 718 ASN A C 1
ATOM 5783 O O . ASN A 1 718 ? 11.179 -53.023 0.426 1.00 41.72 718 ASN A O 1
ATOM 5787 N N . PHE A 1 719 ? 10.092 -51.346 1.442 1.00 40.22 719 PHE A N 1
ATOM 5788 C CA . PHE A 1 719 ? 9.200 -52.212 2.212 1.00 40.22 719 PHE A CA 1
ATOM 5789 C C . PHE A 1 719 ? 8.148 -52.965 1.377 1.00 40.22 719 PHE A C 1
ATOM 5791 O O . PHE A 1 719 ? 7.505 -53.864 1.916 1.00 40.22 719 PHE A O 1
ATOM 5798 N N . GLU A 1 720 ? 8.002 -52.661 0.082 1.00 40.00 720 GLU A N 1
ATOM 5799 C CA . GLU A 1 720 ? 6.989 -53.263 -0.801 1.00 40.00 720 GLU A CA 1
ATOM 5800 C C . GLU A 1 720 ? 7.366 -54.661 -1.327 1.00 40.00 720 GLU A C 1
ATOM 5802 O O . GLU A 1 720 ? 6.503 -55.401 -1.796 1.00 40.00 720 GLU A O 1
ATOM 5807 N N . THR A 1 721 ? 8.638 -55.065 -1.237 1.00 40.75 721 THR A N 1
ATOM 5808 C CA . THR A 1 721 ? 9.087 -56.407 -1.658 1.00 40.75 721 THR A CA 1
ATOM 5809 C C . THR A 1 721 ? 8.961 -57.425 -0.522 1.00 40.75 721 THR A C 1
ATOM 5811 O O . THR A 1 721 ? 9.091 -57.092 0.655 1.00 40.75 721 THR A O 1
ATOM 5814 N N . ASN A 1 722 ? 8.704 -58.699 -0.826 1.00 43.53 722 ASN A N 1
ATOM 5815 C CA . ASN A 1 722 ? 8.586 -59.726 0.214 1.00 43.53 722 ASN A CA 1
ATOM 5816 C C . ASN A 1 722 ? 9.931 -59.903 0.951 1.00 43.53 722 ASN A C 1
ATOM 5818 O O . ASN A 1 722 ? 10.992 -59.901 0.329 1.00 43.53 722 ASN A O 1
ATOM 5822 N N . GLU A 1 723 ? 9.889 -60.045 2.275 1.00 42.28 723 GLU A N 1
ATOM 5823 C CA . GLU A 1 723 ? 11.044 -60.140 3.180 1.00 42.28 723 GLU A CA 1
ATOM 5824 C C . GLU A 1 723 ? 12.057 -61.194 2.692 1.00 42.28 723 GLU A C 1
ATOM 5826 O O . GLU A 1 723 ? 13.250 -60.923 2.564 1.00 42.28 723 GLU A O 1
ATOM 5831 N N . ILE A 1 724 ? 11.570 -62.360 2.258 1.00 47.50 724 ILE A N 1
ATOM 5832 C CA . ILE A 1 724 ? 12.401 -63.469 1.761 1.00 47.50 724 ILE A CA 1
ATOM 5833 C C . ILE A 1 724 ? 13.124 -63.121 0.444 1.00 47.50 724 ILE A C 1
ATOM 5835 O O . ILE A 1 724 ? 14.258 -63.554 0.234 1.00 47.50 724 ILE A O 1
ATOM 5839 N N . GLU A 1 725 ? 12.503 -62.342 -0.447 1.00 44.00 725 GLU A N 1
ATOM 5840 C CA . GLU A 1 725 ? 13.131 -61.895 -1.701 1.00 44.00 725 GLU A CA 1
ATOM 5841 C C . GLU A 1 725 ? 14.105 -60.733 -1.466 1.00 44.00 725 GLU A C 1
ATOM 5843 O O . GLU A 1 725 ? 15.202 -60.746 -2.029 1.00 44.00 725 GLU A O 1
ATOM 5848 N N . ARG A 1 726 ? 13.790 -59.815 -0.538 1.00 47.72 726 ARG A N 1
ATOM 5849 C CA . ARG A 1 726 ? 14.719 -58.776 -0.054 1.00 47.72 726 ARG A CA 1
ATOM 5850 C C . ARG A 1 726 ? 15.988 -59.367 0.549 1.00 47.72 726 ARG A C 1
ATOM 5852 O O . ARG A 1 726 ? 17.077 -58.859 0.300 1.00 47.72 726 ARG A O 1
ATOM 5859 N N . HIS A 1 727 ? 15.862 -60.435 1.336 1.00 46.91 727 HIS A N 1
ATOM 5860 C CA . HIS A 1 727 ? 17.000 -61.118 1.959 1.00 46.91 727 HIS A CA 1
ATOM 5861 C C . HIS A 1 727 ? 17.861 -61.908 0.961 1.00 46.91 727 HIS A C 1
ATOM 5863 O O . HIS A 1 727 ? 19.050 -62.091 1.205 1.00 46.91 727 HIS A O 1
ATOM 5869 N N . LYS A 1 728 ? 17.298 -62.365 -0.166 1.00 43.88 728 LYS A N 1
ATOM 5870 C CA . LYS A 1 728 ? 18.032 -63.144 -1.181 1.00 43.88 728 LYS A CA 1
ATOM 5871 C C . LYS A 1 728 ? 18.728 -62.296 -2.248 1.00 43.88 728 LYS A C 1
ATOM 5873 O O . LYS A 1 728 ? 19.670 -62.791 -2.859 1.00 43.88 728 LYS A O 1
ATOM 5878 N N . GLN A 1 729 ? 18.259 -61.073 -2.508 1.00 44.38 729 GLN A N 1
ATOM 5879 C CA . GLN A 1 729 ? 18.709 -60.264 -3.652 1.00 44.38 729 GLN A CA 1
ATOM 5880 C C . GLN A 1 729 ? 19.564 -59.038 -3.291 1.00 44.38 729 GLN A C 1
ATOM 5882 O O . GLN A 1 729 ? 20.192 -58.471 -4.182 1.00 44.38 729 GLN A O 1
ATOM 5887 N N . GLN A 1 730 ? 19.636 -58.622 -2.023 1.00 47.03 730 GLN A N 1
ATOM 5888 C CA . GLN A 1 730 ? 20.362 -57.409 -1.634 1.00 47.03 730 GLN A CA 1
ATOM 5889 C C . GLN A 1 730 ? 21.733 -57.726 -1.032 1.00 47.03 730 GLN A C 1
ATOM 5891 O O . GLN A 1 730 ? 21.846 -58.332 0.031 1.00 47.03 730 GLN A O 1
ATOM 5896 N N . PHE A 1 731 ? 22.785 -57.253 -1.699 1.00 51.16 731 PHE A N 1
ATOM 5897 C CA . PHE A 1 731 ? 24.061 -56.983 -1.046 1.00 51.16 731 PHE A CA 1
ATOM 5898 C C . PHE A 1 731 ? 23.816 -55.958 0.080 1.00 51.16 731 PHE A C 1
ATOM 5900 O O . PHE A 1 731 ? 23.238 -54.902 -0.169 1.00 51.16 731 PHE A O 1
ATOM 5907 N N . ASP A 1 732 ? 24.206 -56.281 1.315 1.00 58.06 732 ASP A N 1
ATOM 5908 C CA . ASP A 1 732 ? 24.004 -55.443 2.509 1.00 58.06 732 ASP A CA 1
ATOM 5909 C C . ASP A 1 732 ? 25.114 -54.383 2.628 1.00 58.06 732 ASP A C 1
ATOM 5911 O O . ASP A 1 732 ? 25.959 -54.391 3.526 1.00 58.06 732 ASP A O 1
ATOM 5915 N N . GLY A 1 733 ? 25.155 -53.517 1.617 1.00 57.81 733 GLY A N 1
ATOM 5916 C CA . GLY A 1 733 ? 26.128 -52.451 1.437 1.00 57.81 733 GLY A CA 1
ATOM 5917 C C . GLY A 1 733 ? 25.778 -51.572 0.235 1.00 57.81 733 GLY A C 1
ATOM 5918 O O . GLY A 1 733 ? 24.903 -51.899 -0.568 1.00 57.81 733 GLY A O 1
ATOM 5919 N N . LEU A 1 734 ? 26.448 -50.431 0.113 1.00 66.38 734 LEU A N 1
ATOM 5920 C CA . LEU A 1 734 ? 26.262 -49.480 -0.975 1.00 66.38 734 LEU A CA 1
ATOM 5921 C C . LEU A 1 734 ? 27.366 -49.649 -2.024 1.00 66.38 734 LEU A C 1
ATOM 5923 O O . LEU A 1 734 ? 28.537 -49.456 -1.706 1.00 66.38 734 LEU A O 1
ATOM 5927 N N . ASP A 1 735 ? 26.979 -49.938 -3.269 1.00 63.41 735 ASP A N 1
ATOM 5928 C CA . ASP A 1 735 ? 27.875 -49.979 -4.431 1.00 63.41 735 ASP A CA 1
ATOM 5929 C C . ASP A 1 735 ? 27.590 -48.803 -5.378 1.00 63.41 735 ASP A C 1
ATOM 5931 O O . ASP A 1 735 ? 26.465 -48.610 -5.846 1.00 63.41 735 ASP A O 1
ATOM 5935 N N . VAL A 1 736 ? 28.638 -48.054 -5.711 1.00 64.81 736 VAL A N 1
ATOM 5936 C CA . VAL A 1 736 ? 28.628 -46.879 -6.587 1.00 64.81 736 VAL A CA 1
ATOM 5937 C C . VAL A 1 736 ? 29.493 -47.175 -7.814 1.00 64.81 736 VAL A C 1
ATOM 5939 O O . VAL A 1 736 ? 30.702 -47.340 -7.670 1.00 64.81 736 VAL A O 1
ATOM 5942 N N . LYS A 1 737 ? 28.905 -47.257 -9.018 1.00 59.88 737 LYS A N 1
ATOM 5943 C CA . LYS A 1 737 ? 29.607 -47.628 -10.271 1.00 59.88 737 LYS A CA 1
ATOM 5944 C C . LYS A 1 737 ? 29.527 -46.525 -11.327 1.00 59.88 737 LYS A C 1
ATOM 5946 O O . LYS A 1 737 ? 28.464 -45.938 -11.464 1.00 59.88 737 LYS A O 1
ATOM 5951 N N . ARG A 1 738 ? 30.566 -46.304 -12.146 1.00 61.12 738 ARG A N 1
ATOM 5952 C CA . ARG A 1 738 ? 30.522 -45.372 -13.305 1.00 61.12 738 ARG A CA 1
ATOM 5953 C C . ARG A 1 738 ? 30.770 -46.084 -14.635 1.00 61.12 738 ARG A C 1
ATOM 5955 O O . ARG A 1 738 ? 31.710 -46.868 -14.716 1.00 61.12 738 ARG A O 1
ATOM 5962 N N . GLY A 1 739 ? 29.997 -45.762 -15.676 1.00 49.50 739 GLY A N 1
ATOM 5963 C CA . GLY A 1 739 ? 30.240 -46.200 -17.059 1.00 49.50 739 GLY A CA 1
ATOM 5964 C C . GLY A 1 739 ? 30.854 -45.103 -17.945 1.00 49.50 739 GLY A C 1
ATOM 5965 O O . GLY A 1 739 ? 30.454 -43.949 -17.868 1.00 49.50 739 GLY A O 1
ATOM 5966 N N . GLY A 1 740 ? 31.815 -45.464 -18.804 1.00 51.69 740 GLY A N 1
ATOM 5967 C CA . GLY A 1 740 ? 31.942 -44.848 -20.135 1.00 51.69 740 GLY A CA 1
ATOM 5968 C C . GLY A 1 740 ? 32.433 -43.400 -20.271 1.00 51.69 740 GLY A C 1
ATOM 5969 O O . GLY A 1 740 ? 32.014 -42.726 -21.204 1.00 51.69 740 GLY A O 1
ATOM 5970 N N . SER A 1 741 ? 33.362 -42.916 -19.446 1.00 40.41 741 SER A N 1
ATOM 5971 C CA . SER A 1 741 ? 34.063 -41.657 -19.759 1.00 40.41 741 SER A CA 1
ATOM 5972 C C . SER A 1 741 ? 35.480 -41.629 -19.186 1.00 40.41 741 SER A C 1
ATOM 5974 O O . SER A 1 741 ? 35.748 -41.019 -18.149 1.00 40.41 741 SER A O 1
ATOM 5976 N N . SER A 1 742 ? 36.400 -42.277 -19.887 1.00 40.88 742 SER A N 1
ATOM 5977 C CA . SER A 1 742 ? 37.813 -41.919 -19.867 1.00 40.88 742 SER A CA 1
ATOM 5978 C C . SER A 1 742 ? 38.170 -41.455 -21.277 1.00 40.88 742 SER A C 1
ATOM 5980 O O . SER A 1 742 ? 37.717 -42.039 -22.258 1.00 40.88 742 SER A O 1
ATOM 5982 N N . ILE A 1 743 ? 38.916 -40.353 -21.387 1.00 42.56 743 ILE A N 1
ATOM 5983 C CA . ILE A 1 743 ? 39.510 -39.918 -22.657 1.00 42.56 743 ILE A CA 1
ATOM 5984 C C . ILE A 1 743 ? 40.225 -41.143 -23.240 1.00 42.56 743 ILE A C 1
ATOM 5986 O O . ILE A 1 743 ? 41.112 -41.699 -22.579 1.00 42.56 743 ILE A O 1
ATOM 5990 N N . LEU A 1 744 ? 39.818 -41.604 -24.427 1.00 43.38 744 LEU A N 1
ATOM 5991 C CA . LEU A 1 744 ? 40.544 -42.670 -25.105 1.00 43.38 744 LEU A CA 1
ATOM 5992 C C . LEU A 1 744 ? 41.976 -42.173 -25.312 1.00 43.38 744 LEU A C 1
ATOM 5994 O O . LEU A 1 744 ? 42.193 -41.037 -25.723 1.00 43.38 744 LEU A O 1
ATOM 5998 N N . LEU A 1 745 ? 42.974 -43.023 -25.060 1.00 43.41 745 LEU A N 1
ATOM 5999 C CA . LEU A 1 745 ? 44.382 -42.681 -25.314 1.00 43.41 745 LEU A CA 1
ATOM 6000 C C . LEU A 1 745 ? 44.626 -42.212 -26.766 1.00 43.41 745 LEU A C 1
ATOM 6002 O O . LEU A 1 745 ? 45.629 -41.555 -27.029 1.00 43.41 745 LEU A O 1
ATOM 6006 N N . SER A 1 746 ? 43.719 -42.548 -27.693 1.00 44.03 746 SER A N 1
ATOM 6007 C CA . SER A 1 746 ? 43.712 -42.103 -29.090 1.00 44.03 746 SER A CA 1
ATOM 6008 C C . SER A 1 746 ? 43.365 -40.630 -29.292 1.00 44.03 746 SER A C 1
ATOM 6010 O O . SER A 1 746 ? 43.736 -40.075 -30.323 1.00 44.03 746 SER A O 1
ATOM 6012 N N . ASP A 1 747 ? 42.671 -40.012 -28.337 1.00 43.88 747 ASP A N 1
ATOM 6013 C CA . ASP A 1 747 ? 42.075 -38.679 -28.483 1.00 43.88 747 ASP A CA 1
ATOM 6014 C C . ASP A 1 747 ? 42.976 -37.578 -27.895 1.00 43.88 747 ASP A C 1
ATOM 6016 O O . ASP A 1 747 ? 42.626 -36.399 -27.903 1.00 43.88 747 ASP A O 1
ATOM 6020 N N . LEU A 1 748 ? 44.166 -37.954 -27.413 1.00 45.75 748 LEU A N 1
ATOM 6021 C CA . LEU A 1 748 ? 45.199 -37.039 -26.937 1.00 45.75 748 LEU A CA 1
ATOM 6022 C C . LEU A 1 748 ? 46.205 -36.726 -28.060 1.00 45.75 748 LEU A C 1
ATOM 6024 O O . LEU A 1 748 ? 46.668 -37.645 -28.748 1.00 45.75 748 LEU A O 1
ATOM 6028 N N . PRO A 1 749 ? 46.604 -35.453 -28.251 1.00 44.66 749 PRO A N 1
ATOM 6029 C CA . PRO A 1 749 ? 47.667 -35.094 -29.184 1.00 44.66 749 PRO A CA 1
ATOM 6030 C C . PRO A 1 749 ? 48.950 -35.871 -28.857 1.00 44.66 749 PRO A C 1
ATOM 6032 O O . PRO A 1 749 ? 49.397 -35.908 -27.710 1.00 44.66 749 PRO A O 1
ATOM 6035 N N . LYS A 1 750 ? 49.561 -36.510 -29.864 1.00 42.16 750 LYS A N 1
ATOM 6036 C CA . LYS A 1 750 ? 50.783 -37.311 -29.683 1.00 42.16 750 LYS A CA 1
ATOM 6037 C C . LYS A 1 750 ? 51.893 -36.471 -29.038 1.00 42.16 750 LYS A C 1
ATOM 6039 O O . LYS A 1 750 ? 52.507 -35.656 -29.721 1.00 42.16 750 LYS A O 1
ATOM 6044 N N . GLY A 1 751 ? 52.189 -36.727 -27.764 1.00 48.28 751 GLY A N 1
ATOM 6045 C CA . GLY A 1 751 ? 53.351 -36.161 -27.072 1.00 48.28 751 GLY A CA 1
ATOM 6046 C C . GLY A 1 751 ? 53.114 -35.652 -25.650 1.00 48.28 751 GLY A C 1
ATOM 6047 O O . GLY A 1 751 ? 54.100 -35.391 -24.966 1.00 48.28 751 GLY A O 1
ATOM 6048 N N . GLU A 1 752 ? 51.872 -35.540 -25.171 1.00 41.66 752 GLU A N 1
ATOM 6049 C CA . GLU A 1 752 ? 51.618 -35.109 -23.789 1.00 41.66 752 GLU A CA 1
ATOM 6050 C C . GLU A 1 752 ? 51.580 -36.281 -22.798 1.00 41.66 752 GLU A C 1
ATOM 6052 O O . GLU A 1 752 ? 50.884 -37.281 -22.979 1.00 41.66 752 GLU A O 1
ATOM 6057 N N . ILE A 1 753 ? 52.356 -36.143 -21.722 1.00 44.22 753 ILE A N 1
ATOM 6058 C CA . ILE A 1 753 ? 52.326 -37.028 -20.559 1.00 44.22 753 ILE A CA 1
ATOM 6059 C C . ILE A 1 753 ? 51.087 -36.639 -19.748 1.00 44.22 753 ILE A C 1
ATOM 6061 O O . ILE A 1 753 ? 51.083 -35.598 -19.094 1.00 44.22 753 ILE A O 1
ATOM 6065 N N . VAL A 1 754 ? 50.036 -37.461 -19.792 1.00 45.53 754 VAL A N 1
ATOM 6066 C CA . VAL A 1 754 ? 48.833 -37.243 -18.975 1.00 45.53 754 VAL A CA 1
ATOM 6067 C C . VAL A 1 754 ? 49.210 -37.316 -17.501 1.00 45.53 754 VAL A C 1
ATOM 6069 O O . VAL A 1 754 ? 49.788 -38.299 -17.029 1.00 45.53 754 VAL A O 1
ATOM 6072 N N . ASN A 1 755 ? 48.878 -36.258 -16.771 1.00 44.09 755 ASN A N 1
ATOM 6073 C CA . ASN A 1 755 ? 49.155 -36.139 -15.351 1.00 44.09 755 ASN A CA 1
ATOM 6074 C C . ASN A 1 755 ? 48.268 -37.130 -14.576 1.00 44.09 755 ASN A C 1
ATOM 6076 O O . ASN A 1 755 ? 47.046 -37.108 -14.701 1.00 44.09 755 ASN A O 1
ATOM 6080 N N . SER A 1 756 ? 48.857 -37.985 -13.733 1.00 45.94 756 SER A N 1
ATOM 6081 C CA . SER A 1 756 ? 48.121 -39.010 -12.957 1.00 45.94 756 SER A CA 1
ATOM 6082 C C . SER A 1 756 ? 47.000 -38.464 -12.048 1.00 45.94 756 SER A C 1
ATOM 6084 O O . SER A 1 756 ? 46.132 -39.222 -11.624 1.00 45.94 756 SER A O 1
ATOM 6086 N N . ASN A 1 757 ? 46.985 -37.150 -11.800 1.00 46.28 757 ASN A N 1
ATOM 6087 C CA . ASN A 1 757 ? 45.994 -36.452 -10.981 1.00 46.28 757 ASN A CA 1
ATOM 6088 C C . ASN A 1 757 ? 44.623 -36.266 -11.659 1.00 46.28 757 ASN A C 1
ATOM 6090 O O . ASN A 1 757 ? 43.651 -36.023 -10.953 1.00 46.28 757 ASN A O 1
ATOM 6094 N N . GLU A 1 758 ? 44.511 -36.408 -12.985 1.00 49.59 758 GLU A N 1
ATOM 6095 C CA . GLU A 1 758 ? 43.230 -36.280 -13.714 1.00 49.59 758 GLU A CA 1
ATOM 6096 C C . GLU A 1 758 ? 42.325 -37.523 -13.591 1.00 49.59 758 GLU A C 1
ATOM 6098 O O . GLU A 1 758 ? 41.227 -37.565 -14.143 1.00 49.59 758 GLU A O 1
ATOM 6103 N N . ARG A 1 759 ? 42.783 -38.563 -12.881 1.00 59.41 759 ARG A N 1
ATOM 6104 C CA . ARG A 1 759 ? 42.100 -39.861 -12.739 1.00 59.41 759 ARG A CA 1
ATOM 6105 C C . ARG A 1 759 ? 41.684 -40.205 -11.304 1.00 59.41 759 ARG A C 1
ATOM 6107 O O . ARG A 1 759 ? 41.306 -41.349 -11.037 1.00 59.41 759 ARG A O 1
ATOM 6114 N N . GLU A 1 760 ? 41.740 -39.227 -10.402 1.00 61.50 760 GLU A N 1
ATOM 6115 C CA . GLU A 1 760 ? 41.232 -39.329 -9.031 1.00 61.50 760 GLU A CA 1
ATOM 6116 C C . GLU A 1 760 ? 39.906 -38.579 -8.882 1.00 61.50 760 GLU A C 1
ATOM 6118 O O . GLU A 1 760 ? 39.791 -37.417 -9.271 1.00 61.50 760 GLU A O 1
ATOM 6123 N N . ILE A 1 761 ? 38.908 -39.242 -8.297 1.00 68.94 761 ILE A N 1
ATOM 6124 C CA . ILE A 1 761 ? 37.589 -38.667 -8.014 1.00 68.94 761 ILE A CA 1
ATOM 6125 C C . ILE A 1 761 ? 37.480 -38.511 -6.502 1.00 68.94 761 ILE A C 1
ATOM 6127 O O . ILE A 1 761 ? 37.579 -39.495 -5.777 1.00 68.94 761 ILE A O 1
ATOM 6131 N N . SER A 1 762 ? 37.282 -37.289 -6.014 1.00 68.62 762 SER A N 1
ATOM 6132 C CA . SER A 1 762 ? 36.989 -37.078 -4.594 1.00 68.62 762 SER A CA 1
ATOM 6133 C C . SER A 1 762 ? 35.529 -37.445 -4.337 1.00 68.62 762 SER A C 1
ATOM 6135 O O . SER A 1 762 ? 34.684 -37.285 -5.211 1.00 68.62 762 SER A O 1
ATOM 6137 N N . CYS A 1 763 ? 35.201 -37.958 -3.163 1.00 73.62 763 CYS A N 1
ATOM 6138 C CA . CYS A 1 763 ? 33.825 -38.158 -2.748 1.00 73.62 763 CYS A CA 1
ATOM 6139 C C . CYS A 1 763 ? 33.658 -37.845 -1.268 1.00 73.62 763 CYS A C 1
ATOM 6141 O O . CYS A 1 763 ? 34.542 -38.137 -0.468 1.00 73.62 763 CYS A O 1
ATOM 6143 N N . ASP A 1 764 ? 32.525 -37.253 -0.916 1.00 74.88 764 ASP A N 1
ATOM 6144 C CA . ASP A 1 764 ? 32.127 -37.038 0.465 1.00 74.88 764 ASP A CA 1
ATOM 6145 C C . ASP A 1 764 ? 31.104 -38.105 0.853 1.00 74.88 764 ASP A C 1
ATOM 6147 O O . ASP A 1 764 ? 30.034 -38.230 0.256 1.00 74.88 764 ASP A O 1
ATOM 6151 N N . ILE A 1 765 ? 31.452 -38.900 1.855 1.00 77.69 765 ILE A N 1
ATOM 6152 C CA . ILE A 1 765 ? 30.626 -39.953 2.432 1.00 77.69 765 ILE A CA 1
ATOM 6153 C C . ILE A 1 765 ? 30.080 -39.420 3.752 1.00 77.69 765 ILE A C 1
ATOM 6155 O O . ILE A 1 765 ? 30.846 -39.021 4.629 1.00 77.69 765 ILE A O 1
ATOM 6159 N N . VAL A 1 766 ? 28.758 -39.412 3.898 1.00 73.00 766 VAL A N 1
ATOM 6160 C CA . VAL A 1 766 ? 28.071 -38.957 5.110 1.00 73.00 766 VAL A CA 1
ATOM 6161 C C . VAL A 1 766 ? 27.265 -40.114 5.690 1.00 73.00 766 VAL A C 1
ATOM 6163 O O . VAL A 1 766 ? 26.389 -40.666 5.025 1.00 73.00 766 VAL A O 1
ATOM 6166 N N . ILE A 1 767 ? 27.572 -40.485 6.931 1.00 75.81 767 ILE A N 1
ATOM 6167 C CA . ILE A 1 767 ? 26.958 -41.600 7.656 1.00 75.81 767 ILE A CA 1
ATOM 6168 C C . ILE A 1 767 ? 26.258 -41.046 8.896 1.00 75.81 767 ILE A C 1
ATOM 6170 O O . ILE A 1 767 ? 26.914 -40.503 9.787 1.00 75.81 767 ILE A O 1
ATOM 6174 N N . GLN A 1 768 ? 24.936 -41.202 8.979 1.00 74.69 768 GLN A N 1
ATOM 6175 C CA . GLN A 1 768 ? 24.168 -40.861 10.176 1.00 74.69 768 GLN A CA 1
ATOM 6176 C C . GLN A 1 768 ? 23.761 -42.153 10.909 1.00 74.69 768 GLN A C 1
ATOM 6178 O O . GLN A 1 768 ? 22.949 -42.926 10.387 1.00 74.69 768 GLN A O 1
ATOM 6183 N N . PRO A 1 769 ? 24.309 -42.419 12.108 1.00 69.06 769 PRO A N 1
ATOM 6184 C CA . PRO A 1 769 ? 23.952 -43.599 12.885 1.00 69.06 769 PRO A CA 1
ATOM 6185 C C . PRO A 1 769 ? 22.554 -43.471 13.500 1.00 69.06 769 PRO A C 1
ATOM 6187 O O . PRO A 1 769 ? 22.119 -42.385 13.892 1.00 69.06 769 PRO A O 1
ATOM 6190 N N . LYS A 1 770 ? 21.865 -44.607 13.630 1.00 64.69 770 LYS A N 1
ATOM 6191 C CA . LYS A 1 770 ? 20.574 -44.735 14.311 1.00 64.69 770 LYS A CA 1
ATOM 6192 C C . LYS A 1 770 ? 20.820 -45.260 15.729 1.00 64.69 770 LYS A C 1
ATOM 6194 O O . LYS A 1 770 ? 21.059 -46.449 15.916 1.00 64.69 770 LYS A O 1
ATOM 6199 N N . MET A 1 771 ? 20.819 -44.371 16.725 1.00 60.66 771 MET A N 1
ATOM 6200 C CA . MET A 1 771 ? 21.059 -44.731 18.132 1.00 60.66 771 MET A CA 1
ATOM 6201 C C . MET A 1 771 ? 19.753 -44.785 18.928 1.00 60.66 771 MET A C 1
ATOM 6203 O O . MET A 1 771 ? 18.915 -43.906 18.769 1.00 60.66 771 MET A O 1
ATOM 6207 N N . TYR A 1 772 ? 19.600 -45.778 19.807 1.00 55.00 772 TYR A N 1
ATOM 6208 C CA . TYR A 1 772 ? 18.457 -45.906 20.719 1.00 55.00 772 TYR A CA 1
ATOM 6209 C C . TYR A 1 772 ? 18.934 -46.114 22.170 1.00 55.00 772 TYR A C 1
ATOM 6211 O O . TYR A 1 772 ? 19.799 -46.969 22.375 1.00 55.00 772 TYR A O 1
ATOM 6219 N N . PRO A 1 773 ? 18.370 -45.405 23.176 1.00 54.75 773 PRO A N 1
ATOM 6220 C CA . PRO A 1 773 ? 17.532 -44.205 23.037 1.00 54.75 773 PRO A CA 1
ATOM 6221 C C . PRO A 1 773 ? 18.319 -43.060 22.381 1.00 54.75 773 PRO A C 1
ATOM 6223 O O . PRO A 1 773 ? 19.552 -43.072 22.368 1.00 54.75 773 PRO A O 1
ATOM 6226 N N . ILE A 1 774 ? 17.622 -42.086 21.796 1.00 61.09 774 ILE A N 1
ATOM 6227 C CA . ILE A 1 774 ? 18.279 -41.046 20.996 1.00 61.09 774 ILE A CA 1
ATOM 6228 C C . ILE A 1 774 ? 18.971 -40.059 21.922 1.00 61.09 774 ILE A C 1
ATOM 6230 O O . ILE A 1 774 ? 18.350 -39.248 22.606 1.00 61.09 774 ILE A O 1
ATOM 6234 N N . LYS A 1 775 ? 20.297 -40.157 21.949 1.00 66.06 775 LYS A N 1
ATOM 6235 C CA . LYS A 1 775 ? 21.142 -39.247 22.706 1.00 66.06 775 LYS A CA 1
ATOM 6236 C C . LYS A 1 775 ? 21.394 -37.981 21.893 1.00 66.06 775 LYS A C 1
ATOM 6238 O O . LYS A 1 775 ? 21.684 -38.037 20.698 1.00 66.06 775 LYS A O 1
ATOM 6243 N N . LEU A 1 776 ? 21.287 -36.838 22.557 1.00 73.44 776 LEU A N 1
ATOM 6244 C CA . LEU A 1 776 ? 21.623 -35.528 22.019 1.00 73.44 776 LEU A CA 1
ATOM 6245 C C . LEU A 1 776 ? 22.933 -35.058 22.644 1.00 73.44 776 LEU A C 1
ATOM 6247 O O . LEU A 1 776 ? 23.202 -35.310 23.820 1.00 73.44 776 LEU A O 1
ATOM 6251 N N . GLN A 1 777 ? 23.743 -34.359 21.859 1.00 79.62 777 GLN A N 1
ATOM 6252 C CA . GLN A 1 777 ? 24.984 -33.773 22.335 1.00 79.62 777 GLN A CA 1
ATOM 6253 C C . GLN A 1 777 ? 24.686 -32.519 23.158 1.00 79.62 777 GLN A C 1
ATOM 6255 O O . GLN A 1 777 ? 23.951 -31.630 22.712 1.00 79.62 777 GLN A O 1
ATOM 6260 N N . ILE A 1 778 ? 25.292 -32.432 24.342 1.00 81.00 778 ILE A N 1
ATOM 6261 C CA . ILE A 1 778 ? 25.214 -31.248 25.196 1.00 81.00 778 ILE A CA 1
ATOM 6262 C C . ILE A 1 778 ? 26.156 -30.167 24.659 1.00 81.00 778 ILE A C 1
ATOM 6264 O O . ILE A 1 778 ? 27.336 -30.412 24.419 1.00 81.00 778 ILE A O 1
ATOM 6268 N N . LEU A 1 779 ? 25.632 -28.953 24.483 1.00 79.81 779 LEU A N 1
ATOM 6269 C CA . LEU A 1 779 ? 26.363 -27.826 23.891 1.00 79.81 779 LEU A CA 1
ATOM 6270 C C . LEU A 1 779 ? 27.160 -26.987 24.896 1.00 79.81 779 LEU A C 1
ATOM 6272 O O . LEU A 1 779 ? 28.077 -26.272 24.497 1.00 79.81 779 LEU A O 1
ATOM 6276 N N . LYS A 1 780 ? 26.803 -27.037 26.184 1.00 81.75 780 LYS A N 1
ATOM 6277 C CA . LYS A 1 780 ? 27.417 -26.223 27.242 1.00 81.75 780 LYS A CA 1
ATOM 6278 C C . LYS A 1 780 ? 28.101 -27.095 28.294 1.00 81.75 780 LYS A C 1
ATOM 6280 O O . LYS A 1 780 ? 27.460 -27.929 28.926 1.00 81.75 780 LYS A O 1
ATOM 6285 N N . GLU A 1 781 ? 29.376 -26.826 28.550 1.00 84.81 781 GLU A N 1
ATOM 6286 C CA . GLU A 1 781 ? 30.202 -27.536 29.539 1.00 84.81 781 GLU A CA 1
ATOM 6287 C C . GLU A 1 781 ? 29.643 -27.492 30.982 1.00 84.81 781 GLU A C 1
ATOM 6289 O O . GLU A 1 781 ? 29.612 -28.535 31.631 1.00 84.81 781 GLU A O 1
ATOM 6294 N N . PRO A 1 782 ? 29.066 -26.377 31.483 1.00 85.00 782 PRO A N 1
ATOM 6295 C CA . PRO A 1 782 ? 28.414 -26.362 32.800 1.00 85.00 782 PRO A CA 1
ATOM 6296 C C . PRO A 1 782 ? 27.204 -27.303 32.915 1.00 85.00 782 PRO A C 1
ATOM 6298 O O . PRO A 1 782 ? 26.896 -27.798 33.996 1.00 85.00 782 PRO A O 1
ATOM 6301 N N . LEU A 1 783 ? 26.505 -27.573 31.806 1.00 84.62 783 LEU A N 1
ATOM 6302 C CA . LEU A 1 783 ? 25.412 -28.546 31.804 1.00 84.62 783 LEU A CA 1
ATOM 6303 C C . LEU A 1 783 ? 25.959 -29.979 31.850 1.00 84.62 783 LEU A C 1
ATOM 6305 O O . LEU A 1 783 ? 25.366 -30.824 32.512 1.00 84.62 783 LEU A O 1
ATOM 6309 N N . ILE A 1 784 ? 27.114 -30.234 31.227 1.00 85.56 784 ILE A N 1
ATOM 6310 C CA . ILE A 1 784 ? 27.848 -31.502 31.354 1.00 85.56 784 ILE A CA 1
ATOM 6311 C C . ILE A 1 784 ? 28.288 -31.716 32.809 1.00 85.56 784 ILE A C 1
ATOM 6313 O O . ILE A 1 784 ? 28.142 -32.823 33.316 1.00 85.56 784 ILE A O 1
ATOM 6317 N N . GLU A 1 785 ? 28.750 -30.672 33.508 1.00 86.12 785 GLU A N 1
ATOM 6318 C CA . GLU A 1 785 ? 29.086 -30.726 34.943 1.00 86.12 785 GLU A CA 1
ATOM 6319 C C . GLU A 1 785 ? 27.870 -31.130 35.800 1.00 86.12 785 GLU A C 1
ATOM 6321 O O . GLU A 1 785 ? 27.982 -31.991 36.672 1.00 86.12 785 GLU A O 1
ATOM 6326 N N . LEU A 1 786 ? 26.688 -30.565 35.513 1.00 86.88 786 LEU A N 1
ATOM 6327 C CA . LEU A 1 786 ? 25.441 -30.877 36.224 1.00 86.88 786 LEU A CA 1
ATOM 6328 C C . LEU A 1 786 ? 24.938 -32.300 35.931 1.00 86.88 786 LEU A C 1
ATOM 6330 O O . LEU A 1 786 ? 24.437 -32.997 36.814 1.00 86.88 786 LEU A O 1
ATOM 6334 N N . VAL A 1 787 ? 25.022 -32.718 34.671 1.00 83.00 787 VAL A N 1
ATOM 6335 C CA . VAL A 1 787 ? 24.404 -33.946 34.161 1.00 83.00 787 VAL A CA 1
ATOM 6336 C C . VAL A 1 787 ? 25.339 -35.160 34.254 1.00 83.00 787 VAL A C 1
ATOM 6338 O O . VAL A 1 787 ? 24.859 -36.289 34.398 1.00 83.00 787 VAL A O 1
ATOM 6341 N N . GLY A 1 788 ? 26.652 -34.945 34.199 1.00 78.31 788 GLY A N 1
ATOM 6342 C CA . GLY A 1 788 ? 27.699 -35.961 34.302 1.00 78.31 788 GLY A CA 1
ATOM 6343 C C . GLY A 1 788 ? 28.005 -36.733 33.013 1.00 78.31 788 GLY A C 1
ATOM 6344 O O . GLY A 1 788 ? 28.714 -37.734 33.074 1.00 78.31 788 GLY A O 1
ATOM 6345 N N . CYS A 1 789 ? 27.474 -36.323 31.858 1.00 78.25 789 CYS A N 1
ATOM 6346 C CA . CYS A 1 789 ? 27.754 -36.953 30.564 1.00 78.25 789 CYS A CA 1
ATOM 6347 C C . CYS A 1 789 ? 27.680 -35.940 29.411 1.00 78.25 789 CYS A C 1
ATOM 6349 O O . CYS A 1 789 ? 27.004 -34.922 29.522 1.00 78.25 789 CYS A O 1
ATOM 6351 N N . ASN A 1 790 ? 28.373 -36.222 28.303 1.00 79.44 790 ASN A N 1
ATOM 6352 C CA . ASN A 1 790 ? 28.427 -35.337 27.125 1.00 79.44 790 ASN A CA 1
ATOM 6353 C C . ASN A 1 790 ? 27.232 -35.527 26.177 1.00 79.44 790 ASN A C 1
ATOM 6355 O O . ASN A 1 790 ? 26.962 -34.689 25.316 1.00 79.44 790 ASN A O 1
ATOM 6359 N N . GLU A 1 791 ? 26.532 -36.647 26.337 1.00 78.25 791 GLU A N 1
ATOM 6360 C CA . GLU A 1 791 ? 25.419 -37.085 25.510 1.00 78.25 791 GLU A CA 1
ATOM 6361 C C . GLU A 1 791 ? 24.297 -37.572 26.424 1.00 78.25 791 GLU A C 1
ATOM 6363 O O . GLU A 1 791 ? 24.530 -38.402 27.308 1.00 78.25 791 GLU A O 1
ATOM 6368 N N . ILE A 1 792 ? 23.087 -37.051 26.242 1.00 77.12 792 ILE A N 1
ATOM 6369 C CA . ILE A 1 792 ? 21.940 -37.380 27.092 1.00 77.12 792 ILE A CA 1
ATOM 6370 C C . ILE A 1 792 ? 20.629 -37.289 26.309 1.00 77.12 792 ILE A C 1
ATOM 6372 O O . ILE A 1 792 ? 20.540 -36.575 25.312 1.00 77.12 792 ILE A O 1
ATOM 6376 N N . THR A 1 793 ? 19.600 -38.007 26.757 1.00 69.81 793 THR A N 1
ATOM 6377 C CA . THR A 1 793 ? 18.234 -37.818 26.256 1.00 69.81 793 THR A CA 1
ATOM 6378 C C . THR A 1 793 ? 17.660 -36.493 26.777 1.00 69.81 793 THR A C 1
ATOM 6380 O O . THR A 1 793 ? 18.019 -36.007 27.856 1.00 69.81 793 THR A O 1
ATOM 6383 N N . GLN A 1 794 ? 16.750 -35.871 26.028 1.00 67.69 794 GLN A N 1
ATOM 6384 C CA . GLN A 1 794 ? 16.113 -34.629 26.477 1.00 67.69 794 GLN A CA 1
ATOM 6385 C C . GLN A 1 794 ? 15.328 -34.801 27.801 1.00 67.69 794 GLN A C 1
ATOM 6387 O O . GLN A 1 794 ? 15.486 -33.946 28.681 1.00 67.69 794 GLN A O 1
ATOM 6392 N N . PRO A 1 795 ? 14.546 -35.882 28.011 1.00 60.72 795 PRO A N 1
ATOM 6393 C CA . PRO A 1 795 ? 13.852 -36.115 29.278 1.00 60.72 795 PRO A CA 1
ATOM 6394 C C . PRO A 1 795 ? 14.801 -36.277 30.467 1.00 60.72 795 PRO A C 1
ATOM 6396 O O . PRO A 1 795 ? 14.576 -35.657 31.508 1.00 60.72 795 PRO A O 1
ATOM 6399 N N . ASP A 1 796 ? 15.892 -37.035 30.314 1.00 71.44 796 ASP A N 1
ATOM 6400 C CA . ASP A 1 796 ? 16.855 -37.232 31.402 1.00 71.44 796 ASP A CA 1
ATOM 6401 C C . ASP A 1 796 ? 17.583 -35.929 31.742 1.00 71.44 796 ASP A C 1
ATOM 6403 O O . ASP A 1 796 ? 17.829 -35.641 32.916 1.00 71.44 796 ASP A O 1
ATOM 6407 N N . CYS A 1 797 ? 17.878 -35.099 30.736 1.00 78.50 797 CYS A N 1
ATOM 6408 C CA . CYS A 1 797 ? 18.457 -33.775 30.944 1.00 78.50 797 CYS A CA 1
ATOM 6409 C C . CYS A 1 797 ? 17.529 -32.885 31.785 1.00 78.50 797 CYS A C 1
ATOM 6411 O O . CYS A 1 797 ? 17.959 -32.316 32.790 1.00 78.50 797 CYS A O 1
ATOM 6413 N N . ILE A 1 798 ? 16.246 -32.794 31.415 1.00 73.31 798 ILE A N 1
ATOM 6414 C CA . ILE A 1 798 ? 15.247 -31.999 32.147 1.00 73.31 798 ILE A CA 1
ATOM 6415 C C . ILE A 1 798 ? 15.057 -32.552 33.562 1.00 73.31 798 ILE A C 1
ATOM 6417 O O . ILE A 1 798 ? 15.029 -31.787 34.525 1.00 73.31 798 ILE A O 1
ATOM 6421 N N . HIS A 1 799 ? 14.980 -33.874 33.709 1.00 73.56 799 HIS A N 1
ATOM 6422 C CA . HIS A 1 799 ? 14.809 -34.525 35.002 1.00 73.56 799 HIS A CA 1
ATOM 6423 C C . HIS A 1 799 ? 15.997 -34.268 35.939 1.00 73.56 799 HIS A C 1
ATOM 6425 O O . HIS A 1 799 ? 15.794 -33.953 37.113 1.00 73.56 799 HIS A O 1
ATOM 6431 N N . LYS A 1 800 ? 17.239 -34.331 35.440 1.00 80.44 800 LYS A N 1
ATOM 6432 C CA . LYS A 1 800 ? 18.432 -34.014 36.241 1.00 80.44 800 LYS A CA 1
ATOM 6433 C C . LYS A 1 800 ? 18.488 -32.540 36.643 1.00 80.44 800 LYS A C 1
ATOM 6435 O O . LYS A 1 800 ? 18.762 -32.258 37.807 1.00 80.44 800 LYS A O 1
ATOM 6440 N N . ILE A 1 801 ? 18.152 -31.615 35.739 1.00 81.12 801 ILE A N 1
ATOM 6441 C CA . ILE A 1 801 ? 18.053 -30.178 36.057 1.00 81.12 801 ILE A CA 1
ATOM 6442 C C . ILE A 1 801 ? 16.969 -29.935 37.117 1.00 81.12 801 ILE A C 1
ATOM 6444 O O . ILE A 1 801 ? 17.201 -29.233 38.099 1.00 81.12 801 ILE A O 1
ATOM 6448 N N . PHE A 1 802 ? 15.798 -30.556 36.972 1.00 75.19 802 PHE A N 1
ATOM 6449 C CA . PHE A 1 802 ? 14.700 -30.412 37.926 1.00 75.19 802 PHE A CA 1
ATOM 6450 C C . PHE A 1 802 ? 15.040 -30.994 39.304 1.00 75.19 802 PHE A C 1
ATOM 6452 O O . PHE A 1 802 ? 14.767 -30.370 40.330 1.00 75.19 802 PHE A O 1
ATOM 6459 N N . ASN A 1 803 ? 15.689 -32.160 39.347 1.00 78.31 803 ASN A N 1
ATOM 6460 C CA . ASN A 1 803 ? 16.169 -32.746 40.597 1.00 78.31 803 ASN A CA 1
ATOM 6461 C C . ASN A 1 803 ? 17.223 -31.868 41.265 1.00 78.31 803 ASN A C 1
ATOM 6463 O O . ASN A 1 803 ? 17.167 -31.690 42.479 1.00 78.31 803 ASN A O 1
ATOM 6467 N N . TYR A 1 804 ? 18.127 -31.269 40.491 1.00 87.19 804 TYR A N 1
ATOM 6468 C CA . TYR A 1 804 ? 19.088 -30.302 41.008 1.00 87.19 804 TYR A CA 1
ATOM 6469 C C . TYR A 1 804 ? 18.387 -29.093 41.650 1.00 87.19 804 TYR A C 1
ATOM 6471 O O . TYR A 1 804 ? 18.668 -28.760 42.800 1.00 87.19 804 TYR A O 1
ATOM 6479 N N . ILE A 1 805 ? 17.414 -28.490 40.959 1.00 81.81 805 ILE A N 1
ATOM 6480 C CA . ILE A 1 805 ? 16.616 -27.354 41.462 1.00 81.81 805 ILE A CA 1
ATOM 6481 C C . ILE A 1 805 ? 15.887 -27.717 42.761 1.00 81.81 805 ILE A C 1
ATOM 6483 O O . ILE A 1 805 ? 15.853 -26.929 43.709 1.00 81.81 805 ILE A O 1
ATOM 6487 N N . LYS A 1 806 ? 15.323 -28.928 42.819 1.00 76.31 806 LYS A N 1
ATOM 6488 C CA . LYS A 1 806 ? 14.595 -29.437 43.983 1.00 76.31 806 LYS A CA 1
ATOM 6489 C C . LYS A 1 806 ? 15.515 -29.702 45.175 1.00 76.31 806 LYS A C 1
ATOM 6491 O O . LYS A 1 806 ? 15.172 -29.318 46.286 1.00 76.31 806 LYS A O 1
ATOM 6496 N N . ILE A 1 807 ? 16.665 -30.342 44.961 1.00 86.00 807 ILE A N 1
ATOM 6497 C CA . ILE A 1 807 ? 17.639 -30.649 46.022 1.00 86.00 807 ILE A CA 1
ATOM 6498 C C . ILE A 1 807 ? 18.211 -29.359 46.624 1.00 86.00 807 ILE A C 1
ATOM 6500 O O . ILE A 1 807 ? 18.384 -29.277 47.838 1.00 86.00 807 ILE A O 1
ATOM 6504 N N . ASN A 1 808 ? 18.446 -28.340 45.793 1.00 86.50 808 ASN A N 1
ATOM 6505 C CA . ASN A 1 808 ? 19.008 -27.057 46.218 1.00 86.50 808 ASN A CA 1
ATOM 6506 C C . ASN A 1 808 ? 17.949 -26.023 46.659 1.00 86.50 808 ASN A C 1
ATOM 6508 O O . ASN A 1 808 ? 18.307 -24.892 46.975 1.00 86.50 808 ASN A O 1
ATOM 6512 N N . ASN A 1 809 ? 16.661 -26.396 46.725 1.00 82.94 809 ASN A N 1
ATOM 6513 C CA . ASN A 1 809 ? 15.547 -25.537 47.161 1.00 82.94 809 ASN A CA 1
ATOM 6514 C C . ASN A 1 809 ? 15.468 -24.175 46.439 1.00 82.94 809 ASN A C 1
ATOM 6516 O O . ASN A 1 809 ? 15.283 -23.137 47.071 1.00 82.94 809 ASN A O 1
ATOM 6520 N N . LEU A 1 810 ? 15.580 -24.171 45.110 1.00 84.69 810 LEU A N 1
ATOM 6521 C CA . LEU A 1 810 ? 15.674 -22.935 44.317 1.00 84.69 810 LEU A CA 1
ATOM 6522 C C . LEU A 1 810 ? 14.321 -22.352 43.856 1.00 84.69 810 LEU A C 1
ATOM 6524 O O . LEU A 1 810 ? 14.298 -21.427 43.045 1.00 84.69 810 LEU A O 1
ATOM 6528 N N . PHE A 1 811 ? 13.190 -22.872 44.342 1.00 76.44 811 PHE A N 1
ATOM 6529 C CA . PHE A 1 811 ? 11.855 -22.351 44.020 1.00 76.44 811 PHE A CA 1
ATOM 6530 C C . PHE A 1 811 ? 11.490 -21.144 44.905 1.00 76.44 811 PHE A C 1
ATOM 6532 O O . PHE A 1 811 ? 11.487 -21.250 46.130 1.00 76.44 811 PHE A O 1
ATOM 6539 N N . GLU A 1 812 ? 11.103 -20.026 44.292 1.00 77.62 812 GLU A N 1
ATOM 6540 C CA . GLU A 1 812 ? 10.553 -18.831 44.942 1.00 77.62 812 GLU A CA 1
ATOM 6541 C C . GLU A 1 812 ? 9.126 -18.553 44.434 1.00 77.62 812 GLU A C 1
ATOM 6543 O O . GLU A 1 812 ? 8.831 -18.673 43.245 1.00 77.62 812 GLU A O 1
ATOM 6548 N N . ILE A 1 813 ? 8.224 -18.160 45.337 1.00 64.19 813 ILE A N 1
ATOM 6549 C CA . ILE A 1 813 ? 6.857 -17.738 45.001 1.00 64.19 813 ILE A CA 1
ATOM 6550 C C . ILE A 1 813 ? 6.800 -16.220 45.152 1.00 64.19 813 ILE A C 1
ATOM 6552 O O . ILE A 1 813 ? 6.994 -15.708 46.257 1.00 64.19 813 ILE A O 1
ATOM 6556 N N . SER A 1 814 ? 6.543 -15.494 44.063 1.00 53.50 814 SER A N 1
ATOM 6557 C CA . SER A 1 814 ? 6.391 -14.038 44.099 1.00 53.50 814 SER A CA 1
ATOM 6558 C C . SER A 1 814 ? 4.918 -13.634 43.989 1.00 53.50 814 SER A C 1
ATOM 6560 O O . SER A 1 814 ? 4.190 -14.072 43.098 1.00 53.50 814 SER A O 1
ATOM 6562 N N . ASN A 1 815 ? 4.481 -12.781 44.922 1.00 48.47 815 ASN A N 1
ATOM 6563 C CA . ASN A 1 815 ? 3.181 -12.112 44.881 1.00 48.47 815 ASN A CA 1
ATOM 6564 C C . ASN A 1 815 ? 3.403 -10.708 44.312 1.00 48.47 815 ASN A C 1
ATOM 6566 O O . ASN A 1 815 ? 4.085 -9.893 44.937 1.00 48.47 815 ASN A O 1
ATOM 6570 N N . ILE A 1 816 ? 2.846 -10.408 43.143 1.00 45.91 816 ILE A N 1
ATOM 6571 C CA . ILE A 1 816 ? 2.980 -9.076 42.545 1.00 45.91 816 ILE A CA 1
ATOM 6572 C C . ILE A 1 816 ? 1.959 -8.140 43.214 1.00 45.91 816 ILE A C 1
ATOM 6574 O O . ILE A 1 816 ? 0.753 -8.332 43.087 1.00 45.91 816 ILE A O 1
ATOM 6578 N N . GLN A 1 817 ? 2.441 -7.139 43.961 1.00 40.97 817 GLN A N 1
ATOM 6579 C CA . GLN A 1 817 ? 1.645 -5.986 44.400 1.00 40.97 817 GLN A CA 1
ATOM 6580 C C . GLN A 1 817 ? 2.004 -4.779 43.528 1.00 40.97 817 GLN A C 1
ATOM 6582 O O . GLN A 1 817 ? 3.138 -4.298 43.565 1.00 40.97 817 GLN A O 1
ATOM 6587 N N . GLU A 1 818 ? 1.036 -4.274 42.765 1.00 39.69 818 GLU A N 1
ATOM 6588 C CA . GLU A 1 818 ? 1.179 -3.043 41.986 1.00 39.69 818 GLU A CA 1
ATOM 6589 C C . GLU A 1 818 ? 1.401 -1.834 42.910 1.00 39.69 818 GLU A C 1
ATOM 6591 O O . GLU A 1 818 ? 0.561 -1.492 43.745 1.00 39.69 818 GLU A O 1
ATOM 6596 N N . LYS A 1 819 ? 2.542 -1.152 42.760 1.00 34.69 819 LYS A N 1
ATOM 6597 C CA . LYS A 1 819 ? 2.788 0.157 43.379 1.00 34.69 819 LYS A CA 1
ATOM 6598 C C . LYS A 1 819 ? 2.305 1.264 42.443 1.00 34.69 819 LYS A C 1
ATOM 6600 O O . LYS A 1 819 ? 3.002 1.616 41.498 1.00 34.69 819 LYS A O 1
ATOM 6605 N N . GLN A 1 820 ? 1.160 1.866 42.760 1.00 35.34 820 GLN A N 1
ATOM 6606 C CA . GLN A 1 820 ? 0.758 3.164 42.212 1.00 35.34 820 GLN A CA 1
ATOM 6607 C C . GLN A 1 820 ? 1.616 4.280 42.840 1.00 35.34 820 GLN A C 1
ATOM 6609 O O . GLN A 1 820 ? 1.639 4.437 44.063 1.00 35.34 820 GLN A O 1
ATOM 6614 N N . GLN A 1 821 ? 2.329 5.059 42.019 1.00 34.34 821 GLN A N 1
ATOM 6615 C CA . GLN A 1 821 ? 2.927 6.331 42.442 1.00 34.34 821 GLN A CA 1
ATOM 6616 C C . GLN A 1 821 ? 1.905 7.470 42.328 1.00 34.34 821 GLN A C 1
ATOM 6618 O O . GLN A 1 821 ? 1.109 7.542 41.398 1.00 34.34 821 GLN A O 1
ATOM 6623 N N . GLN A 1 822 ? 1.933 8.328 43.345 1.00 32.75 822 GLN A N 1
ATOM 6624 C CA . GLN A 1 822 ? 0.931 9.318 43.721 1.00 32.75 822 GLN A CA 1
ATOM 6625 C C . GLN A 1 822 ? 0.984 10.598 42.871 1.00 32.75 822 GLN A C 1
ATOM 6627 O O . GLN A 1 822 ? 2.013 11.265 42.815 1.00 32.75 822 GLN A O 1
ATOM 6632 N N . GLY A 1 823 ? -0.174 11.014 42.353 1.00 30.20 823 GLY A N 1
ATOM 6633 C CA . GLY A 1 823 ? -0.510 12.398 42.014 1.00 30.20 823 GLY A CA 1
ATOM 6634 C C . GLY A 1 823 ? -1.883 12.713 42.611 1.00 30.20 823 GLY A C 1
ATOM 6635 O O . GLY A 1 823 ? -2.865 12.051 42.299 1.00 30.20 823 GLY A O 1
ATOM 6636 N N . GLN A 1 824 ? -1.933 13.646 43.559 1.00 33.84 824 GLN A N 1
ATOM 6637 C CA . GLN A 1 824 ? -3.083 13.920 44.423 1.00 33.84 824 GLN A CA 1
ATOM 6638 C C . GLN A 1 824 ? -4.288 14.502 43.667 1.00 33.84 824 GLN A C 1
ATOM 6640 O O . GLN A 1 824 ? -4.191 15.570 43.070 1.00 33.84 824 GLN A O 1
ATOM 6645 N N . THR A 1 825 ? -5.472 13.912 43.842 1.00 29.80 825 THR A N 1
ATOM 6646 C CA . THR A 1 825 ? -6.714 14.683 44.031 1.00 29.80 825 THR A CA 1
ATOM 6647 C C . THR A 1 825 ? -7.700 13.861 44.860 1.00 29.80 825 THR A C 1
ATOM 6649 O O . THR A 1 825 ? -7.825 12.651 44.698 1.00 29.80 825 THR A O 1
ATOM 6652 N N . GLN A 1 826 ? -8.314 14.509 45.846 1.00 32.25 826 GLN A N 1
ATOM 6653 C CA . GLN A 1 826 ? -9.121 13.881 46.887 1.00 32.25 826 GLN A CA 1
ATOM 6654 C C . GLN A 1 826 ? -10.472 13.372 46.369 1.00 32.25 826 GLN A C 1
ATOM 6656 O O . GLN A 1 826 ? -11.203 14.107 45.716 1.00 32.25 826 GLN A O 1
ATOM 6661 N N . GLY A 1 827 ? -10.843 12.175 46.835 1.00 30.12 827 GLY A N 1
ATOM 6662 C CA . GLY A 1 827 ? -12.224 11.818 47.154 1.00 30.12 827 GLY A CA 1
ATOM 6663 C C . GLY A 1 827 ? -12.971 10.985 46.115 1.00 30.12 827 GLY A C 1
ATOM 6664 O O . GLY A 1 827 ? -13.631 11.541 45.251 1.00 30.12 827 GLY A O 1
ATOM 6665 N N . GLN A 1 828 ? -12.982 9.661 46.296 1.00 32.22 828 GLN A N 1
ATOM 6666 C CA . GLN A 1 828 ? -14.199 8.866 46.542 1.00 32.22 828 GLN A CA 1
ATOM 6667 C C . GLN A 1 828 ? -13.829 7.386 46.736 1.00 32.22 828 GLN A C 1
ATOM 6669 O O . GLN A 1 828 ? -13.016 6.821 46.014 1.00 32.22 828 GLN A O 1
ATOM 6674 N N . GLN A 1 829 ? -14.400 6.778 47.776 1.00 33.53 829 GLN A N 1
ATOM 6675 C CA . GLN A 1 829 ? -14.226 5.370 48.128 1.00 33.53 829 GLN A CA 1
ATOM 6676 C C . GLN A 1 829 ? -15.036 4.485 47.172 1.00 33.53 829 GLN A C 1
ATOM 6678 O O . GLN A 1 829 ? -16.257 4.611 47.129 1.00 33.53 829 GLN A O 1
ATOM 6683 N N . GLN A 1 830 ? -14.388 3.535 46.496 1.00 33.72 830 GLN A N 1
ATOM 6684 C CA . GLN A 1 830 ? -15.039 2.310 46.023 1.00 33.72 830 GLN A CA 1
ATOM 6685 C C . GLN A 1 830 ? -14.142 1.102 46.312 1.00 33.72 830 GLN A C 1
ATOM 6687 O O . GLN A 1 830 ? -12.945 1.105 46.034 1.00 33.72 830 GLN A O 1
ATOM 6692 N N . GLN A 1 831 ? -14.736 0.090 46.943 1.00 34.09 831 GLN A N 1
ATOM 6693 C CA . GLN A 1 831 ? -14.121 -1.194 47.261 1.00 34.09 831 GLN A CA 1
ATOM 6694 C C . GLN A 1 831 ? -13.985 -2.026 45.979 1.00 34.09 831 GLN A C 1
ATOM 6696 O O . GLN A 1 831 ? -14.990 -2.447 45.415 1.00 34.09 831 GLN A O 1
ATOM 6701 N N . GLY A 1 832 ? -12.751 -2.284 45.544 1.00 32.25 832 GLY A N 1
ATOM 6702 C CA . GLY A 1 832 ? -12.420 -3.268 44.510 1.00 32.25 832 GLY A CA 1
ATOM 6703 C C . GLY A 1 832 ? -11.563 -4.385 45.106 1.00 32.25 832 GLY A C 1
ATOM 6704 O O . GLY A 1 832 ? -10.560 -4.115 45.765 1.00 32.25 832 GLY A O 1
ATOM 6705 N N . GLN A 1 833 ? -11.980 -5.636 44.917 1.00 35.12 833 GLN A N 1
ATOM 6706 C CA . GLN A 1 833 ? -11.229 -6.828 45.315 1.00 35.12 833 GLN A CA 1
ATOM 6707 C C . GLN A 1 833 ? -9.949 -6.953 44.471 1.00 35.12 833 GLN A C 1
ATOM 6709 O O . GLN A 1 833 ? -10.017 -6.982 43.246 1.00 35.12 833 GLN A O 1
ATOM 6714 N N . GLN A 1 834 ? -8.790 -7.049 45.124 1.00 35.94 834 GLN A N 1
ATOM 6715 C CA . GLN A 1 834 ? -7.507 -7.363 44.487 1.00 35.94 834 GLN A CA 1
ATOM 6716 C C . GLN A 1 834 ? -7.392 -8.884 44.289 1.00 35.94 834 GLN A C 1
ATOM 6718 O O . GLN A 1 834 ? -7.388 -9.623 45.274 1.00 35.94 834 GLN A O 1
ATOM 6723 N N . GLN A 1 835 ? -7.272 -9.364 43.047 1.00 38.03 835 GLN A N 1
ATOM 6724 C CA . GLN A 1 835 ? -6.811 -10.730 42.766 1.00 38.03 835 GLN A CA 1
ATOM 6725 C C . GLN A 1 835 ? -5.279 -10.737 42.675 1.00 38.03 835 GLN A C 1
ATOM 6727 O O . GLN A 1 835 ? -4.696 -9.997 41.890 1.00 38.03 835 GLN A O 1
ATOM 6732 N N . GLN A 1 836 ? -4.628 -11.564 43.494 1.00 38.84 836 GLN A N 1
ATOM 6733 C CA . GLN A 1 836 ? -3.180 -11.793 43.462 1.00 38.84 836 GLN A CA 1
ATOM 6734 C C . GLN A 1 836 ? -2.888 -13.021 42.585 1.00 38.84 836 GLN A C 1
ATOM 6736 O O . GLN A 1 836 ? -3.303 -14.124 42.937 1.00 38.84 836 GLN A O 1
ATOM 6741 N N . GLN A 1 837 ? -2.168 -12.859 41.470 1.00 43.50 837 GLN A N 1
ATOM 6742 C CA . GLN A 1 837 ? -1.567 -13.988 40.746 1.00 43.50 837 GLN A CA 1
ATOM 6743 C C . GLN A 1 837 ? -0.214 -14.348 41.379 1.00 43.50 837 GLN A C 1
ATOM 6745 O O . GLN A 1 837 ? 0.622 -13.473 41.610 1.00 43.50 837 GLN A O 1
ATOM 6750 N N . GLN A 1 838 ? -0.012 -15.637 41.667 1.00 45.97 838 GLN A N 1
ATOM 6751 C CA . GLN A 1 838 ? 1.249 -16.186 42.173 1.00 45.97 838 GLN A CA 1
ATOM 6752 C C . GLN A 1 838 ? 2.010 -16.839 41.020 1.00 45.97 838 GLN A C 1
ATOM 6754 O O . GLN A 1 838 ? 1.485 -17.745 40.374 1.00 45.97 838 GLN A O 1
ATOM 6759 N N . ILE A 1 839 ? 3.246 -16.407 40.774 1.00 52.91 839 ILE A N 1
ATOM 6760 C CA . ILE A 1 839 ? 4.132 -17.020 39.777 1.00 52.91 839 ILE A CA 1
ATOM 6761 C C . ILE A 1 839 ? 5.243 -17.761 40.526 1.00 52.91 839 ILE A C 1
ATOM 6763 O O . ILE A 1 839 ? 5.878 -17.204 41.424 1.00 52.91 839 ILE A O 1
ATOM 6767 N N . VAL A 1 840 ? 5.467 -19.029 40.167 1.00 60.09 840 VAL A N 1
ATOM 6768 C CA . VAL A 1 840 ? 6.587 -19.826 40.685 1.00 60.09 840 VAL A CA 1
ATOM 6769 C C . VAL A 1 840 ? 7.811 -19.542 39.822 1.00 60.09 840 VAL A C 1
ATOM 6771 O O . VAL A 1 840 ? 7.844 -19.883 38.638 1.00 60.09 840 VAL A O 1
ATOM 6774 N N . LEU A 1 841 ? 8.812 -18.912 40.421 1.00 70.06 841 LEU A N 1
ATOM 6775 C CA . LEU A 1 841 ? 10.094 -18.600 39.806 1.00 70.06 841 LEU A CA 1
ATOM 6776 C C . LEU A 1 841 ? 11.165 -19.542 40.358 1.00 70.06 841 LEU A C 1
ATOM 6778 O O . LEU A 1 841 ? 11.121 -19.953 41.512 1.00 70.06 841 LEU A O 1
ATOM 6782 N N . ILE A 1 842 ? 12.136 -19.892 39.527 1.00 78.12 842 ILE A N 1
ATOM 6783 C CA . ILE A 1 842 ? 13.311 -20.675 39.902 1.00 78.12 842 ILE A CA 1
ATOM 6784 C C . ILE A 1 842 ? 14.490 -19.721 39.890 1.00 78.12 842 ILE A C 1
ATOM 6786 O O . ILE A 1 842 ? 14.823 -19.156 38.848 1.00 78.12 842 ILE A O 1
ATOM 6790 N N . LYS A 1 843 ? 15.109 -19.516 41.046 1.00 86.06 843 LYS A N 1
ATOM 6791 C CA . LYS A 1 843 ? 16.278 -18.654 41.165 1.00 86.06 843 LYS A CA 1
ATOM 6792 C C . LYS A 1 843 ? 17.515 -19.405 40.702 1.00 86.06 843 LYS A C 1
ATOM 6794 O O . LYS A 1 843 ? 17.807 -20.491 41.197 1.00 86.06 843 LYS A O 1
ATOM 6799 N N . SER A 1 844 ? 18.255 -18.815 39.777 1.00 85.06 844 SER A N 1
ATOM 6800 C CA . SER A 1 844 ? 19.509 -19.394 39.323 1.00 85.06 844 SER A CA 1
ATOM 6801 C C . SER A 1 844 ? 20.579 -19.202 40.388 1.00 85.06 844 SER A C 1
ATOM 6803 O O . SER A 1 844 ? 20.905 -18.074 40.763 1.00 85.06 844 SER A O 1
ATOM 6805 N N . ASP A 1 845 ? 21.134 -20.306 40.868 1.00 86.25 845 ASP A N 1
ATOM 6806 C CA . ASP A 1 845 ? 22.407 -20.300 41.574 1.00 86.25 845 ASP A CA 1
ATOM 6807 C C . ASP A 1 845 ? 23.574 -20.172 40.577 1.00 86.25 845 ASP A C 1
ATOM 6809 O O . ASP A 1 845 ? 23.376 -19.987 39.374 1.00 86.25 845 ASP A O 1
ATOM 6813 N N . GLU A 1 846 ? 24.813 -20.238 41.060 1.00 87.94 846 GLU A N 1
ATOM 6814 C CA . GLU A 1 846 ? 26.000 -20.054 40.217 1.00 87.94 846 GLU A CA 1
ATOM 6815 C C . GLU A 1 846 ? 26.082 -21.073 39.064 1.00 87.94 846 GLU A C 1
ATOM 6817 O O . GLU A 1 846 ? 26.538 -20.737 37.968 1.00 87.94 846 GLU A O 1
ATOM 6822 N N . LEU A 1 847 ? 25.615 -22.310 39.265 1.00 85.81 847 LEU A N 1
ATOM 6823 C CA . LEU A 1 847 ? 25.635 -23.339 38.226 1.00 85.81 847 LEU A CA 1
ATOM 6824 C C . LEU A 1 847 ? 24.513 -23.120 37.203 1.00 85.81 847 LEU A C 1
ATOM 6826 O O . LEU A 1 847 ? 24.784 -23.102 36.002 1.00 85.81 847 LEU A O 1
ATOM 6830 N N . LEU A 1 848 ? 23.276 -22.872 37.647 1.00 84.31 848 LEU A N 1
ATOM 6831 C CA . LEU A 1 848 ? 22.157 -22.595 36.740 1.00 84.31 848 LEU A CA 1
ATOM 6832 C C . LEU A 1 848 ? 22.341 -21.279 35.980 1.00 84.31 848 LEU A C 1
ATOM 6834 O O . LEU A 1 848 ? 21.993 -21.210 34.803 1.00 84.31 848 LEU A O 1
ATOM 6838 N N . PHE A 1 849 ? 22.952 -20.260 36.587 1.00 84.12 849 PHE A N 1
ATOM 6839 C CA . PHE A 1 849 ? 23.253 -19.008 35.895 1.00 84.12 849 PHE A CA 1
ATOM 6840 C C . PHE A 1 849 ? 24.299 -19.216 34.794 1.00 84.12 849 PHE A C 1
ATOM 6842 O O . PHE A 1 849 ? 24.158 -18.656 33.715 1.00 84.12 849 PHE A O 1
ATOM 6849 N N . ARG A 1 850 ? 25.303 -20.079 34.995 1.00 86.06 850 ARG A N 1
ATOM 6850 C CA . ARG A 1 850 ? 26.258 -20.435 33.927 1.00 86.06 850 ARG A CA 1
ATOM 6851 C C . ARG A 1 850 ? 25.613 -21.247 32.795 1.00 86.06 850 ARG A C 1
ATOM 6853 O O . ARG A 1 850 ? 26.054 -21.157 31.652 1.00 86.06 850 ARG A O 1
ATOM 6860 N N . ILE A 1 851 ? 24.569 -22.026 33.086 1.00 81.94 851 ILE A N 1
ATOM 6861 C CA . ILE A 1 851 ? 23.838 -22.807 32.074 1.00 81.94 851 ILE A CA 1
ATOM 6862 C C . ILE A 1 851 ? 22.879 -21.905 31.277 1.00 81.94 851 ILE A C 1
ATOM 6864 O O . ILE A 1 851 ? 22.922 -21.888 30.042 1.00 81.94 851 ILE A O 1
ATOM 6868 N N . PHE A 1 852 ? 22.039 -21.139 31.974 1.00 83.69 852 PHE A N 1
ATOM 6869 C CA . PHE A 1 852 ? 20.909 -20.403 31.399 1.00 83.69 852 PHE A CA 1
ATOM 6870 C C . PHE A 1 852 ? 21.157 -18.904 31.191 1.00 83.69 852 PHE A C 1
ATOM 6872 O O . PHE A 1 852 ? 20.398 -18.287 30.454 1.00 83.69 852 PHE A O 1
ATOM 6879 N N . GLU A 1 853 ? 22.187 -18.322 31.816 1.00 81.69 853 GLU A N 1
ATOM 6880 C CA . GLU A 1 853 ? 22.545 -16.885 31.772 1.00 81.69 853 GLU A CA 1
ATOM 6881 C C . GLU A 1 853 ? 21.409 -15.940 32.203 1.00 81.69 853 GLU A C 1
ATOM 6883 O O . GLU A 1 853 ? 21.380 -14.757 31.873 1.00 81.69 853 GLU A O 1
ATOM 6888 N N . ILE A 1 854 ? 20.460 -16.465 32.977 1.00 75.75 854 ILE A N 1
ATOM 6889 C CA . ILE A 1 854 ? 19.261 -15.767 33.439 1.00 75.75 854 ILE A CA 1
ATOM 6890 C C . ILE A 1 854 ? 19.186 -15.912 34.957 1.00 75.75 854 ILE A C 1
ATOM 6892 O O . ILE A 1 854 ? 19.393 -17.002 35.483 1.00 75.75 854 ILE A O 1
ATOM 6896 N N . GLN A 1 855 ? 18.897 -14.821 35.670 1.00 78.69 855 GLN A N 1
ATOM 6897 C CA . GLN A 1 855 ? 18.893 -14.793 37.142 1.00 78.69 855 GLN A CA 1
ATOM 6898 C C . GLN A 1 855 ? 17.689 -15.510 37.770 1.00 78.69 855 GLN A C 1
ATOM 6900 O O . GLN A 1 855 ? 17.810 -16.079 38.854 1.00 78.69 855 GLN A O 1
ATOM 6905 N N . SER A 1 856 ? 16.537 -15.496 37.101 1.00 79.00 856 SER A N 1
ATOM 6906 C CA . SER A 1 856 ? 15.339 -16.221 37.516 1.00 79.00 856 SER A CA 1
ATOM 6907 C C . SER A 1 856 ? 14.559 -16.715 36.301 1.00 79.00 856 SER A C 1
ATOM 6909 O O . SER A 1 856 ? 14.352 -15.983 35.335 1.00 79.00 856 SER A O 1
ATOM 6911 N N . LEU A 1 857 ? 14.152 -17.979 36.335 1.00 78.25 857 LEU A N 1
ATOM 6912 C CA . LEU A 1 857 ? 13.537 -18.688 35.216 1.00 78.25 857 LEU A CA 1
ATOM 6913 C C . LEU A 1 857 ? 12.203 -19.293 35.643 1.00 78.25 857 LEU A C 1
ATOM 6915 O O . LEU A 1 857 ? 12.041 -19.740 36.774 1.00 78.25 857 LEU A O 1
ATOM 6919 N N . THR A 1 858 ? 11.257 -19.386 34.722 1.00 68.25 858 THR A N 1
ATOM 6920 C CA . THR A 1 858 ? 10.093 -20.266 34.874 1.00 68.25 858 THR A CA 1
ATOM 6921 C C . THR A 1 858 ? 10.426 -21.671 34.369 1.00 68.25 858 THR A C 1
ATOM 6923 O O . THR A 1 858 ? 11.319 -21.856 33.537 1.00 68.25 858 THR A O 1
ATOM 6926 N N . LEU A 1 859 ? 9.673 -22.681 34.814 1.00 62.47 859 LEU A N 1
ATOM 6927 C CA . LEU A 1 859 ? 9.839 -24.055 34.321 1.00 62.47 859 LEU A CA 1
ATOM 6928 C C . LEU A 1 859 ? 9.666 -24.143 32.791 1.00 62.47 859 LEU A C 1
ATOM 6930 O O . LEU A 1 859 ? 10.382 -24.893 32.134 1.00 62.47 859 LEU A O 1
ATOM 6934 N N . SER A 1 860 ? 8.767 -23.331 32.220 1.00 53.78 860 SER A N 1
ATOM 6935 C CA . SER A 1 860 ? 8.550 -23.247 30.769 1.00 53.78 860 SER A CA 1
ATOM 6936 C C . SER A 1 860 ? 9.795 -22.765 30.025 1.00 53.78 860 SER A C 1
ATOM 6938 O O . SER A 1 860 ? 10.189 -23.373 29.034 1.00 53.78 860 SER A O 1
ATOM 6940 N N . GLN A 1 861 ? 10.461 -21.728 30.540 1.00 63.38 861 GLN A N 1
ATOM 6941 C CA . GLN A 1 861 ? 11.694 -21.204 29.948 1.00 63.38 861 GLN A CA 1
ATOM 6942 C C . GLN A 1 861 ? 12.842 -22.217 30.026 1.00 63.38 861 GLN A C 1
ATOM 6944 O O . GLN A 1 861 ? 13.626 -22.322 29.088 1.00 63.38 861 GLN A O 1
ATOM 6949 N N . ILE A 1 862 ? 12.929 -23.004 31.105 1.00 67.75 862 ILE A N 1
ATOM 6950 C CA . ILE A 1 862 ? 13.926 -24.081 31.218 1.00 67.75 862 ILE A CA 1
ATOM 6951 C C . ILE A 1 862 ? 13.693 -25.141 30.136 1.00 67.75 862 ILE A C 1
ATOM 6953 O O . ILE A 1 862 ? 14.639 -25.518 29.446 1.00 67.75 862 ILE A O 1
ATOM 6957 N N . MET A 1 863 ? 12.448 -25.594 29.952 1.00 60.16 863 MET A N 1
ATOM 6958 C CA . MET A 1 863 ? 12.109 -26.591 28.927 1.00 60.16 863 MET A CA 1
ATOM 6959 C C . MET A 1 863 ? 12.411 -26.080 27.513 1.00 60.16 863 MET A C 1
ATOM 6961 O O . MET A 1 863 ? 13.029 -26.789 26.718 1.00 60.16 863 MET A O 1
ATOM 6965 N N . GLU A 1 864 ? 12.039 -24.833 27.224 1.00 60.03 864 GLU A N 1
ATOM 6966 C CA . GLU A 1 864 ? 12.309 -24.187 25.941 1.00 60.03 864 GLU A CA 1
ATOM 6967 C C . GLU A 1 864 ? 13.818 -24.110 25.672 1.00 60.03 864 GLU A C 1
ATOM 6969 O O . GLU A 1 864 ? 14.302 -24.662 24.683 1.00 60.03 864 GLU A O 1
ATOM 6974 N N . ILE A 1 865 ? 14.592 -23.535 26.598 1.00 67.81 865 ILE A N 1
ATOM 6975 C CA . ILE A 1 865 ? 16.039 -23.350 26.435 1.00 67.81 865 ILE A CA 1
ATOM 6976 C C . ILE A 1 865 ? 16.765 -24.697 26.295 1.00 67.81 865 ILE A C 1
ATOM 6978 O O . ILE A 1 865 ? 17.630 -24.820 25.424 1.00 67.81 865 ILE A O 1
ATOM 6982 N N . VAL A 1 866 ? 16.397 -25.722 27.076 1.00 70.88 866 VAL A N 1
ATOM 6983 C CA . VAL A 1 866 ? 16.977 -27.072 26.939 1.00 70.88 866 VAL A CA 1
ATOM 6984 C C . VAL A 1 866 ? 16.719 -27.638 25.539 1.00 70.88 866 VAL A C 1
ATOM 6986 O O . VAL A 1 866 ? 17.652 -28.126 24.902 1.00 70.88 866 VAL A O 1
ATOM 6989 N N . SER A 1 867 ? 15.490 -27.504 25.030 1.00 59.22 867 SER A N 1
ATOM 6990 C CA . SER A 1 867 ? 15.075 -28.068 23.737 1.00 59.22 867 SER A CA 1
ATOM 6991 C C . SER A 1 867 ? 15.608 -27.324 22.505 1.00 59.22 867 SER A C 1
ATOM 6993 O O . SER A 1 867 ? 15.755 -27.928 21.440 1.00 59.22 867 SER A O 1
ATOM 6995 N N . THR A 1 868 ? 15.888 -26.021 22.628 1.00 56.44 868 THR A N 1
ATOM 6996 C CA . THR A 1 868 ? 16.277 -25.178 21.482 1.00 56.44 868 THR A CA 1
ATOM 6997 C C . THR A 1 868 ? 17.736 -24.736 21.490 1.00 56.44 868 THR A C 1
ATOM 6999 O O . THR A 1 868 ? 18.270 -24.421 20.432 1.00 56.44 868 THR A O 1
ATOM 7002 N N . LYS A 1 869 ? 18.377 -24.655 22.665 1.00 70.06 869 LYS A N 1
ATOM 7003 C CA . LYS A 1 869 ? 19.692 -24.003 22.815 1.00 70.06 869 LYS A CA 1
ATOM 7004 C C . LYS A 1 869 ? 20.764 -24.870 23.471 1.00 70.06 869 LYS A C 1
ATOM 7006 O O . LYS A 1 869 ? 21.938 -24.567 23.285 1.00 70.06 869 LYS A O 1
ATOM 7011 N N . LEU A 1 870 ? 20.404 -25.892 24.254 1.00 76.25 870 LEU A N 1
ATOM 7012 C CA . LEU A 1 870 ? 21.386 -26.651 25.050 1.00 76.25 870 LEU A CA 1
ATOM 7013 C C . LEU A 1 870 ? 21.688 -28.057 24.518 1.00 76.25 870 LEU A C 1
ATOM 7015 O O . LEU A 1 870 ? 22.743 -28.597 24.853 1.00 76.25 870 LEU A O 1
ATOM 7019 N N . LEU A 1 871 ? 20.814 -28.626 23.683 1.00 76.44 871 LEU A N 1
ATOM 7020 C CA . LEU A 1 871 ? 20.975 -29.957 23.093 1.00 76.44 871 LEU A CA 1
ATOM 7021 C C . LEU A 1 871 ? 20.921 -29.880 21.561 1.00 76.44 871 LEU A C 1
ATOM 7023 O O . LEU A 1 871 ? 20.082 -29.169 21.007 1.00 76.44 871 LEU A O 1
ATOM 7027 N N . LYS A 1 872 ? 21.784 -30.633 20.869 1.00 74.50 872 LYS A N 1
ATOM 7028 C CA . LYS A 1 872 ? 21.725 -30.819 19.407 1.00 74.50 872 LYS A CA 1
ATOM 7029 C C . LYS A 1 872 ? 21.811 -32.299 19.016 1.00 74.50 872 LYS A C 1
ATOM 7031 O O . LYS A 1 872 ? 22.370 -33.087 19.780 1.00 74.50 872 LYS A O 1
ATOM 7036 N N . PRO A 1 873 ? 21.305 -32.700 17.836 1.00 65.50 873 PRO A N 1
ATOM 7037 C CA . PRO A 1 873 ? 21.550 -34.039 17.306 1.00 65.50 873 PRO A CA 1
ATOM 7038 C C . PRO A 1 873 ? 23.052 -34.329 17.186 1.00 65.50 873 PRO A C 1
ATOM 7040 O O . PRO A 1 873 ? 23.831 -33.420 16.891 1.00 65.50 873 PRO A O 1
ATOM 7043 N N . ILE A 1 874 ? 23.450 -35.587 17.395 1.00 67.12 874 ILE A N 1
ATOM 7044 C CA . ILE A 1 874 ? 24.829 -36.032 17.152 1.00 67.12 874 ILE A CA 1
ATOM 7045 C C . ILE A 1 874 ? 25.153 -35.804 15.674 1.00 67.12 874 ILE A C 1
ATOM 7047 O O . ILE A 1 874 ? 24.390 -36.210 14.791 1.00 67.12 874 ILE A O 1
ATOM 7051 N N . GLU A 1 875 ? 26.269 -35.124 15.416 1.00 66.12 875 GLU A N 1
ATOM 7052 C CA . GLU A 1 875 ? 26.673 -34.775 14.058 1.00 66.12 875 GLU A CA 1
ATOM 7053 C C . GLU A 1 875 ? 26.927 -36.033 13.210 1.00 66.12 875 GLU A C 1
ATOM 7055 O O . GLU A 1 875 ? 27.496 -37.008 13.711 1.00 66.12 875 GLU A O 1
ATOM 7060 N N . PRO A 1 876 ? 26.529 -36.028 11.925 1.00 71.69 876 PRO A N 1
ATOM 7061 C CA . PRO A 1 876 ? 26.836 -37.128 11.024 1.00 71.69 876 PRO A CA 1
ATOM 7062 C C . PRO A 1 876 ? 28.345 -37.286 10.858 1.00 71.69 876 PRO A C 1
ATOM 7064 O O . PRO A 1 876 ? 29.095 -36.308 10.812 1.00 71.69 876 PRO A O 1
ATOM 7067 N N . ILE A 1 877 ? 28.779 -38.521 10.645 1.00 78.00 877 ILE A N 1
ATOM 7068 C CA . ILE A 1 877 ? 30.164 -38.828 10.304 1.00 78.00 877 ILE A CA 1
ATOM 7069 C C . ILE A 1 877 ? 30.374 -38.448 8.845 1.00 78.00 877 ILE A C 1
ATOM 7071 O O . ILE A 1 877 ? 29.752 -39.028 7.960 1.00 78.00 877 ILE A O 1
ATOM 7075 N N . LYS A 1 878 ? 31.246 -37.470 8.598 1.00 77.19 878 LYS A N 1
ATOM 7076 C CA . LYS A 1 878 ? 31.598 -36.993 7.256 1.00 77.19 878 LYS A CA 1
ATOM 7077 C C . LYS A 1 878 ? 33.025 -37.403 6.923 1.00 77.19 878 LYS A C 1
ATOM 7079 O O . LYS A 1 878 ? 33.942 -37.120 7.691 1.00 77.19 878 LYS A O 1
ATOM 7084 N N . LEU A 1 879 ? 33.217 -38.041 5.777 1.00 80.06 879 LEU A N 1
ATOM 7085 C CA . LEU A 1 879 ? 34.507 -38.549 5.320 1.00 80.06 879 LEU A CA 1
ATOM 7086 C C . LEU A 1 879 ? 34.737 -38.126 3.876 1.00 80.06 879 LEU A C 1
ATOM 7088 O O . LEU A 1 879 ? 33.927 -38.448 3.015 1.00 80.06 879 LEU A O 1
ATOM 7092 N N . ASN A 1 880 ? 35.857 -37.459 3.604 1.00 78.00 880 ASN A N 1
ATOM 7093 C CA . ASN A 1 880 ? 36.311 -37.252 2.233 1.00 78.00 880 ASN A CA 1
ATOM 7094 C C . ASN A 1 880 ? 37.182 -38.448 1.821 1.00 78.00 880 ASN A C 1
ATOM 7096 O O . ASN A 1 880 ? 38.213 -38.708 2.443 1.00 78.00 880 ASN A O 1
ATOM 7100 N N . TYR A 1 881 ? 36.758 -39.189 0.804 1.00 80.44 881 TYR A N 1
ATOM 7101 C CA . TYR A 1 881 ? 37.444 -40.364 0.276 1.00 80.44 881 TYR A CA 1
ATOM 7102 C C . TYR A 1 881 ? 37.826 -40.137 -1.192 1.00 80.44 881 TYR A C 1
ATOM 7104 O O . TYR A 1 881 ? 37.052 -39.575 -1.962 1.00 80.44 881 TYR A O 1
ATOM 7112 N N . SER A 1 882 ? 39.026 -40.555 -1.602 1.00 73.44 882 SER A N 1
ATOM 7113 C CA . SER A 1 882 ? 39.514 -40.378 -2.978 1.00 73.44 882 SER A CA 1
ATOM 7114 C C . SER A 1 882 ? 39.505 -41.711 -3.717 1.00 73.44 882 SER A C 1
ATOM 7116 O O . SER A 1 882 ? 40.224 -42.637 -3.350 1.00 73.44 882 SER A O 1
ATOM 7118 N N . ILE A 1 883 ? 38.703 -41.802 -4.772 1.00 74.62 883 ILE A N 1
ATOM 7119 C CA . ILE A 1 883 ? 38.586 -42.976 -5.632 1.00 74.62 883 ILE A CA 1
ATOM 7120 C C . ILE A 1 883 ? 39.675 -42.906 -6.700 1.00 74.62 883 ILE A C 1
ATOM 7122 O O . ILE A 1 883 ? 39.684 -42.003 -7.542 1.00 74.62 883 ILE A O 1
ATOM 7126 N N . ASN A 1 884 ? 40.571 -43.893 -6.703 1.00 69.94 884 ASN A N 1
ATOM 7127 C CA . ASN A 1 884 ? 41.590 -44.034 -7.736 1.00 69.94 884 ASN A CA 1
ATOM 7128 C C . ASN A 1 884 ? 41.145 -45.054 -8.792 1.00 69.94 884 ASN A C 1
ATOM 7130 O O . ASN A 1 884 ? 41.071 -46.252 -8.531 1.00 69.94 884 ASN A O 1
ATOM 7134 N N . THR A 1 885 ? 40.888 -44.586 -10.011 1.00 67.88 885 THR A N 1
ATOM 7135 C CA . THR A 1 885 ? 40.367 -45.426 -11.108 1.00 67.88 885 THR A CA 1
ATOM 7136 C C . THR A 1 885 ? 41.374 -46.453 -11.648 1.00 67.88 885 THR A C 1
ATOM 7138 O O . THR A 1 885 ? 40.986 -47.390 -12.346 1.00 67.88 885 THR A O 1
ATOM 7141 N N . LEU A 1 886 ? 42.662 -46.326 -11.303 1.00 59.75 886 LEU A N 1
ATOM 7142 C CA . LEU A 1 886 ? 43.751 -47.191 -11.778 1.00 59.75 886 LEU A CA 1
ATOM 7143 C C . LEU A 1 886 ? 44.246 -48.201 -10.736 1.00 59.75 886 LEU A C 1
ATOM 7145 O O . LEU A 1 886 ? 45.037 -49.081 -11.076 1.00 59.75 886 LEU A O 1
ATOM 7149 N N . LYS A 1 887 ? 43.824 -48.080 -9.473 1.00 63.97 887 LYS A N 1
ATOM 7150 C CA . LYS A 1 887 ? 44.270 -48.952 -8.383 1.00 63.97 887 LYS A CA 1
ATOM 7151 C C . LYS A 1 887 ? 43.079 -49.595 -7.690 1.00 63.97 887 LYS A C 1
ATOM 7153 O O . LYS A 1 887 ? 42.156 -48.912 -7.263 1.00 63.97 887 LYS A O 1
ATOM 7158 N N . ASN A 1 888 ? 43.138 -50.916 -7.556 1.00 64.31 888 ASN A N 1
ATOM 7159 C CA . ASN A 1 888 ? 42.275 -51.639 -6.634 1.00 64.31 888 ASN A CA 1
ATOM 7160 C C . ASN A 1 888 ? 42.734 -51.361 -5.209 1.00 64.31 888 ASN A C 1
ATOM 7162 O O . ASN A 1 888 ? 43.928 -51.471 -4.915 1.00 64.31 888 ASN A O 1
ATOM 7166 N N . THR A 1 889 ? 41.782 -51.085 -4.332 1.00 67.62 889 THR A N 1
ATOM 7167 C CA . THR A 1 889 ? 42.029 -51.037 -2.902 1.00 67.62 889 THR A CA 1
ATOM 7168 C C . THR A 1 889 ? 41.435 -52.293 -2.277 1.00 67.62 889 THR A C 1
ATOM 7170 O O . THR A 1 889 ? 40.275 -52.647 -2.483 1.00 67.62 889 THR A O 1
ATOM 7173 N N . THR A 1 890 ? 42.286 -53.088 -1.631 1.00 55.59 890 THR A N 1
ATOM 7174 C CA . THR A 1 890 ? 41.902 -54.396 -1.085 1.00 55.59 890 THR A CA 1
ATOM 7175 C C . THR A 1 890 ? 41.823 -54.313 0.433 1.00 55.59 890 THR A C 1
ATOM 7177 O O . THR A 1 890 ? 42.794 -53.881 1.045 1.00 55.59 890 THR A O 1
ATOM 7180 N N . LEU A 1 891 ? 40.717 -54.810 1.011 1.00 56.03 891 LEU A N 1
ATOM 7181 C CA . LEU A 1 891 ? 40.415 -54.884 2.457 1.00 56.03 891 LEU A CA 1
ATOM 7182 C C . LEU A 1 891 ? 40.080 -53.552 3.161 1.00 56.03 891 LEU A C 1
ATOM 7184 O O . LEU A 1 891 ? 40.627 -53.278 4.222 1.00 56.03 891 LEU A O 1
ATOM 7188 N N . GLY A 1 892 ? 39.122 -52.776 2.642 1.00 58.38 892 GLY A N 1
ATOM 7189 C CA . GLY A 1 892 ? 38.532 -51.661 3.399 1.00 58.38 892 GLY A CA 1
ATOM 7190 C C . GLY A 1 892 ? 39.548 -50.590 3.795 1.00 58.38 892 GLY A C 1
ATOM 7191 O O . GLY A 1 892 ? 39.923 -50.508 4.961 1.00 58.38 892 GLY A O 1
ATOM 7192 N N . ASP A 1 893 ? 39.969 -49.762 2.838 1.00 68.75 893 ASP A N 1
ATOM 7193 C CA . ASP A 1 893 ? 40.914 -48.656 3.061 1.00 68.75 893 ASP A CA 1
ATOM 7194 C C . ASP A 1 893 ? 40.562 -47.769 4.255 1.00 68.75 893 ASP A C 1
ATOM 7196 O O . ASP A 1 893 ? 41.449 -47.245 4.928 1.00 68.75 893 ASP A O 1
ATOM 7200 N N . VAL A 1 894 ? 39.263 -47.581 4.498 1.00 77.00 894 VAL A N 1
ATOM 7201 C CA . VAL A 1 894 ? 38.753 -46.878 5.671 1.00 77.00 894 VAL A CA 1
ATOM 7202 C C . VAL A 1 894 ? 37.873 -47.829 6.470 1.00 77.00 894 VAL A C 1
ATOM 7204 O O . VAL A 1 894 ? 36.943 -48.436 5.932 1.00 77.00 894 VAL A O 1
ATOM 7207 N N . ILE A 1 895 ? 38.176 -47.924 7.766 1.00 81.75 895 ILE A N 1
ATOM 7208 C CA . ILE A 1 895 ? 37.443 -48.717 8.752 1.00 81.75 895 ILE A CA 1
ATOM 7209 C C . ILE A 1 895 ? 36.893 -47.770 9.822 1.00 81.75 895 ILE A C 1
ATOM 7211 O O . ILE A 1 895 ? 37.656 -47.007 10.414 1.00 81.75 895 ILE A O 1
ATOM 7215 N N . ILE A 1 896 ? 35.584 -47.822 10.075 1.00 82.12 896 ILE A N 1
ATOM 7216 C CA . ILE A 1 896 ? 34.898 -46.998 11.084 1.00 82.12 896 ILE A CA 1
ATOM 7217 C C . ILE A 1 896 ? 34.219 -47.921 12.089 1.00 82.12 896 ILE A C 1
ATOM 7219 O O . ILE A 1 896 ? 33.401 -48.747 11.695 1.00 82.12 896 ILE A O 1
ATOM 7223 N N . ASP A 1 897 ? 34.507 -47.742 13.374 1.00 82.88 897 ASP A N 1
ATOM 7224 C CA . ASP A 1 897 ? 33.869 -48.492 14.456 1.00 82.88 897 ASP A CA 1
ATOM 7225 C C . ASP A 1 897 ? 32.816 -47.621 15.151 1.00 82.88 897 ASP A C 1
ATOM 7227 O O . ASP A 1 897 ? 33.135 -46.560 15.687 1.00 82.88 897 ASP A O 1
ATOM 7231 N N . LEU A 1 898 ? 31.559 -48.072 15.150 1.00 77.50 898 LEU A N 1
ATOM 7232 C CA . LEU A 1 898 ? 30.427 -47.398 15.787 1.00 77.50 898 LEU A CA 1
ATOM 7233 C C . LEU A 1 898 ? 29.867 -48.231 16.923 1.00 77.50 898 LEU A C 1
ATOM 7235 O O . LEU A 1 898 ? 29.589 -49.416 16.760 1.00 77.50 898 LEU A O 1
ATOM 7239 N N . LYS A 1 899 ? 29.642 -47.587 18.065 1.00 73.50 899 LYS A N 1
ATOM 7240 C CA . LYS A 1 899 ? 28.973 -48.207 19.203 1.00 73.50 899 LYS A CA 1
ATOM 7241 C C . LYS A 1 899 ? 27.461 -48.200 18.952 1.00 73.50 899 LYS A C 1
ATOM 7243 O O . LYS A 1 899 ? 26.875 -47.135 18.778 1.00 73.50 899 LYS A O 1
ATOM 7248 N N . VAL A 1 900 ? 26.840 -49.375 18.890 1.00 72.06 900 VAL A N 1
ATOM 7249 C CA . VAL A 1 900 ? 25.411 -49.560 18.597 1.00 72.06 900 VAL A CA 1
ATOM 7250 C C . VAL A 1 900 ? 24.793 -50.544 19.582 1.00 72.06 900 VAL A C 1
ATOM 7252 O O . VAL A 1 900 ? 25.432 -51.512 19.975 1.00 72.06 900 VAL A O 1
ATOM 7255 N N . ASN A 1 901 ? 23.534 -50.348 19.964 1.00 68.75 901 ASN A N 1
ATOM 7256 C CA . ASN A 1 901 ? 22.829 -51.300 20.819 1.00 68.75 901 ASN A CA 1
ATOM 7257 C C . ASN A 1 901 ? 21.907 -52.173 19.967 1.00 68.75 901 ASN A C 1
ATOM 7259 O O . ASN A 1 901 ? 20.782 -51.782 19.651 1.00 68.75 901 ASN A O 1
ATOM 7263 N N . SER A 1 902 ? 22.384 -53.353 19.561 1.00 61.12 902 SER A N 1
ATOM 7264 C CA . SER A 1 902 ? 21.628 -54.204 18.638 1.00 61.12 902 SER A CA 1
ATOM 7265 C C . SER A 1 902 ? 20.295 -54.675 19.231 1.00 61.12 902 SER A C 1
ATOM 7267 O O . SER A 1 902 ? 19.336 -54.864 18.485 1.00 61.12 902 SER A O 1
ATOM 7269 N N . LYS A 1 903 ? 20.195 -54.832 20.559 1.00 60.34 903 LYS A N 1
ATOM 7270 C CA . LYS A 1 903 ? 18.996 -55.341 21.247 1.00 60.34 903 LYS A CA 1
ATOM 7271 C C . LYS A 1 903 ? 17.817 -54.367 21.203 1.00 60.34 903 LYS A C 1
ATOM 7273 O O . LYS A 1 903 ? 16.673 -54.808 21.199 1.00 60.34 903 LYS A O 1
ATOM 7278 N N . LEU A 1 904 ? 18.081 -53.061 21.153 1.00 55.78 904 LEU A N 1
ATOM 7279 C CA . LEU A 1 904 ? 17.042 -52.023 21.102 1.00 55.78 904 LEU A CA 1
ATOM 7280 C C . LEU A 1 904 ? 16.499 -51.774 19.687 1.00 55.78 904 LEU A C 1
ATOM 7282 O O . LEU A 1 904 ? 15.433 -51.180 19.543 1.00 55.78 904 LEU A O 1
ATOM 7286 N N . ILE A 1 905 ? 17.193 -52.261 18.654 1.00 55.09 905 ILE A N 1
ATOM 7287 C CA . ILE A 1 905 ? 16.765 -52.157 17.249 1.00 55.09 905 ILE A CA 1
ATOM 7288 C C . ILE A 1 905 ? 15.578 -53.099 16.958 1.00 55.09 905 ILE A C 1
ATOM 7290 O O . ILE A 1 905 ? 14.761 -52.793 16.094 1.00 55.09 905 ILE A O 1
ATOM 7294 N N . ASP A 1 906 ? 15.422 -54.177 17.743 1.00 47.72 906 ASP A N 1
ATOM 7295 C CA . ASP A 1 906 ? 14.352 -55.187 17.623 1.00 47.72 906 ASP A CA 1
ATOM 7296 C C . ASP A 1 906 ? 13.097 -54.876 18.455 1.00 47.72 906 ASP A C 1
ATOM 7298 O O . ASP A 1 906 ? 12.250 -55.757 18.641 1.00 47.72 906 ASP A O 1
ATOM 7302 N N . LEU A 1 907 ? 12.941 -53.656 18.988 1.00 47.97 907 LEU A N 1
ATOM 7303 C CA . LEU A 1 907 ? 11.666 -53.235 19.574 1.00 47.97 907 LEU A CA 1
ATOM 7304 C C . LEU A 1 907 ? 10.629 -53.159 18.450 1.00 47.97 907 LEU A C 1
ATOM 7306 O O . LEU A 1 907 ? 10.374 -52.108 17.866 1.00 47.97 907 LEU A O 1
ATOM 7310 N N . ASN A 1 908 ? 10.070 -54.327 18.130 1.00 38.84 908 ASN A N 1
ATOM 7311 C CA . ASN A 1 908 ? 9.019 -54.533 17.163 1.00 38.84 908 ASN A CA 1
ATOM 7312 C C . ASN A 1 908 ? 7.973 -53.451 17.382 1.00 38.84 908 ASN A C 1
ATOM 7314 O O . ASN A 1 908 ? 7.340 -53.388 18.433 1.00 38.84 908 ASN A O 1
ATOM 7318 N N . TYR A 1 909 ? 7.746 -52.657 16.346 1.00 43.06 909 TYR A N 1
ATOM 7319 C CA . TYR A 1 909 ? 6.690 -51.656 16.240 1.00 43.06 909 TYR A CA 1
ATOM 7320 C C . TYR A 1 909 ? 5.263 -52.254 16.289 1.00 43.06 909 TYR A C 1
ATOM 7322 O O . TYR A 1 909 ? 4.282 -51.572 16.006 1.00 43.06 909 TYR A O 1
ATOM 7330 N N . LYS A 1 910 ? 5.115 -53.525 16.684 1.00 39.56 910 LYS A N 1
ATOM 7331 C CA . LYS A 1 910 ? 3.842 -54.249 16.764 1.00 39.56 910 LYS A CA 1
ATOM 7332 C C . LYS A 1 910 ? 2.891 -53.779 17.880 1.00 39.56 910 LYS A C 1
ATOM 7334 O O . LYS A 1 910 ? 1.693 -53.746 17.616 1.00 39.56 910 LYS A O 1
ATOM 7339 N N . PRO A 1 911 ? 3.323 -53.318 19.075 1.00 39.84 911 PRO A N 1
ATOM 7340 C CA . PRO A 1 911 ? 2.382 -52.781 20.063 1.00 39.84 911 PRO A CA 1
ATOM 7341 C C . PRO A 1 911 ? 1.777 -51.440 19.627 1.00 39.84 911 PRO A C 1
ATOM 7343 O O . PRO A 1 911 ? 0.731 -51.038 20.138 1.00 39.84 911 PRO A O 1
ATOM 7346 N N . PHE A 1 912 ? 2.431 -50.735 18.693 1.00 38.94 912 PHE A N 1
ATOM 7347 C CA . PHE A 1 912 ? 1.880 -49.527 18.090 1.00 38.94 912 PHE A CA 1
ATOM 7348 C C . PHE A 1 912 ? 0.925 -49.860 16.943 1.00 38.94 912 PHE A C 1
ATOM 7350 O O . PHE A 1 912 ? -0.057 -49.153 16.811 1.00 38.94 912 PHE A O 1
ATOM 7357 N N . GLU A 1 913 ? 1.090 -50.963 16.204 1.00 40.62 913 GLU A N 1
ATOM 7358 C CA . GLU A 1 913 ? 0.051 -51.430 15.268 1.00 40.62 913 GLU A CA 1
ATOM 7359 C C . GLU A 1 913 ? -1.246 -51.833 15.975 1.00 40.62 913 GLU A C 1
ATOM 7361 O O . GLU A 1 913 ? -2.310 -51.593 15.423 1.00 40.62 913 GLU A O 1
ATOM 7366 N N . GLU A 1 914 ? -1.194 -52.373 17.198 1.00 39.81 914 GLU A N 1
ATOM 7367 C CA . GLU A 1 914 ? -2.398 -52.731 17.967 1.00 39.81 914 GLU A CA 1
ATOM 7368 C C . GLU A 1 914 ? -3.059 -51.530 18.671 1.00 39.81 914 GLU A C 1
ATOM 7370 O O . GLU A 1 914 ? -4.285 -51.459 18.740 1.00 39.81 914 GLU A O 1
ATOM 7375 N N . LYS A 1 915 ? -2.283 -50.538 19.141 1.00 38.56 915 LYS A N 1
ATOM 7376 C CA . LYS A 1 915 ? -2.831 -49.276 19.689 1.00 38.56 915 LYS A CA 1
ATOM 7377 C C . LYS A 1 915 ? -3.233 -48.277 18.606 1.00 38.56 915 LYS A C 1
ATOM 7379 O O . LYS A 1 915 ? -4.237 -47.595 18.769 1.00 38.56 915 LYS A O 1
ATOM 7384 N N . ILE A 1 916 ? -2.508 -48.213 17.489 1.00 41.75 916 ILE A N 1
ATOM 7385 C CA . ILE A 1 916 ? -2.993 -47.558 16.273 1.00 41.75 916 ILE A CA 1
ATOM 7386 C C . ILE A 1 916 ? -4.202 -48.323 15.761 1.00 41.75 916 ILE A C 1
ATOM 7388 O O . ILE A 1 916 ? -5.135 -47.660 15.351 1.00 41.75 916 ILE A O 1
ATOM 7392 N N . LYS A 1 917 ? -4.261 -49.662 15.820 1.00 41.06 917 LYS A N 1
ATOM 7393 C CA . LYS A 1 917 ? -5.505 -50.383 15.524 1.00 41.06 917 LYS A CA 1
ATOM 7394 C C . LYS A 1 917 ? -6.612 -49.977 16.465 1.00 41.06 917 LYS A C 1
ATOM 7396 O O . LYS A 1 917 ? -7.660 -49.690 15.946 1.00 41.06 917 LYS A O 1
ATOM 7401 N N . SER A 1 918 ? -6.426 -49.849 17.777 1.00 37.72 918 SER A N 1
ATOM 7402 C CA . SER A 1 918 ? -7.543 -49.433 18.640 1.00 37.72 918 SER A CA 1
ATOM 7403 C C . SER A 1 918 ? -7.965 -47.975 18.408 1.00 37.72 918 SER A C 1
ATOM 7405 O O . SER A 1 918 ? -9.149 -47.654 18.490 1.00 37.72 918 SER A O 1
ATOM 7407 N N . ILE A 1 919 ? -7.025 -47.098 18.038 1.00 37.44 919 ILE A N 1
ATOM 7408 C CA . ILE A 1 919 ? -7.292 -45.702 17.653 1.00 37.44 919 ILE A CA 1
ATOM 7409 C C . ILE A 1 919 ? -7.917 -45.619 16.244 1.00 37.44 919 ILE A C 1
ATOM 7411 O O . ILE A 1 919 ? -8.819 -44.816 16.022 1.00 37.44 919 ILE A O 1
ATOM 7415 N N . ASN A 1 920 ? -7.518 -46.489 15.315 1.00 39.47 920 ASN A N 1
ATOM 7416 C CA . ASN A 1 920 ? -8.052 -46.605 13.957 1.00 39.47 920 ASN A CA 1
ATOM 7417 C C . ASN A 1 920 ? -9.335 -47.446 13.885 1.00 39.47 920 ASN A C 1
ATOM 7419 O O . ASN A 1 920 ? -10.115 -47.233 12.972 1.00 39.47 920 ASN A O 1
ATOM 7423 N N . GLU A 1 921 ? -9.599 -48.337 14.838 1.00 40.50 921 GLU A N 1
ATOM 7424 C CA . GLU A 1 921 ? -10.852 -49.080 15.047 1.00 40.50 921 GLU A CA 1
ATOM 7425 C C . GLU A 1 921 ? -11.884 -48.158 15.706 1.00 40.50 921 GLU A C 1
ATOM 7427 O O . GLU A 1 921 ? -13.069 -48.232 15.392 1.00 40.50 921 GLU A O 1
ATOM 7432 N N . LEU A 1 922 ? -11.435 -47.209 16.539 1.00 38.16 922 LEU A N 1
ATOM 7433 C CA . LEU A 1 922 ? -12.245 -46.058 16.950 1.00 38.16 922 LEU A CA 1
ATOM 7434 C C . LEU A 1 922 ? -12.530 -45.101 15.788 1.00 38.16 922 LEU A C 1
ATOM 7436 O O . LEU A 1 922 ? -13.563 -44.433 15.795 1.00 38.16 922 LEU A O 1
ATOM 7440 N N . LEU A 1 923 ? -11.640 -45.038 14.794 1.00 43.72 923 LEU A N 1
ATOM 7441 C CA . LEU A 1 923 ? -11.786 -44.131 13.661 1.00 43.72 923 LEU A CA 1
ATOM 7442 C C . LEU A 1 923 ? -12.395 -44.758 12.405 1.00 43.72 923 LEU A C 1
ATOM 7444 O O . LEU A 1 923 ? -12.858 -43.973 11.580 1.00 43.72 923 LEU A O 1
ATOM 7448 N N . ASN A 1 924 ? -12.476 -46.087 12.228 1.00 48.91 924 ASN A N 1
ATOM 7449 C CA . ASN A 1 924 ? -12.962 -46.660 10.969 1.00 48.91 924 ASN A CA 1
ATOM 7450 C C . ASN A 1 924 ? -13.554 -48.074 11.002 1.00 48.91 924 ASN A C 1
ATOM 7452 O O . ASN A 1 924 ? -12.852 -49.064 11.134 1.00 48.91 924 ASN A O 1
ATOM 7456 N N . ASP A 1 925 ? -14.828 -48.115 10.612 1.00 41.72 925 ASP A N 1
ATOM 7457 C CA . ASP A 1 925 ? -15.252 -48.918 9.448 1.00 41.72 925 ASP A CA 1
ATOM 7458 C C . ASP A 1 925 ? -16.110 -48.083 8.471 1.00 41.72 925 ASP A C 1
ATOM 7460 O O . ASP A 1 925 ? -16.152 -48.344 7.270 1.00 41.72 925 ASP A O 1
ATOM 7464 N N . LYS A 1 926 ? -16.755 -47.005 8.945 1.00 39.72 926 LYS A N 1
ATOM 7465 C CA . LYS A 1 926 ? -17.544 -46.104 8.087 1.00 39.72 926 LYS A CA 1
ATOM 7466 C C . LYS A 1 926 ? -16.717 -45.040 7.356 1.00 39.72 926 LYS A C 1
ATOM 7468 O O . LYS A 1 926 ? -16.978 -44.800 6.181 1.00 39.72 926 LYS A O 1
ATOM 7473 N N . SER A 1 927 ? -15.709 -44.443 7.991 1.00 48.53 927 SER A N 1
ATOM 7474 C CA . SER A 1 927 ? -15.076 -43.215 7.481 1.00 48.53 927 SER A CA 1
ATOM 7475 C C . SER A 1 927 ? -14.051 -43.450 6.355 1.00 48.53 927 SER A C 1
ATOM 7477 O O . SER A 1 927 ? -13.925 -42.608 5.477 1.00 48.53 927 SER A O 1
ATOM 7479 N N . ILE A 1 928 ? -13.368 -44.602 6.297 1.00 43.88 928 ILE A N 1
ATOM 7480 C CA . ILE A 1 928 ? -12.437 -44.972 5.208 1.00 43.88 928 ILE A CA 1
ATOM 7481 C C . ILE A 1 928 ? -13.203 -45.424 3.967 1.00 43.88 928 ILE A C 1
ATOM 7483 O O . ILE A 1 928 ? -12.829 -45.078 2.847 1.00 43.88 928 ILE A O 1
ATOM 7487 N N . VAL A 1 929 ? -14.306 -46.156 4.146 1.00 44.50 929 VAL A N 1
ATOM 7488 C CA . VAL A 1 929 ? -15.194 -46.510 3.032 1.00 44.50 929 VAL A CA 1
ATOM 7489 C C . VAL A 1 929 ? -15.866 -45.252 2.476 1.00 44.50 929 VAL A C 1
ATOM 7491 O O . VAL A 1 929 ? -16.003 -45.134 1.261 1.00 44.50 929 VAL A O 1
ATOM 7494 N N . GLU A 1 930 ? -16.225 -44.284 3.328 1.00 41.22 930 GLU A N 1
ATOM 7495 C CA . GLU A 1 930 ? -16.709 -42.970 2.891 1.00 41.22 930 GLU A CA 1
ATOM 7496 C C . GLU A 1 930 ? -15.619 -42.113 2.240 1.00 41.22 930 GLU A C 1
ATOM 7498 O O . GLU A 1 930 ? -15.901 -41.524 1.207 1.00 41.22 930 GLU A O 1
ATOM 7503 N N . LEU A 1 931 ? -14.383 -42.079 2.749 1.00 40.03 931 LEU A N 1
ATOM 7504 C CA . LEU A 1 931 ? -13.274 -41.310 2.161 1.00 40.03 931 LEU A CA 1
ATOM 7505 C C . LEU A 1 931 ? -12.838 -41.848 0.799 1.00 40.03 931 LEU A C 1
ATOM 7507 O O . LEU A 1 931 ? -12.606 -41.062 -0.116 1.00 40.03 931 LEU A O 1
ATOM 7511 N N . ASN A 1 932 ? -12.785 -43.169 0.630 1.00 44.56 932 ASN A N 1
ATOM 7512 C CA . ASN A 1 932 ? -12.483 -43.769 -0.668 1.00 44.56 932 ASN A CA 1
ATOM 7513 C C . ASN A 1 932 ? -13.649 -43.579 -1.644 1.00 44.56 932 ASN A C 1
ATOM 7515 O O . ASN A 1 932 ? -13.427 -43.155 -2.775 1.00 44.56 932 ASN A O 1
ATOM 7519 N N . LYS A 1 933 ? -14.903 -43.739 -1.187 1.00 43.78 933 LYS A N 1
ATOM 7520 C CA . LYS A 1 933 ? -16.073 -43.349 -1.990 1.00 43.78 933 LYS A CA 1
ATOM 7521 C C . LYS A 1 933 ? -16.073 -41.862 -2.330 1.00 43.78 933 LYS A C 1
ATOM 7523 O O . LYS A 1 933 ? -16.544 -41.510 -3.403 1.00 43.78 933 LYS A O 1
ATOM 7528 N N . LEU A 1 934 ? -15.586 -40.985 -1.453 1.00 39.44 934 LEU A N 1
ATOM 7529 C CA . LEU A 1 934 ? -15.532 -39.544 -1.688 1.00 39.44 934 LEU A CA 1
ATOM 7530 C C . LEU A 1 934 ? -14.418 -39.189 -2.674 1.00 39.44 934 LEU A C 1
ATOM 7532 O O . LEU A 1 934 ? -14.655 -38.360 -3.539 1.00 39.44 934 LEU A O 1
ATOM 7536 N N . ASN A 1 935 ? -13.253 -39.835 -2.596 1.00 42.66 935 ASN A N 1
ATOM 7537 C CA . ASN A 1 935 ? -12.143 -39.647 -3.532 1.00 42.66 935 ASN A CA 1
ATOM 7538 C C . ASN A 1 935 ? -12.507 -40.138 -4.945 1.00 42.66 935 ASN A C 1
ATOM 7540 O O . ASN A 1 935 ? -12.303 -39.423 -5.928 1.00 42.66 935 ASN A O 1
ATOM 7544 N N . ASP A 1 936 ? -13.153 -41.302 -5.041 1.00 46.38 936 ASP A N 1
ATOM 7545 C CA . ASP A 1 936 ? -13.655 -41.832 -6.311 1.00 46.38 936 ASP A CA 1
ATOM 7546 C C . ASP A 1 936 ? -14.815 -40.981 -6.855 1.00 46.38 936 ASP A C 1
ATOM 7548 O O . ASP A 1 936 ? -14.831 -40.647 -8.041 1.00 46.38 936 ASP A O 1
ATOM 7552 N N . ASN A 1 937 ? -15.731 -40.519 -5.989 1.00 42.97 937 ASN A N 1
ATOM 7553 C CA . ASN A 1 937 ? -16.765 -39.551 -6.368 1.00 42.97 937 ASN A CA 1
ATOM 7554 C C . ASN A 1 937 ? -16.171 -38.201 -6.783 1.00 42.97 937 ASN A C 1
ATOM 7556 O O . ASN A 1 937 ? -16.719 -37.567 -7.674 1.00 42.97 937 ASN A O 1
ATOM 7560 N N . LEU A 1 938 ? -15.082 -37.727 -6.176 1.00 42.03 938 LEU A N 1
ATOM 7561 C CA . LEU A 1 938 ? -14.454 -36.450 -6.523 1.00 42.03 938 LEU A CA 1
ATOM 7562 C C . LEU A 1 938 ? -13.793 -36.538 -7.899 1.00 42.03 938 LEU A C 1
ATOM 7564 O O . LEU A 1 938 ? -13.950 -35.636 -8.719 1.00 42.03 938 LEU A O 1
ATOM 7568 N N . ARG A 1 939 ? -13.114 -37.653 -8.183 1.00 47.03 939 ARG A N 1
ATOM 7569 C CA . ARG A 1 939 ? -12.498 -37.910 -9.487 1.00 47.03 939 ARG A CA 1
ATOM 7570 C C . ARG A 1 939 ? -13.554 -38.055 -10.587 1.00 47.03 939 ARG A C 1
ATOM 7572 O O . ARG A 1 939 ? -13.419 -37.421 -11.633 1.00 47.03 939 ARG A O 1
ATOM 7579 N N . LEU A 1 940 ? -14.632 -38.797 -10.319 1.00 44.16 940 LEU A N 1
ATOM 7580 C CA . LEU A 1 940 ? -15.759 -38.958 -11.242 1.00 44.16 940 LEU A CA 1
ATOM 7581 C C . LEU A 1 940 ? -16.528 -37.638 -11.444 1.00 44.16 940 LEU A C 1
ATOM 7583 O O . LEU A 1 940 ? -16.833 -37.279 -12.578 1.00 44.16 940 LEU A O 1
ATOM 7587 N N . ASN A 1 941 ? -16.775 -36.865 -10.379 1.00 42.28 941 ASN A N 1
ATOM 7588 C CA . ASN A 1 941 ? -17.437 -35.561 -10.467 1.00 42.28 941 ASN A CA 1
ATOM 7589 C C . ASN A 1 941 ? -16.580 -34.526 -11.200 1.00 42.28 941 ASN A C 1
ATOM 7591 O O . ASN A 1 941 ? -17.135 -33.773 -11.987 1.00 42.28 941 ASN A O 1
ATOM 7595 N N . LEU A 1 942 ? -15.252 -34.497 -11.018 1.00 46.12 942 LEU A N 1
ATOM 7596 C CA . LEU A 1 942 ? -14.350 -33.607 -11.770 1.00 46.12 942 LEU A CA 1
ATOM 7597 C C . LEU A 1 942 ? -14.364 -33.911 -13.273 1.00 46.12 942 LEU A C 1
ATOM 7599 O O . LEU A 1 942 ? -14.317 -32.995 -14.096 1.00 46.12 942 LEU A O 1
ATOM 7603 N N . GLN A 1 943 ? -14.475 -35.186 -13.641 1.00 48.00 943 GLN A N 1
ATOM 7604 C CA . GLN A 1 943 ? -14.601 -35.599 -15.037 1.00 48.00 943 GLN A CA 1
ATOM 7605 C C . GLN A 1 943 ? -15.994 -35.271 -15.602 1.00 48.00 943 GLN A C 1
ATOM 7607 O O . GLN A 1 943 ? -16.080 -34.692 -16.686 1.00 48.00 943 GLN A O 1
ATOM 7612 N N . LEU A 1 944 ? -17.071 -35.525 -14.847 1.00 45.00 944 LEU A N 1
ATOM 7613 C CA . LEU A 1 944 ? -18.445 -35.153 -15.214 1.00 45.00 944 LEU A CA 1
ATOM 7614 C C . LEU A 1 944 ? -18.651 -33.631 -15.299 1.00 45.00 944 LEU A C 1
ATOM 7616 O O . LEU A 1 944 ? -19.416 -33.176 -16.149 1.00 45.00 944 LEU A O 1
ATOM 7620 N N . LEU A 1 945 ? -17.965 -32.829 -14.474 1.00 45.16 945 LEU A N 1
ATOM 7621 C CA . LEU A 1 945 ? -18.024 -31.361 -14.508 1.00 45.16 945 LEU A CA 1
ATOM 7622 C C . LEU A 1 945 ? -17.300 -30.798 -15.727 1.00 45.16 945 LEU A C 1
ATOM 7624 O O . LEU A 1 945 ? -17.850 -29.939 -16.413 1.00 45.16 945 LEU A O 1
ATOM 7628 N N . ASN A 1 946 ? -16.101 -31.303 -16.030 1.00 48.81 946 ASN A N 1
ATOM 7629 C CA . ASN A 1 946 ? -15.391 -30.932 -17.254 1.00 48.81 946 ASN A CA 1
ATOM 7630 C C . ASN A 1 946 ? -16.203 -31.318 -18.498 1.00 48.81 946 ASN A C 1
ATOM 7632 O O . ASN A 1 946 ? -16.281 -30.540 -19.446 1.00 48.81 946 ASN A O 1
ATOM 7636 N N . TYR A 1 947 ? -16.882 -32.466 -18.464 1.00 49.25 947 TYR A N 1
ATOM 7637 C CA . TYR A 1 947 ? -17.760 -32.906 -19.543 1.00 49.25 947 TYR A CA 1
ATOM 7638 C C . TYR A 1 947 ? -19.041 -32.057 -19.661 1.00 49.25 947 TYR A C 1
ATOM 7640 O O . TYR A 1 947 ? -19.383 -31.599 -20.749 1.00 49.25 947 TYR A O 1
ATOM 7648 N N . SER A 1 948 ? -19.720 -31.766 -18.548 1.00 47.56 948 SER A N 1
ATOM 7649 C CA . SER A 1 948 ? -20.921 -30.913 -18.524 1.00 47.56 948 SER A CA 1
ATOM 7650 C C . SER A 1 948 ? -20.611 -29.486 -18.968 1.00 47.56 948 SER A C 1
ATOM 7652 O O . SER A 1 948 ? -21.416 -28.872 -19.662 1.00 47.56 948 SER A O 1
ATOM 7654 N N . LYS A 1 949 ? -19.418 -28.980 -18.631 1.00 50.28 949 LYS A N 1
ATOM 7655 C CA . LYS A 1 949 ? -18.906 -27.696 -19.114 1.00 50.28 949 LYS A CA 1
ATOM 7656 C C . LYS A 1 949 ? -18.730 -27.703 -20.633 1.00 50.28 949 LYS A C 1
ATOM 7658 O O . LYS A 1 949 ? -19.220 -26.794 -21.292 1.00 50.28 949 LYS A O 1
ATOM 7663 N N . LEU A 1 950 ? -18.125 -28.751 -21.193 1.00 51.72 950 LEU A N 1
ATOM 7664 C CA . LEU A 1 950 ? -17.974 -28.898 -22.645 1.00 51.72 950 LEU A CA 1
ATOM 7665 C C . LEU A 1 950 ? -19.331 -29.023 -23.362 1.00 51.72 950 LEU A C 1
ATOM 7667 O O . LEU A 1 950 ? -19.535 -28.390 -24.395 1.00 51.72 950 LEU A O 1
ATOM 7671 N N . LYS A 1 951 ? -20.287 -29.777 -22.801 1.00 48.44 951 LYS A N 1
ATOM 7672 C CA . LYS A 1 951 ? -21.643 -29.957 -23.358 1.00 48.44 951 LYS A CA 1
ATOM 7673 C C . LYS A 1 951 ? -22.471 -28.665 -23.273 1.00 48.44 951 LYS A C 1
ATOM 7675 O O . LYS A 1 951 ? -23.161 -28.308 -24.225 1.00 48.44 951 LYS A O 1
ATOM 7680 N N . TYR A 1 952 ? -22.355 -27.921 -22.174 1.00 51.06 952 TYR A N 1
ATOM 7681 C CA . TYR A 1 952 ? -22.971 -26.602 -22.018 1.00 51.06 952 TYR A CA 1
ATOM 7682 C C . TYR A 1 952 ? -22.388 -25.587 -23.005 1.00 51.06 952 TYR A C 1
ATOM 7684 O O . TYR A 1 952 ? -23.141 -24.923 -23.711 1.00 51.06 952 TYR A O 1
ATOM 7692 N N . GLU A 1 953 ? -21.060 -25.504 -23.117 1.00 53.16 953 GLU A N 1
ATOM 7693 C CA . GLU A 1 953 ? -20.396 -24.639 -24.097 1.00 53.16 953 GLU A CA 1
ATOM 7694 C C . GLU A 1 953 ? -20.797 -25.015 -25.529 1.00 53.16 953 GLU A C 1
ATOM 7696 O O . GLU A 1 953 ? -21.018 -24.134 -26.358 1.00 53.16 953 GLU A O 1
ATOM 7701 N N . PHE A 1 954 ? -20.967 -26.305 -25.819 1.00 52.72 954 PHE A N 1
ATOM 7702 C CA . PHE A 1 954 ? -21.461 -26.786 -27.105 1.00 52.72 954 PHE A CA 1
ATOM 7703 C C . PHE A 1 954 ? -22.876 -26.267 -27.417 1.00 52.72 954 PHE A C 1
ATOM 7705 O O . PHE A 1 954 ? -23.067 -25.568 -28.413 1.00 52.72 954 PHE A O 1
ATOM 7712 N N . TYR A 1 955 ? -23.867 -26.549 -26.565 1.00 54.00 955 TYR A N 1
ATOM 7713 C CA . TYR A 1 955 ? -25.254 -26.132 -26.814 1.00 54.00 955 TYR A CA 1
ATOM 7714 C C . TYR A 1 955 ? -25.446 -24.616 -26.736 1.00 54.00 955 TYR A C 1
ATOM 7716 O O . TYR A 1 955 ? -26.234 -24.066 -27.505 1.00 54.00 955 TYR A O 1
ATOM 7724 N N . ASN A 1 956 ? -24.704 -23.926 -25.867 1.00 53.69 956 ASN A N 1
ATOM 7725 C CA . ASN A 1 956 ? -24.778 -22.474 -25.763 1.00 53.69 956 ASN A CA 1
ATOM 7726 C C . ASN A 1 956 ? -24.257 -21.811 -27.047 1.00 53.69 956 ASN A C 1
ATOM 7728 O O . ASN A 1 956 ? -24.956 -20.992 -27.640 1.00 53.69 956 ASN A O 1
ATOM 7732 N N . ASN A 1 957 ? -23.103 -22.259 -27.558 1.00 53.75 957 ASN A N 1
ATOM 7733 C CA . ASN A 1 957 ? -22.567 -21.768 -28.829 1.00 53.75 957 ASN A CA 1
ATOM 7734 C C . ASN A 1 957 ? -23.472 -22.126 -30.033 1.00 53.75 957 ASN A C 1
ATOM 7736 O O . ASN A 1 957 ? -23.571 -21.324 -30.964 1.00 53.75 957 ASN A O 1
ATOM 7740 N N . PHE A 1 958 ? -24.152 -23.284 -30.023 1.00 53.28 958 PHE A N 1
ATOM 7741 C CA . PHE A 1 958 ? -25.182 -23.623 -31.021 1.00 53.28 958 PHE A CA 1
ATOM 7742 C C . PHE A 1 958 ? -26.368 -22.656 -30.957 1.00 53.28 958 PHE A C 1
ATOM 7744 O O . PHE A 1 958 ? -26.821 -22.174 -31.993 1.00 53.28 958 PHE A O 1
ATOM 7751 N N . SER A 1 959 ? -26.851 -22.357 -29.747 1.00 51.09 959 SER A N 1
ATOM 7752 C CA . SER A 1 959 ? -28.028 -21.511 -29.525 1.00 51.09 959 SER A CA 1
ATOM 7753 C C . SER A 1 959 ? -27.791 -20.040 -29.880 1.00 51.09 959 SER A C 1
ATOM 7755 O O . SER A 1 959 ? -28.687 -19.387 -30.411 1.00 51.09 959 SER A O 1
ATOM 7757 N N . GLU A 1 960 ? -26.578 -19.527 -29.649 1.00 56.91 960 GLU A N 1
ATOM 7758 C CA . GLU A 1 960 ? -26.234 -18.121 -29.883 1.00 56.91 960 GLU A CA 1
ATOM 7759 C C . GLU A 1 960 ? -26.138 -17.777 -31.376 1.00 56.91 960 GLU A C 1
ATOM 7761 O O . GLU A 1 960 ? -26.555 -16.697 -31.798 1.00 56.91 960 GLU A O 1
ATOM 7766 N N . ASN A 1 961 ? -25.589 -18.675 -32.205 1.00 64.12 961 ASN A N 1
ATOM 7767 C CA . ASN A 1 961 ? -25.591 -18.503 -33.658 1.00 64.12 961 ASN A CA 1
ATOM 7768 C C . ASN A 1 961 ? -25.440 -19.854 -34.382 1.00 64.12 961 ASN A C 1
ATOM 7770 O O . ASN A 1 961 ? -24.312 -20.259 -34.695 1.00 64.12 961 ASN A O 1
ATOM 7774 N N . PRO A 1 962 ? -26.556 -20.521 -34.727 1.00 52.00 962 PRO A N 1
ATOM 7775 C CA . PRO A 1 962 ? -26.530 -21.871 -35.286 1.00 52.00 962 PRO A CA 1
ATOM 7776 C C . PRO A 1 962 ? -25.713 -21.971 -36.581 1.00 52.00 962 PRO A C 1
ATOM 7778 O O . PRO A 1 962 ? -24.992 -22.940 -36.787 1.00 52.00 962 PRO A O 1
ATOM 7781 N N . ILE A 1 963 ? -25.751 -20.945 -37.441 1.00 59.72 963 ILE A N 1
ATOM 7782 C CA . ILE A 1 963 ? -25.051 -20.937 -38.739 1.00 59.72 963 ILE A CA 1
ATOM 7783 C C . ILE A 1 963 ? -23.534 -20.797 -38.549 1.00 59.72 963 ILE A C 1
ATOM 7785 O O . ILE A 1 963 ? -22.755 -21.517 -39.175 1.00 59.72 963 ILE A O 1
ATOM 7789 N N . LYS A 1 964 ? -23.101 -19.882 -37.670 1.00 55.34 964 LYS A N 1
ATOM 7790 C CA . LYS A 1 964 ? -21.680 -19.660 -37.353 1.00 55.34 964 LYS A CA 1
ATOM 7791 C C . LYS A 1 964 ? -21.092 -20.816 -36.547 1.00 55.34 964 LYS A C 1
ATOM 7793 O O . LYS A 1 964 ? -19.914 -21.124 -36.686 1.00 55.34 964 LYS A O 1
ATOM 7798 N N . PHE A 1 965 ? -21.900 -21.459 -35.715 1.00 57.91 965 PHE A N 1
ATOM 7799 C CA . PHE A 1 965 ? -21.512 -22.652 -34.981 1.00 57.91 965 PHE A CA 1
ATOM 7800 C C . PHE A 1 965 ? -21.374 -23.865 -35.901 1.00 57.91 965 PHE A C 1
ATOM 7802 O O . PHE A 1 965 ? -20.333 -24.514 -35.877 1.00 57.91 965 PHE A O 1
ATOM 7809 N N . MET A 1 966 ? -22.347 -24.106 -36.789 1.00 51.81 966 MET A N 1
ATOM 7810 C CA . MET A 1 966 ? -22.273 -25.176 -37.792 1.00 51.81 966 MET A CA 1
ATOM 7811 C C . MET A 1 966 ? -21.065 -25.003 -38.727 1.00 51.81 966 MET A C 1
ATOM 7813 O O . MET A 1 966 ? -20.386 -25.980 -39.028 1.00 51.81 966 MET A O 1
ATOM 7817 N N . SER A 1 967 ? -20.714 -23.772 -39.126 1.00 53.72 967 SER A N 1
ATOM 7818 C CA . SER A 1 967 ? -19.505 -23.519 -39.933 1.00 53.72 967 SER A CA 1
ATOM 7819 C C . SER A 1 967 ? -18.191 -23.686 -39.157 1.00 53.72 967 SER A C 1
ATOM 7821 O O . SER A 1 967 ? -17.169 -24.033 -39.748 1.00 53.72 967 SER A O 1
ATOM 7823 N N . LYS A 1 968 ? -18.207 -23.476 -37.834 1.00 53.09 968 LYS A N 1
ATOM 7824 C CA . LYS A 1 968 ? -17.068 -23.699 -36.928 1.00 53.09 968 LYS A CA 1
ATOM 7825 C C . LYS A 1 968 ? -16.867 -25.189 -36.624 1.00 53.09 968 LYS A C 1
ATOM 7827 O O . LYS A 1 968 ? -15.725 -25.629 -36.530 1.00 53.09 968 LYS A O 1
ATOM 7832 N N . ILE A 1 969 ? -17.959 -25.949 -36.517 1.00 47.06 969 ILE A N 1
ATOM 7833 C CA . ILE A 1 969 ? -17.965 -27.399 -36.266 1.00 47.06 969 ILE A CA 1
ATOM 7834 C C . ILE A 1 969 ? -17.537 -28.200 -37.486 1.00 47.06 969 ILE A C 1
ATOM 7836 O O . ILE A 1 969 ? -16.728 -29.109 -37.341 1.00 47.06 969 ILE A O 1
ATOM 7840 N N . LEU A 1 970 ? -17.991 -27.827 -38.686 1.00 50.50 970 LEU A N 1
ATOM 7841 C CA . LEU A 1 970 ? -17.585 -28.490 -39.933 1.00 50.50 970 LEU A CA 1
ATOM 7842 C C . LEU A 1 970 ? -16.056 -28.479 -40.162 1.00 50.50 970 LEU A C 1
ATOM 7844 O O . LEU A 1 970 ? -15.560 -29.252 -40.973 1.00 50.50 970 LEU A O 1
ATOM 7848 N N . ASN A 1 971 ? -15.309 -27.635 -39.437 1.00 51.25 971 ASN A N 1
ATOM 7849 C CA . ASN A 1 971 ? -13.848 -27.538 -39.492 1.00 51.25 971 ASN A CA 1
ATOM 7850 C C . ASN A 1 971 ? -13.104 -28.300 -38.368 1.00 51.25 971 ASN A C 1
ATOM 7852 O O . ASN A 1 971 ? -11.875 -28.332 -38.394 1.00 51.25 971 ASN A O 1
ATOM 7856 N N . LYS A 1 972 ? -13.789 -28.894 -37.376 1.00 52.78 972 LYS A N 1
ATOM 7857 C CA . LYS A 1 972 ? -13.164 -29.578 -36.221 1.00 52.78 972 LYS A CA 1
ATOM 7858 C C . LYS A 1 972 ? -13.865 -30.909 -35.893 1.00 52.78 972 LYS A C 1
ATOM 7860 O O . LYS A 1 972 ? -14.715 -30.966 -35.010 1.00 52.78 972 LYS A O 1
ATOM 7865 N N . ASN A 1 973 ? -13.482 -31.987 -36.582 1.00 50.28 973 ASN A N 1
ATOM 7866 C CA . ASN A 1 973 ? -14.173 -33.285 -36.489 1.00 50.28 973 ASN A CA 1
ATOM 7867 C C . ASN A 1 973 ? -13.789 -34.169 -35.278 1.00 50.28 973 ASN A C 1
ATOM 7869 O O . ASN A 1 973 ? -14.627 -34.937 -34.815 1.00 50.28 973 ASN A O 1
ATOM 7873 N N . GLU A 1 974 ? -12.574 -34.087 -34.727 1.00 50.38 974 GLU A N 1
ATOM 7874 C CA . GLU A 1 974 ? -12.112 -35.074 -33.723 1.00 50.38 974 GLU A CA 1
ATOM 7875 C C . GLU A 1 974 ? -12.610 -34.828 -32.287 1.00 50.38 974 GLU A C 1
ATOM 7877 O O . GLU A 1 974 ? -12.947 -35.774 -31.576 1.00 50.38 974 GLU A O 1
ATOM 7882 N N . GLU A 1 975 ? -12.685 -33.570 -31.841 1.00 48.84 975 GLU A N 1
ATOM 7883 C CA . GLU A 1 975 ? -13.186 -33.230 -30.495 1.00 48.84 975 GLU A CA 1
ATOM 7884 C C . GLU A 1 975 ? -14.676 -33.548 -30.345 1.00 48.84 975 GLU A C 1
ATOM 7886 O O . GLU A 1 975 ? -15.141 -33.886 -29.259 1.00 48.84 975 GLU A O 1
ATOM 7891 N N . PHE A 1 976 ? -15.423 -33.470 -31.445 1.00 50.75 976 PHE A N 1
ATOM 7892 C CA . PHE A 1 976 ? -16.866 -33.639 -31.435 1.00 50.75 976 PHE A CA 1
ATOM 7893 C C . PHE A 1 976 ? -17.290 -35.109 -31.367 1.00 50.75 976 PHE A C 1
ATOM 7895 O O . PHE A 1 976 ? -18.203 -35.452 -30.616 1.00 50.75 976 PHE A O 1
ATOM 7902 N N . LEU A 1 977 ? -16.574 -35.995 -32.068 1.00 47.19 977 LEU A N 1
ATOM 7903 C CA . LEU A 1 977 ? -16.805 -37.441 -31.996 1.00 47.19 977 LEU A CA 1
ATOM 7904 C C . LEU A 1 977 ? -16.630 -37.978 -30.567 1.00 47.19 977 LEU A C 1
ATOM 7906 O O . LEU A 1 977 ? -17.414 -38.823 -30.149 1.00 47.19 977 LEU A O 1
ATOM 7910 N N . LYS A 1 978 ? -15.692 -37.416 -29.789 1.00 49.00 978 LYS A N 1
ATOM 7911 C CA . LYS A 1 978 ? -15.490 -37.748 -28.365 1.00 49.00 978 LYS A CA 1
ATOM 7912 C C . LYS A 1 978 ? -16.647 -37.323 -27.456 1.00 49.00 978 LYS A C 1
ATOM 7914 O O . LYS A 1 978 ? -16.855 -37.939 -26.416 1.00 49.00 978 LYS A O 1
ATOM 7919 N N . ILE A 1 979 ? -17.362 -36.256 -27.814 1.00 48.06 979 ILE A N 1
ATOM 7920 C CA . ILE A 1 979 ? -18.466 -35.704 -27.013 1.00 48.06 979 ILE A CA 1
ATOM 7921 C C . ILE A 1 979 ? -19.781 -36.434 -27.313 1.00 48.06 979 ILE A C 1
ATOM 7923 O O . ILE A 1 979 ? -20.594 -36.608 -26.408 1.00 48.06 979 ILE A O 1
ATOM 7927 N N . LEU A 1 980 ? -19.987 -36.866 -28.562 1.00 43.06 980 LEU A N 1
ATOM 7928 C CA . LEU A 1 980 ? -21.203 -37.572 -28.979 1.00 43.06 980 LEU A CA 1
ATOM 7929 C C . LEU A 1 980 ? -21.195 -39.073 -28.661 1.00 43.06 980 LEU A C 1
ATOM 7931 O O . LEU A 1 980 ? -22.257 -39.669 -28.526 1.00 43.06 980 LEU A O 1
ATOM 7935 N N . SER A 1 981 ? -20.026 -39.700 -28.529 1.00 47.25 981 SER A N 1
ATOM 7936 C CA . SER A 1 981 ? -19.917 -41.146 -28.302 1.00 47.25 981 SER A CA 1
ATOM 7937 C C . SER A 1 981 ? -20.100 -41.589 -26.843 1.00 47.25 981 SER A C 1
ATOM 7939 O O . SER A 1 981 ? -19.939 -42.769 -26.543 1.00 47.25 981 SER A O 1
ATOM 7941 N N . SER A 1 982 ? -20.361 -40.668 -25.914 1.00 46.88 982 SER A N 1
ATOM 7942 C CA . SER A 1 982 ? -20.118 -40.885 -24.480 1.00 46.88 982 SER A CA 1
ATOM 7943 C C . SER A 1 982 ? -21.347 -41.184 -23.621 1.00 46.88 982 SER A C 1
ATOM 7945 O O . SER A 1 982 ? -21.186 -41.345 -22.414 1.00 46.88 982 SER A O 1
ATOM 7947 N N . ASP A 1 983 ? -22.549 -41.306 -24.189 1.00 40.75 983 ASP A N 1
ATOM 7948 C CA . ASP A 1 983 ? -23.724 -41.706 -23.392 1.00 40.75 983 ASP A CA 1
ATOM 7949 C C . ASP A 1 983 ? -23.781 -43.236 -23.135 1.00 40.75 983 ASP A C 1
ATOM 7951 O O . ASP A 1 983 ? -24.607 -43.704 -22.357 1.00 40.75 983 ASP A O 1
ATOM 7955 N N . SER A 1 984 ? -22.835 -44.026 -23.669 1.00 40.78 984 SER A N 1
ATOM 7956 C CA . SER A 1 984 ? -22.628 -45.439 -23.303 1.00 40.78 984 SER A CA 1
ATOM 7957 C C . SER A 1 984 ? -21.175 -45.689 -22.880 1.00 40.78 984 SER A C 1
ATOM 7959 O O . SER A 1 984 ? -20.301 -45.944 -23.708 1.00 40.78 984 SER A O 1
ATOM 7961 N N . VAL A 1 985 ? -20.902 -45.567 -21.580 1.00 37.50 985 VAL A N 1
ATOM 7962 C CA . VAL A 1 985 ? -19.546 -45.605 -21.016 1.00 37.50 985 VAL A CA 1
ATOM 7963 C C . VAL A 1 985 ? -19.049 -47.037 -20.804 1.00 37.50 985 VAL A C 1
ATOM 7965 O O . VAL A 1 985 ? -19.573 -47.769 -19.968 1.00 37.50 985 VAL A O 1
ATOM 7968 N N . ALA A 1 986 ? -17.942 -47.371 -21.462 1.00 37.97 986 ALA A N 1
ATOM 7969 C CA . ALA A 1 986 ? -16.866 -48.160 -20.870 1.00 37.97 986 ALA A CA 1
ATOM 7970 C C . ALA A 1 986 ? -15.537 -47.603 -21.403 1.00 37.97 986 ALA A C 1
ATOM 7972 O O . ALA A 1 986 ? -15.200 -47.799 -22.567 1.00 37.97 986 ALA A O 1
ATOM 7973 N N . PHE A 1 987 ? -14.818 -46.853 -20.565 1.00 44.09 987 PHE A N 1
ATOM 7974 C CA . PHE A 1 987 ? -13.418 -46.509 -20.819 1.00 44.09 987 PHE A CA 1
ATOM 7975 C C . PHE A 1 987 ? -12.557 -47.716 -20.444 1.00 44.09 987 PHE A C 1
ATOM 7977 O O . PHE A 1 987 ? -12.791 -48.325 -19.394 1.00 44.09 987 PHE A O 1
ATOM 7984 N N . ASP A 1 988 ? -11.572 -48.067 -21.270 1.00 40.41 988 ASP A N 1
ATOM 7985 C CA . ASP A 1 988 ? -10.561 -49.038 -20.852 1.00 40.41 988 ASP A CA 1
ATOM 7986 C C . ASP A 1 988 ? -9.563 -48.417 -19.851 1.00 40.41 988 ASP A C 1
ATOM 7988 O O . ASP A 1 988 ? -9.648 -47.235 -19.501 1.00 40.41 988 ASP A O 1
ATOM 7992 N N . LYS A 1 989 ? -8.621 -49.230 -19.356 1.00 39.12 989 LYS A N 1
ATOM 7993 C CA . LYS A 1 989 ? -7.642 -48.825 -18.330 1.00 39.12 989 LYS A CA 1
ATOM 7994 C C . LYS A 1 989 ? -6.715 -47.677 -18.754 1.00 39.12 989 LYS A C 1
ATOM 7996 O O . LYS A 1 989 ? -6.134 -47.059 -17.865 1.00 39.12 989 LYS A O 1
ATOM 8001 N N . ASP A 1 990 ? -6.639 -47.364 -20.045 1.00 39.31 990 ASP A N 1
ATOM 8002 C CA . ASP A 1 990 ? -5.798 -46.304 -20.601 1.00 39.31 990 ASP A CA 1
ATOM 8003 C C . ASP A 1 990 ? -6.622 -45.097 -21.101 1.00 39.31 990 ASP A C 1
ATOM 8005 O O . ASP A 1 990 ? -6.060 -44.093 -21.542 1.00 39.31 990 ASP A O 1
ATOM 8009 N N . GLY A 1 991 ? -7.954 -45.135 -20.963 1.00 45.16 991 GLY A N 1
ATOM 8010 C CA . GLY A 1 991 ? -8.828 -43.970 -21.126 1.00 45.16 991 GLY A CA 1
ATOM 8011 C C . GLY A 1 991 ? -9.275 -43.658 -22.559 1.00 45.16 991 GLY A C 1
ATOM 8012 O O . GLY A 1 991 ? -9.708 -42.531 -22.812 1.00 45.16 991 GLY A O 1
ATOM 8013 N N . PHE A 1 992 ? -9.223 -44.621 -23.487 1.00 37.91 992 PHE A N 1
ATOM 8014 C CA . PHE A 1 992 ? -9.780 -44.479 -24.844 1.00 37.91 992 PHE A CA 1
ATOM 8015 C C . PHE A 1 992 ? -11.093 -45.273 -25.028 1.00 37.91 992 PHE A C 1
ATOM 8017 O O . PHE A 1 992 ? -11.372 -46.215 -24.289 1.00 37.91 992 PHE A O 1
ATOM 8024 N N . ILE A 1 993 ? -11.930 -44.846 -25.987 1.00 44.06 993 ILE A N 1
ATOM 8025 C CA . ILE A 1 993 ? -13.253 -45.432 -26.290 1.00 44.06 993 ILE A CA 1
ATOM 8026 C C . ILE A 1 993 ? -13.127 -46.373 -27.501 1.00 44.06 993 ILE A C 1
ATOM 8028 O O . ILE A 1 993 ? -12.599 -45.965 -28.534 1.00 44.06 993 ILE A O 1
ATOM 8032 N N . ASP A 1 994 ? -13.631 -47.606 -27.388 1.00 44.03 994 ASP A N 1
ATOM 8033 C CA . ASP A 1 994 ? -13.654 -48.619 -28.457 1.00 44.03 994 ASP A CA 1
ATOM 8034 C C . ASP A 1 994 ? -14.667 -48.257 -29.570 1.00 44.03 994 ASP A C 1
ATOM 8036 O O . ASP A 1 994 ? -15.872 -48.134 -29.326 1.00 44.03 994 ASP A O 1
ATOM 8040 N N . GLU A 1 995 ? -14.189 -48.094 -30.810 1.00 41.28 995 GLU A N 1
ATOM 8041 C CA . GLU A 1 995 ? -14.993 -47.694 -31.977 1.00 41.28 995 GLU A CA 1
ATOM 8042 C C . GLU A 1 995 ? -16.124 -48.678 -32.329 1.00 41.28 995 GLU A C 1
ATOM 8044 O O . GLU A 1 995 ? -17.149 -48.264 -32.887 1.00 41.28 995 GLU A O 1
ATOM 8049 N N . GLU A 1 996 ? -15.986 -49.971 -32.014 1.00 42.56 996 GLU A N 1
ATOM 8050 C CA . GLU A 1 996 ? -17.003 -50.972 -32.363 1.00 42.56 996 GLU A CA 1
ATOM 8051 C C . GLU A 1 996 ? -18.260 -50.853 -31.481 1.00 42.56 996 GLU A C 1
ATOM 8053 O O . GLU A 1 996 ? -19.364 -51.216 -31.901 1.00 42.56 996 GLU A O 1
ATOM 8058 N N . ILE A 1 997 ? -18.107 -50.275 -30.285 1.00 44.69 997 ILE A N 1
ATOM 8059 C CA . ILE A 1 997 ? -19.179 -50.020 -29.314 1.00 44.69 997 ILE A CA 1
ATOM 8060 C C . ILE A 1 997 ? -19.946 -48.740 -29.676 1.00 44.69 997 ILE A C 1
ATOM 8062 O O . ILE A 1 997 ? -21.174 -48.716 -29.596 1.00 44.69 997 ILE A O 1
ATOM 8066 N N . ILE A 1 998 ? -19.252 -47.713 -30.183 1.00 43.19 998 ILE A N 1
ATOM 8067 C CA . ILE A 1 998 ? -19.859 -46.448 -30.641 1.00 43.19 998 ILE A CA 1
ATOM 8068 C C . ILE A 1 998 ? -20.848 -46.690 -31.789 1.00 43.19 998 ILE A C 1
ATOM 8070 O O . ILE A 1 998 ? -21.911 -46.078 -31.840 1.00 43.19 998 ILE A O 1
ATOM 8074 N N . ARG A 1 999 ? -20.539 -47.622 -32.700 1.00 43.19 999 ARG A N 1
ATOM 8075 C CA . ARG A 1 999 ? -21.439 -47.986 -33.811 1.00 43.19 999 ARG A CA 1
ATOM 8076 C C . ARG A 1 999 ? -22.685 -48.761 -33.376 1.00 43.19 999 ARG A C 1
ATOM 8078 O O . ARG A 1 999 ? -23.599 -48.917 -34.181 1.00 43.19 999 ARG A O 1
ATOM 8085 N N . ARG A 1 1000 ? -22.719 -49.266 -32.140 1.00 44.28 1000 ARG A N 1
ATOM 8086 C CA . ARG A 1 1000 ? -23.830 -50.049 -31.577 1.00 44.28 1000 ARG A CA 1
ATOM 8087 C C . ARG A 1 1000 ? -24.628 -49.278 -30.520 1.00 44.28 1000 ARG A C 1
ATOM 8089 O O . ARG A 1 1000 ? -25.560 -49.850 -29.961 1.00 44.28 1000 ARG A O 1
ATOM 8096 N N . SER A 1 1001 ? -24.262 -48.029 -30.223 1.00 45.28 1001 SER A N 1
ATOM 8097 C CA . SER A 1 1001 ? -24.911 -47.229 -29.184 1.00 45.28 1001 SER A CA 1
ATOM 8098 C C . SER A 1 1001 ? -26.277 -46.700 -29.632 1.00 45.28 1001 SER A C 1
ATOM 8100 O O . SER A 1 1001 ? -26.545 -46.517 -30.823 1.00 45.28 1001 SER A O 1
ATOM 8102 N N . GLU A 1 1002 ? -27.138 -46.418 -28.650 1.00 43.12 1002 GLU A N 1
ATOM 8103 C CA . GLU A 1 1002 ? -28.514 -45.933 -28.850 1.00 43.12 1002 GLU A CA 1
ATOM 8104 C C . GLU A 1 1002 ? -28.596 -44.579 -29.586 1.00 43.12 1002 GLU A C 1
ATOM 8106 O O . GLU A 1 1002 ? -29.669 -44.159 -30.017 1.00 43.12 1002 GLU A O 1
ATOM 8111 N N . PHE A 1 1003 ? -27.449 -43.932 -29.810 1.00 43.00 1003 PHE A N 1
ATOM 8112 C CA . PHE A 1 1003 ? -27.283 -42.704 -30.583 1.00 43.00 1003 PHE A CA 1
ATOM 8113 C C . PHE A 1 1003 ? -27.800 -42.815 -32.031 1.00 43.00 1003 PHE A C 1
ATOM 8115 O O . PHE A 1 1003 ? -28.311 -41.843 -32.581 1.00 43.00 1003 PHE A O 1
ATOM 8122 N N . TYR A 1 1004 ? -27.720 -44.001 -32.648 1.00 44.03 1004 TYR A N 1
ATOM 8123 C CA . TYR A 1 1004 ? -28.272 -44.261 -33.990 1.00 44.03 1004 TYR A CA 1
ATOM 8124 C C . TYR A 1 1004 ? -29.755 -44.670 -33.986 1.00 44.03 1004 TYR A C 1
ATOM 8126 O O . TYR A 1 1004 ? -30.343 -44.838 -35.055 1.00 44.03 1004 TYR A O 1
ATOM 8134 N N . SER A 1 1005 ? -30.359 -44.837 -32.807 1.00 46.56 1005 SER A N 1
ATOM 8135 C CA . SER A 1 1005 ? -31.774 -45.192 -32.630 1.00 46.56 1005 SER A CA 1
ATOM 8136 C C . SER A 1 1005 ? -32.635 -44.048 -32.086 1.00 46.56 1005 SER A C 1
ATOM 8138 O O . SER A 1 1005 ? -33.830 -44.243 -31.881 1.00 46.56 1005 SER A O 1
ATOM 8140 N N . ASP A 1 1006 ? -32.052 -42.866 -31.866 1.00 50.19 1006 ASP A N 1
ATOM 8141 C CA . ASP A 1 1006 ? -32.774 -41.681 -31.405 1.00 50.19 1006 ASP A CA 1
ATOM 8142 C C . ASP A 1 1006 ? -33.743 -41.163 -32.489 1.00 50.19 1006 ASP A C 1
ATOM 8144 O O . ASP A 1 1006 ? -33.365 -40.882 -33.632 1.00 50.19 1006 ASP A O 1
ATOM 8148 N N . GLU A 1 1007 ? -35.021 -41.069 -32.120 1.00 48.62 1007 GLU A N 1
ATOM 8149 C CA . GLU A 1 1007 ? -36.151 -40.789 -33.014 1.00 48.62 1007 GLU A CA 1
ATOM 8150 C C . GLU A 1 1007 ? -36.080 -39.370 -33.617 1.00 48.62 1007 GLU A C 1
ATOM 8152 O O . GLU A 1 1007 ? -36.433 -39.169 -34.782 1.00 48.62 1007 GLU A O 1
ATOM 8157 N N . PHE A 1 1008 ? -35.521 -38.405 -32.872 1.00 49.75 1008 PHE A N 1
ATOM 8158 C CA . PHE A 1 1008 ? -35.337 -37.018 -33.311 1.00 49.75 1008 PHE A CA 1
ATOM 8159 C C . PHE A 1 1008 ? -34.221 -36.904 -34.355 1.00 49.75 1008 PHE A C 1
ATOM 8161 O O . PHE A 1 1008 ? -34.363 -36.199 -35.360 1.00 49.75 1008 PHE A O 1
ATOM 8168 N N . LEU A 1 1009 ? -33.123 -37.636 -34.147 1.00 47.41 1009 LEU A N 1
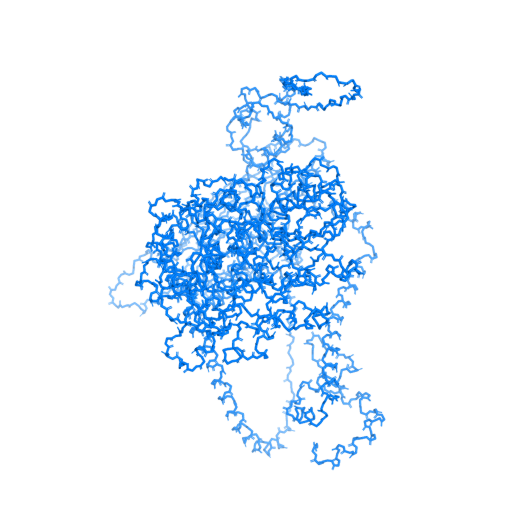ATOM 8169 C CA . LEU A 1 1009 ? -32.041 -37.753 -35.123 1.00 47.41 1009 LEU A CA 1
ATOM 8170 C C . LEU A 1 1009 ? -32.506 -38.513 -36.366 1.00 47.41 1009 LEU A C 1
ATOM 8172 O O . LEU A 1 1009 ? -32.257 -38.033 -37.463 1.00 47.41 1009 LEU A O 1
ATOM 8176 N N . SER A 1 1010 ? -33.251 -39.612 -36.239 1.00 49.75 1010 SER A N 1
ATOM 8177 C CA . SER A 1 1010 ? -33.845 -40.332 -37.379 1.00 49.75 1010 SER A CA 1
ATOM 8178 C C . SER A 1 1010 ? -34.724 -39.426 -38.261 1.00 49.75 1010 SER A C 1
ATOM 8180 O O . SER A 1 1010 ? -34.603 -39.455 -39.489 1.00 49.75 1010 SER A O 1
ATOM 8182 N N . GLU A 1 1011 ? -35.552 -38.565 -37.656 1.00 47.81 1011 GLU A N 1
ATOM 8183 C CA . GLU A 1 1011 ? -36.396 -37.603 -38.384 1.00 47.81 1011 GLU A CA 1
ATOM 8184 C C . GLU A 1 1011 ? -35.598 -36.529 -39.145 1.00 47.81 1011 GLU A C 1
ATOM 8186 O O . GLU A 1 1011 ? -36.033 -36.071 -40.203 1.00 47.81 1011 GLU A O 1
ATOM 8191 N N . HIS A 1 1012 ? -34.422 -36.133 -38.646 1.00 48.84 1012 HIS A N 1
ATOM 8192 C CA . HIS A 1 1012 ? -33.659 -34.988 -39.171 1.00 48.84 1012 HIS A CA 1
ATOM 8193 C C . HIS A 1 1012 ? -32.352 -35.374 -39.885 1.00 48.84 1012 HIS A C 1
ATOM 8195 O O . HIS A 1 1012 ? -31.767 -34.558 -40.605 1.00 48.84 1012 HIS A O 1
ATOM 8201 N N . ILE A 1 1013 ? -31.919 -36.630 -39.762 1.00 48.09 1013 ILE A N 1
ATOM 8202 C CA . ILE A 1 1013 ? -30.775 -37.223 -40.466 1.00 48.09 1013 ILE A CA 1
ATOM 8203 C C . ILE A 1 1013 ? -31.022 -37.223 -41.974 1.00 48.09 1013 ILE A C 1
ATOM 8205 O O . ILE A 1 1013 ? -30.098 -36.960 -42.741 1.00 48.09 1013 ILE A O 1
ATOM 8209 N N . GLY A 1 1014 ? -32.269 -37.415 -42.418 1.00 47.06 1014 GLY A N 1
ATOM 8210 C CA . GLY A 1 1014 ? -32.634 -37.271 -43.831 1.00 47.06 1014 GLY A CA 1
ATOM 8211 C C . GLY A 1 1014 ? -32.335 -35.870 -44.378 1.00 47.06 1014 GLY A C 1
ATOM 8212 O O . GLY A 1 1014 ? -31.896 -35.723 -45.518 1.00 47.06 1014 GLY A O 1
ATOM 8213 N N . THR A 1 1015 ? -32.489 -34.835 -43.552 1.00 46.69 1015 THR A N 1
ATOM 8214 C CA . THR A 1 1015 ? -32.193 -33.436 -43.896 1.00 46.69 1015 THR A CA 1
ATOM 8215 C C . THR A 1 1015 ? -30.684 -33.172 -43.954 1.00 46.69 1015 THR A C 1
ATOM 8217 O O . THR A 1 1015 ? -30.222 -32.414 -44.806 1.00 46.69 1015 THR A O 1
ATOM 8220 N N . LEU A 1 1016 ? -29.905 -33.847 -43.100 1.00 43.44 1016 LEU A N 1
ATOM 8221 C CA . LEU A 1 1016 ? -28.438 -33.829 -43.118 1.00 43.44 1016 LEU A CA 1
ATOM 8222 C C . LEU A 1 1016 ? -27.862 -34.594 -44.322 1.00 43.44 1016 LEU A C 1
ATOM 8224 O O . LEU A 1 1016 ? -27.009 -34.049 -45.020 1.00 43.44 1016 LEU A O 1
ATOM 8228 N N . PHE A 1 1017 ? -28.372 -35.785 -44.650 1.00 45.16 1017 PHE A N 1
ATOM 8229 C CA . PHE A 1 1017 ? -27.953 -36.539 -45.841 1.00 45.16 1017 PHE A CA 1
ATOM 8230 C C . PHE A 1 1017 ? -28.332 -35.833 -47.150 1.00 45.16 1017 PHE A C 1
ATOM 8232 O O . PHE A 1 1017 ? -27.520 -35.767 -48.073 1.00 45.16 1017 PHE A O 1
ATOM 8239 N N . ASN A 1 1018 ? -29.517 -35.218 -47.225 1.00 40.00 1018 ASN A N 1
ATOM 8240 C CA . ASN A 1 1018 ? -29.948 -34.467 -48.412 1.00 40.00 1018 ASN A CA 1
ATOM 8241 C C . ASN A 1 1018 ? -29.199 -33.135 -48.612 1.00 40.00 1018 ASN A C 1
ATOM 8243 O O . ASN A 1 1018 ? -29.336 -32.514 -49.665 1.00 40.00 1018 ASN A O 1
ATOM 8247 N N . SER A 1 1019 ? -28.380 -32.701 -47.647 1.00 44.84 1019 SER A N 1
ATOM 8248 C CA . SER A 1 1019 ? -27.498 -31.534 -47.804 1.00 44.84 1019 SER A CA 1
ATOM 8249 C C . SER A 1 1019 ? -26.233 -31.828 -48.631 1.00 44.84 1019 SER A C 1
ATOM 8251 O O . SER A 1 1019 ? -25.485 -30.906 -48.964 1.00 44.84 1019 SER A O 1
ATOM 8253 N N . GLY A 1 1020 ? -26.003 -33.102 -48.987 1.00 38.16 1020 GLY A N 1
ATOM 8254 C CA . GLY A 1 1020 ? -24.913 -33.545 -49.862 1.00 38.16 1020 GLY A CA 1
ATOM 8255 C C . GLY A 1 1020 ? -23.515 -33.437 -49.248 1.00 38.16 1020 GLY A C 1
ATOM 8256 O O . GLY A 1 1020 ? -22.543 -33.306 -49.990 1.00 38.16 1020 GLY A O 1
ATOM 8257 N N . ARG A 1 1021 ? -23.402 -33.415 -47.913 1.00 44.97 1021 ARG A N 1
ATOM 8258 C CA . ARG A 1 1021 ? -22.132 -33.197 -47.196 1.00 44.97 1021 ARG A CA 1
ATOM 8259 C C . ARG A 1 1021 ? -21.944 -34.112 -45.980 1.00 44.97 1021 ARG A C 1
ATOM 8261 O O . ARG A 1 1021 ? -21.510 -33.650 -44.926 1.00 44.97 1021 ARG A O 1
ATOM 8268 N N . ILE A 1 1022 ? -22.254 -35.395 -46.152 1.00 35.75 1022 ILE A N 1
ATOM 8269 C CA . ILE A 1 1022 ? -21.570 -36.497 -45.457 1.00 35.75 1022 ILE A CA 1
ATOM 8270 C C . ILE A 1 1022 ? -20.954 -37.377 -46.535 1.00 35.75 1022 ILE A C 1
ATOM 8272 O O . ILE A 1 1022 ? -21.689 -37.683 -47.504 1.00 35.75 1022 ILE A O 1
#

InterPro domains:
  IPR000634 Serine/threonine dehydratase, pyridoxal-phosphate-binding site [PS00165] (109-123)
  IPR001926 Tryptophan synthase beta chain-like, PALP domain [PF00291] (93-348)
  IPR004450 Threonine synthase-like [TIGR00260] (71-467)
  IPR029144 Threonine synthase, N-terminal [PF14821] (6-85)
  IPR036052 Tryptophan synthase beta chain-like, PALP domain superfamily [G3DSA:3.40.50.1100] (104-476)
  IPR036052 Tryptophan synthase beta chain-like, PALP domain superfamily [G3DSA:3.40.50.1100] (115-486)
  IPR036052 Tryptophan synthase beta chain-like, PALP domain superfamily [SSF53686] (5-504)
  IPR036885 SWIB/MDM2 domain superfamily [G3DSA:1.10.245.10] (774-878)
  IPR036885 SWIB/MDM2 domain superfamily [SSF47592] (775-881)
  IPR037158 Threonine synthase, N-terminal domain superfamily [G3DSA:3.90.1380.10] (1-91)
  IPR051166 Threonine Synthase [PTHR42690] (6-511)

Foldseek 3Di:
DAQQWKDFLQFLDPDIDGLLCLQLVLADPLRGFIHRPDQAADDPCCCVVCLPPALLRLLLVLVPRHHPCVRPPSVRSSVLSCQLQVQFPDRSCWDKAALVLALQEIETLLQRHPLQFVLSLQLLSSQSSVLVVQCVQCVPPDPPDDGQAEEEEEEDLFRVLLSNCVSNAPRPRYAYEYEYEAPRHPPLRQLSQFLRPRLRRAYEHEPDHSVLSVVLLVVCVPPPVNCVVRVYDYPDLRRPSRLSSLLSVLVSNLSSVCVVVVDPQFEEEEFELDALCSNLVSVVSNVVNPNRHQAYEYQAEPLPQVQCCLVPQKRAFDDFDDALPNVRRYRDRNCVSVVLLVLCCVPVVVVPSSSSSNVSSVQVVCCVPVRMDGDDPSSSVVVNSHYHYDYHYRVQLLVLQQCSLVSGPVSDGARSSQSSRVVSQVVVCVVVVVPSSYHYYYYRGGANLSSCPSSCVSPVPPPPDDCVPPGQDPVSVCSSVRDTNYHYHHDSDNVSVSVVSVVSVVVVVVVVVVVVVVVVVVVVVVVVVVVVVVVVVVVVVVVVVVVVVPPDDDDDDDDDDDDDDPDDPLLDDDDVVVCVVCVPVVVVSVVVVVVVVVVVVVVVVVVLVVVVVVCVVPDDDDDPDLVLWFKKKKFKFKAAWDDPPPPPPFFTKMKIKIAIDTPPDPDDLLDLPGDFPCLFFPWKKKFKAQPVRDPPDFWFKDWPPPRGDGGMDIDDDDPPDDSVVCSVPDDSITMIMTGDDDDPPVNDDPDDDDDLSNQKMKMKIWTGTDAPPFWWAFPAPLLCVQLVDRTHDLVSSLVSVVVVLVVVVQKDKDWDDDDDDDDDDDDDDDDDDDDTDIAIKGADDPSNCSVQVDGIDHSVSVSVCSVPPTTHGDGIDIDIDMHGNHDGDPDRPDMDIDTHNPVVSPPPCVVVVVVVCVVVVVVDDPVVVVVVVVVVVVVVVVVVVVLVVVVCVLVVLCVVPVVVSVVVPVVPPPVVLVNLQPPDDDAPPVGDDDPVVSVVDCSVVDPVCVVCVVVVVVVVDD

Organism: NCBI:txid983967